Protein 8Y9K (pdb70)

Sequence (997 aa):
FMEAFLLENRKPKITTLASGKTLKPATHRLNLPAYTKLIHELRTKTHAKVTISLSTESQIHMVWVKSGLVFFTPSASHPAYVNFATPLPNDEASHVASFQLVTWKDGALSILNDLSKCAISFINQCEDTFKSGTNLNKEMYNRCITAESRDFCNQMKFVLIGRLCYGQTTSPPPIQLYQYGVTPFISADIICEGAAYRSIDVENYAMNSNHLVSYAPFFVPNDTKPGSRIDLLMVNHLKKFNLIFDTWYKTGGSVMVSSAGFMEAFLLENRKPKITTLASGKTLKPATHRLNLPAYTKLIHELRTKTHAKVTISLSTESQIHMVWVKSGLVFFTPSASHPAYVNTPLPNDEASHVASFQLVTWKDGALSILNDLSKCAISFINQCEDTFKSGTNLNKEMYNRCITAESRDFCNQMKFVLIGRLCYGQTTSPPPIQLYQYGVTPFISADIICEGAAYRSIDVENYAMNSNHLVSYAPFFVPNDTKPGSRIDLLMVNHLKKFNLIFDTWYKTGGSVMVSSMEAFLLENRPATHRLNLPAYTKLIHELRTKTHAKVTISLSTESQIHMVWVKSGLVFFTPSASHPAYVNTPLPNDEASHVASFQLVTWKDGALSILNDLSKCAISFINQCEDTFKSGTNLNKEMYNRCITAESRDFCNQMKFVLIGRLCYGQTTSPPPIQLYQYGVTPFISADIICEGAAYRSIDVENYAMNSNHLVSYAPFFVPNDTKPGSRIDLLMVNHLKKFNLIFDTWYKTGGSVMVSSRMEAFLLENKPATHRLNLPAYTKLIHELRTKTHAKVTISLSTQIHMVWVKSGLVFFTPSASHPAYVTPLPNDEASHVASFQLVTWKDALSILNDLSKCAISFINQCEDTFKSGTNLNKEMYNRCITAESRDFCNQMKFVLIGRLCYGQTTSPPPIQLYQYGVTPFISADIICEGAAYRSIDVENYAMNSNHLVSYAPFFVPNDTKPGSRIDLLMVNHLKKFNLIFDTWYKTGGSVMV

Foldseek 3Di:
DQCVQKDACDPPPDWDDDVRHTDDAARIAGHQVLLVVVLVCQVVVNDPQDHDPDDQVAWWWWFAFLFFIKIFGAAPAAPVDDDPVHDHADQFHLSTPDMDGQGCVRCRVVSLVSSLVSVVVSLVVLCVPPPPPDDDDPVVVCSQQSHHYQVVLLSLLRSQQNQCSHPLPNRHDAPLSVQSQFDNTDHRNCNSHNGPDDDVLRVVCVVCSNPFWDKFASWDADPPDGGTDTPGIATAWGQHSVRPDTDGDSRRSMDTSHD/DDQQVVFKDACPDAPDWDDDPHDIDDGQGIAGHQVLVVVVLVCAVVVNDPQDHDPDDQVAWWWWFAFLFFIKIFGAAPDAPVDDVDDHQDQQHLRTPDMDGQGCVRCRVVSLVSLLVSVVVNLVSLCVAPPPPDDDDPVVVVSQQRHHYQVVLLSLLRSQQNQCSHPQPNRNDAPLSVQSQFDNDDHRNCNSHNGPDDDVLRVCCVVCSVPFWDKFFSWDADDPDGTTDTPTIATAWGQDSVRPDTDGDSRRSMDISHD/DVQQWDQPCLARIAGHQVLLVVVLVCQVVVNDPQDHDPDDQVAWWWWFAFLFFIKIFGAAPDAPVDDVDDYADQQHLSTPDMDGQGCVRCRVVSLVSLLVSVVVVLVVLCVVPPPPDDDDPVVVCSQQQHHYQVVLLSLLRSQQNQCSHPLPNRHDAPLSVQSNFDNTDHRNCNSHNGPDDDVLNVVCVVCSNPFWDKFANWDADPPDRGTDGPGIATAWGAHSVRPDTDGDSRRSMDISHGD/DVVQWDQDVAARIAGHQVLLVVVVVCQVVQNDDLDGDDDDDQWKWAAFLFAIKIWDAAPCAPVPCPDHADQAHLSTPDMDGQGCVSHVVSLVSLVVSVVVVLVVLCVQPVVPDDDDPVVVVSQQNHHYQVVLLSLLRSQQNQCSHPLPNRHDAPLSVQSQQDNDDHRNCNNHNGPDDDVLRVVCVVCSVPFWDKFFSWDADDPDGTTDTPGIATAWGQHSVRPDTDGDSRRSMDTD

Solvent-accessible surface area: 44681 Å² total; per-residue (Å²): 97,6,61,60,6,18,68,130,18,94,93,58,64,35,51,36,30,17,99,67,155,74,69,177,82,23,76,26,69,1,6,0,51,19,28,63,129,10,13,108,32,4,134,65,99,87,27,98,133,7,88,6,88,19,72,87,100,58,21,2,5,0,0,1,0,96,47,0,0,0,0,0,5,5,39,78,54,7,48,15,86,76,93,224,119,141,98,84,25,59,84,140,48,7,38,10,74,42,50,34,52,11,50,39,191,92,5,0,67,32,2,4,64,80,2,9,131,20,0,52,44,2,20,81,43,5,66,89,25,2,28,67,54,68,88,38,99,141,69,53,4,61,107,1,20,84,7,29,3,75,65,0,1,76,15,0,26,1,0,0,0,0,32,4,9,89,3,15,93,115,43,57,1,43,10,65,0,1,9,3,0,6,12,97,66,1,44,2,28,2,8,0,12,1,1,4,16,31,55,37,2,65,49,20,20,37,9,2,10,71,64,13,21,54,48,25,34,4,37,0,39,36,138,125,138,124,30,9,82,101,88,4,57,14,0,29,56,0,56,25,19,3,30,50,37,54,30,122,20,100,20,0,16,23,22,64,1,21,115,120,40,159,0,64,29,7,14,79,132,11,79,162,47,28,33,51,21,65,27,128,87,51,94,81,98,64,23,89,34,48,1,11,0,49,21,26,62,130,9,14,109,35,4,136,65,100,86,25,91,124,6,80,6,94,22,72,71,161,48,21,1,6,0,0,1,0,92,47,0,0,0,0,0,11,4,38,79,48,8,57,12,73,79,174,152,90,93,25,45,90,133,43,7,34,8,66,44,53,38,55,11,50,38,102,99,4,0,48,33,2,2,70,80,1,12,160,18,0,52,55,3,18,81,30,4,63,83,15,2,25,66,48,70,132,20,93,142,55,20,4,62,63,0,25,82,9,22,3,74,75,0,2,79,14,0,16,1,0,0,1,0,35,6,7,94,4,14,88,116,44,61,1,42,11,63,0,1,8,7,0,2,12,109,63,1,34,3,24,2,7,0,15,1,1,4,15,32,56,86,5,63,76,56,23,82,160,37,12,83,141,10,23,48,54,24,36,4,32,0,41,28,139,124,132,128,28,10,85,100,85,4,58,14,0,30,57,0,56,21,22,7,67,67,25,56,29,138,33,38,20,0,16,24,22,74,1,22,108,36,85,72,12,19,69,131,45,140,177,22,89,22,76,2,15,0,49,19,30,66,132,9,15,110,37,3,140,66,96,84,23,98,120,6,80,7,88,19,74,63,93,53,18,0,6,0,0,1,0,90,46,0,0,0,0,0,12,4,38,78,50,9,68,13,90,77,179,138,97,118,29,61,81,142,50,6,38,9,68,42,50,35,53,10,32,36,138,86,6,0,0,13,2,0,9,84,2,5,126,20,0,50,54,2,18,80,60,4,59,86,41,5,16,67,38,80,85,38,66,61,74,49,18,78,102,6,34,78,8,87,4,146,94,0,2,73,17,0,34,3,0,0,0,0,8,4,7,37,4,13,90,53,0,30,1,41,11,65,0,1,9,3,0,6,20,112,62,3,38,3,35,6,8,0,18,1,1,9,12,32,46,58,8,56,110,57,17,84,166,33,8,71,147,9,22,51,53,24,40,5,38,0,47,34,102,113,132,138,31,12,65,102,88,5,54,15,0,32,57,0,55,30,24,11,70,54,22,53,30,149,19,51,21,0,16,22,27,75,1,15,75,103,37,89,74,7,26,91,157,96,145,126,20,75,46,20,2,11,0,53,21,28,53,128,20,35,113,30,29,71,68,94,85,50,100,70,15,85,56,88,73,92,132,52,48,7,4,0,1,0,84,42,0,2,0,21,4,29,4,44,80,48,7,52,15,98,111,136,101,70,23,66,77,86,46,8,45,10,71,58,54,31,50,10,47,43,196,98,2,52,70,6,2,93,61,1,12,66,20,0,53,40,3,22,80,68,4,69,92,42,8,25,66,49,64,123,31,98,130,76,57,14,60,20,9,33,75,7,89,3,161,106,0,4,67,12,0,50,1,0,0,0,0,37,5,7,95,4,13,90,116,47,60,1,43,11,67,0,1,9,4,1,7,20,110,64,1,39,2,48,11,7,0,18,1,1,7,15,33,48,66,2,58,117,49,20,72,158,23,14,82,146,14,20,50,57,23,36,6,34,0,36,40,132,124,131,130,40,10,70,86,92,4,55,11,0,28,53,0,55,31,20,9,68,52,42,51,31,129,17,99,17,0,16,23,24,103,51

Secondary structure (DSSP, 8-state):
-GGGGEEE--S-S-EEEETTEEPPPPSEEE--HHHHHHHHHHHHT--SS----S-TTS-EEEEEETTEEEEEEE-TTSTT------PPP-SS---EEEEEEEEIIIIIHHHHHHHHHHHHHHHHHHHHHHSS-----HHHHHHHHTSB-HHHHHHHHHHHHHHHHHHTTTSPPPHHHHGGGSSS---HHHHHH-BSS-HHHHHHHHHHGGGSEEEEE--EE-SSSSSEE---EEEEEEE-TTSS-EEE-TTTT-EEEE-/--GGGGGEEE-SS-SEEEEETTEEPPPPSEEE--HHHHHHHHHHHHT--SS----S-TTS-EEEEEETTEEEEEEE-TTSTT------S-SS---EEEEEEEEGGGTHHHHHHHHHHHHHHHHHHHHHHHSS-----HHHHHHHHTSB-HHHHHHHHHHHHHHHHHHTTTSPPPHHHHHHHHSS---HHHHHH-BSS-HHHHHHHHHHGGGSEEEEE--EE-SSSSSEE---EEEEEEE-TTSS-EEE-TTTT-EEEE-/-GGGEEE----SEEE--HHHHHHHHHHHHT--SS----S-TTS-EEEEEETTEEEEEEE-TTSTT----PPP-SS---EEEEEEEEGGGTHHHHHHHHHHHHHHHHHHHHHHHSS-----HHHHHHHHTSB-HHHHHHHHHHHHHHHHHHTTTSPPPHHHHGGGSSS---HHHHHH-BSS-HHHHHHHHHHGGGSEEEEE--EE-SSSSSEE---EEEEEEE-TTSS-EEE-TTTT-EEEE--/-GGGEEE----SEEE--HHHHHHHHHHHHT--SS---------EEEEETTEEEEEEE-TTSTT---PPP-SS---EEEEEEEES---HHHHHHHHHHHHHHHHHHHHHHSS-----HHHHHHHHTSB-HHHHHHHHHHHHHHHHHHTTTSPPPHHHHGGGSSS---HHHHHH-BSS-HHHHHHHHHHGGGSEEEEE--EE-SSSSSEE---EEEEEEE-TTSS-EEE-TTTT-EE-

Radius of gyration: 37.79 Å; Cα contacts (8 Å, |Δi|>4): 1961; chains: 4; bounding box: 108×75×96 Å

Structure (mmCIF, N/CA/C/O backbone):
data_8Y9K
#
_entry.id   8Y9K
#
_cell.length_a   82.429
_cell.length_b   83.570
_cell.length_c   184.409
_cell.angle_alpha   90.00
_cell.angle_beta   90.00
_cell.angle_gamma   90.00
#
_symmetry.space_group_name_H-M   'P 21 21 21'
#
loop_
_entity.id
_entity.type
_entity.pdbx_description
1 polymer 'Nonstructural protein 9'
2 water water
#
loop_
_atom_site.group_PDB
_atom_site.id
_atom_site.type_symbol
_atom_site.label_atom_id
_atom_site.label_alt_id
_atom_site.label_comp_id
_atom_site.label_asym_id
_atom_site.label_entity_id
_atom_site.label_seq_id
_atom_site.pdbx_PDB_ins_code
_atom_site.Cartn_x
_atom_site.Cartn_y
_atom_site.Cartn_z
_atom_site.occupancy
_atom_site.B_iso_or_equiv
_atom_site.auth_seq_id
_atom_site.auth_comp_id
_atom_site.auth_asym_id
_atom_site.auth_atom_id
_atom_site.pdbx_PDB_model_num
ATOM 1 N N . PHE A 1 3 ? 8.000 51.239 31.190 1.00 62.41 0 PHE A N 1
ATOM 2 C CA . PHE A 1 3 ? 6.927 51.599 32.149 1.00 61.94 0 PHE A CA 1
ATOM 3 C C . PHE A 1 3 ? 6.594 50.461 33.102 1.00 53.22 0 PHE A C 1
ATOM 4 O O . PHE A 1 3 ? 5.423 50.135 33.301 1.00 57.07 0 PHE A O 1
ATOM 8 N N . MET A 1 4 ? 7.625 49.862 33.700 1.00 55.77 1 MET A N 1
ATOM 9 C CA . MET A 1 4 ? 7.377 48.926 34.787 1.00 55.42 1 MET A CA 1
ATOM 10 C C . MET A 1 4 ? 6.607 49.586 35.919 1.00 41.47 1 MET A C 1
ATOM 11 O O . MET A 1 4 ? 6.005 48.886 36.741 1.00 36.38 1 MET A O 1
ATOM 25 N N . GLU A 1 5 ? 6.612 50.915 35.995 1.00 35.67 2 GLU A N 1
ATOM 26 C CA . GLU A 1 5 ? 5.887 51.542 37.088 1.00 40.37 2 GLU A CA 1
ATOM 27 C C . GLU A 1 5 ? 4.377 51.431 36.944 1.00 40.62 2 GLU A C 1
ATOM 28 O O . GLU A 1 5 ? 3.678 51.595 37.949 1.00 38.07 2 GLU A O 1
ATOM 32 N N . ALA A 1 6 ? 3.874 51.011 35.778 1.00 45.61 3 ALA A N 1
ATOM 33 C CA . ALA A 1 6 ? 2.457 50.694 35.622 1.00 38.04 3 ALA A CA 1
ATOM 34 C C . ALA A 1 6 ? 2.036 49.472 36.420 1.00 30.89 3 ALA A C 1
ATOM 35 O O . ALA A 1 6 ? 0.832 49.258 36.620 1.00 31.25 3 ALA A O 1
ATOM 42 N N . PHE A 1 7 ? 2.993 48.653 36.841 1.00 29.67 4 PHE A N 1
ATOM 43 C CA . PHE A 1 7 ? 2.726 47.402 37.529 1.00 29.23 4 PHE A CA 1
ATOM 44 C C . PHE A 1 7 ? 3.112 47.492 38.993 1.00 29.74 4 PHE A C 1
ATOM 45 O O . PHE A 1 7 ? 3.270 46.465 39.658 1.00 29.61 4 PHE A O 1
ATOM 62 N N . LEU A 1 8 ? 3.272 48.711 39.499 1.00 30.47 5 LEU A N 1
ATOM 63 C CA . LEU A 1 8 ? 3.643 48.956 40.884 1.00 31.22 5 LEU A CA 1
ATOM 64 C C . LEU A 1 8 ? 2.607 49.842 41.565 1.00 35.31 5 LEU A C 1
ATOM 65 O O . LEU A 1 8 ? 2.187 50.865 41.018 1.00 33.48 5 LEU A O 1
ATOM 81 N N . LEU A 1 9 ? 2.252 49.457 42.785 1.00 32.09 6 LEU A N 1
ATOM 82 C CA . LEU A 1 9 ? 1.415 50.236 43.682 1.00 33.00 6 LEU A CA 1
ATOM 83 C C . LEU A 1 9 ? 2.191 50.421 44.985 1.00 34.11 6 LEU A C 1
ATOM 84 O O . LEU A 1 9 ? 3.087 49.640 45.298 1.00 33.91 6 LEU A O 1
ATOM 100 N N . GLU A 1 10 ? 1.893 51.491 45.721 1.00 38.41 7 GLU A N 1
ATOM 101 C CA . GLU A 1 10 ? 2.477 51.674 47.041 1.00 36.70 7 GLU A CA 1
ATOM 102 C C . GLU A 1 10 ? 2.085 50.502 47.942 1.00 41.63 7 GLU A C 1
ATOM 103 O O . GLU A 1 10 ? 0.956 50.005 47.885 1.00 39.23 7 GLU A O 1
ATOM 115 N N . ASN A 1 11 ? 3.049 50.017 48.730 1.00 37.79 8 ASN A N 1
ATOM 116 C CA . ASN A 1 11 ? 2.820 48.844 49.574 1.00 38.09 8 ASN A CA 1
ATOM 117 C C . ASN A 1 11 ? 2.227 49.301 50.907 1.00 51.11 8 ASN A C 1
ATOM 118 O O . ASN A 1 11 ? 2.835 49.226 51.974 1.00 51.80 8 ASN A O 1
ATOM 129 N N . ARG A 1 12 ? 0.972 49.743 50.817 1.00 52.25 9 ARG A N 1
ATOM 130 C CA . ARG A 1 12 ? 0.343 50.488 51.904 1.00 62.72 9 ARG A CA 1
ATOM 131 C C . ARG A 1 12 ? 0.224 49.649 53.172 1.00 64.95 9 ARG A C 1
ATOM 132 O O . ARG A 1 12 ? 0.762 50.013 54.224 1.00 69.21 9 ARG A O 1
ATOM 136 N N . LYS A 1 13 ? -0.502 48.531 53.100 1.00 63.67 10 LYS A N 1
ATOM 137 C CA . LYS A 1 13 ? -0.774 47.683 54.260 1.00 60.51 10 LYS A CA 1
ATOM 138 C C . LYS A 1 13 ? -0.237 46.286 53.977 1.00 54.53 10 LYS A C 1
ATOM 139 O O . LYS A 1 13 ? -1.003 45.372 53.632 1.00 62.96 10 LYS A O 1
ATOM 143 N N . PRO A 1 14 ? 1.069 46.079 54.126 1.00 57.92 11 PRO A N 1
ATOM 144 C CA . PRO A 1 14 ? 1.654 44.771 53.798 1.00 55.20 11 PRO A CA 1
ATOM 145 C C . PRO A 1 14 ? 0.944 43.639 54.527 1.00 56.98 11 PRO A C 1
ATOM 146 O O . PRO A 1 14 ? 0.594 43.754 55.703 1.00 51.76 11 PRO A O 1
ATOM 157 N N . LYS A 1 15 ? 0.743 42.525 53.817 1.00 54.11 12 LYS A N 1
ATOM 158 C CA . LYS A 1 15 ? -0.015 41.408 54.370 1.00 54.24 12 LYS A CA 1
ATOM 159 C C . LYS A 1 15 ? 0.812 40.539 55.301 1.00 49.88 12 LYS A C 1
ATOM 160 O O . LYS A 1 15 ? 0.243 39.785 56.097 1.00 54.03 12 LYS A O 1
ATOM 164 N N . ILE A 1 16 ? 2.137 40.606 55.203 1.00 46.72 13 ILE A N 1
ATOM 165 C CA . ILE A 1 16 ? 3.017 39.806 56.040 1.00 53.18 13 ILE A CA 1
ATOM 166 C C . ILE A 1 16 ? 4.148 40.682 56.549 1.00 51.59 13 ILE A C 1
ATOM 167 O O . ILE A 1 16 ? 4.398 41.776 56.042 1.00 56.22 13 ILE A O 1
ATOM 183 N N . THR A 1 17 ? 4.835 40.188 57.564 1.00 51.72 14 THR A N 1
ATOM 184 C CA . THR A 1 17 ? 6.119 40.730 57.957 1.00 47.38 14 THR A CA 1
ATOM 185 C C . THR A 1 17 ? 7.025 39.545 58.245 1.00 48.73 14 THR A C 1
ATOM 186 O O . THR A 1 17 ? 6.573 38.518 58.762 1.00 49.78 14 THR A O 1
ATOM 197 N N . THR A 1 18 ? 8.287 39.665 57.857 1.00 48.11 15 THR A N 1
ATOM 198 C CA . THR A 1 18 ? 9.241 38.577 57.984 1.00 53.79 15 THR A CA 1
ATOM 199 C C . THR A 1 18 ? 10.401 39.024 58.857 1.00 52.65 15 THR A C 1
ATOM 200 O O . THR A 1 18 ? 10.834 40.180 58.792 1.00 48.81 15 THR A O 1
ATOM 211 N N . LEU A 1 19 ? 10.890 38.100 59.672 1.00 48.21 16 LEU A N 1
ATOM 212 C CA . LEU A 1 19 ? 12.031 38.323 60.540 1.00 54.66 16 LEU A CA 1
ATOM 213 C C . LEU A 1 19 ? 13.093 37.278 60.235 1.00 57.20 16 LEU A C 1
ATOM 214 O O . LEU A 1 19 ? 12.778 36.106 60.008 1.00 58.93 16 LEU A O 1
ATOM 230 N N . ALA A 1 20 ? 14.344 37.721 60.207 1.00 52.54 17 ALA A N 1
ATOM 231 C CA . ALA A 1 20 ? 15.502 36.850 60.047 1.00 48.76 17 ALA A CA 1
ATOM 232 C C . ALA A 1 20 ? 16.266 36.895 61.365 1.00 51.86 17 ALA A C 1
ATOM 233 O O . ALA A 1 20 ? 16.808 37.941 61.733 1.00 51.33 17 ALA A O 1
ATOM 240 N N . SER A 1 21 ? 16.289 35.772 62.080 1.00 49.11 18 SER A N 1
ATOM 241 C CA . SER A 1 21 ? 17.015 35.675 63.342 1.00 60.17 18 SER A CA 1
ATOM 242 C C . SER A 1 21 ? 16.606 36.794 64.294 1.00 55.58 18 SER A C 1
ATOM 243 O O . SER A 1 21 ? 17.426 37.361 65.021 1.00 52.38 18 SER A O 1
ATOM 251 N N . GLY A 1 22 ? 15.320 37.127 64.281 1.00 50.98 19 GLY A N 1
ATOM 252 C CA . GLY A 1 22 ? 14.787 38.102 65.204 1.00 55.18 19 GLY A CA 1
ATOM 253 C C . GLY A 1 22 ? 14.932 39.549 64.791 1.00 54.84 19 GLY A C 1
ATOM 254 O O . GLY A 1 22 ? 14.542 40.432 65.566 1.00 50.93 19 GLY A O 1
ATOM 258 N N . LYS A 1 23 ? 15.487 39.833 63.617 1.00 48.42 20 LYS A N 1
ATOM 259 C CA . LYS A 1 23 ? 15.493 41.188 63.087 1.00 52.29 20 LYS A CA 1
ATOM 260 C C . LYS A 1 23 ? 14.397 41.268 62.031 1.00 49.75 20 LYS A C 1
ATOM 261 O O . LYS A 1 23 ? 14.419 40.512 61.054 1.00 44.90 20 LYS A O 1
ATOM 280 N N . THR A 1 24 ? 13.430 42.157 62.237 1.00 45.39 21 THR A N 1
ATOM 281 C CA . THR A 1 24 ? 12.408 42.365 61.221 1.00 54.18 21 THR A CA 1
ATOM 282 C C . THR A 1 24 ? 13.047 42.969 59.978 1.00 54.88 21 THR A C 1
ATOM 283 O O . THR A 1 24 ? 13.789 43.951 60.065 1.00 55.39 21 THR A O 1
ATOM 294 N N . LEU A 1 25 ? 12.734 42.405 58.819 1.00 55.21 22 LEU A N 1
ATOM 295 C CA . LEU A 1 25 ? 13.191 42.976 57.561 1.00 61.37 22 LEU A CA 1
ATOM 296 C C . LEU A 1 25 ? 12.353 44.200 57.204 1.00 59.89 22 LEU A C 1
ATOM 297 O O . LEU A 1 25 ? 11.151 44.255 57.484 1.00 58.09 22 LEU A O 1
ATOM 313 N N . LYS A 1 26 ? 13.001 45.192 56.608 1.00 63.32 23 LYS A N 1
ATOM 314 C CA . LYS A 1 26 ? 12.312 46.393 56.150 1.00 67.16 23 LYS A CA 1
ATOM 315 C C . LYS A 1 26 ? 11.227 46.016 55.147 1.00 51.55 23 LYS A C 1
ATOM 316 O O . LYS A 1 26 ? 11.533 45.360 54.138 1.00 49.78 23 LYS A O 1
ATOM 335 N N . PRO A 1 27 ? 9.966 46.390 55.374 1.00 48.59 24 PRO A N 1
ATOM 336 C CA . PRO A 1 27 ? 8.940 46.111 54.359 1.00 55.74 24 PRO A CA 1
ATOM 337 C C . PRO A 1 27 ? 9.225 46.858 53.064 1.00 47.59 24 PRO A C 1
ATOM 338 O O . PRO A 1 27 ? 9.817 47.941 53.060 1.00 46.76 24 PRO A O 1
ATOM 349 N N . ALA A 1 28 ? 8.817 46.251 51.953 1.00 42.68 25 ALA A N 1
ATOM 350 C CA . ALA A 1 28 ? 8.981 46.879 50.651 1.00 44.68 25 ALA A CA 1
ATOM 351 C C . ALA A 1 28 ? 8.128 48.138 50.554 1.00 34.12 25 ALA A C 1
ATOM 352 O O . ALA A 1 28 ? 7.047 48.231 51.140 1.00 40.61 25 ALA A O 1
ATOM 359 N N . THR A 1 29 ? 8.632 49.122 49.811 1.00 35.14 26 THR A N 1
ATOM 360 C CA . THR A 1 29 ? 7.857 50.339 49.622 1.00 38.02 26 THR A CA 1
ATOM 361 C C . THR A 1 29 ? 6.705 50.138 48.645 1.00 32.16 26 THR A C 1
ATOM 362 O O . THR A 1 29 ? 5.687 50.835 48.738 1.00 31.98 26 THR A O 1
ATOM 373 N N . HIS A 1 30 ? 6.836 49.184 47.724 1.00 33.30 27 HIS A N 1
ATOM 374 C CA . HIS A 1 30 ? 5.855 48.988 46.671 1.00 30.24 27 HIS A CA 1
ATOM 375 C C . HIS A 1 30 ? 5.521 47.507 46.537 1.00 27.58 27 HIS A C 1
ATOM 376 O O . HIS A 1 30 ? 6.192 46.642 47.096 1.00 28.25 27 HIS A O 1
ATOM 390 N N . ARG A 1 31 ? 4.447 47.235 45.804 1.00 26.88 28 ARG A N 1
ATOM 391 C CA . ARG A 1 31 ? 4.005 45.887 45.489 1.00 26.15 28 ARG A CA 1
ATOM 392 C C . ARG A 1 31 ? 3.696 45.776 44.008 1.00 25.57 28 ARG A C 1
ATOM 393 O O . ARG A 1 31 ? 3.233 46.735 43.387 1.00 26.95 28 ARG A O 1
ATOM 414 N N . LEU A 1 32 ? 3.996 44.610 43.443 1.00 23.37 29 LEU A N 1
ATOM 415 C CA . LEU A 1 32 ? 3.598 44.349 42.076 1.00 26.68 29 LEU A CA 1
ATOM 416 C C . LEU A 1 32 ? 2.082 44.272 42.005 1.00 29.21 29 LEU A C 1
ATOM 417 O O . LEU A 1 32 ? 1.405 43.899 42.967 1.00 23.64 29 LEU A O 1
ATOM 433 N N . ASN A 1 33 ? 1.548 44.679 40.860 1.00 24.07 30 ASN A N 1
ATOM 434 C CA . ASN A 1 33 ? 0.108 44.705 40.662 1.00 25.93 30 ASN A CA 1
ATOM 435 C C . ASN A 1 33 ? -0.212 44.611 39.180 1.00 25.98 30 ASN A C 1
ATOM 436 O O . ASN A 1 33 ? 0.496 45.189 38.353 1.00 27.64 30 ASN A O 1
ATOM 447 N N . LEU A 1 34 ? -1.271 43.875 38.857 1.00 22.46 31 LEU A N 1
ATOM 448 C CA . LEU A 1 34 ? -1.764 43.810 37.493 1.00 22.23 31 LEU A CA 1
ATOM 449 C C . LEU A 1 34 ? -2.916 44.789 37.339 1.00 26.18 31 LEU A C 1
ATOM 450 O O . LEU A 1 34 ? -4.017 44.518 37.847 1.00 24.27 31 LEU A O 1
ATOM 466 N N . PRO A 1 35 ? -2.726 45.927 36.669 1.00 27.09 32 PRO A N 1
ATOM 467 C CA . PRO A 1 35 ? -3.777 46.959 36.684 1.00 27.49 32 PRO A CA 1
ATOM 468 C C . PRO A 1 35 ? -5.095 46.503 36.081 1.00 27.29 32 PRO A C 1
ATOM 469 O O . PRO A 1 35 ? -6.155 46.986 36.495 1.00 26.72 32 PRO A O 1
ATOM 480 N N . ALA A 1 36 ? -5.068 45.600 35.102 1.00 28.12 33 ALA A N 1
ATOM 481 C CA . ALA A 1 36 ? -6.325 45.127 34.541 1.00 25.40 33 ALA A CA 1
ATOM 482 C C . ALA A 1 36 ? -7.144 44.362 35.577 1.00 24.49 33 ALA A C 1
ATOM 483 O O . ALA A 1 36 ? -8.376 44.377 35.520 1.00 24.33 33 ALA A O 1
ATOM 490 N N . TYR A 1 37 ? -6.485 43.689 36.525 1.00 23.37 34 TYR A N 1
ATOM 491 C CA . TYR A 1 37 ? -7.207 42.990 37.585 1.00 22.66 34 TYR A CA 1
ATOM 492 C C . TYR A 1 37 ? -7.880 43.985 38.527 1.00 22.84 34 TYR A C 1
ATOM 493 O O . TYR A 1 37 ? -9.080 43.874 38.809 1.00 24.69 34 TYR A O 1
ATOM 511 N N . THR A 1 38 ? -7.114 44.969 39.017 1.00 23.63 35 THR A N 1
ATOM 512 C CA . THR A 1 38 ? -7.664 46.015 39.876 1.00 24.48 35 THR A CA 1
ATOM 513 C C . THR A 1 38 ? -8.839 46.702 39.189 1.00 25.32 35 THR A C 1
ATOM 514 O O . THR A 1 38 ? -9.876 46.969 39.814 1.00 25.27 35 THR A O 1
ATOM 525 N N . LYS A 1 39 ? -8.674 47.021 37.906 1.00 23.48 36 LYS A N 1
ATOM 526 C CA . LYS A 1 39 ? -9.733 47.663 37.145 1.00 25.09 36 LYS A CA 1
ATOM 527 C C . LYS A 1 39 ? -10.978 46.808 37.042 1.00 25.57 36 LYS A C 1
ATOM 528 O O . LYS A 1 39 ? -12.100 47.310 37.203 1.00 25.29 36 LYS A O 1
ATOM 547 N N . LEU A 1 40 ? -10.797 45.520 36.767 1.00 25.66 37 LEU A N 1
ATOM 548 C CA . LEU A 1 40 ? -11.931 44.612 36.646 1.00 29.12 37 LEU A CA 1
ATOM 549 C C . LEU A 1 40 ? -12.731 44.542 37.938 1.00 24.05 37 LEU A C 1
ATOM 550 O O . LEU A 1 40 ? -13.959 44.636 37.924 1.00 24.22 37 LEU A O 1
ATOM 566 N N . ILE A 1 41 ? -12.047 44.330 39.062 1.00 24.83 38 ILE A N 1
ATOM 567 C CA . ILE A 1 41 ? -12.726 44.210 40.348 1.00 23.78 38 ILE A CA 1
ATOM 568 C C . ILE A 1 41 ? -13.513 45.478 40.630 1.00 26.23 38 ILE A C 1
ATOM 569 O O . ILE A 1 41 ? -14.679 45.439 41.030 1.00 23.58 38 ILE A O 1
ATOM 585 N N . HIS A 1 42 ? -12.885 46.628 40.410 1.00 24.60 39 HIS A N 1
ATOM 586 C CA . HIS A 1 42 ? -13.556 47.879 40.697 1.00 23.89 39 HIS A CA 1
ATOM 587 C C . HIS A 1 42 ? -14.816 48.021 39.850 1.00 27.09 39 HIS A C 1
ATOM 588 O O . HIS A 1 42 ? -15.861 48.455 40.341 1.00 25.73 39 HIS A O 1
ATOM 602 N N . GLU A 1 43 ? -14.721 47.679 38.562 1.00 24.55 40 GLU A N 1
ATOM 603 C CA . GLU A 1 43 ? -15.859 47.814 37.662 1.00 24.63 40 GLU A CA 1
ATOM 604 C C . GLU A 1 43 ? -16.977 46.848 38.037 1.00 25.46 40 GLU A C 1
ATOM 605 O O . GLU A 1 43 ? -18.160 47.207 37.978 1.00 27.23 40 GLU A O 1
ATOM 617 N N . LEU A 1 44 ? -16.630 45.621 38.424 1.00 24.33 41 LEU A N 1
ATOM 618 C CA . LEU A 1 44 ? -17.650 44.662 38.840 1.00 26.59 41 LEU A CA 1
ATOM 619 C C . LEU A 1 44 ? -18.337 45.121 40.122 1.00 27.87 41 LEU A C 1
ATOM 620 O O . LEU A 1 44 ? -19.565 45.017 40.251 1.00 26.29 41 LEU A O 1
ATOM 636 N N . ARG A 1 45 ? -17.556 45.653 41.067 1.00 24.75 42 ARG A N 1
ATOM 637 C CA . ARG A 1 45 ? -18.104 46.128 42.333 1.00 31.08 42 ARG A CA 1
ATOM 638 C C . ARG A 1 45 ? -19.050 47.306 42.136 1.00 35.10 42 ARG A C 1
ATOM 639 O O . ARG A 1 45 ? -20.058 47.425 42.838 1.00 28.20 42 ARG A O 1
ATOM 660 N N . THR A 1 46 ? -18.692 48.235 41.262 1.00 26.13 43 THR A N 1
ATOM 661 C CA . THR A 1 46 ? -19.443 49.464 41.085 1.00 31.30 43 THR A CA 1
ATOM 662 C C . THR A 1 46 ? -20.452 49.371 39.950 1.00 27.13 43 THR A C 1
ATOM 663 O O . THR A 1 46 ? -21.074 50.383 39.613 1.00 28.61 43 THR A O 1
ATOM 674 N N . LYS A 1 47 ? -20.598 48.204 39.322 1.00 27.13 44 LYS A N 1
ATOM 675 C CA . LYS A 1 47 ? -21.575 48.042 38.247 1.00 30.27 44 LYS A CA 1
ATOM 676 C C . LYS A 1 47 ? -21.259 48.999 37.099 1.00 31.37 44 LYS A C 1
ATOM 677 O O . LYS A 1 47 ? -22.144 49.659 36.555 1.00 33.62 44 LYS A O 1
ATOM 696 N N . THR A 1 48 ? -19.979 49.108 36.755 1.00 29.85 45 THR A N 1
ATOM 697 C CA . THR A 1 48 ? -19.517 49.940 35.647 1.00 32.46 45 THR A CA 1
ATOM 698 C C . THR A 1 48 ? -18.745 49.115 34.627 1.00 29.67 45 THR A C 1
ATOM 699 O O . THR A 1 48 ? -18.036 49.672 33.784 1.00 32.46 45 THR A O 1
ATOM 710 N N . HIS A 1 49 ? -18.872 47.791 34.682 1.00 28.69 46 HIS A N 1
ATOM 711 C CA . HIS A 1 49 ? -18.279 46.988 33.624 1.00 29.91 46 HIS A CA 1
ATOM 712 C C . HIS A 1 49 ? -19.100 47.128 32.347 1.00 28.46 46 HIS A C 1
ATOM 713 O O . HIS A 1 49 ? -20.330 47.179 32.382 1.00 32.32 46 HIS A O 1
ATOM 727 N N . ALA A 1 50 ? -18.404 47.202 31.210 1.00 33.97 47 ALA A N 1
ATOM 728 C CA . ALA A 1 50 ? -19.067 47.504 29.941 1.00 39.09 47 ALA A CA 1
ATOM 729 C C . ALA A 1 50 ? -19.833 46.325 29.361 1.00 37.18 47 ALA A C 1
ATOM 730 O O . ALA A 1 50 ? -20.696 46.525 28.501 1.00 35.23 47 ALA A O 1
ATOM 737 N N . LYS A 1 51 ? -19.547 45.108 29.800 1.00 34.14 48 LYS A N 1
ATOM 738 C CA . LYS A 1 51 ? -20.133 43.923 29.190 1.00 39.15 48 LYS A CA 1
ATOM 739 C C . LYS A 1 51 ? -20.886 43.047 30.172 1.00 40.68 48 LYS A C 1
ATOM 740 O O . LYS A 1 51 ? -21.828 42.358 29.768 1.00 36.27 48 LYS A O 1
ATOM 759 N N . VAL A 1 52 ? -20.489 43.039 31.440 1.00 32.06 49 VAL A N 1
ATOM 760 C CA . VAL A 1 52 ? -21.005 42.086 32.411 1.00 33.60 49 VAL A CA 1
ATOM 761 C C . VAL A 1 52 ? -21.544 42.841 33.616 1.00 32.42 49 VAL A C 1
ATOM 762 O O . VAL A 1 52 ? -20.914 43.781 34.113 1.00 33.16 49 VAL A O 1
ATOM 775 N N . THR A 1 53 ? -22.712 42.423 34.084 1.00 32.01 50 THR A N 1
ATOM 776 C CA . THR A 1 53 ? -23.330 42.981 35.279 1.00 34.38 50 THR A CA 1
ATOM 777 C C . THR A 1 53 ? -23.617 41.837 36.233 1.00 31.33 50 THR A C 1
ATOM 778 O O . THR A 1 53 ? -24.332 40.895 35.876 1.00 30.98 50 THR A O 1
ATOM 789 N N . ILE A 1 54 ? -23.036 41.904 37.429 1.00 29.63 51 ILE A N 1
ATOM 790 C CA . ILE A 1 54 ? -23.331 40.911 38.451 1.00 27.30 51 ILE A CA 1
ATOM 791 C C . ILE A 1 54 ? -24.757 41.113 38.931 1.00 35.35 51 ILE A C 1
ATOM 792 O O . ILE A 1 54 ? -25.146 42.218 39.331 1.00 34.68 51 ILE A O 1
ATOM 808 N N . SER A 1 55 ? -25.539 40.038 38.915 1.00 35.08 52 SER A N 1
ATOM 809 C CA . SER A 1 55 ? -26.941 40.094 39.296 1.00 36.92 52 SER A CA 1
ATOM 810 C C . SER A 1 55 ? -27.195 39.500 40.674 1.00 39.65 52 SER A C 1
ATOM 811 O O . SER A 1 55 ? -28.314 39.609 41.185 1.00 39.56 52 SER A O 1
ATOM 819 N N . LEU A 1 56 ? -26.183 38.894 41.287 1.00 33.40 53 LEU A N 1
ATOM 820 C CA . LEU A 1 56 ? -26.341 38.359 42.629 1.00 37.22 53 LEU A CA 1
ATOM 821 C C . LEU A 1 56 ? -26.552 39.478 43.641 1.00 41.72 53 LEU A C 1
ATOM 822 O O . LEU A 1 56 ? -26.114 40.616 43.454 1.00 39.41 53 LEU A O 1
ATOM 838 N N . SER A 1 57 ? -27.212 39.134 44.740 1.00 35.84 54 SER A N 1
ATOM 839 C CA . SER A 1 57 ? -27.460 40.115 45.782 1.00 47.50 54 SER A CA 1
ATOM 840 C C . SER A 1 57 ? -26.157 40.512 46.455 1.00 45.30 54 SER A C 1
ATOM 841 O O . SER A 1 57 ? -25.330 39.660 46.796 1.00 43.94 54 SER A O 1
ATOM 849 N N . THR A 1 58 ? -25.980 41.812 46.673 1.00 46.33 55 THR A N 1
ATOM 850 C CA . THR A 1 58 ? -24.765 42.279 47.325 1.00 46.48 55 THR A CA 1
ATOM 851 C C . THR A 1 58 ? -24.915 42.330 48.839 1.00 49.21 55 THR A C 1
ATOM 852 O O . THR A 1 58 ? -24.068 42.922 49.512 1.00 43.00 55 THR A O 1
ATOM 863 N N . GLU A 1 59 ? -25.992 41.764 49.386 1.00 49.46 56 GLU A N 1
ATOM 864 C CA . GLU A 1 59 ? -26.095 41.638 50.834 1.00 46.62 56 GLU A CA 1
ATOM 865 C C . GLU A 1 59 ? -25.095 40.637 51.395 1.00 47.97 56 GLU A C 1
ATOM 866 O O . GLU A 1 59 ? -24.879 40.611 52.612 1.00 41.16 56 GLU A O 1
ATOM 870 N N . SER A 1 60 ? -24.503 39.804 50.542 1.00 43.28 57 SER A N 1
ATOM 871 C CA . SER A 1 60 ? -23.499 38.836 50.940 1.00 36.87 57 SER A CA 1
ATOM 872 C C . SER A 1 60 ? -22.269 38.983 50.057 1.00 39.18 57 SER A C 1
ATOM 873 O O . SER A 1 60 ? -22.313 39.612 49.002 1.00 35.73 57 SER A O 1
ATOM 881 N N . GLN A 1 61 ? -21.160 38.413 50.513 1.00 30.88 58 GLN A N 1
ATOM 882 C CA . GLN A 1 61 ? -19.923 38.500 49.748 1.00 32.20 58 GLN A CA 1
ATOM 883 C C . GLN A 1 61 ? -20.066 37.742 48.431 1.00 33.09 58 GLN A C 1
ATOM 884 O O . GLN A 1 61 ? -20.718 36.698 48.352 1.00 29.40 58 GLN A O 1
ATOM 898 N N . ILE A 1 62 ? -19.423 38.266 47.392 1.00 28.42 59 ILE A N 1
ATOM 899 C CA . ILE A 1 62 ? -19.498 37.706 46.048 1.00 26.93 59 ILE A CA 1
ATOM 900 C C . ILE A 1 62 ? -18.089 37.355 45.594 1.00 25.34 59 ILE A C 1
ATOM 901 O O . ILE A 1 62 ? -17.166 38.168 45.732 1.00 23.20 59 ILE A O 1
ATOM 917 N N . HIS A 1 63 ? -17.928 36.146 45.065 1.00 24.04 60 HIS A N 1
ATOM 918 C CA . HIS A 1 63 ? -16.676 35.641 44.516 1.00 21.59 60 HIS A CA 1
ATOM 919 C C . HIS A 1 63 ? -16.879 35.283 43.052 1.00 21.61 60 HIS A C 1
ATOM 920 O O . HIS A 1 63 ? -18.004 35.258 42.548 1.00 24.13 60 HIS A O 1
ATOM 934 N N . MET A 1 64 ? -15.786 35.002 42.357 1.00 26.14 61 MET A N 1
ATOM 935 C CA . MET A 1 64 ? -15.889 34.520 40.987 1.00 22.34 61 MET A CA 1
ATOM 936 C C . MET A 1 64 ? -14.846 33.443 40.723 1.00 22.43 61 MET A C 1
ATOM 937 O O . MET A 1 64 ? -13.763 33.450 41.316 1.00 22.83 61 MET A O 1
ATOM 951 N N . VAL A 1 65 ? -15.185 32.517 39.816 1.00 22.07 62 VAL A N 1
ATOM 952 C CA . VAL A 1 65 ? -14.314 31.390 39.484 1.00 19.83 62 VAL A CA 1
ATOM 953 C C . VAL A 1 65 ? -14.484 31.080 37.999 1.00 25.10 62 VAL A C 1
ATOM 954 O O . VAL A 1 65 ? -15.603 31.099 37.467 1.00 24.60 62 VAL A O 1
ATOM 967 N N . TRP A 1 66 ? -13.368 30.797 37.330 1.00 22.28 63 TRP A N 1
ATOM 968 C CA . TRP A 1 66 ? -13.417 30.351 35.939 1.00 22.80 63 TRP A CA 1
ATOM 969 C C . TRP A 1 66 ? -13.873 28.898 35.871 1.00 23.39 63 TRP A C 1
ATOM 970 O O . TRP A 1 66 ? -13.507 28.082 36.726 1.00 23.78 63 TRP A O 1
ATOM 991 N N . VAL A 1 67 ? -14.689 28.583 34.857 1.00 23.78 64 VAL A N 1
ATOM 992 C CA . VAL A 1 67 ? -15.012 27.214 34.491 1.00 24.69 64 VAL A CA 1
ATOM 993 C C . VAL A 1 67 ? -14.820 27.077 32.985 1.00 22.33 64 VAL A C 1
ATOM 994 O O . VAL A 1 67 ? -14.602 28.059 32.274 1.00 25.37 64 VAL A O 1
ATOM 1007 N N . LYS A 1 68 ? -14.879 25.832 32.499 1.00 25.17 65 LYS A N 1
ATOM 1008 C CA . LYS A 1 68 ? -14.611 25.619 31.079 1.00 25.56 65 LYS A CA 1
ATOM 1009 C C . LYS A 1 68 ? -15.572 26.401 30.185 1.00 30.35 65 LYS A C 1
ATOM 1010 O O . LYS A 1 68 ? -15.223 26.694 29.036 1.00 30.00 65 LYS A O 1
ATOM 1029 N N . SER A 1 69 ? -16.765 26.738 30.671 1.00 28.11 66 SER A N 1
ATOM 1030 C CA . SER A 1 69 ? -17.759 27.435 29.865 1.00 29.79 66 SER A CA 1
ATOM 1031 C C . SER A 1 69 ? -17.816 28.934 30.135 1.00 27.48 66 SER A C 1
ATOM 1032 O O . SER A 1 69 ? -18.585 29.632 29.462 1.00 28.28 66 SER A O 1
ATOM 1040 N N . GLY A 1 70 ? -17.009 29.452 31.048 1.00 26.41 67 GLY A N 1
ATOM 1041 C CA . GLY A 1 70 ? -16.973 30.891 31.258 1.00 28.10 67 GLY A CA 1
ATOM 1042 C C . GLY A 1 70 ? -16.575 31.266 32.684 1.00 22.61 67 GLY A C 1
ATOM 1043 O O . GLY A 1 70 ? -15.622 30.724 33.250 1.00 26.15 67 GLY A O 1
ATOM 1047 N N . LEU A 1 71 ? -17.301 32.247 33.218 1.00 25.31 68 LEU A N 1
ATOM 1048 C CA . LEU A 1 71 ? -17.022 32.846 34.515 1.00 23.27 68 LEU A CA 1
ATOM 1049 C C . LEU A 1 71 ? -18.267 32.719 35.376 1.00 26.24 68 LEU A C 1
ATOM 1050 O O . LEU A 1 71 ? -19.367 33.090 34.948 1.00 27.50 68 LEU A O 1
ATOM 1066 N N . VAL A 1 72 ? -18.089 32.189 36.584 1.00 27.91 69 VAL A N 1
ATOM 1067 C CA . VAL A 1 72 ? -19.185 31.989 37.521 1.00 25.93 69 VAL A CA 1
ATOM 1068 C C . VAL A 1 72 ? -18.995 32.938 38.697 1.00 27.42 69 VAL A C 1
ATOM 1069 O O . VAL A 1 72 ? -17.993 32.853 39.423 1.00 24.45 69 VAL A O 1
ATOM 1082 N N . PHE A 1 73 ? -19.965 33.833 38.885 1.00 24.31 70 PHE A N 1
ATOM 1083 C CA . PHE A 1 73 ? -20.071 34.603 40.112 1.00 24.40 70 PHE A CA 1
ATOM 1084 C C . PHE A 1 73 ? -20.865 33.782 41.114 1.00 26.14 70 PHE A C 1
ATOM 1085 O O . PHE A 1 73 ? -21.820 33.084 40.748 1.00 27.14 70 PHE A O 1
ATOM 1102 N N . PHE A 1 74 ? -20.449 33.829 42.375 1.00 23.78 71 PHE A N 1
ATOM 1103 C CA . PHE A 1 74 ? -21.149 33.031 43.369 1.00 26.63 71 PHE A CA 1
ATOM 1104 C C . PHE A 1 74 ? -21.053 33.665 44.741 1.00 26.95 71 PHE A C 1
ATOM 1105 O O . PHE A 1 74 ? -20.113 34.406 45.046 1.00 26.85 71 PHE A O 1
ATOM 1122 N N . THR A 1 75 ? -22.064 33.379 45.553 1.00 30.06 72 THR A N 1
ATOM 1123 C CA . THR A 1 75 ? -22.057 33.762 46.953 1.00 27.73 72 THR A CA 1
ATOM 1124 C C . THR A 1 75 ? -21.888 32.518 47.799 1.00 29.94 72 THR A C 1
ATOM 1125 O O . THR A 1 75 ? -22.823 31.702 47.877 1.00 33.34 72 THR A O 1
ATOM 1136 N N . PRO A 1 76 ? -20.731 32.321 48.426 1.00 30.90 73 PRO A N 1
ATOM 1137 C CA . PRO A 1 76 ? -20.543 31.135 49.261 1.00 27.55 73 PRO A CA 1
ATOM 1138 C C . PRO A 1 76 ? -21.273 31.300 50.581 1.00 30.24 73 PRO A C 1
ATOM 1139 O O . PRO A 1 76 ? -21.398 32.401 51.121 1.00 30.16 73 PRO A O 1
ATOM 1150 N N . SER A 1 77 ? -21.776 30.183 51.087 1.00 32.37 74 SER A N 1
ATOM 1151 C CA . SER A 1 77 ? -22.239 30.110 52.463 1.00 36.97 74 SER A CA 1
ATOM 1152 C C . SER A 1 77 ? -21.042 30.024 53.406 1.00 40.88 74 SER A C 1
ATOM 1153 O O . SER A 1 77 ? -19.899 29.826 52.984 1.00 33.05 74 SER A O 1
ATOM 1161 N N . ALA A 1 78 ? -21.319 30.151 54.705 1.00 39.90 75 ALA A N 1
ATOM 1162 C CA . ALA A 1 78 ? -20.243 30.169 55.691 1.00 40.33 75 ALA A CA 1
ATOM 1163 C C . ALA A 1 78 ? -19.416 28.893 55.686 1.00 39.20 75 ALA A C 1
ATOM 1164 O O . ALA A 1 78 ? -18.258 28.916 56.113 1.00 45.55 75 ALA A O 1
ATOM 1171 N N . SER A 1 79 ? -19.967 27.795 55.195 1.00 36.13 76 SER A N 1
ATOM 1172 C CA . SER A 1 79 ? -19.273 26.516 55.195 1.00 42.50 76 SER A CA 1
ATOM 1173 C C . SER A 1 79 ? -18.413 26.291 53.955 1.00 36.15 76 SER A C 1
ATOM 1174 O O . SER A 1 79 ? -17.698 25.280 53.908 1.00 41.66 76 SER A O 1
ATOM 1182 N N . HIS A 1 80 ? -18.464 27.194 52.987 1.00 34.19 77 HIS A N 1
ATOM 1183 C CA . HIS A 1 80 ? -17.715 27.043 51.752 1.00 33.37 77 HIS A CA 1
ATOM 1184 C C . HIS A 1 80 ? -16.250 27.406 51.982 1.00 35.49 77 HIS A C 1
ATOM 1185 O O . HIS A 1 80 ? -15.955 28.352 52.719 1.00 33.58 77 HIS A O 1
ATOM 1199 N N . PRO A 1 81 ? -15.315 26.693 51.344 1.00 32.33 78 PRO A N 1
ATOM 1200 C CA . PRO A 1 81 ? -13.893 27.013 51.563 1.00 33.06 78 PRO A CA 1
ATOM 1201 C C . PRO A 1 81 ? -13.508 28.420 51.132 1.00 32.86 78 PRO A C 1
ATOM 1202 O O . PRO A 1 81 ? -12.513 28.958 51.633 1.00 35.31 78 PRO A O 1
ATOM 1213 N N . ALA A 1 82 ? -14.262 29.038 50.225 1.00 32.12 79 ALA A N 1
ATOM 1214 C CA . ALA A 1 82 ? -13.929 30.382 49.778 1.00 31.27 79 ALA A CA 1
ATOM 1215 C C . ALA A 1 82 ? -14.442 31.458 50.720 1.00 30.16 79 ALA A C 1
ATOM 1216 O O . ALA A 1 82 ? -14.007 32.607 50.611 1.00 32.36 79 ALA A O 1
ATOM 1223 N N . TYR A 1 83 ? -15.321 31.114 51.657 1.00 34.56 80 TYR A N 1
ATOM 1224 C CA . TYR A 1 83 ? -15.942 32.124 52.509 1.00 31.20 80 TYR A CA 1
ATOM 1225 C C . TYR A 1 83 ? -14.900 32.838 53.356 1.00 36.64 80 TYR A C 1
ATOM 1226 O O . TYR A 1 83 ? -14.039 32.202 53.968 1.00 38.36 80 TYR A O 1
ATOM 1244 N N . VAL A 1 84 ? -14.998 34.162 53.406 1.00 34.57 81 VAL A N 1
ATOM 1245 C CA . VAL A 1 84 ? -14.098 34.992 54.196 1.00 34.55 81 VAL A CA 1
ATOM 1246 C C . VAL A 1 84 ? -14.902 35.593 55.341 1.00 36.27 81 VAL A C 1
ATOM 1247 O O . VAL A 1 84 ? -15.923 36.255 55.115 1.00 37.88 81 VAL A O 1
ATOM 1260 N N . ASN A 1 85 ? -14.454 35.360 56.571 1.00 43.93 82 ASN A N 1
ATOM 1261 C CA . ASN A 1 85 ? -15.150 35.900 57.729 1.00 54.16 82 ASN A CA 1
ATOM 1262 C C . ASN A 1 85 ? -14.746 37.352 57.986 1.00 56.39 82 ASN A C 1
ATOM 1263 O O . ASN A 1 85 ? -13.759 37.862 57.450 1.00 52.93 82 ASN A O 1
ATOM 1274 N N . PHE A 1 86 ? -15.530 38.017 58.839 1.00 61.92 83 PHE A N 1
ATOM 1275 C CA . PHE A 1 86 ? -15.226 39.400 59.197 1.00 66.70 83 PHE A CA 1
ATOM 1276 C C . PHE A 1 86 ? -13.806 39.532 59.734 1.00 64.37 83 PHE A C 1
ATOM 1277 O O . PHE A 1 86 ? -13.112 40.515 59.446 1.00 69.93 83 PHE A O 1
ATOM 1294 N N . ALA A 1 87 ? -13.363 38.559 60.524 1.00 67.37 84 ALA A N 1
ATOM 1295 C CA . ALA A 1 87 ? -12.032 38.589 61.123 1.00 70.41 84 ALA A CA 1
ATOM 1296 C C . ALA A 1 87 ? -10.982 38.018 60.178 1.00 74.94 84 ALA A C 1
ATOM 1297 O O . ALA A 1 87 ? -10.979 38.316 58.985 1.00 80.45 84 ALA A O 1
ATOM 1304 N N . THR A 1 114 ? -15.206 20.164 58.400 1.00 71.60 111 THR A N 1
ATOM 1305 C CA . THR A 1 114 ? -16.286 20.499 57.477 1.00 62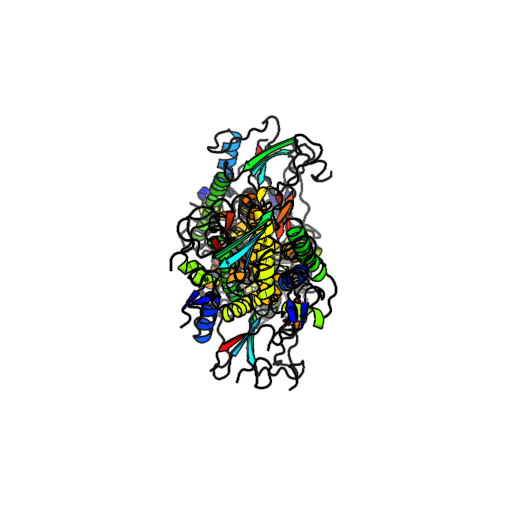.08 111 THR A CA 1
ATOM 1306 C C . THR A 1 114 ? -16.015 19.906 56.100 1.00 55.64 111 THR A C 1
ATOM 1307 O O . THR A 1 114 ? -14.945 20.132 55.527 1.00 55.72 111 THR A O 1
ATOM 1318 N N . PRO A 1 115 ? -16.994 19.192 55.546 1.00 53.57 112 PRO A N 1
ATOM 1319 C CA . PRO A 1 115 ? -16.787 18.565 54.234 1.00 46.77 112 PRO A CA 1
ATOM 1320 C C . PRO A 1 115 ? -16.715 19.599 53.117 1.00 48.26 112 PRO A C 1
ATOM 1321 O O . PRO A 1 115 ? -17.345 20.661 53.167 1.00 43.87 112 PRO A O 1
ATOM 1332 N N . LEU A 1 116 ? -15.874 19.304 52.129 1.00 40.27 113 LEU A N 1
ATOM 1333 C CA . LEU A 1 116 ? -15.774 20.157 50.961 1.00 41.04 113 LEU A CA 1
ATOM 1334 C C . LEU A 1 116 ? -17.057 20.097 50.135 1.00 40.85 113 LEU A C 1
ATOM 1335 O O . LEU A 1 116 ? -17.832 19.143 50.240 1.00 37.53 113 LEU A O 1
ATOM 1351 N N . PRO A 1 117 ? -17.304 21.113 49.306 1.00 35.97 114 PRO A N 1
ATOM 1352 C CA . PRO A 1 117 ? -18.489 21.091 48.436 1.00 38.97 114 PRO A CA 1
ATOM 1353 C C . PRO A 1 117 ? -18.559 19.792 47.645 1.00 38.84 114 PRO A C 1
ATOM 1354 O O . PRO A 1 117 ? -17.548 19.317 47.123 1.00 38.52 114 PRO A O 1
ATOM 1365 N N . ASN A 1 118 ? -19.757 19.215 47.546 1.00 36.67 115 ASN A N 1
ATOM 1366 C CA . ASN A 1 118 ? -19.918 17.940 46.842 1.00 40.46 115 ASN A CA 1
ATOM 1367 C C . ASN A 1 118 ? -21.257 17.956 46.109 1.00 38.53 115 ASN A C 1
ATOM 1368 O O . ASN A 1 118 ? -21.976 18.962 46.095 1.00 35.99 115 ASN A O 1
ATOM 1379 N N . ASP A 1 119 ? -21.609 16.818 45.510 1.00 39.87 116 ASP A N 1
ATOM 1380 C CA . ASP A 1 119 ? -22.800 16.768 44.674 1.00 42.32 116 ASP A CA 1
ATOM 1381 C C . ASP A 1 119 ? -24.086 16.821 45.479 1.00 40.06 116 ASP A C 1
ATOM 1382 O O . ASP A 1 119 ? -25.152 16.976 44.880 1.00 42.69 116 ASP A O 1
ATOM 1391 N N . GLU A 1 120 ? -24.013 16.757 46.807 1.00 42.39 117 GLU A N 1
ATOM 1392 C CA . GLU A 1 120 ? -25.193 16.883 47.658 1.00 43.57 117 GLU A CA 1
ATOM 1393 C C . GLU A 1 120 ? -25.346 18.271 48.250 1.00 44.02 117 GLU A C 1
ATOM 1394 O O . GLU A 1 120 ? -26.460 18.803 48.281 1.00 48.22 117 GLU A O 1
ATOM 1406 N N . ALA A 1 121 ? -24.252 18.859 48.727 1.00 46.92 118 ALA A N 1
ATOM 1407 C CA . ALA A 1 121 ? -24.257 20.198 49.307 1.00 43.26 118 ALA A CA 1
ATOM 1408 C C . ALA A 1 121 ? -23.092 20.983 48.724 1.00 41.21 118 ALA A C 1
ATOM 1409 O O . ALA A 1 121 ? -21.928 20.689 49.018 1.00 37.50 118 ALA A O 1
ATOM 1416 N N . SER A 1 122 ? -23.410 22.005 47.936 1.00 33.17 119 SER A N 1
ATOM 1417 C CA . SER A 1 122 ? -22.393 22.828 47.301 1.00 34.42 119 SER A CA 1
ATOM 1418 C C . SER A 1 122 ? -21.858 23.911 48.219 1.00 38.24 119 SER A C 1
ATOM 1419 O O . SER A 1 122 ? -20.781 24.452 47.951 1.00 32.31 119 SER A O 1
ATOM 1427 N N . HIS A 1 123 ? -22.576 24.232 49.293 1.00 33.76 120 HIS A N 1
ATOM 1428 C CA . HIS A 1 123 ? -22.240 25.366 50.147 1.00 36.18 120 HIS A CA 1
ATOM 1429 C C . HIS A 1 123 ? -22.229 26.674 49.367 1.00 34.83 120 HIS A C 1
ATOM 1430 O O . HIS A 1 123 ? -21.594 27.646 49.782 1.00 35.12 120 HIS A O 1
ATOM 1444 N N . VAL A 1 124 ? -22.911 26.708 48.228 1.00 35.17 121 VAL A N 1
ATOM 1445 C CA . VAL A 1 124 ? -23.084 27.916 47.427 1.00 33.76 121 VAL A CA 1
ATOM 1446 C C . VAL A 1 124 ? -24.526 28.375 47.562 1.00 38.11 121 VAL A C 1
ATOM 1447 O O . VAL A 1 124 ? -25.456 27.615 47.263 1.00 34.90 121 VAL A O 1
ATOM 1460 N N . ALA A 1 125 ? -24.715 29.621 48.003 1.00 33.75 122 ALA A N 1
ATOM 1461 C CA . ALA A 1 125 ? -26.064 30.151 48.177 1.00 41.23 122 ALA A CA 1
ATOM 1462 C C . ALA A 1 125 ? -26.687 30.533 46.839 1.00 40.05 122 ALA A C 1
ATOM 1463 O O . ALA A 1 125 ? -27.877 30.303 46.614 1.00 38.01 122 ALA A O 1
ATOM 1470 N N . SER A 1 126 ? -25.906 31.120 45.940 1.00 36.57 123 SER A N 1
ATOM 1471 C CA . SER A 1 126 ? -26.425 31.500 44.633 1.00 32.98 123 SER A CA 1
ATOM 1472 C C . SER A 1 126 ? -25.250 31.673 43.686 1.00 31.22 123 SER A C 1
ATOM 1473 O O . SER A 1 126 ? -24.111 31.874 44.114 1.00 33.08 123 SER A O 1
ATOM 1481 N N . PHE A 1 127 ? -25.536 31.591 42.392 1.00 31.32 124 PHE A N 1
ATOM 1482 C CA . PHE A 1 127 ? -24.475 31.717 41.409 1.00 29.92 124 PHE A CA 1
ATOM 1483 C C . PHE A 1 127 ? -25.055 32.310 40.134 1.00 34.15 124 PHE A C 1
ATOM 1484 O O . PHE A 1 127 ? -26.269 32.280 39.899 1.00 33.33 124 PHE A O 1
ATOM 1501 N N . GLN A 1 128 ? -24.154 32.812 39.293 1.00 31.06 125 GLN A N 1
ATOM 1502 C CA . GLN A 1 128 ? -24.498 33.427 38.018 1.00 29.47 125 GLN A CA 1
ATOM 1503 C C . GLN A 1 128 ? -23.403 33.034 37.038 1.00 30.36 125 GLN A C 1
ATOM 1504 O O . GLN A 1 128 ? -22.239 33.411 37.237 1.00 29.87 125 GLN A O 1
ATOM 1518 N N . LEU A 1 129 ? -23.750 32.273 36.007 1.00 31.40 126 LEU A N 1
ATOM 1519 C CA . LEU A 1 129 ? -22.792 31.909 34.970 1.00 31.78 126 LEU A CA 1
ATOM 1520 C C . LEU A 1 129 ? -22.829 32.949 33.854 1.00 28.47 126 LEU A C 1
ATOM 1521 O O . LEU A 1 129 ? -23.903 33.314 33.366 1.00 32.59 126 LEU A O 1
ATOM 1537 N N . VAL A 1 130 ? -21.651 33.431 33.470 1.00 30.19 127 VAL A N 1
ATOM 1538 C CA . VAL A 1 130 ? -21.487 34.294 32.308 1.00 31.31 127 VAL A CA 1
ATOM 1539 C C . VAL A 1 130 ? -20.658 33.512 31.292 1.00 27.94 127 VAL A C 1
ATOM 1540 O O . VAL A 1 130 ? -19.483 33.222 31.537 1.00 27.46 127 VAL A O 1
ATOM 1553 N N . THR A 1 131 ? -21.254 33.176 30.145 1.00 27.70 128 THR A N 1
ATOM 1554 C CA . THR A 1 131 ? -20.525 32.395 29.152 1.00 30.36 128 THR A CA 1
ATOM 1555 C C . THR A 1 131 ? -19.481 33.272 28.453 1.00 31.48 128 THR A C 1
ATOM 1556 O O . THR A 1 131 ? -19.507 34.503 28.531 1.00 30.25 128 THR A O 1
ATOM 1567 N N . TRP A 1 132 ? -18.554 32.613 27.745 1.00 30.97 129 TRP A N 1
ATOM 1568 C CA . TRP A 1 132 ? -17.528 33.340 26.998 1.00 32.03 129 TRP A CA 1
ATOM 1569 C C . TRP A 1 132 ? -18.159 34.382 26.086 1.00 29.67 129 TRP A C 1
ATOM 1570 O O . TRP A 1 132 ? -17.747 35.548 26.066 1.00 30.84 129 TRP A O 1
ATOM 1591 N N . LYS A 1 133 ? -19.177 33.971 25.333 1.00 31.55 130 LYS A N 1
ATOM 1592 C CA . LYS A 1 133 ? -19.804 34.852 24.359 1.00 34.41 130 LYS A CA 1
ATOM 1593 C C . LYS A 1 133 ? -20.540 36.014 25.008 1.00 38.90 130 LYS A C 1
ATOM 1594 O O . LYS A 1 133 ? -20.675 37.073 24.383 1.00 41.16 130 LYS A O 1
ATOM 1613 N N . ASP A 1 134 ? -20.999 35.856 26.246 1.00 34.87 131 ASP A N 1
ATOM 1614 C CA . ASP A 1 134 ? -21.792 36.883 26.898 1.00 34.31 131 ASP A CA 1
ATOM 1615 C C . ASP A 1 134 ? -20.937 37.809 27.752 1.00 34.95 131 ASP A C 1
ATOM 1616 O O . ASP A 1 134 ? -21.491 38.600 28.523 1.00 38.77 131 ASP A O 1
ATOM 1625 N N . GLY A 1 135 ? -19.613 37.760 27.605 1.00 31.91 132 GLY A N 1
ATOM 1626 C CA . GLY A 1 135 ? -18.747 38.709 28.280 1.00 31.18 132 GLY A CA 1
ATOM 1627 C C . GLY A 1 135 ? -17.526 38.117 28.952 1.00 32.08 132 GLY A C 1
ATOM 1628 O O . GLY A 1 135 ? -16.571 38.842 29.221 1.00 26.72 132 GLY A O 1
ATOM 1632 N N . ALA A 1 136 ? -17.538 36.819 29.251 1.00 28.86 133 ALA A N 1
ATOM 1633 C CA . ALA A 1 136 ? -16.405 36.252 29.974 1.00 26.46 133 ALA A CA 1
ATOM 1634 C C . ALA A 1 136 ? -15.131 36.255 29.131 1.00 25.05 133 ALA A C 1
ATOM 1635 O O . ALA A 1 136 ? -14.033 36.409 29.673 1.00 25.52 133 ALA A O 1
ATOM 1642 N N . LEU A 1 137 ? -15.253 36.130 27.808 1.00 28.33 134 LEU A N 1
ATOM 1643 C CA . LEU A 1 137 ? -14.052 36.132 26.982 1.00 28.42 134 LEU A CA 1
ATOM 1644 C C . LEU A 1 137 ? -13.453 37.527 26.917 1.00 29.60 134 LEU A C 1
ATOM 1645 O O . LEU A 1 137 ? -12.226 37.687 26.970 1.00 27.26 134 LEU A O 1
ATOM 1661 N N . SER A 1 138 ? -14.305 38.554 26.824 1.00 28.84 135 SER A N 1
ATOM 1662 C CA . SER A 1 138 ? -13.818 39.930 26.883 1.00 32.68 135 SER A CA 1
ATOM 1663 C C . SER A 1 138 ? -13.064 40.193 28.181 1.00 29.03 135 SER A C 1
ATOM 1664 O O . SER A 1 138 ? -11.999 40.819 28.180 1.00 29.72 135 SER A O 1
ATOM 1672 N N . ILE A 1 139 ? -13.609 39.728 29.304 1.00 29.45 136 ILE A N 1
ATOM 1673 C CA . ILE A 1 139 ? -12.921 39.898 30.580 1.00 23.87 136 ILE A CA 1
ATOM 1674 C C . ILE A 1 139 ? -11.583 39.174 30.554 1.00 28.16 136 ILE A C 1
ATOM 1675 O O . ILE A 1 139 ? -10.549 39.738 30.927 1.00 26.57 136 ILE A O 1
ATOM 1691 N N . LEU A 1 140 ? -11.575 37.920 30.096 1.00 25.33 137 LEU A N 1
ATOM 1692 C CA . LEU A 1 140 ? -10.337 37.151 30.094 1.00 23.08 137 LEU A CA 1
ATOM 1693 C C . LEU A 1 140 ? -9.300 37.794 29.183 1.00 25.03 137 LEU A C 1
ATOM 1694 O O . LEU A 1 140 ? -8.115 37.855 29.519 1.00 22.49 137 LEU A O 1
ATOM 1710 N N . ASN A 1 141 ? -9.743 38.282 28.025 1.00 25.31 138 ASN A N 1
ATOM 1711 C CA . ASN A 1 141 ? -8.839 38.917 27.075 1.00 25.74 138 ASN A CA 1
ATOM 1712 C C . ASN A 1 141 ? -8.183 40.161 27.664 1.00 27.89 138 ASN A C 1
ATOM 1713 O O . ASN A 1 141 ? -6.977 40.372 27.492 1.00 26.49 138 ASN A O 1
ATOM 1724 N N . ASP A 1 142 ? -8.952 41.000 28.367 1.00 25.28 139 ASP A N 1
ATOM 1725 C CA . ASP A 1 142 ? -8.362 42.197 28.963 1.00 25.57 139 ASP A CA 1
ATOM 1726 C C . ASP A 1 142 ? -7.314 41.826 30.011 1.00 23.27 139 ASP A C 1
ATOM 1727 O O . ASP A 1 142 ? -6.250 42.451 30.092 1.00 21.76 139 ASP A O 1
ATOM 1736 N N . LEU A 1 143 ? -7.606 40.810 30.828 1.00 23.87 140 LEU A N 1
ATOM 1737 C CA . LEU A 1 143 ? -6.655 40.359 31.831 1.00 25.13 140 LEU A CA 1
ATOM 1738 C C . LEU A 1 143 ? -5.419 39.759 31.182 1.00 21.63 140 LEU A C 1
ATOM 1739 O O . LEU A 1 143 ? -4.288 40.031 31.598 1.00 23.23 140 LEU A O 1
ATOM 1755 N N . SER A 1 144 ? -5.628 38.924 30.170 1.00 21.11 141 SER A N 1
ATOM 1756 C CA . SER A 1 144 ? -4.523 38.228 29.531 1.00 19.48 141 SER A CA 1
ATOM 1757 C C . SER A 1 144 ? -3.598 39.196 28.808 1.00 23.73 141 SER A C 1
ATOM 1758 O O . SER A 1 144 ? -2.374 39.088 28.917 1.00 24.87 141 SER A O 1
ATOM 1766 N N . LYS A 1 145 ? -4.163 40.150 28.066 1.00 26.30 142 LYS A N 1
ATOM 1767 C CA . LYS A 1 145 ? -3.337 41.147 27.390 1.00 26.46 142 LYS A CA 1
ATOM 1768 C C . LYS A 1 145 ? -2.435 41.869 28.389 1.00 30.43 142 LYS A C 1
ATOM 1769 O O . LYS A 1 145 ? -1.261 42.136 28.104 1.00 25.58 142 LYS A O 1
ATOM 1788 N N . CYS A 1 146 ? -2.980 42.219 29.559 1.00 25.72 143 CYS A N 1
ATOM 1789 C CA . CYS A 1 146 ? -2.188 42.899 30.579 1.00 23.42 143 CYS A CA 1
ATOM 1790 C C . CYS A 1 146 ? -1.075 41.998 31.113 1.00 24.65 143 CYS A C 1
ATOM 1791 O O . CYS A 1 146 ? 0.061 42.445 31.293 1.00 22.41 143 CYS A O 1
ATOM 1799 N N . ALA A 1 147 ? -1.393 40.733 31.398 1.00 23.52 144 ALA A N 1
ATOM 1800 C CA . ALA A 1 147 ? -0.385 39.810 31.906 1.00 21.51 144 ALA A CA 1
ATOM 1801 C C . ALA A 1 147 ? 0.717 39.555 30.881 1.00 25.12 144 ALA A C 1
ATOM 1802 O O . ALA A 1 147 ? 1.902 39.527 31.232 1.00 24.72 144 ALA A O 1
ATOM 1809 N N . ILE A 1 148 ? 0.351 39.380 29.610 1.00 23.47 145 ILE A N 1
ATOM 1810 C CA . ILE A 1 148 ? 1.358 39.198 28.568 1.00 22.68 145 ILE A CA 1
ATOM 1811 C C . ILE A 1 148 ? 2.186 40.464 28.403 1.00 25.36 145 ILE A C 1
ATOM 1812 O O . ILE A 1 148 ? 3.392 40.411 28.135 1.00 28.13 145 ILE A O 1
ATOM 1828 N N . SER A 1 149 ? 1.549 41.623 28.542 1.00 24.52 146 SER A N 1
ATOM 1829 C CA . SER A 1 149 ? 2.277 42.885 28.514 1.00 26.85 146 SER A CA 1
ATOM 1830 C C . SER A 1 149 ? 3.301 42.949 29.639 1.00 31.20 146 SER A C 1
ATOM 1831 O O . SER A 1 149 ? 4.434 43.393 29.434 1.00 28.08 146 SER A O 1
ATOM 1839 N N . PHE A 1 150 ? 2.926 42.494 30.831 1.00 24.88 147 PHE A N 1
ATOM 1840 C CA . PHE A 1 150 ? 3.879 42.437 31.929 1.00 24.92 147 PHE A CA 1
ATOM 1841 C C . PHE A 1 150 ? 5.067 41.547 31.576 1.00 26.67 147 PHE A C 1
ATOM 1842 O O . PHE A 1 150 ? 6.226 41.931 31.769 1.00 27.24 147 PHE A O 1
ATOM 1859 N N . ILE A 1 151 ? 4.793 40.345 31.070 1.00 24.85 148 ILE A N 1
ATOM 1860 C CA . ILE A 1 151 ? 5.860 39.408 30.738 1.00 26.05 148 ILE A CA 1
ATOM 1861 C C . ILE A 1 151 ? 6.804 40.022 29.712 1.00 28.15 148 ILE A C 1
ATOM 1862 O O . ILE A 1 151 ? 8.029 39.979 29.874 1.00 27.04 148 ILE A O 1
ATOM 1878 N N . ASN A 1 152 ? 6.249 40.682 28.693 1.00 28.62 149 ASN A N 1
ATOM 1879 C CA . ASN A 1 152 ? 7.089 41.276 27.660 1.00 29.67 149 ASN A CA 1
ATOM 1880 C C . ASN A 1 152 ? 7.891 42.455 28.206 1.00 33.47 149 ASN A C 1
ATOM 1881 O O . ASN A 1 152 ? 9.076 42.615 27.887 1.00 35.11 149 ASN A O 1
ATOM 1892 N N . GLN A 1 153 ? 7.249 43.297 29.017 1.00 29.60 150 GLN A N 1
ATOM 1893 C CA . GLN A 1 153 ? 7.936 44.407 29.660 1.00 33.48 150 GLN A CA 1
ATOM 1894 C C . GLN A 1 153 ? 9.095 43.928 30.524 1.00 36.56 150 GLN A C 1
ATOM 1895 O O . GLN A 1 153 ? 10.103 44.633 30.655 1.00 33.11 150 GLN A O 1
ATOM 1909 N N . CYS A 1 154 ? 8.915 42.824 31.253 1.00 30.31 151 CYS A N 1
ATOM 1910 C CA . CYS A 1 154 ? 10.029 42.317 32.045 1.00 31.25 151 CYS A CA 1
ATOM 1911 C C . CYS A 1 154 ? 11.235 42.004 31.165 1.00 31.77 151 CYS A C 1
ATOM 1912 O O . CYS A 1 154 ? 12.381 42.244 31.560 1.00 32.94 151 CYS A O 1
ATOM 1920 N N . GLU A 1 155 ? 10.999 41.485 29.959 1.00 32.58 152 GLU A N 1
ATOM 1921 C CA . GLU A 1 155 ? 12.104 41.263 29.031 1.00 33.54 152 GLU A CA 1
ATOM 1922 C C . GLU A 1 155 ? 12.740 42.580 28.602 1.00 31.32 152 GLU A C 1
ATOM 1923 O O . GLU A 1 155 ? 13.967 42.721 28.618 1.00 35.09 152 GLU A O 1
ATOM 1935 N N . ASP A 1 156 ? 11.915 43.559 28.213 1.00 36.26 153 ASP A N 1
ATOM 1936 C CA . ASP A 1 156 ? 12.443 44.840 27.755 1.00 38.12 153 ASP A CA 1
ATOM 1937 C C . ASP A 1 156 ? 13.254 45.518 28.861 1.00 42.99 153 ASP A C 1
ATOM 1938 O O . ASP A 1 156 ? 14.316 46.100 28.606 1.00 40.35 153 ASP A O 1
ATOM 1947 N N . THR A 1 157 ? 12.766 45.447 30.105 1.00 31.89 154 THR A N 1
ATOM 1948 C CA . THR A 1 157 ? 13.353 46.220 31.197 1.00 31.51 154 THR A CA 1
ATOM 1949 C C . THR A 1 157 ? 14.587 45.548 31.785 1.00 33.27 154 THR A C 1
ATOM 1950 O O . THR A 1 157 ? 15.562 46.230 32.119 1.00 35.76 154 THR A O 1
ATOM 1961 N N . PHE A 1 158 ? 14.568 44.225 31.938 1.00 33.29 155 PHE A N 1
ATOM 1962 C CA . PHE A 1 158 ? 15.618 43.546 32.677 1.00 33.79 155 PHE A CA 1
ATOM 1963 C C . PHE A 1 158 ? 16.562 42.728 31.815 1.00 34.14 155 PHE A C 1
ATOM 1964 O O . PHE A 1 158 ? 17.635 42.353 32.301 1.00 35.44 155 PHE A O 1
ATOM 1981 N N . LYS A 1 159 ? 16.207 42.443 30.563 1.00 34.01 156 LYS A N 1
ATOM 1982 C CA . LYS A 1 159 ? 17.011 41.528 29.761 1.00 34.38 156 LYS A CA 1
ATOM 1983 C C . LYS A 1 159 ? 17.482 42.131 28.447 1.00 43.35 156 LYS A C 1
ATOM 1984 O O . LYS A 1 159 ? 17.992 41.395 27.595 1.00 51.42 156 LYS A O 1
ATOM 2003 N N . SER A 1 160 ? 17.383 43.444 28.274 1.00 37.41 157 SER A N 1
ATOM 2004 C CA . SER A 1 160 ? 17.691 44.056 26.989 1.00 51.16 157 SER A CA 1
ATOM 2005 C C . SER A 1 160 ? 18.860 45.023 27.052 1.00 58.22 157 SER A C 1
ATOM 2006 O O . SER A 1 160 ? 19.120 45.722 26.066 1.00 63.65 157 SER A O 1
ATOM 2014 N N . GLY A 1 161 ? 19.582 45.071 28.166 1.00 56.21 158 GLY A N 1
ATOM 2015 C CA . GLY A 1 161 ? 20.680 46.004 28.270 1.00 60.39 158 GLY A CA 1
ATOM 2016 C C . GLY A 1 161 ? 20.260 47.448 28.331 1.00 64.33 158 GLY A C 1
ATOM 2017 O O . GLY A 1 161 ? 21.097 48.333 28.138 1.00 65.59 158 GLY A O 1
ATOM 2021 N N . THR A 1 162 ? 18.990 47.717 28.613 1.00 59.51 159 THR A N 1
ATOM 2022 C CA . THR A 1 162 ? 18.516 49.089 28.630 1.00 68.16 159 THR A CA 1
ATOM 2023 C C . THR A 1 162 ? 19.013 49.777 29.894 1.00 68.06 159 THR A C 1
ATOM 2024 O O . THR A 1 162 ? 18.999 49.193 30.983 1.00 70.04 159 THR A O 1
ATOM 2035 N N . ASN A 1 163 ? 19.451 51.024 29.750 1.00 68.90 160 ASN A N 1
ATOM 2036 C CA . ASN A 1 163 ? 19.826 51.793 30.921 1.00 64.96 160 ASN A CA 1
ATOM 2037 C C . ASN A 1 163 ? 18.609 51.899 31.823 1.00 64.37 160 ASN A C 1
ATOM 2038 O O . ASN A 1 163 ? 17.490 52.138 31.361 1.00 68.99 160 ASN A O 1
ATOM 2042 N N . LEU A 1 164 ? 18.825 51.736 33.115 1.00 57.65 161 LEU A N 1
ATOM 2043 C CA . LEU A 1 164 ? 17.739 51.844 34.069 1.00 56.49 161 LEU A CA 1
ATOM 2044 C C . LEU A 1 164 ? 18.155 52.743 35.220 1.00 53.52 161 LEU A C 1
ATOM 2045 O O . LEU A 1 164 ? 19.342 52.930 35.499 1.00 53.27 161 LEU A O 1
ATOM 2061 N N . ASN A 1 165 ? 17.153 53.414 35.774 1.00 57.88 162 ASN A N 1
ATOM 2062 C CA . ASN A 1 165 ? 17.304 54.168 37.010 1.00 47.39 162 ASN A CA 1
ATOM 2063 C C . ASN A 1 165 ? 17.540 53.194 38.167 1.00 42.00 162 ASN A C 1
ATOM 2064 O O . ASN A 1 165 ? 16.818 52.200 38.311 1.00 40.40 162 ASN A O 1
ATOM 2075 N N . LYS A 1 166 ? 18.598 53.441 38.951 1.00 40.69 163 LYS A N 1
ATOM 2076 C CA . LYS A 1 166 ? 18.946 52.509 40.026 1.00 48.86 163 LYS A CA 1
ATOM 2077 C C . LYS A 1 166 ? 17.836 52.398 41.058 1.00 40.90 163 LYS A C 1
ATOM 2078 O O . LYS A 1 166 ? 17.527 51.304 41.547 1.00 35.09 163 LYS A O 1
ATOM 2097 N N . GLU A 1 167 ? 17.248 53.526 41.435 1.00 39.20 164 GLU A N 1
ATOM 2098 C CA . GLU A 1 167 ? 16.180 53.499 42.432 1.00 43.58 164 GLU A CA 1
ATOM 2099 C C . GLU A 1 167 ? 14.976 52.723 41.918 1.00 38.73 164 GLU A C 1
ATOM 2100 O O . GLU A 1 167 ? 14.392 51.916 42.648 1.00 41.05 164 GLU A O 1
ATOM 2104 N N . MET A 1 168 ? 14.564 52.990 40.671 1.00 35.72 165 MET A N 1
ATOM 2105 C CA . MET A 1 168 ? 13.438 52.265 40.085 1.00 35.30 165 MET A CA 1
ATOM 2106 C C . MET A 1 168 ? 13.730 50.770 40.000 1.00 34.99 165 MET A C 1
ATOM 2107 O O . MET A 1 168 ? 12.847 49.943 40.253 1.00 34.01 165 MET A O 1
ATOM 2121 N N . TYR A 1 169 ? 14.959 50.401 39.623 1.00 34.87 166 TYR A N 1
ATOM 2122 C CA . TYR A 1 169 ? 15.329 48.988 39.575 1.00 30.24 166 TYR A CA 1
ATOM 2123 C C . TYR A 1 169 ? 15.117 48.319 40.927 1.00 32.98 166 TYR A C 1
ATOM 2124 O O . TYR A 1 169 ? 14.481 47.262 41.022 1.00 30.37 166 TYR A O 1
ATOM 2142 N N . ASN A 1 170 ? 15.638 48.926 41.988 1.00 33.54 167 ASN A N 1
ATOM 2143 C CA . ASN A 1 170 ? 15.538 48.320 43.309 1.00 32.52 167 ASN A CA 1
ATOM 2144 C C . ASN A 1 170 ? 14.107 48.354 43.831 1.00 30.40 167 ASN A C 1
ATOM 2145 O O . ASN A 1 170 ? 13.683 47.432 44.535 1.00 30.81 167 ASN A O 1
ATOM 2156 N N . ARG A 1 171 ? 13.340 49.389 43.491 1.00 30.53 168 ARG A N 1
ATOM 2157 C CA . ARG A 1 171 ? 11.923 49.389 43.838 1.00 33.46 168 ARG A CA 1
ATOM 2158 C C . ARG A 1 171 ? 11.227 48.177 43.231 1.00 32.27 168 ARG A C 1
ATOM 2159 O O . ARG A 1 171 ? 10.391 47.538 43.878 1.00 30.65 168 ARG A O 1
ATOM 2180 N N . CYS A 1 172 ? 11.586 47.815 42.000 1.00 32.84 169 CYS A N 1
ATOM 2181 C CA . CYS A 1 172 ? 10.934 46.670 41.366 1.00 33.18 169 CYS A CA 1
ATOM 2182 C C . CYS A 1 172 ? 11.347 45.360 42.017 1.00 34.52 169 CYS A C 1
ATOM 2183 O O . CYS A 1 172 ? 10.495 44.536 42.373 1.00 33.59 169 CYS A O 1
ATOM 2191 N N . ILE A 1 173 ? 12.654 45.136 42.163 1.00 30.85 170 ILE A N 1
ATOM 2192 C CA . ILE A 1 173 ? 13.088 43.815 42.600 1.00 28.33 170 ILE A CA 1
ATOM 2193 C C . ILE A 1 173 ? 12.983 43.600 44.095 1.00 32.54 170 ILE A C 1
ATOM 2194 O O . ILE A 1 173 ? 13.130 42.458 44.544 1.00 34.91 170 ILE A O 1
ATOM 2210 N N . THR A 1 174 ? 12.656 44.627 44.873 1.00 30.25 171 THR A N 1
ATOM 2211 C CA . THR A 1 174 ? 12.343 44.413 46.279 1.00 30.96 171 THR A CA 1
ATOM 2212 C C . THR A 1 174 ? 10.842 44.450 46.546 1.00 31.32 171 THR A C 1
ATOM 2213 O O . THR A 1 174 ? 10.424 44.287 47.697 1.00 32.80 171 THR A O 1
ATOM 2224 N N . ALA A 1 175 ? 10.021 44.656 45.516 1.00 31.11 172 ALA A N 1
ATOM 2225 C CA . ALA A 1 175 ? 8.591 44.832 45.723 1.00 28.70 172 ALA A CA 1
ATOM 2226 C C . ALA A 1 175 ? 7.949 43.573 46.295 1.00 30.33 172 ALA A C 1
ATOM 2227 O O . ALA A 1 175 ? 8.382 42.451 46.025 1.00 28.92 172 ALA A O 1
ATOM 2234 N N . GLU A 1 176 ? 6.901 43.768 47.102 1.00 30.82 173 GLU A N 1
ATOM 2235 C CA . GLU A 1 176 ? 6.059 42.650 47.518 1.00 29.97 173 GLU A CA 1
ATOM 2236 C C . GLU A 1 176 ? 5.308 42.103 46.322 1.00 29.14 173 GLU A C 1
ATOM 2237 O O . GLU A 1 176 ? 4.961 42.839 45.396 1.00 29.33 173 GLU A O 1
ATOM 2249 N N . SER A 1 177 ? 5.080 40.792 46.332 1.00 26.62 174 SER A N 1
ATOM 2250 C CA . SER A 1 177 ? 4.504 40.144 45.165 1.00 26.88 174 SER A CA 1
ATOM 2251 C C . SER A 1 177 ? 3.384 39.151 45.425 1.00 26.77 174 SER A C 1
ATOM 2252 O O . SER A 1 177 ? 2.883 38.554 44.464 1.00 26.70 174 SER A O 1
ATOM 2260 N N . ARG A 1 178 ? 2.966 38.956 46.672 1.00 27.90 175 ARG A N 1
ATOM 2261 C CA . ARG A 1 178 ? 2.005 37.896 46.965 1.00 28.55 175 ARG A CA 1
ATOM 2262 C C . ARG A 1 178 ? 0.664 38.155 46.286 1.00 25.56 175 ARG A C 1
ATOM 2263 O O . ARG A 1 178 ? 0.096 37.256 45.656 1.00 26.21 175 ARG A O 1
ATOM 2284 N N . ASP A 1 179 ? 0.148 39.384 46.383 1.00 24.87 176 ASP A N 1
ATOM 2285 C CA . ASP A 1 179 ? -1.122 39.688 45.726 1.00 27.77 176 ASP A CA 1
ATOM 2286 C C . ASP A 1 179 ? -1.004 39.544 44.217 1.00 25.68 176 ASP A C 1
ATOM 2287 O O . ASP A 1 179 ? -1.907 39.010 43.557 1.00 25.57 176 ASP A O 1
ATOM 2296 N N . PHE A 1 180 ? 0.114 40.012 43.656 1.00 22.98 177 PHE A N 1
ATOM 2297 C CA . PHE A 1 180 ? 0.329 39.907 42.216 1.00 26.01 177 PHE A CA 1
ATOM 2298 C C . PHE A 1 180 ? 0.334 38.458 41.757 1.00 26.99 177 PHE A C 1
ATOM 2299 O O . PHE A 1 180 ? -0.236 38.130 40.706 1.00 22.67 177 PHE A O 1
ATOM 2316 N N . CYS A 1 181 ? 1.016 37.584 42.502 1.00 23.71 178 CYS A N 1
ATOM 2317 C CA . CYS A 1 181 ? 1.011 36.170 42.151 1.00 23.52 178 CYS A CA 1
ATOM 2318 C C . CYS A 1 181 ? -0.408 35.608 42.142 1.00 24.07 178 CYS A C 1
ATOM 2319 O O . CYS A 1 181 ? -0.749 34.788 41.286 1.00 21.69 178 CYS A O 1
ATOM 2327 N N . ASN A 1 182 ? -1.248 36.028 43.090 1.00 22.83 179 ASN A N 1
ATOM 2328 C CA . ASN A 1 182 ? -2.629 35.558 43.092 1.00 24.93 179 ASN A CA 1
ATOM 2329 C C . ASN A 1 182 ? -3.410 36.109 41.900 1.00 21.64 179 ASN A C 1
ATOM 2330 O O . ASN A 1 182 ? -4.241 35.393 41.322 1.00 22.17 179 ASN A O 1
ATOM 2341 N N . GLN A 1 183 ? -3.154 37.366 41.513 1.00 24.15 180 GLN A N 1
ATOM 2342 C CA . GLN A 1 183 ? -3.806 37.904 40.329 1.00 22.04 180 GLN A CA 1
ATOM 2343 C C . GLN A 1 183 ? -3.389 37.115 39.087 1.00 22.17 180 GLN A C 1
ATOM 2344 O O . GLN A 1 183 ? -4.222 36.764 38.241 1.00 23.97 180 GLN A O 1
ATOM 2358 N N . MET A 1 184 ? -2.095 36.815 38.968 1.00 22.09 181 MET A N 1
ATOM 2359 C CA . MET A 1 184 ? -1.604 36.090 37.801 1.00 21.58 181 MET A CA 1
ATOM 2360 C C . MET A 1 184 ? -2.136 34.668 37.784 1.00 21.61 181 MET A C 1
ATOM 2361 O O . MET A 1 184 ? -2.444 34.129 36.716 1.00 21.60 181 MET A O 1
ATOM 2375 N N . LYS A 1 185 ? -2.272 34.054 38.958 1.00 21.56 182 LYS A N 1
ATOM 2376 C CA . LYS A 1 185 ? -2.901 32.739 39.041 1.00 23.03 182 LYS A CA 1
ATOM 2377 C C . LYS A 1 185 ? -4.315 32.747 38.484 1.00 21.53 182 LYS A C 1
ATOM 2378 O O . LYS A 1 185 ? -4.716 31.822 37.764 1.00 21.34 182 LYS A O 1
ATOM 2397 N N . PHE A 1 186 ? -5.088 33.786 38.805 1.00 22.22 183 PHE A N 1
ATOM 2398 C CA . PHE A 1 186 ? -6.452 33.886 38.286 1.00 20.37 183 PHE A CA 1
ATOM 2399 C C . PHE A 1 186 ? -6.470 34.018 36.771 1.00 21.25 183 PHE A C 1
ATOM 2400 O O . PHE A 1 186 ? -7.276 33.363 36.091 1.00 21.73 183 PHE A O 1
ATOM 2417 N N . VAL A 1 187 ? -5.598 34.866 36.220 1.00 20.40 184 VAL A N 1
ATOM 2418 C CA . VAL A 1 187 ? -5.532 34.995 34.768 1.00 20.88 184 VAL A CA 1
ATOM 2419 C C . VAL A 1 187 ? -5.140 33.671 34.136 1.00 21.98 184 VAL A C 1
ATOM 2420 O O . VAL A 1 187 ? -5.720 33.250 33.129 1.00 21.05 184 VAL A O 1
ATOM 2433 N N . LEU A 1 188 ? -4.153 32.994 34.722 1.00 20.31 185 LEU A N 1
ATOM 2434 C CA . LEU A 1 188 ? -3.706 31.707 34.198 1.00 20.75 185 LEU A CA 1
ATOM 2435 C C . LEU A 1 188 ? -4.841 30.698 34.141 1.00 21.44 185 LEU A C 1
ATOM 2436 O O . LEU A 1 188 ? -5.018 30.003 33.130 1.00 20.53 185 LEU A O 1
ATOM 2452 N N . ILE A 1 189 ? -5.585 30.562 35.239 1.00 22.08 186 ILE A N 1
ATOM 2453 C CA . ILE A 1 189 ? -6.628 29.553 35.286 1.00 20.32 186 ILE A CA 1
ATOM 2454 C C . ILE A 1 189 ? -7.734 29.896 34.298 1.00 23.78 186 ILE A C 1
ATOM 2455 O O . ILE A 1 189 ? -8.321 28.994 33.686 1.00 22.68 186 ILE A O 1
ATOM 2471 N N . GLY A 1 190 ? -8.005 31.188 34.086 1.00 20.95 187 GLY A N 1
ATOM 2472 C CA . GLY A 1 190 ? -8.938 31.561 33.042 1.00 24.73 187 GLY A CA 1
ATOM 2473 C C . GLY A 1 190 ? -8.435 31.181 31.661 1.00 25.25 187 GLY A C 1
ATOM 2474 O O . GLY A 1 190 ? -9.195 30.654 30.829 1.00 25.82 187 GLY A O 1
ATOM 2478 N N . ARG A 1 191 ? -7.138 31.396 31.410 1.00 21.74 188 ARG A N 1
ATOM 2479 C CA . ARG A 1 191 ? -6.566 30.983 30.134 1.00 23.95 188 ARG A CA 1
ATOM 2480 C C . ARG A 1 191 ? -6.701 29.476 29.930 1.00 25.36 188 ARG A C 1
ATOM 2481 O O . ARG A 1 191 ? -6.975 29.009 28.815 1.00 23.94 188 ARG A O 1
ATOM 2502 N N . LEU A 1 192 ? -6.488 28.695 30.990 1.00 23.14 189 LEU A N 1
ATOM 2503 C CA . LEU A 1 192 ? -6.587 27.244 30.870 1.00 21.67 189 LEU A CA 1
ATOM 2504 C C . LEU A 1 192 ? -8.029 26.800 30.661 1.00 28.67 189 LEU A C 1
ATOM 2505 O O . LEU A 1 192 ? -8.307 25.963 29.795 1.00 25.89 189 LEU A O 1
ATOM 2521 N N . CYS A 1 193 ? -8.969 27.366 31.425 1.00 23.31 190 CYS A N 1
ATOM 2522 C CA . CYS A 1 193 ? -10.363 26.986 31.251 1.00 27.12 190 CYS A CA 1
ATOM 2523 C C . CYS A 1 193 ? -10.833 27.286 29.840 1.00 27.39 190 CYS A C 1
ATOM 2524 O O . CYS A 1 193 ? -11.541 26.477 29.219 1.00 26.48 190 CYS A O 1
ATOM 2532 N N . TYR A 1 194 ? -10.440 28.444 29.318 1.00 24.49 191 TYR A N 1
ATOM 2533 C CA . TYR A 1 194 ? -10.887 28.845 27.997 1.00 27.44 191 TYR A CA 1
ATOM 2534 C C . TYR A 1 194 ? -10.197 28.050 26.898 1.00 31.48 191 TYR A C 1
ATOM 2535 O O . TYR A 1 194 ? -10.852 27.589 25.954 1.00 30.25 191 TYR A O 1
ATOM 2553 N N . GLY A 1 195 ? -8.877 27.918 26.972 1.00 27.06 192 GLY A N 1
ATOM 2554 C CA . GLY A 1 195 ? -8.147 27.451 25.810 1.00 32.72 192 GLY A CA 1
ATOM 2555 C C . GLY A 1 195 ? -6.867 26.716 26.110 1.00 32.93 192 GLY A C 1
ATOM 2556 O O . GLY A 1 195 ? -5.883 26.869 25.373 1.00 30.47 192 GLY A O 1
ATOM 2560 N N . GLN A 1 196 ? -6.880 25.870 27.140 1.00 32.43 193 GLN A N 1
ATOM 2561 C CA . GLN A 1 196 ? -5.701 25.070 27.430 1.00 29.86 193 GLN A CA 1
ATOM 2562 C C . GLN A 1 196 ? -5.177 24.400 26.168 1.00 33.32 193 GLN A C 1
ATOM 2563 O O . GLN A 1 196 ? -3.972 24.424 25.890 1.00 29.39 193 GLN A O 1
ATOM 2577 N N . THR A 1 197 ? -6.074 23.824 25.373 1.00 30.57 194 THR A N 1
ATOM 2578 C CA . THR A 1 197 ? -5.614 23.026 24.248 1.00 29.66 194 THR A CA 1
ATOM 2579 C C . THR A 1 197 ? -5.416 23.847 22.989 1.00 39.90 194 THR A C 1
ATOM 2580 O O . THR A 1 197 ? -4.594 23.479 22.142 1.00 39.86 194 THR A O 1
ATOM 2591 N N . THR A 1 198 ? -6.143 24.950 22.849 1.00 33.17 195 THR A N 1
ATOM 2592 C CA . THR A 1 198 ? -6.128 25.733 21.619 1.00 38.25 195 THR A CA 1
ATOM 2593 C C . THR A 1 198 ? -5.293 27.003 21.707 1.00 41.89 195 THR A C 1
ATOM 2594 O O . THR A 1 198 ? -4.736 27.436 20.692 1.00 35.65 195 THR A O 1
ATOM 2605 N N . SER A 1 199 ? -5.206 27.624 22.882 1.00 31.69 196 SER A N 1
ATOM 2606 C CA . SER A 1 199 ? -4.398 28.830 23.072 1.00 37.37 196 SER A CA 1
ATOM 2607 C C . SER A 1 199 ? -3.706 28.758 24.427 1.00 28.64 196 SER A C 1
ATOM 2608 O O . SER A 1 199 ? -3.941 29.584 25.312 1.00 33.10 196 SER A O 1
ATOM 2616 N N . PRO A 1 200 ? -2.807 27.795 24.609 1.00 30.27 197 PRO A N 1
ATOM 2617 C CA . PRO A 1 200 ? -2.236 27.569 25.944 1.00 29.10 197 PRO A CA 1
ATOM 2618 C C . PRO A 1 200 ? -1.477 28.791 26.423 1.00 32.14 197 PRO A C 1
ATOM 2619 O O . PRO A 1 200 ? -0.822 29.482 25.624 1.00 26.86 197 PRO A O 1
ATOM 2630 N N . PRO A 1 201 ? -1.561 29.110 27.715 1.00 26.74 198 PRO A N 1
ATOM 2631 C CA . PRO A 1 201 ? -0.770 30.216 28.239 1.00 30.07 198 PRO A CA 1
ATOM 2632 C C . PRO A 1 201 ? 0.732 29.882 28.167 1.00 28.20 198 PRO A C 1
ATOM 2633 O O . PRO A 1 201 ? 1.102 28.707 28.183 1.00 28.03 198 PRO A O 1
ATOM 2644 N N . PRO A 1 202 ? 1.578 30.901 28.104 1.00 26.11 199 PRO A N 1
ATOM 2645 C CA . PRO A 1 202 ? 3.029 30.639 28.100 1.00 25.24 199 PRO A CA 1
ATOM 2646 C C . PRO A 1 202 ? 3.529 30.228 29.475 1.00 21.52 199 PRO A C 1
ATOM 2647 O O . PRO A 1 202 ? 2.913 30.504 30.509 1.00 25.67 199 PRO A O 1
ATOM 2658 N N . ILE A 1 203 ? 4.679 29.554 29.475 1.00 25.07 200 ILE A N 1
ATOM 2659 C CA . ILE A 1 203 ? 5.250 29.075 30.735 1.00 21.55 200 ILE A CA 1
ATOM 2660 C C . ILE A 1 203 ? 5.508 30.241 31.680 1.00 25.28 200 ILE A C 1
ATOM 2661 O O . ILE A 1 203 ? 5.465 30.075 32.907 1.00 25.32 200 ILE A O 1
ATOM 2677 N N . GLN A 1 204 ? 5.798 31.430 31.139 1.00 25.51 201 GLN A N 1
ATOM 2678 C CA . GLN A 1 204 ? 6.027 32.594 31.999 1.00 27.65 201 GLN A CA 1
ATOM 2679 C C . GLN A 1 204 ? 4.797 32.951 32.823 1.00 25.57 201 GLN A C 1
ATOM 2680 O O . GLN A 1 204 ? 4.927 33.663 33.824 1.00 24.90 201 GLN A O 1
ATOM 2694 N N . LEU A 1 205 ? 3.604 32.518 32.398 1.00 23.59 202 LEU A N 1
ATOM 2695 C CA . LEU A 1 205 ? 2.387 32.657 33.188 1.00 23.07 202 LEU A CA 1
ATOM 2696 C C . LEU A 1 205 ? 2.037 31.383 33.940 1.00 23.99 202 LEU A C 1
ATOM 2697 O O . LEU A 1 205 ? 1.534 31.450 35.064 1.00 23.56 202 LEU A O 1
ATOM 2713 N N . TYR A 1 206 ? 2.281 30.216 33.332 1.00 22.70 203 TYR A N 1
ATOM 2714 C CA . TYR A 1 206 ? 1.975 28.953 34.001 1.00 20.71 203 TYR A CA 1
ATOM 2715 C C . TYR A 1 206 ? 2.708 28.823 35.335 1.00 22.91 203 TYR A C 1
ATOM 2716 O O . TYR A 1 206 ? 2.176 28.224 36.278 1.00 21.03 203 TYR A O 1
ATOM 2734 N N . GLN A 1 207 ? 3.907 29.403 35.452 1.00 21.74 204 GLN A N 1
ATOM 2735 C CA . GLN A 1 207 ? 4.697 29.215 36.672 1.00 23.50 204 GLN A CA 1
ATOM 2736 C C . GLN A 1 207 ? 3.981 29.727 37.915 1.00 22.34 204 GLN A C 1
ATOM 2737 O O . GLN A 1 207 ? 4.201 29.205 39.011 1.00 22.52 204 GLN A O 1
ATOM 2751 N N . TYR A 1 208 ? 3.107 30.719 37.776 1.00 22.57 205 TYR A N 1
ATOM 2752 C CA . TYR A 1 208 ? 2.397 31.218 38.947 1.00 22.95 205 TYR A CA 1
ATOM 2753 C C . TYR A 1 208 ? 1.408 30.212 39.505 1.00 23.43 205 TYR A C 1
ATOM 2754 O O . TYR A 1 208 ? 1.085 30.281 40.693 1.00 24.76 205 TYR A O 1
ATOM 2772 N N . GLY A 1 209 ? 0.952 29.267 38.687 1.00 21.05 206 GLY A N 1
ATOM 2773 C CA . GLY A 1 209 ? -0.005 28.278 39.136 1.00 25.87 206 GLY A CA 1
ATOM 2774 C C . GLY A 1 209 ? 0.571 27.077 39.868 1.00 25.57 206 GLY A C 1
ATOM 2775 O O . GLY A 1 209 ? -0.184 26.320 40.486 1.00 24.36 206 GLY A O 1
ATOM 2779 N N . VAL A 1 210 ? 1.882 26.874 39.811 1.00 23.28 207 VAL A N 1
ATOM 2780 C CA . VAL A 1 210 ? 2.517 25.708 40.404 1.00 22.23 207 VAL A CA 1
ATOM 2781 C C . VAL A 1 210 ? 3.527 26.093 41.475 1.00 28.84 207 VAL A C 1
ATOM 2782 O O . VAL A 1 210 ? 4.342 25.264 41.887 1.00 30.28 207 VAL A O 1
ATOM 2795 N N . THR A 1 211 ? 3.522 27.358 41.890 1.00 26.58 208 THR A N 1
ATOM 2796 C CA . THR A 1 211 ? 4.334 27.878 42.976 1.00 29.69 208 THR A CA 1
ATOM 2797 C C . THR A 1 211 ? 3.413 28.672 43.895 1.00 32.30 208 THR A C 1
ATOM 2798 O O . THR A 1 211 ? 2.571 29.442 43.397 1.00 38.39 208 THR A O 1
ATOM 2809 N N . PRO A 1 212 ? 3.478 28.488 45.215 1.00 34.07 209 PRO A N 1
ATOM 2810 C CA . PRO A 1 212 ? 2.613 29.310 46.082 1.00 38.25 209 PRO A CA 1
ATOM 2811 C C . PRO A 1 212 ? 2.796 30.808 45.827 1.00 33.80 209 PRO A C 1
ATOM 2812 O O . PRO A 1 212 ? 1.818 31.564 45.773 1.00 35.53 209 PRO A O 1
ATOM 2823 N N . PHE A 1 213 ? 4.040 31.266 45.730 1.00 31.18 210 PHE A N 1
ATOM 2824 C CA . PHE A 1 213 ? 4.331 32.650 45.388 1.00 32.44 210 PHE A CA 1
ATOM 2825 C C . PHE A 1 213 ? 5.775 32.715 44.905 1.00 28.95 210 PHE A C 1
ATOM 2826 O O . PHE A 1 213 ? 6.590 31.847 45.222 1.00 29.52 210 PHE A O 1
ATOM 2843 N N . ILE A 1 214 ? 6.062 33.726 44.089 1.00 26.18 211 ILE A N 1
ATOM 2844 C CA . ILE A 1 214 ? 7.387 33.983 43.547 1.00 24.70 211 ILE A CA 1
ATOM 2845 C C . ILE A 1 214 ? 7.780 35.399 43.956 1.00 24.79 211 ILE A C 1
ATOM 2846 O O . ILE A 1 214 ? 6.990 36.333 43.786 1.00 26.02 211 ILE A O 1
ATOM 2862 N N . SER A 1 215 ? 8.978 35.560 44.503 1.00 24.04 212 SER A N 1
ATOM 2863 C CA . SER A 1 215 ? 9.406 36.883 44.927 1.00 27.69 212 SER A CA 1
ATOM 2864 C C . SER A 1 215 ? 9.653 37.765 43.709 1.00 25.01 212 SER A C 1
ATOM 2865 O O . SER A 1 215 ? 9.888 37.286 42.601 1.00 26.26 212 SER A O 1
ATOM 2873 N N . ALA A 1 216 ? 9.577 39.079 43.926 1.00 24.76 213 ALA A N 1
ATOM 2874 C CA . ALA A 1 216 ? 9.661 40.015 42.807 1.00 25.65 213 ALA A CA 1
ATOM 2875 C C . ALA A 1 216 ? 10.988 39.919 42.062 1.00 27.18 213 ALA A C 1
ATOM 2876 O O . ALA A 1 216 ? 11.015 40.090 40.839 1.00 28.07 213 ALA A O 1
ATOM 2883 N N . ASP A 1 217 ? 12.101 39.694 42.768 1.00 26.98 214 ASP A N 1
ATOM 2884 C CA . ASP A 1 217 ? 13.383 39.652 42.071 1.00 28.09 214 ASP A CA 1
ATOM 2885 C C . ASP A 1 217 ? 13.442 38.448 41.138 1.00 28.39 214 ASP A C 1
ATOM 2886 O O . ASP A 1 217 ? 13.999 38.546 40.040 1.00 28.72 214 ASP A O 1
ATOM 2895 N N . ILE A 1 218 ? 12.825 37.329 41.534 1.00 24.64 215 ILE A N 1
ATOM 2896 C CA . ILE A 1 218 ? 12.761 36.157 40.662 1.00 24.02 215 ILE A CA 1
ATOM 2897 C C . ILE A 1 218 ? 11.790 36.384 39.516 1.00 26.42 215 ILE A C 1
ATOM 2898 O O . ILE A 1 218 ? 12.053 35.986 38.371 1.00 25.95 215 ILE A O 1
ATOM 2914 N N . ILE A 1 219 ? 10.643 37.008 39.798 1.00 26.79 216 ILE A N 1
ATOM 2915 C CA . ILE A 1 219 ? 9.711 37.326 38.712 1.00 25.05 216 ILE A CA 1
ATOM 2916 C C . ILE A 1 219 ? 10.411 38.160 37.649 1.00 27.96 216 ILE A C 1
ATOM 2917 O O . ILE A 1 219 ? 10.336 37.870 36.450 1.00 28.18 216 ILE A O 1
ATOM 2933 N N . CYS A 1 220 ? 11.116 39.204 38.081 1.00 26.21 217 CYS A N 1
ATOM 2934 C CA . CYS A 1 220 ? 11.659 40.185 37.146 1.00 32.14 217 CYS A CA 1
ATOM 2935 C C . CYS A 1 220 ? 12.835 39.621 36.350 1.00 28.13 217 CYS A C 1
ATOM 2936 O O . CYS A 1 220 ? 12.954 39.877 35.147 1.00 28.05 217 CYS A O 1
ATOM 2944 N N . GLU A 1 221 ? 13.718 38.856 36.995 1.00 25.54 218 GLU A N 1
ATOM 2945 C CA . GLU A 1 221 ? 14.974 38.450 36.364 1.00 29.39 218 GLU A CA 1
ATOM 2946 C C . GLU A 1 221 ? 15.232 36.948 36.345 1.00 28.12 218 GLU A C 1
ATOM 2947 O O . GLU A 1 221 ? 16.141 36.513 35.631 1.00 28.60 218 GLU A O 1
ATOM 2959 N N . GLY A 1 222 ? 14.444 36.147 37.051 1.00 28.13 219 GLY A N 1
ATOM 2960 C CA . GLY A 1 222 ? 14.623 34.715 37.102 1.00 23.94 219 GLY A CA 1
ATOM 2961 C C . GLY A 1 222 ? 13.340 34.010 36.699 1.00 24.11 219 GLY A C 1
ATOM 2962 O O . GLY A 1 222 ? 12.553 34.516 35.897 1.00 24.08 219 GLY A O 1
ATOM 2966 N N . ALA A 1 223 ? 13.131 32.832 37.274 1.00 24.26 220 ALA A N 1
ATOM 2967 C CA . ALA A 1 223 ? 11.936 32.054 36.965 1.00 25.76 220 ALA A CA 1
ATOM 2968 C C . ALA A 1 223 ? 11.793 30.939 37.989 1.00 23.47 220 ALA A C 1
ATOM 2969 O O . ALA A 1 223 ? 12.757 30.564 38.659 1.00 22.67 220 ALA A O 1
ATOM 2976 N N . ALA A 1 224 ? 10.570 30.422 38.112 1.00 24.76 221 ALA A N 1
ATOM 2977 C CA . ALA A 1 224 ? 10.324 29.234 38.916 1.00 23.95 221 ALA A CA 1
ATOM 2978 C C . ALA A 1 224 ? 10.545 27.951 38.116 1.00 28.47 221 ALA A C 1
ATOM 2979 O O . ALA A 1 224 ? 10.184 26.872 38.590 1.00 28.68 221 ALA A O 1
ATOM 2986 N N . TYR A 1 225 ? 11.183 28.044 36.949 1.00 24.16 222 TYR A N 1
ATOM 2987 C CA . TYR A 1 225 ? 11.496 26.904 36.087 1.00 27.12 222 TYR A CA 1
ATOM 2988 C C . TYR A 1 225 ? 12.896 27.136 35.534 1.00 26.70 222 TYR A C 1
ATOM 2989 O O . TYR A 1 225 ? 13.471 28.219 35.702 1.00 25.38 222 TYR A O 1
ATOM 3007 N N . ARG A 1 226 ? 13.448 26.123 34.875 1.00 22.95 223 ARG A N 1
ATOM 3008 C CA . ARG A 1 226 ? 14.735 26.250 34.191 1.00 26.01 223 ARG A CA 1
ATOM 3009 C C . ARG A 1 226 ? 14.565 25.846 32.733 1.00 30.76 223 ARG A C 1
ATOM 3010 O O . ARG A 1 226 ? 13.470 25.498 32.288 1.00 30.52 223 ARG A O 1
ATOM 3031 N N . SER A 1 227 ? 15.667 25.879 31.987 1.00 29.94 224 SER A N 1
ATOM 3032 C CA . SER A 1 227 ? 15.565 25.834 30.529 1.00 34.21 224 SER A CA 1
ATOM 3033 C C . SER A 1 227 ? 14.903 24.559 30.019 1.00 30.03 224 SER A C 1
ATOM 3034 O O . SER A 1 227 ? 14.070 24.619 29.104 1.00 34.09 224 SER A O 1
ATOM 3042 N N . ILE A 1 228 ? 15.221 23.404 30.613 1.00 30.01 225 ILE A N 1
ATOM 3043 C CA . ILE A 1 228 ? 14.616 22.167 30.129 1.00 30.65 225 ILE A CA 1
ATOM 3044 C C . ILE A 1 228 ? 13.104 22.223 30.263 1.00 28.86 225 ILE A C 1
ATOM 3045 O O . ILE A 1 228 ? 12.380 21.608 29.470 1.00 30.36 225 ILE A O 1
ATOM 3061 N N . ASP A 1 229 ? 12.600 22.934 31.276 1.00 25.18 226 ASP A N 1
ATOM 3062 C CA . ASP A 1 229 ? 11.161 23.001 31.491 1.00 25.20 226 ASP A CA 1
ATOM 3063 C C . ASP A 1 229 ? 10.442 23.673 30.330 1.00 29.47 226 ASP A C 1
ATOM 3064 O O . ASP A 1 229 ? 9.270 23.379 30.073 1.00 26.27 226 ASP A O 1
ATOM 3073 N N . VAL A 1 230 ? 11.116 24.583 29.630 1.00 27.60 227 VAL A N 1
ATOM 3074 C CA . VAL A 1 230 ? 10.493 25.261 28.496 1.00 26.74 227 VAL A CA 1
ATOM 3075 C C . VAL A 1 230 ? 10.116 24.258 27.407 1.00 25.83 227 VAL A C 1
ATOM 3076 O O . VAL A 1 230 ? 9.004 24.293 26.864 1.00 27.79 227 VAL A O 1
ATOM 3089 N N . GLU A 1 231 ? 11.049 23.369 27.047 1.00 27.27 228 GLU A N 1
ATOM 3090 C CA . GLU A 1 231 ? 10.733 22.344 26.053 1.00 29.58 228 GLU A CA 1
ATOM 3091 C C . GLU A 1 231 ? 9.736 21.327 26.587 1.00 31.40 228 GLU A C 1
ATOM 3092 O O . GLU A 1 231 ? 8.881 20.852 25.833 1.00 26.56 228 GLU A O 1
ATOM 3104 N N . ASN A 1 232 ? 9.852 20.938 27.862 1.00 24.15 229 ASN A N 1
ATOM 3105 C CA . ASN A 1 232 ? 8.858 20.025 28.419 1.00 26.26 229 ASN A CA 1
ATOM 3106 C C . ASN A 1 232 ? 7.466 20.623 28.294 1.00 31.90 229 ASN A C 1
ATOM 3107 O O . ASN A 1 232 ? 6.521 19.953 27.868 1.00 26.76 229 ASN A O 1
ATOM 3118 N N . TYR A 1 233 ? 7.335 21.905 28.630 1.00 24.25 230 TYR A N 1
ATOM 3119 C CA . TYR A 1 233 ? 6.026 22.547 28.658 1.00 26.10 230 TYR A CA 1
ATOM 3120 C C . TYR A 1 233 ? 5.416 22.585 27.265 1.00 26.45 230 TYR A C 1
ATOM 3121 O O . TYR A 1 233 ? 4.204 22.419 27.101 1.00 25.50 230 TYR A O 1
ATOM 3139 N N . ALA A 1 234 ? 6.251 22.812 26.249 1.00 29.34 231 ALA A N 1
ATOM 3140 C CA . ALA A 1 234 ? 5.766 22.827 24.875 1.00 28.60 231 ALA A CA 1
ATOM 3141 C C . ALA A 1 234 ? 5.083 21.514 24.517 1.00 33.00 231 ALA A C 1
ATOM 3142 O O . ALA A 1 234 ? 4.164 21.484 23.693 1.00 34.50 231 ALA A O 1
ATOM 3149 N N . MET A 1 235 ? 5.591 20.407 25.041 1.00 28.08 232 MET A N 1
ATOM 3150 C CA . MET A 1 235 ? 4.994 19.105 24.786 1.00 30.25 232 MET A CA 1
ATOM 3151 C C . MET A 1 235 ? 3.855 18.748 25.741 1.00 27.20 232 MET A C 1
ATOM 3152 O O . MET A 1 235 ? 2.888 18.099 25.323 1.00 27.66 232 MET A O 1
ATOM 3166 N N . ASN A 1 236 ? 3.938 19.182 27.002 1.00 24.31 233 ASN A N 1
ATOM 3167 C CA . ASN A 1 236 ? 3.042 18.721 28.052 1.00 27.66 233 ASN A CA 1
ATOM 3168 C C . ASN A 1 236 ? 1.792 19.565 28.253 1.00 28.30 233 ASN A C 1
ATOM 3169 O O . ASN A 1 236 ? 0.894 19.142 28.988 1.00 29.28 233 ASN A O 1
ATOM 3180 N N . SER A 1 237 ? 1.726 20.755 27.673 1.00 28.07 234 SER A N 1
ATOM 3181 C CA . SER A 1 237 ? 0.732 21.727 28.105 1.00 31.70 234 SER A CA 1
ATOM 3182 C C . SER A 1 237 ? -0.685 21.192 27.956 1.00 33.71 234 SER A C 1
ATOM 3183 O O . SER A 1 237 ? -1.576 21.623 28.699 1.00 32.23 234 SER A O 1
ATOM 3191 N N . ASN A 1 238 ? -0.933 20.255 27.047 1.00 31.24 235 ASN A N 1
ATOM 3192 C CA . ASN A 1 238 ? -2.293 19.682 26.862 1.00 32.05 235 ASN A CA 1
ATOM 3193 C C . ASN A 1 238 ? -2.580 18.627 27.931 1.00 33.84 235 ASN A C 1
ATOM 3194 O O . ASN A 1 238 ? -3.651 18.004 27.828 1.00 31.02 235 ASN A O 1
ATOM 3205 N N . HIS A 1 239 ? -1.713 18.440 28.933 1.00 27.16 236 HIS A N 1
ATOM 3206 C CA . HIS A 1 239 ? -1.859 17.337 29.872 1.00 28.21 236 HIS A CA 1
ATOM 3207 C C . HIS A 1 239 ? -1.606 17.748 31.309 1.00 29.56 236 HIS A C 1
ATOM 3208 O O . HIS A 1 239 ? -1.533 16.881 32.185 1.00 30.64 236 HIS A O 1
ATOM 3222 N N . LEU A 1 240 ? -1.466 19.030 31.574 1.00 27.81 237 LEU A N 1
ATOM 3223 C CA . LEU A 1 240 ? -1.045 19.484 32.888 1.00 26.09 237 LEU A CA 1
ATOM 3224 C C . LEU A 1 240 ? -2.208 19.800 33.810 1.00 25.81 237 LEU A C 1
ATOM 3225 O O . LEU A 1 240 ? -1.977 20.041 34.997 1.00 26.67 237 LEU A O 1
ATOM 3241 N N . VAL A 1 241 ? -3.439 19.789 33.310 1.00 23.96 238 VAL A N 1
ATOM 3242 C CA . VAL A 1 241 ? -4.570 20.312 34.065 1.00 23.58 238 VAL A CA 1
ATOM 3243 C C . VAL A 1 241 ? -5.552 19.192 34.352 1.00 26.32 238 VAL A C 1
ATOM 3244 O O . VAL A 1 241 ? -5.944 18.454 33.440 1.00 25.73 238 VAL A O 1
ATOM 3257 N N . SER A 1 242 ? -5.958 19.082 35.615 1.00 26.49 239 SER A N 1
ATOM 3258 C CA . SER A 1 242 ? -7.062 18.232 36.032 1.00 28.09 239 SER A CA 1
ATOM 3259 C C . SER A 1 242 ? -8.245 19.110 36.401 1.00 30.73 239 SER A C 1
ATOM 3260 O O . SER A 1 242 ? -8.085 20.097 37.127 1.00 29.54 239 SER A O 1
ATOM 3268 N N . TYR A 1 243 ? -9.418 18.764 35.890 1.00 27.04 240 TYR A N 1
ATOM 3269 C CA . TYR A 1 243 ? -10.629 19.519 36.160 1.00 28.04 240 TYR A CA 1
ATOM 3270 C C . TYR A 1 243 ? -11.577 18.738 37.065 1.00 31.01 240 TYR A C 1
ATOM 3271 O O . TYR A 1 243 ? -11.560 17.508 37.115 1.00 29.25 240 TYR A O 1
ATOM 3289 N N . ALA A 1 244 ? -12.426 19.472 37.773 1.00 27.13 241 ALA A N 1
ATOM 3290 C CA . ALA A 1 244 ? -13.451 18.874 38.613 1.00 26.04 241 ALA A CA 1
ATOM 3291 C C . ALA A 1 244 ? -14.610 19.853 38.710 1.00 28.08 241 ALA A C 1
ATOM 3292 O O . ALA A 1 244 ? -14.452 21.043 38.415 1.00 27.92 241 ALA A O 1
ATOM 3299 N N . PRO A 1 245 ? -15.781 19.393 39.137 1.00 27.08 242 PRO A N 1
ATOM 3300 C CA . PRO A 1 245 ? -16.929 20.305 39.206 1.00 29.62 242 PRO A CA 1
ATOM 3301 C C . PRO A 1 245 ? -16.724 21.425 40.216 1.00 30.66 242 PRO A C 1
ATOM 3302 O O . PRO A 1 245 ? -16.164 21.229 41.300 1.00 29.32 242 PRO A O 1
ATOM 3313 N N . PHE A 1 246 ? -17.166 22.616 39.831 1.00 29.52 243 PHE A N 1
ATOM 3314 C CA . PHE A 1 246 ? -17.449 23.680 40.788 1.00 30.56 243 PHE A CA 1
ATOM 3315 C C . PHE A 1 246 ? -18.916 23.496 41.154 1.00 36.08 243 PHE A C 1
ATOM 3316 O O . PHE A 1 246 ? -19.810 23.941 40.428 1.00 33.76 243 PHE A O 1
ATOM 3333 N N . PHE A 1 247 ? -19.176 22.852 42.291 1.00 30.49 244 PHE A N 1
ATOM 3334 C CA . PHE A 1 247 ? -20.550 22.508 42.632 1.00 30.84 244 PHE A CA 1
ATOM 3335 C C . PHE A 1 247 ? -21.340 23.777 42.948 1.00 32.63 244 PHE A C 1
ATOM 3336 O O . PHE A 1 247 ? -20.870 24.660 43.677 1.00 32.73 244 PHE A O 1
ATOM 3353 N N . VAL A 1 248 ? -22.526 23.877 42.355 1.00 34.19 245 VAL A N 1
ATOM 3354 C CA . VAL A 1 248 ? -23.489 24.935 42.662 1.00 37.24 245 VAL A CA 1
ATOM 3355 C C . VAL A 1 248 ? -24.850 24.271 42.785 1.00 35.07 245 VAL A C 1
ATOM 3356 O O . VAL A 1 248 ? -25.056 23.149 42.301 1.00 36.18 245 VAL A O 1
ATOM 3369 N N . PRO A 1 249 ? -25.804 24.936 43.428 1.00 35.15 246 PRO A N 1
ATOM 3370 C CA . PRO A 1 249 ? -27.101 24.284 43.649 1.00 40.36 246 PRO A CA 1
ATOM 3371 C C . PRO A 1 249 ? -27.898 24.099 42.368 1.00 38.29 246 PRO A C 1
ATOM 3372 O O . PRO A 1 249 ? -27.853 24.930 41.459 1.00 42.26 246 PRO A O 1
ATOM 3383 N N . ASN A 1 250 ? -28.618 22.976 42.304 1.00 39.53 247 ASN A N 1
ATOM 3384 C CA . ASN A 1 250 ? -29.672 22.814 41.308 1.00 48.76 247 ASN A CA 1
ATOM 3385 C C . ASN A 1 250 ? -30.805 23.750 41.710 1.00 49.97 247 ASN A C 1
ATOM 3386 O O . ASN A 1 250 ? -31.138 23.852 42.893 1.00 59.54 247 ASN A O 1
ATOM 3397 N N . ASP A 1 251 ? -31.371 24.477 40.744 1.00 59.10 248 ASP A N 1
ATOM 3398 C CA . ASP A 1 251 ? -32.347 25.500 41.125 1.00 71.68 248 ASP A CA 1
ATOM 3399 C C . ASP A 1 251 ? -33.748 24.938 41.357 1.00 72.22 248 ASP A C 1
ATOM 3400 O O . ASP A 1 251 ? -34.505 25.497 42.159 1.00 76.28 248 ASP A O 1
ATOM 3409 N N . THR A 1 252 ? -34.135 23.884 40.641 1.00 65.78 249 THR A N 1
ATOM 3410 C CA . THR A 1 252 ? -35.459 23.283 40.785 1.00 75.21 249 THR A CA 1
ATOM 3411 C C . THR A 1 252 ? -35.450 21.931 41.480 1.00 71.09 249 THR A C 1
ATOM 3412 O O . THR A 1 252 ? -36.501 21.330 41.679 1.00 77.51 249 THR A O 1
ATOM 3423 N N . LYS A 1 253 ? -34.279 21.423 41.823 1.00 69.23 250 LYS A N 1
ATOM 3424 C CA . LYS A 1 253 ? -34.087 20.046 42.258 1.00 69.42 250 LYS A CA 1
ATOM 3425 C C . LYS A 1 253 ? -33.191 20.053 43.479 1.00 69.39 250 LYS A C 1
ATOM 3426 O O . LYS A 1 253 ? -32.454 21.020 43.711 1.00 61.31 250 LYS A O 1
ATOM 3445 N N . PRO A 1 254 ? -33.241 18.996 44.292 1.00 67.26 251 PRO A N 1
ATOM 3446 C CA . PRO A 1 254 ? -32.247 18.880 45.370 1.00 61.81 251 PRO A CA 1
ATOM 3447 C C . PRO A 1 254 ? -30.850 18.631 44.797 1.00 52.82 251 PRO A C 1
ATOM 3448 O O . PRO A 1 254 ? -30.675 18.270 43.626 1.00 53.76 251 PRO A O 1
ATOM 3459 N N . GLY A 1 255 ? -29.835 18.870 45.630 1.00 53.58 252 GLY A N 1
ATOM 3460 C CA . GLY A 1 255 ? -28.474 18.552 45.258 1.00 50.31 252 GLY A CA 1
ATOM 3461 C C . GLY A 1 255 ? -27.801 19.615 44.410 1.00 42.43 252 GLY A C 1
ATOM 3462 O O . GLY A 1 255 ? -28.299 20.728 44.220 1.00 39.53 252 GLY A O 1
ATOM 3466 N N . SER A 1 256 ? -26.632 19.243 43.887 1.00 42.76 253 SER A N 1
ATOM 3467 C CA . SER A 1 256 ? -25.779 20.164 43.155 1.00 38.64 253 SER A CA 1
ATOM 3468 C C . SER A 1 256 ? -25.760 19.863 41.662 1.00 38.71 253 SER A C 1
ATOM 3469 O O . SER A 1 256 ? -25.834 18.708 41.238 1.00 38.61 253 SER A O 1
ATOM 3477 N N . ARG A 1 257 ? -25.648 20.935 40.876 1.00 39.69 254 ARG A N 1
ATOM 3478 C CA . ARG A 1 257 ? -25.261 20.851 39.473 1.00 44.49 254 ARG A CA 1
ATOM 3479 C C . ARG A 1 257 ? -23.790 20.448 39.411 1.00 39.87 254 ARG A C 1
ATOM 3480 O O . ARG A 1 257 ? -22.981 20.907 40.221 1.00 41.18 254 ARG A O 1
ATOM 3501 N N . ILE A 1 258 ? -23.445 19.538 38.496 1.00 40.10 255 ILE A N 1
ATOM 3502 C CA . ILE A 1 258 ? -22.103 18.968 38.494 1.00 37.25 255 ILE A CA 1
ATOM 3503 C C . ILE A 1 258 ? -21.374 19.194 37.172 1.00 39.63 255 ILE A C 1
ATOM 3504 O O . ILE A 1 258 ? -20.306 18.610 36.954 1.00 36.14 255 ILE A O 1
ATOM 3520 N N . ASP A 1 259 ? -21.937 19.999 36.269 1.00 35.93 256 ASP A N 1
ATOM 3521 C CA . ASP A 1 259 ? -21.420 20.105 34.908 1.00 38.65 256 ASP A CA 1
ATOM 3522 C C . ASP A 1 259 ? -20.558 21.348 34.686 1.00 39.29 256 ASP A C 1
ATOM 3523 O O . ASP A 1 259 ? -20.007 21.518 33.593 1.00 36.69 256 ASP A O 1
ATOM 3532 N N . LEU A 1 260 ? -20.437 22.231 35.679 1.00 36.31 257 LEU A N 1
ATOM 3533 C CA . LEU A 1 260 ? -19.535 23.377 35.576 1.00 35.78 257 LEU A CA 1
ATOM 3534 C C . LEU A 1 260 ? -18.164 22.933 36.069 1.00 34.25 257 LEU A C 1
ATOM 3535 O O . LEU A 1 260 ? -17.988 22.637 37.255 1.00 34.06 257 LEU A O 1
ATOM 3551 N N . LEU A 1 261 ? -17.185 22.906 35.172 1.00 29.57 258 LEU A N 1
ATOM 3552 C CA . LEU A 1 261 ? -15.890 22.307 35.474 1.00 26.43 258 LEU A CA 1
ATOM 3553 C C . LEU A 1 261 ? -14.818 23.363 35.697 1.00 26.71 258 LEU A C 1
ATOM 3554 O O . LEU A 1 261 ? -14.572 24.207 34.828 1.00 28.55 258 LEU A O 1
ATOM 3570 N N . MET A 1 262 ? -14.161 23.285 36.847 1.00 29.35 259 MET A N 1
ATOM 3571 C CA . MET A 1 262 ? -13.119 24.218 37.236 1.00 26.74 259 MET A CA 1
ATOM 3572 C C . MET A 1 262 ? -11.781 23.488 37.278 1.00 26.36 259 MET A C 1
ATOM 3573 O O . MET A 1 262 ? -11.727 22.252 37.340 1.00 26.87 259 MET A O 1
ATOM 3587 N N . VAL A 1 263 ? -10.699 24.270 37.261 1.00 24.64 260 VAL A N 1
ATOM 3588 C CA . VAL A 1 263 ? -9.367 23.712 37.460 1.00 26.15 260 VAL A CA 1
ATOM 3589 C C . VAL A 1 263 ? -9.259 23.191 38.882 1.00 31.94 260 VAL A C 1
ATOM 3590 O O . VAL A 1 263 ? -9.539 23.908 39.848 1.00 27.46 260 VAL A O 1
ATOM 3603 N N . ASN A 1 264 ? -8.851 21.944 39.022 1.00 25.74 261 ASN A N 1
ATOM 3604 C CA . ASN A 1 264 ? -8.648 21.353 40.341 1.00 28.29 261 ASN A CA 1
ATOM 3605 C C . ASN A 1 264 ? -7.190 21.120 40.693 1.00 28.13 261 ASN A C 1
ATOM 3606 O O . ASN A 1 264 ? -6.803 21.336 41.843 1.00 28.16 261 ASN A O 1
ATOM 3617 N N . HIS A 1 265 ? -6.377 20.682 39.731 1.00 27.45 262 HIS A N 1
ATOM 3618 C CA . HIS A 1 265 ? -4.955 20.479 39.956 1.00 28.51 262 HIS A CA 1
ATOM 3619 C C . HIS A 1 265 ? -4.142 20.946 38.757 1.00 26.75 262 HIS A C 1
ATOM 3620 O O . HIS A 1 265 ? -4.565 20.784 37.612 1.00 26.39 262 HIS A O 1
ATOM 3634 N N . LEU A 1 266 ? -2.977 21.521 39.029 1.00 24.12 263 LEU A N 1
ATOM 3635 C CA . LEU A 1 266 ? -2.007 21.867 37.995 1.00 24.37 263 LEU A CA 1
ATOM 3636 C C . LEU A 1 266 ? -0.706 21.112 38.251 1.00 28.64 263 LEU A C 1
ATOM 3637 O O . LEU A 1 266 ? -0.162 21.175 39.361 1.00 25.41 263 LEU A O 1
ATOM 3653 N N . LYS A 1 267 ? -0.200 20.420 37.225 1.00 24.92 264 LYS A N 1
ATOM 3654 C CA . LYS A 1 267 ? 0.997 19.596 37.381 1.00 25.47 264 LYS A CA 1
ATOM 3655 C C . LYS A 1 267 ? 2.230 20.493 37.490 1.00 27.61 264 LYS A C 1
ATOM 3656 O O . LYS A 1 267 ? 2.421 21.401 36.678 1.00 25.78 264 LYS A O 1
ATOM 3675 N N . LYS A 1 268 ? 3.067 20.239 38.496 1.00 27.32 265 LYS A N 1
ATOM 3676 C CA . LYS A 1 268 ? 4.275 21.013 38.700 1.00 26.65 265 LYS A CA 1
ATOM 3677 C C . LYS A 1 268 ? 5.331 20.640 37.666 1.00 25.95 265 LYS A C 1
ATOM 3678 O O . LYS A 1 268 ? 5.200 19.670 36.910 1.00 24.66 265 LYS A O 1
ATOM 3697 N N . PHE A 1 269 ? 6.393 21.443 37.630 1.00 24.66 266 PHE A N 1
ATOM 3698 C CA . PHE A 1 269 ? 7.403 21.247 36.600 1.00 28.31 266 PHE A CA 1
ATOM 3699 C C . PHE A 1 269 ? 8.158 19.940 36.763 1.00 26.06 266 PHE A C 1
ATOM 3700 O O . PHE A 1 269 ? 8.708 19.436 35.776 1.00 24.20 266 PHE A O 1
ATOM 3717 N N . ASN A 1 270 ? 8.210 19.377 37.971 1.00 22.92 267 ASN A N 1
ATOM 3718 C CA . ASN A 1 270 ? 8.854 18.082 38.128 1.00 24.20 267 ASN A CA 1
ATOM 3719 C C . ASN A 1 270 ? 8.038 16.960 37.514 1.00 32.17 267 ASN A C 1
ATOM 3720 O O . ASN A 1 270 ? 8.542 15.838 37.405 1.00 27.12 267 ASN A O 1
ATOM 3731 N N . LEU A 1 271 ? 6.784 17.226 37.163 1.00 28.58 268 LEU A N 1
ATOM 3732 C CA . LEU A 1 271 ? 5.887 16.296 36.486 1.00 33.40 268 LEU A CA 1
ATOM 3733 C C . LEU A 1 271 ? 5.423 15.152 37.380 1.00 34.78 268 LEU A C 1
ATOM 3734 O O . LEU A 1 271 ? 4.816 14.188 36.882 1.00 34.10 268 LEU A O 1
ATOM 3750 N N . ILE A 1 272 ? 5.684 15.222 38.682 1.00 28.53 269 ILE A N 1
ATOM 3751 C CA . ILE A 1 272 ? 5.228 14.218 39.635 1.00 28.22 269 ILE A CA 1
ATOM 3752 C C . ILE A 1 272 ? 4.072 14.741 40.481 1.00 29.71 269 ILE A C 1
ATOM 3753 O O . ILE A 1 272 ? 3.026 14.101 40.577 1.00 30.57 269 ILE A O 1
ATOM 3769 N N . PHE A 1 273 ? 4.233 15.913 41.073 1.00 26.12 270 PHE A N 1
ATOM 3770 C CA . PHE A 1 273 ? 3.281 16.463 42.022 1.00 28.08 270 PHE A CA 1
ATOM 3771 C C . PHE A 1 273 ? 2.491 17.595 41.397 1.00 26.03 270 PHE A C 1
ATOM 3772 O O . PHE A 1 273 ? 2.818 18.097 40.324 1.00 27.01 270 PHE A O 1
ATOM 3789 N N . ASP A 1 274 ? 1.401 17.945 42.072 1.00 27.29 271 ASP A N 1
ATOM 3790 C CA . ASP A 1 274 ? 0.448 18.922 41.570 1.00 29.67 271 ASP A CA 1
ATOM 3791 C C . ASP A 1 274 ? 0.213 19.995 42.621 1.00 32.83 271 ASP A C 1
ATOM 3792 O O . ASP A 1 274 ? 0.402 19.774 43.818 1.00 34.63 271 ASP A O 1
ATOM 3801 N N . THR A 1 275 ? -0.224 21.158 42.153 1.00 27.30 272 THR A N 1
ATOM 3802 C CA . THR A 1 275 ? -0.783 22.207 42.999 1.00 23.46 272 THR A CA 1
ATOM 3803 C C . THR A 1 275 ? -2.302 22.095 42.958 1.00 25.89 272 THR A C 1
ATOM 3804 O O . THR A 1 275 ? -2.899 22.015 41.877 1.00 28.98 272 THR A O 1
ATOM 3815 N N . TRP A 1 276 ? -2.918 22.066 44.133 1.00 25.54 273 TRP A N 1
ATOM 3816 C CA . TRP A 1 276 ? -4.350 21.866 44.279 1.00 29.63 273 TRP A CA 1
ATOM 3817 C C . TRP A 1 276 ? -5.075 23.195 44.428 1.00 26.53 273 TRP A C 1
ATOM 3818 O O . TRP A 1 276 ? -4.645 24.066 45.190 1.00 28.88 273 TRP A O 1
ATOM 3839 N N . TYR A 1 277 ? -6.196 23.328 43.720 1.00 25.97 274 TYR A N 1
ATOM 3840 C CA . TYR A 1 277 ? -7.052 24.515 43.772 1.00 26.41 274 TYR A CA 1
ATOM 3841 C C . TYR A 1 277 ? -8.390 24.072 44.347 1.00 26.94 274 TYR A C 1
ATOM 3842 O O . TYR A 1 277 ? -9.271 23.588 43.633 1.00 26.93 274 TYR A O 1
ATOM 3860 N N . LYS A 1 278 ? -8.513 24.265 45.659 1.00 26.08 275 LYS A N 1
ATOM 3861 C CA . LYS A 1 278 ? -9.684 23.807 46.394 1.00 31.72 275 LYS A CA 1
ATOM 3862 C C . LYS A 1 278 ? -10.970 24.416 45.878 1.00 33.82 275 LYS A C 1
ATOM 3863 O O . LYS A 1 278 ? -12.020 23.765 45.920 1.00 28.99 275 LYS A O 1
ATOM 3882 N N . THR A 1 279 ? -10.911 25.648 45.387 1.00 25.73 276 THR A N 1
ATOM 3883 C CA . THR A 1 279 ? -12.072 26.328 44.841 1.00 25.70 276 THR A CA 1
ATOM 3884 C C . THR A 1 279 ? -11.784 26.829 43.432 1.00 29.09 276 THR A C 1
ATOM 3885 O O . THR A 1 279 ? -12.275 27.889 43.036 1.00 24.42 276 THR A O 1
ATOM 3896 N N . GLY A 1 280 ? -10.957 26.095 42.679 1.00 23.92 277 GLY A N 1
ATOM 3897 C CA . GLY A 1 280 ? -10.744 26.421 41.282 1.00 23.29 277 GLY A CA 1
ATOM 3898 C C . GLY A 1 280 ? -10.051 27.731 41.016 1.00 24.33 277 GLY A C 1
ATOM 3899 O O . GLY A 1 280 ? -10.183 28.271 39.912 1.00 23.91 277 GLY A O 1
ATOM 3903 N N . GLY A 1 281 ? -9.302 28.260 41.981 1.00 24.06 278 GLY A N 1
ATOM 3904 C CA . GLY A 1 281 ? -8.675 29.556 41.793 1.00 25.83 278 GLY A CA 1
ATOM 3905 C C . GLY A 1 281 ? -9.631 30.714 41.920 1.00 24.40 278 GLY A C 1
ATOM 3906 O O . GLY A 1 281 ? -9.385 31.784 41.346 1.00 23.95 278 GLY A O 1
ATOM 3910 N N . SER A 1 282 ? -10.716 30.530 42.668 1.00 25.00 279 SER A N 1
ATOM 3911 C CA . SER A 1 282 ? -11.700 31.589 42.845 1.00 23.44 279 SER A CA 1
ATOM 3912 C C . SER A 1 282 ? -11.080 32.777 43.565 1.00 23.93 279 SER A C 1
ATOM 3913 O O . SER A 1 282 ? -10.125 32.638 44.334 1.00 27.33 279 SER A O 1
ATOM 3921 N N . VAL A 1 283 ? -11.618 33.960 43.293 1.00 23.68 280 VAL A N 1
ATOM 3922 C CA . VAL A 1 283 ? -11.169 35.191 43.929 1.00 24.04 280 VAL A CA 1
ATOM 3923 C C . VAL A 1 283 ? -12.395 35.945 44.429 1.00 27.16 280 VAL A C 1
ATOM 3924 O O . VAL A 1 283 ? -13.510 35.771 43.921 1.00 24.60 280 VAL A O 1
ATOM 3937 N N . MET A 1 284 ? -12.193 36.765 45.457 1.00 25.37 281 MET A N 1
ATOM 3938 C CA . MET A 1 284 ? -13.276 37.558 46.008 1.00 26.11 281 MET A CA 1
ATOM 3939 C C . MET A 1 284 ? -13.479 38.822 45.189 1.00 27.97 281 MET A C 1
ATOM 3940 O O . MET A 1 284 ? -12.523 39.520 44.866 1.00 29.46 281 MET A O 1
ATOM 3954 N N . VAL A 1 285 ? -14.732 39.145 44.904 1.00 27.23 282 VAL A N 1
ATOM 3955 C CA . VAL A 1 285 ? -15.071 40.365 44.176 1.00 26.33 282 VAL A CA 1
ATOM 3956 C C . VAL A 1 285 ? -15.456 41.469 45.145 1.00 27.08 282 VAL A C 1
ATOM 3957 O O . VAL A 1 285 ? -14.917 42.577 45.095 1.00 29.87 282 VAL A O 1
ATOM 3970 N N . SER A 1 286 ? -16.345 41.152 46.079 1.00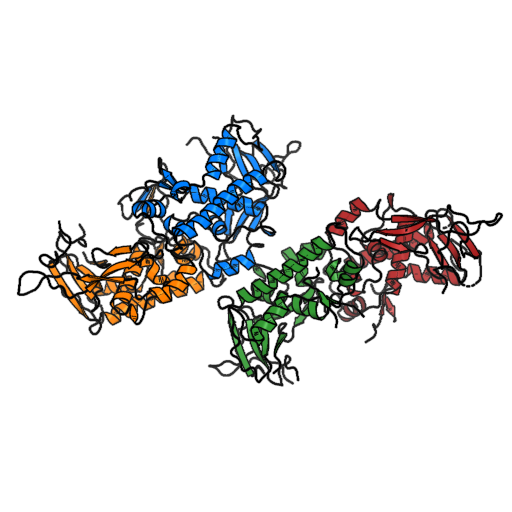 28.91 283 SER A N 1
ATOM 3971 C CA . SER A 1 286 ? -16.924 42.143 46.968 1.00 33.40 283 SER A CA 1
ATOM 3972 C C . SER A 1 286 ? -17.182 41.514 48.324 1.00 46.39 283 SER A C 1
ATOM 3973 O O . SER A 1 286 ? -17.619 40.361 48.412 1.00 37.00 283 SER A O 1
ATOM 3981 N N . SER A 1 287 ? -16.978 42.313 49.364 1.00 54.28 284 SER A N 1
ATOM 3982 C CA . SER A 1 287 ? -17.125 41.864 50.742 1.00 58.41 284 SER A CA 1
ATOM 3983 C C . SER A 1 287 ? -18.336 42.465 51.439 1.00 60.42 284 SER A C 1
ATOM 3984 O O . SER A 1 287 ? -19.398 42.612 50.845 1.00 59.69 284 SER A O 1
ATOM 3992 N N . ALA B 1 1 ? 24.519 10.534 54.624 1.00 46.69 -2 ALA B N 1
ATOM 3993 C CA . ALA B 1 1 ? 23.284 10.826 53.840 1.00 35.67 -2 ALA B CA 1
ATOM 3994 C C . ALA B 1 1 ? 23.635 11.032 52.370 1.00 44.65 -2 ALA B C 1
ATOM 3995 O O . ALA B 1 1 ? 24.680 11.598 52.046 1.00 40.25 -2 ALA B O 1
ATOM 4004 N N . GLY B 1 2 ? 22.762 10.565 51.475 1.00 36.91 -1 GLY B N 1
ATOM 4005 C CA . GLY B 1 2 ? 22.948 10.720 50.050 1.00 37.87 -1 GLY B CA 1
ATOM 4006 C C . GLY B 1 2 ? 21.771 11.420 49.389 1.00 35.93 -1 GLY B C 1
ATOM 4007 O O . GLY B 1 2 ? 20.774 11.765 50.029 1.00 32.75 -1 GLY B O 1
ATOM 4011 N N . PHE B 1 3 ? 21.915 11.616 48.082 1.00 35.97 0 PHE B N 1
ATOM 4012 C CA . PHE B 1 3 ? 20.909 12.290 47.251 1.00 38.01 0 PHE B CA 1
ATOM 4013 C C . PHE B 1 3 ? 20.630 13.666 47.858 1.00 30.35 0 PHE B C 1
ATOM 4014 O O . PHE B 1 3 ? 21.538 14.339 48.366 1.00 30.67 0 PHE B O 1
ATOM 4031 N N . MET B 1 4 ? 19.375 14.125 47.812 1.00 30.27 1 MET B N 1
ATOM 4032 C CA . MET B 1 4 ? 19.139 15.447 48.368 1.00 30.01 1 MET B CA 1
ATOM 4033 C C . MET B 1 4 ? 19.241 15.474 49.877 1.00 30.33 1 MET B C 1
ATOM 4034 O O . MET B 1 4 ? 19.401 16.554 50.455 1.00 30.27 1 MET B O 1
ATOM 4048 N N . GLU B 1 5 ? 19.135 14.324 50.530 1.00 30.78 2 GLU B N 1
ATOM 4049 C CA . GLU B 1 5 ? 19.211 14.342 51.982 1.00 31.22 2 GLU B CA 1
ATOM 4050 C C . GLU B 1 5 ? 20.596 14.670 52.505 1.00 31.43 2 GLU B C 1
ATOM 4051 O O . GLU B 1 5 ? 20.720 15.061 53.670 1.00 32.78 2 GLU B O 1
ATOM 4063 N N . ALA B 1 6 ? 21.622 14.653 51.657 1.00 30.92 3 ALA B N 1
ATOM 4064 C CA . ALA B 1 6 ? 22.894 15.181 52.108 1.00 31.53 3 ALA B CA 1
ATOM 4065 C C . ALA B 1 6 ? 22.846 16.688 52.316 1.00 30.87 3 ALA B C 1
ATOM 4066 O O . ALA B 1 6 ? 23.693 17.225 53.039 1.00 32.94 3 ALA B O 1
ATOM 4073 N N . PHE B 1 7 ? 21.867 17.381 51.725 1.00 30.57 4 PHE B N 1
ATOM 4074 C CA . PHE B 1 7 ? 21.832 18.842 51.765 1.00 30.54 4 PHE B CA 1
ATOM 4075 C C . PHE B 1 7 ? 20.709 19.377 52.650 1.00 30.84 4 PHE B C 1
ATOM 4076 O O . PHE B 1 7 ? 20.364 20.557 52.562 1.00 30.84 4 PHE B O 1
ATOM 4093 N N . LEU B 1 8 ? 20.154 18.540 53.526 1.00 31.87 5 LEU B N 1
ATOM 4094 C CA . LEU B 1 8 ? 19.069 18.934 54.415 1.00 31.64 5 LEU B CA 1
ATOM 4095 C C . LEU B 1 8 ? 19.462 18.690 55.862 1.00 33.19 5 LEU B C 1
ATOM 4096 O O . LEU B 1 8 ? 20.017 17.640 56.184 1.00 36.66 5 LEU B O 1
ATOM 4112 N N . LEU B 1 9 ? 19.177 19.654 56.729 1.00 32.96 6 LEU B N 1
ATOM 4113 C CA . LEU B 1 9 ? 19.332 19.457 58.163 1.00 35.21 6 LEU B CA 1
ATOM 4114 C C . LEU B 1 9 ? 18.004 19.777 58.839 1.00 36.01 6 LEU B C 1
ATOM 4115 O O . LEU B 1 9 ? 17.236 20.613 58.353 1.00 34.18 6 LEU B O 1
ATOM 4131 N N . GLU B 1 10 ? 17.735 19.141 59.978 1.00 37.46 7 GLU B N 1
ATOM 4132 C CA . GLU B 1 10 ? 16.553 19.526 60.732 1.00 37.29 7 GLU B CA 1
ATOM 4133 C C . GLU B 1 10 ? 16.631 20.981 61.172 1.00 36.81 7 GLU B C 1
ATOM 4134 O O . GLU B 1 10 ? 17.667 21.447 61.658 1.00 42.95 7 GLU B O 1
ATOM 4146 N N . ASN B 1 11 ? 15.512 21.688 61.044 1.00 39.61 8 ASN B N 1
ATOM 4147 C CA . ASN B 1 11 ? 15.455 23.111 61.373 1.00 38.15 8 ASN B CA 1
ATOM 4148 C C . ASN B 1 11 ? 15.115 23.237 62.864 1.00 46.87 8 ASN B C 1
ATOM 4149 O O . ASN B 1 11 ? 14.045 23.699 63.270 1.00 47.18 8 ASN B O 1
ATOM 4160 N N . ARG B 1 12 ? 16.021 22.748 63.718 1.00 47.77 9 ARG B N 1
ATOM 4161 C CA . ARG B 1 12 ? 15.773 22.712 65.185 1.00 64.85 9 ARG B CA 1
ATOM 4162 C C . ARG B 1 12 ? 15.306 24.080 65.697 1.00 73.53 9 ARG B C 1
ATOM 4163 O O . ARG B 1 12 ? 14.212 24.134 66.298 1.00 75.14 9 ARG B O 1
ATOM 4167 N N . LYS B 1 13 ? 16.107 25.125 65.489 1.00 65.91 10 LYS B N 1
ATOM 4168 C CA . LYS B 1 13 ? 15.769 26.492 65.956 1.00 62.06 10 LYS B CA 1
ATOM 4169 C C . LYS B 1 13 ? 15.479 27.364 64.728 1.00 58.61 10 LYS B C 1
ATOM 4170 O O . LYS B 1 13 ? 16.444 27.842 64.100 1.00 63.38 10 LYS B O 1
ATOM 4189 N N . PRO B 1 14 ? 14.202 27.578 64.348 1.00 57.92 11 PRO B N 1
ATOM 4190 C CA . PRO B 1 14 ? 13.889 28.355 63.160 1.00 65.66 11 PRO B CA 1
ATOM 4191 C C . PRO B 1 14 ? 14.599 29.695 63.114 1.00 69.66 11 PRO B C 1
ATOM 4192 O O . PRO B 1 14 ? 14.468 30.479 64.074 1.00 59.68 11 PRO B O 1
ATOM 4203 N N . LYS B 1 15 ? 15.306 29.969 62.015 1.00 61.53 12 LYS B N 1
ATOM 4204 C CA . LYS B 1 15 ? 16.010 31.262 61.826 1.00 69.12 12 LYS B CA 1
ATOM 4205 C C . LYS B 1 15 ? 15.095 32.194 61.023 1.00 70.86 12 LYS B C 1
ATOM 4206 O O . LYS B 1 15 ? 15.600 33.210 60.515 1.00 60.90 12 LYS B O 1
ATOM 4210 N N . ILE B 1 16 ? 13.820 31.831 60.868 1.00 64.50 13 ILE B N 1
ATOM 4211 C CA . ILE B 1 16 ? 12.830 32.689 60.155 1.00 72.10 13 ILE B CA 1
ATOM 4212 C C . ILE B 1 16 ? 11.439 32.488 60.762 1.00 73.31 13 ILE B C 1
ATOM 4213 O O . ILE B 1 16 ? 11.017 31.316 60.840 1.00 75.36 13 ILE B O 1
ATOM 4229 N N . THR B 1 17 ? 10.771 33.550 61.208 1.00 61.30 14 THR B N 1
ATOM 4230 C CA . THR B 1 17 ? 9.368 33.474 61.582 1.00 69.25 14 THR B CA 1
ATOM 4231 C C . THR B 1 17 ? 8.648 34.545 60.783 1.00 63.74 14 THR B C 1
ATOM 4232 O O . THR B 1 17 ? 9.161 35.652 60.607 1.00 65.83 14 THR B O 1
ATOM 4243 N N . THR B 1 18 ? 7.507 34.167 60.226 1.00 51.17 15 THR B N 1
ATOM 4244 C CA . THR B 1 18 ? 6.672 35.041 59.420 1.00 47.79 15 THR B CA 1
ATOM 4245 C C . THR B 1 18 ? 5.405 35.309 60.215 1.00 48.06 15 THR B C 1
ATOM 4246 O O . THR B 1 18 ? 4.843 34.384 60.815 1.00 46.36 15 THR B O 1
ATOM 4257 N N . LEU B 1 19 ? 4.966 36.564 60.231 1.00 44.77 16 LEU B N 1
ATOM 4258 C CA . LEU B 1 19 ? 3.763 36.963 60.946 1.00 43.40 16 LEU B CA 1
ATOM 4259 C C . LEU B 1 19 ? 2.696 37.459 59.980 1.00 48.87 16 LEU B C 1
ATOM 4260 O O . LEU B 1 19 ? 2.998 38.088 58.962 1.00 48.89 16 LEU B O 1
ATOM 4276 N N . ALA B 1 20 ? 1.438 37.170 60.317 1.00 44.57 17 ALA B N 1
ATOM 4277 C CA . ALA B 1 20 ? 0.314 37.549 59.461 1.00 49.79 17 ALA B CA 1
ATOM 4278 C C . ALA B 1 20 ? -0.942 37.699 60.313 1.00 47.57 17 ALA B C 1
ATOM 4279 O O . ALA B 1 20 ? -1.455 36.707 60.835 1.00 43.98 17 ALA B O 1
ATOM 4286 N N . SER B 1 21 ? -1.418 38.937 60.450 1.00 43.67 18 SER B N 1
ATOM 4287 C CA . SER B 1 21 ? -2.680 39.265 61.110 1.00 45.06 18 SER B CA 1
ATOM 4288 C C . SER B 1 21 ? -2.852 38.519 62.431 1.00 51.51 18 SER B C 1
ATOM 4289 O O . SER B 1 21 ? -3.881 37.893 62.713 1.00 47.99 18 SER B O 1
ATOM 4297 N N . GLY B 1 22 ? -1.821 38.617 63.262 1.00 40.71 19 GLY B N 1
ATOM 4298 C CA . GLY B 1 22 ? -1.839 38.031 64.576 1.00 41.78 19 GLY B CA 1
ATOM 4299 C C . GLY B 1 22 ? -1.329 36.612 64.649 1.00 42.39 19 GLY B C 1
ATOM 4300 O O . GLY B 1 22 ? -1.099 36.113 65.758 1.00 48.79 19 GLY B O 1
ATOM 4304 N N . LYS B 1 23 ? -1.143 35.952 63.516 1.00 42.77 20 LYS B N 1
ATOM 4305 C CA . LYS B 1 23 ? -0.696 34.571 63.486 1.00 42.69 20 LYS B CA 1
ATOM 4306 C C . LYS B 1 23 ? 0.798 34.490 63.226 1.00 42.09 20 LYS B C 1
ATOM 4307 O O . LYS B 1 23 ? 1.332 35.178 62.350 1.00 44.99 20 LYS B O 1
ATOM 4311 N N . THR B 1 24 ? 1.467 33.651 64.006 1.00 40.84 21 THR B N 1
ATOM 4312 C CA . THR B 1 24 ? 2.840 33.252 63.725 1.00 39.34 21 THR B CA 1
ATOM 4313 C C . THR B 1 24 ? 2.799 31.977 62.886 1.00 39.24 21 THR B C 1
ATOM 4314 O O . THR B 1 24 ? 2.239 30.965 63.317 1.00 42.74 21 THR B O 1
ATOM 4325 N N . LEU B 1 25 ? 3.369 32.029 61.687 1.00 40.45 22 LEU B N 1
ATOM 4326 C CA . LEU B 1 25 ? 3.312 30.878 60.795 1.00 48.68 22 LEU B CA 1
ATOM 4327 C C . LEU B 1 25 ? 4.297 29.802 61.238 1.00 41.53 22 LEU B C 1
ATOM 4328 O O . LEU B 1 25 ? 5.338 30.087 61.834 1.00 42.84 22 LEU B O 1
ATOM 4344 N N . LYS B 1 26 ? 3.947 28.553 60.956 1.00 46.96 23 LYS B N 1
ATOM 4345 C CA . LYS B 1 26 ? 4.778 27.438 61.393 1.00 46.07 23 LYS B CA 1
ATOM 4346 C C . LYS B 1 26 ? 6.112 27.444 60.650 1.00 40.99 23 LYS B C 1
ATOM 4347 O O . LYS B 1 26 ? 6.135 27.482 59.413 1.00 44.63 23 LYS B O 1
ATOM 4351 N N . PRO B 1 27 ? 7.232 27.428 61.370 1.00 42.32 24 PRO B N 1
ATOM 4352 C CA . PRO B 1 27 ? 8.559 27.356 60.737 1.00 46.30 24 PRO B CA 1
ATOM 4353 C C . PRO B 1 27 ? 8.774 26.104 59.895 1.00 43.19 24 PRO B C 1
ATOM 4354 O O . PRO B 1 27 ? 8.094 25.086 60.058 1.00 40.39 24 PRO B O 1
ATOM 4365 N N . ALA B 1 28 ? 9.646 26.237 58.894 1.00 40.65 25 ALA B N 1
ATOM 4366 C CA . ALA B 1 28 ? 9.971 25.085 58.065 1.00 33.28 25 ALA B CA 1
ATOM 4367 C C . ALA B 1 28 ? 10.640 24.039 58.952 1.00 35.84 25 ALA B C 1
ATOM 4368 O O . ALA B 1 28 ? 11.366 24.361 59.898 1.00 34.06 25 ALA B O 1
ATOM 4375 N N . THR B 1 29 ? 10.396 22.766 58.627 1.00 31.66 26 THR B N 1
ATOM 4376 C CA . THR B 1 29 ? 11.001 21.687 59.398 1.00 35.15 26 THR B CA 1
ATOM 4377 C C . THR B 1 29 ? 12.480 21.509 59.106 1.00 33.60 26 THR B C 1
ATOM 4378 O O . THR B 1 29 ? 13.211 20.984 59.954 1.00 32.55 26 THR B O 1
ATOM 4389 N N . HIS B 1 30 ? 12.935 21.895 57.926 1.00 30.20 27 HIS B N 1
ATOM 4390 C CA . HIS B 1 30 ? 14.306 21.648 57.544 1.00 29.58 27 HIS B CA 1
ATOM 4391 C C . HIS B 1 30 ? 14.932 22.880 56.915 1.00 26.81 27 HIS B C 1
ATOM 4392 O O . HIS B 1 30 ? 14.265 23.880 56.624 1.00 27.96 27 HIS B O 1
ATOM 4406 N N . ARG B 1 31 ? 16.257 22.822 56.778 1.00 28.21 28 ARG B N 1
ATOM 4407 C CA . ARG B 1 31 ? 16.987 23.881 56.107 1.00 28.40 28 ARG B CA 1
ATOM 4408 C C . ARG B 1 31 ? 17.972 23.290 55.110 1.00 27.26 28 ARG B C 1
ATOM 4409 O O . ARG B 1 31 ? 18.551 22.228 55.363 1.00 32.21 28 ARG B O 1
ATOM 4430 N N . LEU B 1 32 ? 18.160 23.972 53.990 1.00 25.68 29 LEU B N 1
ATOM 4431 C CA . LEU B 1 32 ? 19.209 23.563 53.082 1.00 25.91 29 LEU B CA 1
ATOM 4432 C C . LEU B 1 32 ? 20.558 23.805 53.749 1.00 32.58 29 LEU B C 1
ATOM 4433 O O . LEU B 1 32 ? 20.723 24.723 54.559 1.00 27.92 29 LEU B O 1
ATOM 4449 N N . ASN B 1 33 ? 21.526 22.959 53.412 1.00 26.69 30 ASN B N 1
ATOM 4450 C CA . ASN B 1 33 ? 22.854 23.055 54.002 1.00 25.81 30 ASN B CA 1
ATOM 4451 C C . ASN B 1 33 ? 23.886 22.428 53.083 1.00 29.94 30 ASN B C 1
ATOM 4452 O O . ASN B 1 33 ? 23.636 21.384 52.479 1.00 29.25 30 ASN B O 1
ATOM 4463 N N . LEU B 1 34 ? 25.062 23.057 53.013 1.00 25.61 31 LEU B N 1
ATOM 4464 C CA . LEU B 1 34 ? 26.183 22.496 52.274 1.00 24.92 31 LEU B CA 1
ATOM 4465 C C . LEU B 1 34 ? 27.078 21.781 53.271 1.00 25.29 31 LEU B C 1
ATOM 4466 O O . LEU B 1 34 ? 27.788 22.450 54.043 1.00 27.28 31 LEU B O 1
ATOM 4482 N N . PRO B 1 35 ? 27.078 20.446 53.309 1.00 31.40 32 PRO B N 1
ATOM 4483 C CA . PRO B 1 35 ? 27.786 19.745 54.399 1.00 30.04 32 PRO B CA 1
ATOM 4484 C C . PRO B 1 35 ? 29.281 20.002 54.441 1.00 31.78 32 PRO B C 1
ATOM 4485 O O . PRO B 1 35 ? 29.868 20.000 55.531 1.00 29.48 32 PRO B O 1
ATOM 4496 N N . ALA B 1 36 ? 29.917 20.235 53.293 1.00 26.43 33 ALA B N 1
ATOM 4497 C CA . ALA B 1 36 ? 31.346 20.514 53.303 1.00 33.82 33 ALA B CA 1
ATOM 4498 C C . ALA B 1 36 ? 31.657 21.813 54.027 1.00 34.07 33 ALA B C 1
ATOM 4499 O O . ALA B 1 36 ? 32.723 21.943 54.644 1.00 27.93 33 ALA B O 1
ATOM 4506 N N . TYR B 1 37 ? 30.741 22.777 53.977 1.00 28.51 34 TYR B N 1
ATOM 4507 C CA . TYR B 1 37 ? 30.937 24.020 54.709 1.00 30.77 34 TYR B CA 1
ATOM 4508 C C . TYR B 1 37 ? 30.850 23.779 56.215 1.00 31.40 34 TYR B C 1
ATOM 4509 O O . TYR B 1 37 ? 31.725 24.212 56.977 1.00 29.88 34 TYR B O 1
ATOM 4527 N N . THR B 1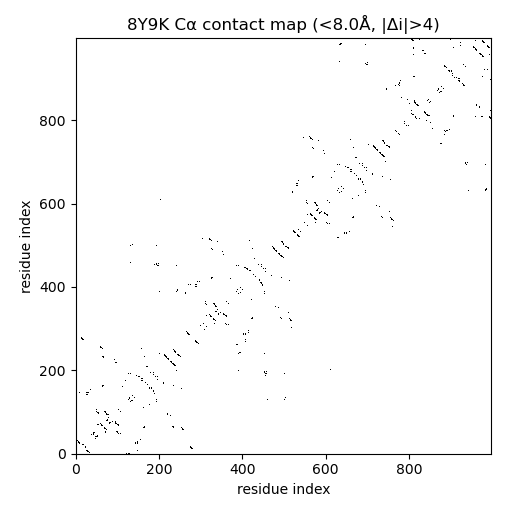 38 ? 29.791 23.097 56.666 1.00 28.29 35 THR B N 1
ATOM 4528 C CA . THR B 1 38 ? 29.661 22.773 58.083 1.00 31.43 35 THR B CA 1
ATOM 4529 C C . THR B 1 38 ? 30.892 22.024 58.589 1.00 28.03 35 THR B C 1
ATOM 4530 O O . THR B 1 38 ? 31.390 22.292 59.690 1.00 30.72 35 THR B O 1
ATOM 4541 N N . LYS B 1 39 ? 31.358 21.044 57.817 1.00 27.57 36 LYS B N 1
ATOM 4542 C CA . LYS B 1 39 ? 32.531 20.271 58.207 1.00 34.12 36 LYS B CA 1
ATOM 4543 C C . LYS B 1 39 ? 33.757 21.173 58.316 1.00 34.49 36 LYS B C 1
ATOM 4544 O O . LYS B 1 39 ? 34.547 21.053 59.259 1.00 35.22 36 LYS B O 1
ATOM 4563 N N . LEU B 1 40 ? 33.935 22.081 57.357 1.00 30.41 37 LEU B N 1
ATOM 4564 C CA . LEU B 1 40 ? 35.071 22.995 57.394 1.00 34.47 37 LEU B CA 1
ATOM 4565 C C . LEU B 1 40 ? 35.042 23.847 58.656 1.00 34.10 37 LEU B C 1
ATOM 4566 O O . LEU B 1 40 ? 36.057 23.978 59.347 1.00 32.26 37 LEU B O 1
ATOM 4582 N N . ILE B 1 41 ? 33.890 24.458 58.957 1.00 30.94 38 ILE B N 1
ATOM 4583 C CA . ILE B 1 41 ? 33.791 25.315 60.136 1.00 30.28 38 ILE B CA 1
ATOM 4584 C C . ILE B 1 41 ? 34.135 24.511 61.381 1.00 37.70 38 ILE B C 1
ATOM 4585 O O . ILE B 1 41 ? 34.910 24.954 62.239 1.00 34.19 38 ILE B O 1
ATOM 4601 N N . HIS B 1 42 ? 33.580 23.304 61.483 1.00 35.24 39 HIS B N 1
ATOM 4602 C CA . HIS B 1 42 ? 33.835 22.479 62.652 1.00 36.42 39 HIS B CA 1
ATOM 4603 C C . HIS B 1 42 ? 35.316 22.174 62.791 1.00 35.93 39 HIS B C 1
ATOM 4604 O O . HIS B 1 42 ? 35.865 22.209 63.898 1.00 36.26 39 HIS B O 1
ATOM 4618 N N . GLU B 1 43 ? 35.968 21.833 61.681 1.00 34.41 40 GLU B N 1
ATOM 4619 C CA . GLU B 1 43 ? 37.383 21.486 61.728 1.00 36.58 40 GLU B CA 1
ATOM 4620 C C . GLU B 1 43 ? 38.240 22.695 62.088 1.00 34.05 40 GLU B C 1
ATOM 4621 O O . GLU B 1 43 ? 39.187 22.579 62.878 1.00 37.39 40 GLU B O 1
ATOM 4633 N N . LEU B 1 44 ? 37.908 23.870 61.552 1.00 32.86 41 LEU B N 1
ATOM 4634 C CA . LEU B 1 44 ? 38.666 25.069 61.894 1.00 35.14 41 LEU B CA 1
ATOM 4635 C C . LEU B 1 44 ? 38.487 25.448 63.356 1.00 36.90 41 LEU B C 1
ATOM 4636 O O . LEU B 1 44 ? 39.458 25.802 64.037 1.00 38.91 41 LEU B O 1
ATOM 4652 N N . ARG B 1 45 ? 37.258 25.346 63.863 1.00 38.24 42 ARG B N 1
ATOM 4653 C CA . ARG B 1 45 ? 36.994 25.699 65.254 1.00 42.12 42 ARG B CA 1
ATOM 4654 C C . ARG B 1 45 ? 37.727 24.772 66.209 1.00 42.94 42 ARG B C 1
ATOM 4655 O O . ARG B 1 45 ? 38.225 25.213 67.251 1.00 45.68 42 ARG B O 1
ATOM 4676 N N . THR B 1 46 ? 37.754 23.476 65.906 1.00 42.53 43 THR B N 1
ATOM 4677 C CA . THR B 1 46 ? 38.311 22.497 66.831 1.00 43.92 43 THR B CA 1
ATOM 4678 C C . THR B 1 46 ? 39.777 22.176 66.566 1.00 46.02 43 THR B C 1
ATOM 4679 O O . THR B 1 46 ? 40.342 21.329 67.262 1.00 43.51 43 THR B O 1
ATOM 4690 N N . LYS B 1 47 ? 40.411 22.848 65.608 1.00 40.67 44 LYS B N 1
ATOM 4691 C CA . LYS B 1 47 ? 41.820 22.625 65.298 1.00 45.82 44 LYS B CA 1
ATOM 4692 C C . LYS B 1 47 ? 42.051 21.186 64.846 1.00 45.23 44 LYS B C 1
ATOM 4693 O O . LYS B 1 47 ? 43.028 20.537 65.235 1.00 43.83 44 LYS B O 1
ATOM 4712 N N . THR B 1 48 ? 41.146 20.681 64.008 1.00 41.86 45 THR B N 1
ATOM 4713 C CA . THR B 1 48 ? 41.260 19.338 63.454 1.00 43.30 45 THR B CA 1
ATOM 4714 C C . THR B 1 48 ? 41.254 19.327 61.929 1.00 43.73 45 THR B C 1
ATOM 4715 O O . THR B 1 48 ? 41.048 18.270 61.322 1.00 42.85 45 THR B O 1
ATOM 4726 N N . HIS B 1 49 ? 41.469 20.473 61.292 1.00 38.47 46 HIS B N 1
ATOM 4727 C CA . HIS B 1 49 ? 41.618 20.481 59.844 1.00 39.32 46 HIS B CA 1
ATOM 4728 C C . HIS B 1 49 ? 42.968 19.897 59.438 1.00 39.69 46 HIS B C 1
ATOM 4729 O O . HIS B 1 49 ? 43.984 20.136 60.091 1.00 42.86 46 HIS B O 1
ATOM 4743 N N . ALA B 1 50 ? 42.980 19.133 58.343 1.00 39.59 47 ALA B N 1
ATOM 4744 C CA . ALA B 1 50 ? 44.182 18.392 57.973 1.00 43.80 47 ALA B CA 1
ATOM 4745 C C . ALA B 1 50 ? 45.281 19.258 57.364 1.00 48.81 47 ALA B C 1
ATOM 4746 O O . ALA B 1 50 ? 46.448 18.849 57.384 1.00 41.48 47 ALA B O 1
ATOM 4753 N N . LYS B 1 51 ? 44.953 20.437 56.838 1.00 42.93 48 LYS B N 1
ATOM 4754 C CA . LYS B 1 51 ? 45.946 21.279 56.122 1.00 44.54 48 LYS B CA 1
ATOM 4755 C C . LYS B 1 51 ? 46.099 22.679 56.722 1.00 46.23 48 LYS B C 1
ATOM 4756 O O . LYS B 1 51 ? 47.178 23.265 56.510 1.00 43.62 48 LYS B O 1
ATOM 4775 N N . VAL B 1 52 ? 45.103 23.207 57.436 1.00 40.27 49 VAL B N 1
ATOM 4776 C CA . VAL B 1 52 ? 45.138 24.589 57.879 1.00 42.35 49 VAL B CA 1
ATOM 4777 C C . VAL B 1 52 ? 44.835 24.626 59.366 1.00 45.85 49 VAL B C 1
ATOM 4778 O O . VAL B 1 52 ? 43.885 23.990 59.837 1.00 43.47 49 VAL B O 1
ATOM 4791 N N . THR B 1 53 ? 45.617 25.409 60.098 1.00 40.69 50 THR B N 1
ATOM 4792 C CA . THR B 1 53 ? 45.411 25.622 61.521 1.00 38.31 50 THR B CA 1
ATOM 4793 C C . THR B 1 53 ? 45.306 27.121 61.736 1.00 39.05 50 THR B C 1
ATOM 4794 O O . THR B 1 53 ? 46.216 27.866 61.360 1.00 39.38 50 THR B O 1
ATOM 4805 N N . ILE B 1 54 ? 44.176 27.573 62.269 1.00 36.18 51 ILE B N 1
ATOM 4806 C CA . ILE B 1 54 ? 44.053 28.980 62.606 1.00 37.60 51 ILE B CA 1
ATOM 4807 C C . ILE B 1 54 ? 44.941 29.279 63.807 1.00 43.67 51 ILE B C 1
ATOM 4808 O O . ILE B 1 54 ? 44.860 28.605 64.843 1.00 39.07 51 ILE B O 1
ATOM 4824 N N . SER B 1 55 ? 45.800 30.288 63.675 1.00 38.71 52 SER B N 1
ATOM 4825 C CA . SER B 1 55 ? 46.734 30.654 64.736 1.00 45.50 52 SER B CA 1
ATOM 4826 C C . SER B 1 55 ? 46.333 31.928 65.463 1.00 43.96 52 SER B C 1
ATOM 4827 O O . SER B 1 55 ? 47.003 32.309 66.433 1.00 45.64 52 SER B O 1
ATOM 4835 N N . LEU B 1 56 ? 45.308 32.624 64.980 1.00 41.70 53 LEU B N 1
ATOM 4836 C CA . LEU B 1 56 ? 44.809 33.808 65.662 1.00 41.73 53 LEU B CA 1
ATOM 4837 C C . LEU B 1 56 ? 44.183 33.399 66.990 1.00 46.89 53 LEU B C 1
ATOM 4838 O O . LEU B 1 56 ? 43.717 32.270 67.157 1.00 47.25 53 LEU B O 1
ATOM 4854 N N . SER B 1 57 ? 44.159 34.331 67.938 1.00 48.68 54 SER B N 1
ATOM 4855 C CA . SER B 1 57 ? 43.565 34.047 69.238 1.00 53.33 54 SER B CA 1
ATOM 4856 C C . SER B 1 57 ? 42.055 33.867 69.100 1.00 52.74 54 SER B C 1
ATOM 4857 O O . SER B 1 57 ? 41.381 34.650 68.426 1.00 48.87 54 SER B O 1
ATOM 4865 N N . THR B 1 58 ? 41.521 32.841 69.762 1.00 53.83 55 THR B N 1
ATOM 4866 C CA . THR B 1 58 ? 40.094 32.550 69.726 1.00 58.39 55 THR B CA 1
ATOM 4867 C C . THR B 1 58 ? 39.315 33.267 70.826 1.00 63.46 55 THR B C 1
ATOM 4868 O O . THR B 1 58 ? 38.115 33.014 70.983 1.00 59.80 55 THR B O 1
ATOM 4879 N N . GLU B 1 59 ? 39.960 34.160 71.582 1.00 54.24 56 GLU B N 1
ATOM 4880 C CA . GLU B 1 59 ? 39.254 35.022 72.527 1.00 63.74 56 GLU B CA 1
ATOM 4881 C C . GLU B 1 59 ? 38.528 36.185 71.857 1.00 62.24 56 GLU B C 1
ATOM 4882 O O . GLU B 1 59 ? 37.780 36.902 72.532 1.00 64.22 56 GLU B O 1
ATOM 4894 N N . SER B 1 60 ? 38.737 36.398 70.563 1.00 56.78 57 SER B N 1
ATOM 4895 C CA . SER B 1 60 ? 37.990 37.379 69.793 1.00 55.01 57 SER B CA 1
ATOM 4896 C C . SER B 1 60 ? 37.429 36.685 68.564 1.00 48.02 57 SER B C 1
ATOM 4897 O O . SER B 1 60 ? 37.871 35.598 68.186 1.00 43.03 57 SER B O 1
ATOM 4905 N N . GLN B 1 61 ? 36.434 37.306 67.951 1.00 41.15 58 GLN B N 1
ATOM 4906 C CA . GLN B 1 61 ? 35.792 36.664 66.820 1.00 39.45 58 GLN B CA 1
ATOM 4907 C C . GLN B 1 61 ? 36.758 36.584 65.648 1.00 43.70 58 GLN B C 1
ATOM 4908 O O . GLN B 1 61 ? 37.604 37.459 65.447 1.00 38.82 58 GLN B O 1
ATOM 4922 N N . ILE B 1 62 ? 36.642 35.497 64.890 1.00 37.28 59 ILE B N 1
ATOM 4923 C CA . ILE B 1 62 ? 37.508 35.217 63.753 1.00 36.60 59 ILE B CA 1
ATOM 4924 C C . ILE B 1 62 ? 36.617 35.080 62.529 1.00 36.21 59 ILE B C 1
ATOM 4925 O O . ILE B 1 62 ? 35.602 34.375 62.568 1.00 35.87 59 ILE B O 1
ATOM 4941 N N . HIS B 1 63 ? 36.993 35.755 61.454 1.00 33.81 60 HIS B N 1
ATOM 4942 C CA . HIS B 1 63 ? 36.294 35.682 60.181 1.00 31.93 60 HIS B CA 1
ATOM 4943 C C . HIS B 1 63 ? 37.266 35.173 59.127 1.00 30.12 60 HIS B C 1
ATOM 4944 O O . HIS B 1 63 ? 38.468 35.051 59.370 1.00 30.81 60 HIS B O 1
ATOM 4958 N N . MET B 1 64 ? 36.739 34.844 57.952 1.00 28.67 61 MET B N 1
ATOM 4959 C CA . MET B 1 64 ? 37.620 34.485 56.864 1.00 28.48 61 MET B CA 1
ATOM 4960 C C . MET B 1 64 ? 37.048 35.074 55.572 1.00 31.03 61 MET B C 1
ATOM 4961 O O . MET B 1 64 ? 35.824 35.209 55.407 1.00 30.63 61 MET B O 1
ATOM 4975 N N . VAL B 1 65 ? 37.948 35.410 54.647 1.00 30.78 62 VAL B N 1
ATOM 4976 C CA . VAL B 1 65 ? 37.620 36.041 53.372 1.00 28.20 62 VAL B CA 1
ATOM 4977 C C . VAL B 1 65 ? 38.590 35.515 52.329 1.00 31.53 62 VAL B C 1
ATOM 4978 O O . VAL B 1 65 ? 39.789 35.392 52.597 1.00 30.34 62 VAL B O 1
ATOM 4991 N N . TRP B 1 66 ? 38.072 35.219 51.138 1.00 26.39 63 TRP B N 1
ATOM 4992 C CA . TRP B 1 66 ? 38.902 34.831 50.007 1.00 27.96 63 TRP B CA 1
ATOM 4993 C C . TRP B 1 66 ? 39.600 36.055 49.420 1.00 28.83 63 TRP B C 1
ATOM 4994 O O . TRP B 1 66 ? 39.017 37.142 49.331 1.00 30.29 63 TRP B O 1
ATOM 5015 N N . VAL B 1 67 ? 40.854 35.873 49.005 1.00 31.11 64 VAL B N 1
ATOM 5016 C CA . VAL B 1 67 ? 41.553 36.864 48.201 1.00 29.72 64 VAL B CA 1
ATOM 5017 C C . VAL B 1 67 ? 42.178 36.147 47.018 1.00 27.72 64 VAL B C 1
ATOM 5018 O O . VAL B 1 67 ? 42.218 34.919 46.955 1.00 30.26 64 VAL B O 1
ATOM 5031 N N . LYS B 1 68 ? 42.682 36.934 46.077 1.00 33.82 65 LYS B N 1
ATOM 5032 C CA . LYS B 1 68 ? 43.226 36.327 44.868 1.00 30.50 65 LYS B CA 1
ATOM 5033 C C . LYS B 1 68 ? 44.353 35.365 45.167 1.00 33.16 65 LYS B C 1
ATOM 5034 O O . LYS B 1 68 ? 44.597 34.459 44.361 1.00 36.81 65 LYS B O 1
ATOM 5053 N N . SER B 1 69 ? 45.033 35.546 46.291 1.00 31.16 66 SER B N 1
ATOM 5054 C CA . SER B 1 69 ? 46.161 34.705 46.636 1.00 32.85 66 SER B CA 1
ATOM 5055 C C . SER B 1 69 ? 45.836 33.617 47.644 1.00 33.08 66 SER B C 1
ATOM 5056 O O . SER B 1 69 ? 46.715 32.802 47.949 1.00 33.49 66 SER B O 1
ATOM 5064 N N . GLY B 1 70 ? 44.612 33.540 48.125 1.00 32.12 67 GLY B N 1
ATOM 5065 C CA . GLY B 1 70 ? 44.260 32.459 49.020 1.00 32.28 67 GLY B CA 1
ATOM 5066 C C . GLY B 1 70 ? 43.133 32.843 49.973 1.00 28.92 67 GLY B C 1
ATOM 5067 O O . GLY B 1 70 ? 42.126 33.416 49.553 1.00 29.46 67 GLY B O 1
ATOM 5071 N N . LEU B 1 71 ? 43.295 32.451 51.236 1.00 30.13 68 LEU B N 1
ATOM 5072 C CA . LEU B 1 71 ? 42.264 32.612 52.256 1.00 28.11 68 LEU B CA 1
ATOM 5073 C C . LEU B 1 71 ? 42.836 33.397 53.428 1.00 31.09 68 LEU B C 1
ATOM 5074 O O . LEU B 1 71 ? 43.900 33.051 53.953 1.00 35.49 68 LEU B O 1
ATOM 5090 N N . VAL B 1 72 ? 42.131 34.440 53.849 1.00 27.94 69 VAL B N 1
ATOM 5091 C CA . VAL B 1 72 ? 42.580 35.279 54.954 1.00 31.74 69 VAL B CA 1
ATOM 5092 C C . VAL B 1 72 ? 41.655 35.075 56.142 1.00 30.97 69 VAL B C 1
ATOM 5093 O O . VAL B 1 72 ? 40.450 35.342 56.050 1.00 32.93 69 VAL B O 1
ATOM 5106 N N . PHE B 1 73 ? 42.215 34.586 57.253 1.00 29.88 70 PHE B N 1
ATOM 5107 C CA . PHE B 1 73 ? 41.524 34.620 58.533 1.00 30.99 70 PHE B CA 1
ATOM 5108 C C . PHE B 1 73 ? 41.823 35.973 59.158 1.00 33.04 70 PHE B C 1
ATOM 5109 O O . PHE B 1 73 ? 42.949 36.476 59.058 1.00 34.24 70 PHE B O 1
ATOM 5126 N N . PHE B 1 74 ? 40.820 36.574 59.790 1.00 34.54 71 PHE B N 1
ATOM 5127 C CA . PHE B 1 74 ? 41.060 37.889 60.361 1.00 32.85 71 PHE B CA 1
ATOM 5128 C C . PHE B 1 74 ? 40.159 38.129 61.564 1.00 34.97 71 PHE B C 1
ATOM 5129 O O . PHE B 1 74 ? 39.054 37.587 61.670 1.00 35.30 71 PHE B O 1
ATOM 5146 N N . THR B 1 75 ? 40.652 38.972 62.461 1.00 38.74 72 THR B N 1
ATOM 5147 C CA . THR B 1 75 ? 39.881 39.452 63.594 1.00 37.67 72 THR B CA 1
ATOM 5148 C C . THR B 1 75 ? 39.548 40.915 63.359 1.00 37.92 72 THR B C 1
ATOM 5149 O O . THR B 1 75 ? 40.457 41.761 63.379 1.00 41.01 72 THR B O 1
ATOM 5160 N N . PRO B 1 76 ? 38.292 41.256 63.078 1.00 43.54 73 PRO B N 1
ATOM 5161 C CA . PRO B 1 76 ? 37.946 42.663 62.865 1.00 47.14 73 PRO B CA 1
ATOM 5162 C C . PRO B 1 76 ? 37.897 43.400 64.193 1.00 42.22 73 PRO B C 1
ATOM 5163 O O . PRO B 1 76 ? 37.548 42.839 65.235 1.00 46.90 73 PRO B O 1
ATOM 5174 N N . SER B 1 77 ? 38.296 44.668 64.151 1.00 41.97 74 SER B N 1
ATOM 5175 C CA . SER B 1 77 ? 38.028 45.566 65.260 1.00 48.21 74 SER B CA 1
ATOM 5176 C C . SER B 1 77 ? 36.561 45.987 65.221 1.00 50.50 74 SER B C 1
ATOM 5177 O O . SER B 1 77 ? 35.840 45.740 64.250 1.00 47.99 74 SER B O 1
ATOM 5185 N N . ALA B 1 78 ? 36.117 46.649 66.287 1.00 50.65 75 ALA B N 1
ATOM 5186 C CA . ALA B 1 78 ? 34.706 47.019 66.372 1.00 55.03 75 ALA B CA 1
ATOM 5187 C C . ALA B 1 78 ? 34.268 47.940 65.236 1.00 51.70 75 ALA B C 1
ATOM 5188 O O . ALA B 1 78 ? 33.074 47.991 64.924 1.00 57.02 75 ALA B O 1
ATOM 5195 N N . SER B 1 79 ? 35.198 48.665 64.610 1.00 49.72 76 SER B N 1
ATOM 5196 C CA . SER B 1 79 ? 34.850 49.606 63.551 1.00 48.91 76 SER B CA 1
ATOM 5197 C C . SER B 1 79 ? 34.818 48.976 62.165 1.00 55.55 76 SER B C 1
ATOM 5198 O O . SER B 1 79 ? 34.441 49.657 61.206 1.00 52.27 76 SER B O 1
ATOM 5206 N N . HIS B 1 80 ? 35.207 47.703 62.033 1.00 47.80 77 HIS B N 1
ATOM 5207 C CA . HIS B 1 80 ? 35.235 47.026 60.741 1.00 47.59 77 HIS B CA 1
ATOM 5208 C C . HIS B 1 80 ? 33.825 46.603 60.323 1.00 48.24 77 HIS B C 1
ATOM 5209 O O . HIS B 1 80 ? 33.027 46.185 61.169 1.00 43.12 77 HIS B O 1
ATOM 5223 N N . PRO B 1 81 ? 33.494 46.679 59.026 1.00 46.65 78 PRO B N 1
ATOM 5224 C CA . PRO B 1 81 ? 32.134 46.292 58.600 1.00 45.53 78 PRO B CA 1
ATOM 5225 C C . PRO B 1 81 ? 31.785 44.840 58.883 1.00 46.60 78 PRO B C 1
ATOM 5226 O O . PRO B 1 81 ? 30.593 44.519 58.993 1.00 44.85 78 PRO B O 1
ATOM 5237 N N . ALA B 1 82 ? 32.772 43.954 59.030 1.00 42.27 79 ALA B N 1
ATOM 5238 C CA . ALA B 1 82 ? 32.480 42.549 59.298 1.00 43.31 79 ALA B CA 1
ATOM 5239 C C . ALA B 1 82 ? 32.205 42.280 60.772 1.00 45.25 79 ALA B C 1
ATOM 5240 O O . ALA B 1 82 ? 31.740 41.186 61.113 1.00 43.67 79 ALA B O 1
ATOM 5247 N N . TYR B 1 83 ? 32.496 43.243 61.645 1.00 49.00 80 TYR B N 1
ATOM 5248 C CA . TYR B 1 83 ? 32.375 43.038 63.084 1.00 47.71 80 TYR B CA 1
ATOM 5249 C C . TYR B 1 83 ? 30.937 42.745 63.486 1.00 48.38 80 TYR B C 1
ATOM 5250 O O . TYR B 1 83 ? 30.004 43.442 63.072 1.00 45.24 80 TYR B O 1
ATOM 5268 N N . VAL B 1 84 ? 30.767 41.730 64.332 1.00 50.55 81 VAL B N 1
ATOM 5269 C CA . VAL B 1 84 ? 29.460 41.323 64.843 1.00 46.83 81 VAL B CA 1
ATOM 5270 C C . VAL B 1 84 ? 29.353 41.625 66.332 1.00 57.41 81 VAL B C 1
ATOM 5271 O O . VAL B 1 84 ? 30.212 41.217 67.125 1.00 52.34 81 VAL B O 1
ATOM 5284 N N . ASN B 1 85 ? 28.327 42.387 66.696 1.00 59.25 82 ASN B N 1
ATOM 5285 C CA . ASN B 1 85 ? 28.072 42.754 68.083 1.00 61.53 82 ASN B CA 1
ATOM 5286 C C . ASN B 1 85 ? 27.313 41.627 68.788 1.00 59.07 82 ASN B C 1
ATOM 5287 O O . ASN B 1 85 ? 27.650 41.240 69.905 1.00 62.70 82 ASN B O 1
ATOM 5298 N N . THR B 1 114 ? 31.840 56.239 60.511 1.00 76.06 111 THR B N 1
ATOM 5299 C CA . THR B 1 114 ? 33.148 55.547 60.485 1.00 79.02 111 THR B CA 1
ATOM 5300 C C . THR B 1 114 ? 33.498 55.225 59.045 1.00 64.78 111 THR B C 1
ATOM 5301 O O . THR B 1 114 ? 32.635 54.661 58.345 1.00 61.56 111 THR B O 1
ATOM 5311 N N . PRO B 1 115 ? 34.715 55.554 58.556 1.00 71.34 112 PRO B N 1
ATOM 5312 C CA . PRO B 1 115 ? 35.063 55.329 57.161 1.00 64.89 112 PRO B CA 1
ATOM 5313 C C . PRO B 1 115 ? 35.317 53.859 56.879 1.00 59.68 112 PRO B C 1
ATOM 5314 O O . PRO B 1 115 ? 35.828 53.170 57.771 1.00 62.87 112 PRO B O 1
ATOM 5325 N N . LEU B 1 116 ? 34.992 53.392 55.673 1.00 52.44 113 LEU B N 1
ATOM 5326 C CA . LEU B 1 116 ? 35.234 51.979 55.283 1.00 57.52 113 LEU B CA 1
ATOM 5327 C C . LEU B 1 116 ? 36.744 51.711 55.336 1.00 56.13 113 LEU B C 1
ATOM 5328 O O . LEU B 1 116 ? 37.519 52.668 55.140 1.00 55.53 113 LEU B O 1
ATOM 5344 N N . PRO B 1 117 ? 37.197 50.462 55.578 1.00 53.57 114 PRO B N 1
ATOM 5345 C CA . PRO B 1 117 ? 38.620 50.168 55.571 1.00 52.69 114 PRO B CA 1
ATOM 5346 C C . PRO B 1 117 ? 39.302 50.820 54.381 1.00 55.47 114 PRO B C 1
ATOM 5347 O O . PRO B 1 117 ? 38.742 50.748 53.272 1.00 55.46 114 PRO B O 1
ATOM 5358 N N . ASN B 1 118 ? 40.468 51.438 54.584 1.00 46.17 115 ASN B N 1
ATOM 5359 C CA . ASN B 1 118 ? 41.202 52.119 53.523 1.00 55.36 115 ASN B CA 1
ATOM 5360 C C . ASN B 1 118 ? 42.696 51.897 53.765 1.00 52.47 115 ASN B C 1
ATOM 5361 O O . ASN B 1 118 ? 43.094 51.178 54.687 1.00 53.51 115 ASN B O 1
ATOM 5372 N N . ASP B 1 119 ? 43.537 52.540 52.948 1.00 54.38 116 ASP B N 1
ATOM 5373 C CA . ASP B 1 119 ? 44.973 52.291 53.017 1.00 53.68 116 ASP B CA 1
ATOM 5374 C C . ASP B 1 119 ? 45.657 52.897 54.244 1.00 58.92 116 ASP B C 1
ATOM 5375 O O . ASP B 1 119 ? 46.846 52.632 54.454 1.00 52.48 116 ASP B O 1
ATOM 5384 N N . GLU B 1 120 ? 44.950 53.685 55.057 1.00 56.52 117 GLU B N 1
ATOM 5385 C CA . GLU B 1 120 ? 45.536 54.276 56.293 1.00 62.62 117 GLU B CA 1
ATOM 5386 C C . GLU B 1 120 ? 45.024 53.518 57.528 1.00 58.37 117 GLU B C 1
ATOM 5387 O O . GLU B 1 120 ? 45.837 53.318 58.450 1.00 59.82 117 GLU B O 1
ATOM 5399 N N . ALA B 1 121 ? 43.748 53.123 57.563 1.00 62.20 118 ALA B N 1
ATOM 5400 C CA . ALA B 1 121 ? 43.181 52.368 58.677 1.00 57.27 118 ALA B CA 1
ATOM 5401 C C . ALA B 1 121 ? 42.341 51.227 58.118 1.00 56.61 118 ALA B C 1
ATOM 5402 O O . ALA B 1 121 ? 41.297 51.463 57.499 1.00 50.90 118 ALA B O 1
ATOM 5409 N N . SER B 1 122 ? 42.803 49.989 58.335 1.00 50.76 119 SER B N 1
ATOM 5410 C CA . SER B 1 122 ? 42.097 48.812 57.839 1.00 47.97 119 SER B CA 1
ATOM 5411 C C . SER B 1 122 ? 40.970 48.359 58.752 1.00 44.91 119 SER B C 1
ATOM 5412 O O . SER B 1 122 ? 40.071 47.646 58.296 1.00 46.92 119 SER B O 1
ATOM 5420 N N . HIS B 1 123 ? 40.976 48.788 60.011 1.00 48.47 120 HIS B N 1
ATOM 5421 C CA . HIS B 1 123 ? 40.044 48.305 61.029 1.00 46.43 120 HIS B CA 1
ATOM 5422 C C . HIS B 1 123 ? 40.138 46.794 61.242 1.00 47.03 120 HIS B C 1
ATOM 5423 O O . HIS B 1 123 ? 39.215 46.185 61.786 1.00 46.38 120 HIS B O 1
ATOM 5437 N N . VAL B 1 124 ? 41.260 46.185 60.865 1.00 48.30 121 VAL B N 1
ATOM 5438 C CA . VAL B 1 124 ? 41.521 44.770 61.109 1.00 40.75 121 VAL B CA 1
ATOM 5439 C C . VAL B 1 124 ? 42.573 44.700 62.210 1.00 46.46 121 VAL B C 1
ATOM 5440 O O . VAL B 1 124 ? 43.683 45.227 62.057 1.00 43.17 121 VAL B O 1
ATOM 5453 N N . ALA B 1 125 ? 42.243 44.003 63.300 1.00 42.29 122 ALA B N 1
ATOM 5454 C CA . ALA B 1 125 ? 43.169 43.905 64.424 1.00 43.63 122 ALA B CA 1
ATOM 5455 C C . ALA B 1 125 ? 44.300 42.932 64.137 1.00 45.69 122 ALA B C 1
ATOM 5456 O O . ALA B 1 125 ? 45.448 43.192 64.510 1.00 46.79 122 ALA B O 1
ATOM 5463 N N . SER B 1 126 ? 44.003 41.810 63.492 1.00 43.27 123 SER B N 1
ATOM 5464 C CA . SER B 1 126 ? 45.048 40.854 63.165 1.00 44.50 123 SER B CA 1
ATOM 5465 C C . SER B 1 126 ? 44.552 39.962 62.044 1.00 42.73 123 SER B C 1
ATOM 5466 O O . SER B 1 126 ? 43.345 39.802 61.838 1.00 37.78 123 SER B O 1
ATOM 5474 N N . PHE B 1 127 ? 45.501 39.360 61.334 1.00 39.63 124 PHE B N 1
ATOM 5475 C CA . PHE B 1 127 ? 45.134 38.502 60.221 1.00 40.03 124 PHE B CA 1
ATOM 5476 C C . PHE B 1 127 ? 46.177 37.416 60.003 1.00 37.32 124 PHE B C 1
ATOM 5477 O O . PHE B 1 127 ? 47.322 37.504 60.459 1.00 40.43 124 PHE B O 1
ATOM 5494 N N . GLN B 1 128 ? 45.751 36.398 59.264 1.00 32.74 125 GLN B N 1
ATOM 5495 C CA . GLN B 1 128 ? 46.552 35.237 58.894 1.00 38.91 125 GLN B CA 1
ATOM 5496 C C . GLN B 1 128 ? 46.173 34.829 57.485 1.00 35.56 125 GLN B C 1
ATOM 5497 O O . GLN B 1 128 ? 45.049 34.388 57.243 1.00 38.85 125 GLN B O 1
ATOM 5511 N N . LEU B 1 129 ? 47.127 34.955 56.571 1.00 37.72 126 LEU B N 1
ATOM 5512 C CA . LEU B 1 129 ? 46.934 34.549 55.188 1.00 37.80 126 LEU B CA 1
ATOM 5513 C C . LEU B 1 129 ? 47.366 33.103 55.000 1.00 38.07 126 LEU B C 1
ATOM 5514 O O . LEU B 1 129 ? 48.436 32.704 55.474 1.00 37.60 126 LEU B O 1
ATOM 5530 N N . VAL B 1 130 ? 46.501 32.313 54.372 1.00 36.27 127 VAL B N 1
ATOM 5531 C CA . VAL B 1 130 ? 46.824 30.959 53.946 1.00 35.36 127 VAL B CA 1
ATOM 5532 C C . VAL B 1 130 ? 46.775 30.969 52.421 1.00 35.55 127 VAL B C 1
ATOM 5533 O O . VAL B 1 130 ? 45.711 31.192 51.831 1.00 31.77 127 VAL B O 1
ATOM 5546 N N . THR B 1 131 ? 47.926 30.761 51.775 1.00 40.68 128 THR B N 1
ATOM 5547 C CA . THR B 1 131 ? 47.962 30.785 50.314 1.00 32.87 128 THR B CA 1
ATOM 5548 C C . THR B 1 131 ? 47.328 29.509 49.750 1.00 29.32 128 THR B C 1
ATOM 5549 O O . THR B 1 131 ? 47.148 28.511 50.454 1.00 28.56 128 THR B O 1
ATOM 5560 N N . TRP B 1 132 ? 47.028 29.532 48.443 1.00 33.32 129 TRP B N 1
ATOM 5561 C CA . TRP B 1 132 ? 46.453 28.358 47.783 1.00 32.68 129 TRP B CA 1
ATOM 5562 C C . TRP B 1 132 ? 47.274 27.098 48.025 1.00 32.44 129 TRP B C 1
ATOM 5563 O O . TRP B 1 132 ? 46.732 26.042 48.384 1.00 29.05 129 TRP B O 1
ATOM 5584 N N . LYS B 1 133 ? 48.590 27.194 47.827 1.00 31.27 130 LYS B N 1
ATOM 5585 C CA . LYS B 1 133 ? 49.461 26.034 47.937 1.00 34.75 130 LYS B CA 1
ATOM 5586 C C . LYS B 1 133 ? 49.544 25.506 49.363 1.00 39.87 130 LYS B C 1
ATOM 5587 O O . LYS B 1 133 ? 49.865 24.328 49.566 1.00 37.16 130 LYS B O 1
ATOM 5591 N N . ASP B 1 134 ? 49.307 26.357 50.356 1.00 35.69 131 ASP B N 1
ATOM 5592 C CA . ASP B 1 134 ? 49.445 25.983 51.756 1.00 35.73 131 ASP B CA 1
ATOM 5593 C C . ASP B 1 134 ? 48.125 25.524 52.380 1.00 36.18 131 ASP B C 1
ATOM 5594 O O . ASP B 1 134 ? 48.029 25.446 53.610 1.00 38.57 131 ASP B O 1
ATOM 5603 N N . GLY B 1 135 ? 47.102 25.261 51.568 1.00 33.35 132 GLY B N 1
ATOM 5604 C CA . GLY B 1 135 ? 45.889 24.671 52.083 1.00 35.14 132 GLY B CA 1
ATOM 5605 C C . GLY B 1 135 ? 44.618 25.328 51.593 1.00 32.93 132 GLY B C 1
ATOM 5606 O O . GLY B 1 135 ? 43.545 24.709 51.649 1.00 31.89 132 GLY B O 1
ATOM 5610 N N . ALA B 1 136 ? 44.707 26.579 51.128 1.00 31.04 133 ALA B N 1
ATOM 5611 C CA . ALA B 1 136 ? 43.483 27.263 50.731 1.00 29.82 133 ALA B CA 1
ATOM 5612 C C . ALA B 1 136 ? 42.857 26.620 49.499 1.00 29.15 133 ALA B C 1
ATOM 5613 O O . ALA B 1 136 ? 41.630 26.631 49.358 1.00 29.18 133 ALA B O 1
ATOM 5620 N N . LEU B 1 137 ? 43.668 26.054 48.600 1.00 31.93 134 LEU B N 1
ATOM 5621 C CA . LEU B 1 137 ? 43.094 25.417 47.417 1.00 32.15 134 LEU B CA 1
ATOM 5622 C C . LEU B 1 137 ? 42.424 24.105 47.803 1.00 32.90 134 LEU B C 1
ATOM 5623 O O . LEU B 1 137 ? 41.363 23.752 47.272 1.00 31.39 134 LEU B O 1
ATOM 5639 N N . SER B 1 138 ? 43.041 23.366 48.727 1.00 33.82 135 SER B N 1
ATOM 564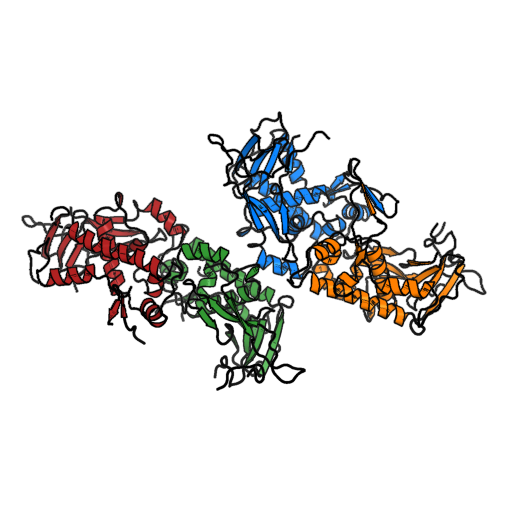0 C CA . SER B 1 138 ? 42.408 22.164 49.244 1.00 34.22 135 SER B CA 1
ATOM 5641 C C . SER B 1 138 ? 41.051 22.483 49.856 1.00 35.53 135 SER B C 1
ATOM 5642 O O . SER B 1 138 ? 40.067 21.784 49.588 1.00 32.80 135 SER B O 1
ATOM 5650 N N . ILE B 1 139 ? 40.967 23.552 50.650 1.00 31.23 136 ILE B N 1
ATOM 5651 C CA . ILE B 1 139 ? 39.681 23.936 51.228 1.00 27.49 136 ILE B CA 1
ATOM 5652 C C . ILE B 1 139 ? 38.692 24.292 50.126 1.00 28.07 136 ILE B C 1
ATOM 5653 O O . ILE B 1 139 ? 37.552 23.804 50.106 1.00 30.32 136 ILE B O 1
ATOM 5669 N N . LEU B 1 140 ? 39.130 25.113 49.168 1.00 29.36 137 LEU B N 1
ATOM 5670 C CA . LEU B 1 140 ? 38.230 25.553 48.112 1.00 26.64 137 LEU B CA 1
ATOM 5671 C C . LEU B 1 140 ? 37.744 24.376 47.285 1.00 28.85 137 LEU B C 1
ATOM 5672 O O . LEU B 1 140 ? 36.566 24.319 46.901 1.00 29.35 137 LEU B O 1
ATOM 5688 N N . ASN B 1 141 ? 38.637 23.433 46.995 1.00 26.88 138 ASN B N 1
ATOM 5689 C CA . ASN B 1 141 ? 38.248 22.271 46.211 1.00 28.70 138 ASN B CA 1
ATOM 5690 C C . ASN B 1 141 ? 37.180 21.457 46.936 1.00 34.13 138 ASN B C 1
ATOM 5691 O O . ASN B 1 141 ? 36.208 21.021 46.320 1.00 32.03 138 ASN B O 1
ATOM 5702 N N . ASP B 1 142 ? 37.339 21.251 48.251 1.00 33.28 139 ASP B N 1
ATOM 5703 C CA . ASP B 1 142 ? 36.347 20.484 48.990 1.00 33.97 139 ASP B CA 1
ATOM 5704 C C . ASP B 1 142 ? 34.992 21.177 48.973 1.00 31.67 139 ASP B C 1
ATOM 5705 O O . ASP B 1 142 ? 33.954 20.524 48.817 1.00 27.24 139 ASP B O 1
ATOM 5714 N N . LEU B 1 143 ? 34.986 22.498 49.139 1.00 27.05 140 LEU B N 1
ATOM 5715 C CA . LEU B 1 143 ? 33.745 23.258 49.105 1.00 27.17 140 LEU B CA 1
ATOM 5716 C C . LEU B 1 143 ? 33.118 23.226 47.722 1.00 31.37 140 LEU B C 1
ATOM 5717 O O . LEU B 1 143 ? 31.901 23.049 47.585 1.00 27.18 140 LEU B O 1
ATOM 5733 N N . SER B 1 144 ? 33.939 23.413 46.689 1.00 26.99 141 SER B N 1
ATOM 5734 C CA . SER B 1 144 ? 33.432 23.480 45.329 1.00 26.33 141 SER B CA 1
ATOM 5735 C C . SER B 1 144 ? 32.849 22.146 44.891 1.00 29.08 141 SER B C 1
ATOM 5736 O O . SER B 1 144 ? 31.806 22.105 44.231 1.00 29.04 141 SER B O 1
ATOM 5744 N N . LYS B 1 145 ? 33.537 21.050 45.196 1.00 30.05 142 LYS B N 1
ATOM 5745 C CA . LYS B 1 145 ? 33.021 19.725 44.853 1.00 27.85 142 LYS B CA 1
ATOM 5746 C C . LYS B 1 145 ? 31.625 19.517 45.431 1.00 28.99 142 LYS B C 1
ATOM 5747 O O . LYS B 1 145 ? 30.746 18.962 44.767 1.00 27.09 142 LYS B O 1
ATOM 5766 N N . CYS B 1 146 ? 31.416 19.934 46.681 1.00 28.99 143 CYS B N 1
ATOM 5767 C CA . CYS B 1 146 ? 30.114 19.809 47.328 1.00 28.63 143 CYS B CA 1
ATOM 5768 C C . CYS B 1 146 ? 29.070 20.700 46.656 1.00 27.52 143 CYS B C 1
ATOM 5769 O O . CYS B 1 146 ? 27.941 20.267 46.402 1.00 24.53 143 CYS B O 1
ATOM 5777 N N . ALA B 1 147 ? 29.436 21.949 46.353 1.00 26.19 144 ALA B N 1
ATOM 5778 C CA . ALA B 1 147 ? 28.498 22.859 45.710 1.00 25.48 144 ALA B CA 1
ATOM 5779 C C . ALA B 1 147 ? 28.096 22.385 44.320 1.00 27.02 144 ALA B C 1
ATOM 5780 O O . ALA B 1 147 ? 26.923 22.499 43.941 1.00 26.71 144 ALA B O 1
ATOM 5787 N N . ILE B 1 148 ? 29.054 21.896 43.535 1.00 25.15 145 ILE B N 1
ATOM 5788 C CA . ILE B 1 148 ? 28.736 21.357 42.220 1.00 24.46 145 ILE B CA 1
ATOM 5789 C C . ILE B 1 148 ? 27.888 20.094 42.353 1.00 25.27 145 ILE B C 1
ATOM 5790 O O . ILE B 1 148 ? 26.993 19.831 41.535 1.00 25.20 145 ILE B O 1
ATOM 5806 N N . SER B 1 149 ? 28.168 19.294 43.384 1.00 26.22 146 SER B N 1
ATOM 5807 C CA . SER B 1 149 ? 27.378 18.101 43.648 1.00 26.81 146 SER B CA 1
ATOM 5808 C C . SER B 1 149 ? 25.933 18.479 43.925 1.00 30.69 146 SER B C 1
ATOM 5809 O O . SER B 1 149 ? 24.993 17.824 43.468 1.00 25.56 146 SER B O 1
ATOM 5817 N N . PHE B 1 150 ? 25.735 19.543 44.695 1.00 25.50 147 PHE B N 1
ATOM 5818 C CA . PHE B 1 150 ? 24.379 20.024 44.949 1.00 26.44 147 PHE B CA 1
ATOM 5819 C C . PHE B 1 150 ? 23.678 20.392 43.651 1.00 27.18 147 PHE B C 1
ATOM 5820 O O . PHE B 1 150 ? 22.520 20.016 43.430 1.00 24.81 147 PHE B O 1
ATOM 5837 N N . ILE B 1 151 ? 24.355 21.169 42.795 1.00 23.51 148 ILE B N 1
ATOM 5838 C CA . ILE B 1 151 ? 23.738 21.608 41.542 1.00 25.14 148 ILE B CA 1
ATOM 5839 C C . ILE B 1 151 ? 23.338 20.411 40.693 1.00 25.55 148 ILE B C 1
ATOM 5840 O O . ILE B 1 151 ? 22.232 20.363 40.133 1.00 25.43 148 ILE B O 1
ATOM 5856 N N . ASN B 1 152 ? 24.221 19.420 40.595 1.00 25.33 149 ASN B N 1
ATOM 5857 C CA . ASN B 1 152 ? 23.928 18.227 39.809 1.00 26.32 149 ASN B CA 1
ATOM 5858 C C . ASN B 1 152 ? 22.831 17.382 40.439 1.00 27.34 149 ASN B C 1
ATOM 5859 O O . ASN B 1 152 ? 21.974 16.839 39.736 1.00 23.90 149 ASN B O 1
ATOM 5870 N N . GLN B 1 153 ? 22.825 17.316 41.770 1.00 25.25 150 GLN B N 1
ATOM 5871 C CA . GLN B 1 153 ? 21.811 16.522 42.503 1.00 24.02 150 GLN B CA 1
ATOM 5872 C C . GLN B 1 153 ? 20.438 17.174 42.308 1.00 28.47 150 GLN B C 1
ATOM 5873 O O . GLN B 1 153 ? 19.471 16.428 42.338 1.00 26.41 150 GLN B O 1
ATOM 5887 N N . CYS B 1 154 ? 20.348 18.504 42.198 1.00 24.79 151 CYS B N 1
ATOM 5888 C CA . CYS B 1 154 ? 19.068 19.158 41.909 1.00 27.52 151 CYS B CA 1
ATOM 5889 C C . CYS B 1 154 ? 18.532 18.787 40.524 1.00 30.43 151 CYS B C 1
ATOM 5890 O O . CYS B 1 154 ? 17.323 18.608 40.345 1.00 24.09 151 CYS B O 1
ATOM 5898 N N . GLU B 1 155 ? 19.420 18.654 39.537 1.00 24.87 152 GLU B N 1
ATOM 5899 C CA . GLU B 1 155 ? 18.999 18.195 38.218 1.00 23.22 152 GLU B CA 1
ATOM 5900 C C . GLU B 1 155 ? 18.499 16.760 38.288 1.00 29.73 152 GLU B C 1
ATOM 5901 O O . GLU B 1 155 ? 17.443 16.436 37.731 1.00 29.18 152 GLU B O 1
ATOM 5913 N N . ASP B 1 156 ? 19.264 15.872 38.950 1.00 29.93 153 ASP B N 1
ATOM 5914 C CA . ASP B 1 156 ? 18.842 14.478 39.026 1.00 27.82 153 ASP B CA 1
ATOM 5915 C C . ASP B 1 156 ? 17.499 14.358 39.744 1.00 25.52 153 ASP B C 1
ATOM 5916 O O . ASP B 1 156 ? 16.645 13.553 39.360 1.00 28.86 153 ASP B O 1
ATOM 5925 N N . THR B 1 157 ? 17.314 15.126 40.822 1.00 23.76 154 THR B N 1
ATOM 5926 C CA . THR B 1 157 ? 16.138 14.934 41.667 1.00 24.19 154 THR B CA 1
ATOM 5927 C C . THR B 1 157 ? 14.902 15.628 41.118 1.00 27.10 154 THR B C 1
ATOM 5928 O O . THR B 1 157 ? 13.808 15.059 41.166 1.00 27.95 154 THR B O 1
ATOM 5939 N N . PHE B 1 158 ? 15.042 16.839 40.593 1.00 25.06 155 PHE B N 1
ATOM 5940 C CA . PHE B 1 158 ? 13.876 17.636 40.249 1.00 22.77 155 PHE B CA 1
ATOM 5941 C C . PHE B 1 158 ? 13.642 17.787 38.757 1.00 27.83 155 PHE B C 1
ATOM 5942 O O . PHE B 1 158 ? 12.527 18.138 38.360 1.00 27.29 155 PHE B O 1
ATOM 5959 N N . LYS B 1 159 ? 14.628 17.469 37.921 1.00 29.12 156 LYS B N 1
ATOM 5960 C CA . LYS B 1 159 ? 14.544 17.769 36.495 1.00 29.42 156 LYS B CA 1
ATOM 5961 C C . LYS B 1 159 ? 14.704 16.552 35.600 1.00 38.04 156 LYS B C 1
ATOM 5962 O O . LYS B 1 159 ? 15.024 16.708 34.420 1.00 41.46 156 LYS B O 1
ATOM 5981 N N . SER B 1 160 ? 14.586 15.342 36.133 1.00 32.54 157 SER B N 1
ATOM 5982 C CA . SER B 1 160 ? 14.848 14.159 35.319 1.00 37.35 157 SER B CA 1
ATOM 5983 C C . SER B 1 160 ? 13.612 13.280 35.160 1.00 35.36 157 SER B C 1
ATOM 5984 O O . SER B 1 160 ? 13.710 12.183 34.601 1.00 37.73 157 SER B O 1
ATOM 5992 N N . GLY B 1 161 ? 12.445 13.753 35.602 1.00 34.61 158 GLY B N 1
ATOM 5993 C CA . GLY B 1 161 ? 11.181 13.026 35.543 1.00 43.67 158 GLY B CA 1
ATOM 5994 C C . GLY B 1 161 ? 11.106 11.814 36.440 1.00 44.21 158 GLY B C 1
ATOM 5995 O O . GLY B 1 161 ? 10.209 10.981 36.279 1.00 41.51 158 GLY B O 1
ATOM 5999 N N . THR B 1 162 ? 12.040 11.711 37.375 1.00 40.58 159 THR B N 1
ATOM 6000 C CA . THR B 1 162 ? 12.165 10.609 38.313 1.00 43.08 159 THR B CA 1
ATOM 6001 C C . THR B 1 162 ? 11.131 10.719 39.430 1.00 38.85 159 THR B C 1
ATOM 6002 O O . THR B 1 162 ? 10.808 11.810 39.897 1.00 37.79 159 THR B O 1
ATOM 6013 N N . ASN B 1 163 ? 10.602 9.573 39.832 1.00 37.13 160 ASN B N 1
ATOM 6014 C CA . ASN B 1 163 ? 9.691 9.506 40.967 1.00 36.48 160 ASN B CA 1
ATOM 6015 C C . ASN B 1 163 ? 10.387 10.103 42.181 1.00 43.44 160 ASN B C 1
ATOM 6016 O O . ASN B 1 163 ? 11.614 10.053 42.308 1.00 44.40 160 ASN B O 1
ATOM 6027 N N . LEU B 1 164 ? 9.614 10.814 42.991 1.00 33.58 161 LEU B N 1
ATOM 6028 C CA . LEU B 1 164 ? 10.162 11.457 44.166 1.00 32.95 161 LEU B CA 1
ATOM 6029 C C . LEU B 1 164 ? 9.350 11.100 45.394 1.00 33.37 161 LEU B C 1
ATOM 6030 O O . LEU B 1 164 ? 8.131 10.943 45.339 1.00 33.73 161 LEU B O 1
ATOM 6046 N N . ASN B 1 165 ? 10.056 10.999 46.518 1.00 32.34 162 ASN B N 1
ATOM 6047 C CA . ASN B 1 165 ? 9.405 10.836 47.805 1.00 35.54 162 ASN B CA 1
ATOM 6048 C C . ASN B 1 165 ? 8.683 12.124 48.149 1.00 29.87 162 ASN B C 1
ATOM 6049 O O . ASN B 1 165 ? 9.297 13.199 48.172 1.00 29.99 162 ASN B O 1
ATOM 6060 N N . LYS B 1 166 ? 7.394 12.008 48.465 1.00 29.42 163 LYS B N 1
ATOM 6061 C CA . LYS B 1 166 ? 6.611 13.209 48.727 1.00 32.63 163 LYS B CA 1
ATOM 6062 C C . LYS B 1 166 ? 7.118 13.985 49.926 1.00 30.74 163 LYS B C 1
ATOM 6063 O O . LYS B 1 166 ? 7.250 15.215 49.876 1.00 28.66 163 LYS B O 1
ATOM 6082 N N . GLU B 1 167 ? 7.433 13.288 51.015 1.00 28.52 164 GLU B N 1
ATOM 6083 C CA . GLU B 1 167 ? 7.894 13.998 52.204 1.00 37.80 164 GLU B CA 1
ATOM 6084 C C . GLU B 1 167 ? 9.204 14.716 51.945 1.00 28.18 164 GLU B C 1
ATOM 6085 O O . GLU B 1 167 ? 9.365 15.888 52.300 1.00 28.33 164 GLU B O 1
ATOM 6089 N N . MET B 1 168 ? 10.157 14.029 51.330 1.00 26.61 165 MET B N 1
ATOM 6090 C CA . MET B 1 168 ? 11.424 14.678 51.030 1.00 31.83 165 MET B CA 1
ATOM 6091 C C . MET B 1 168 ? 11.253 15.860 50.084 1.00 29.21 165 MET B C 1
ATOM 6092 O O . MET B 1 168 ? 11.866 16.912 50.281 1.00 26.00 165 MET B O 1
ATOM 6106 N N . TYR B 1 169 ? 10.412 15.714 49.058 1.00 26.60 166 TYR B N 1
ATOM 6107 C CA . TYR B 1 169 ? 10.169 16.822 48.135 1.00 27.73 166 TYR B CA 1
ATOM 6108 C C . TYR B 1 169 ? 9.671 18.038 48.906 1.00 26.94 166 TYR B C 1
ATOM 6109 O O . TYR B 1 169 ? 10.178 19.151 48.738 1.00 26.76 166 TYR B O 1
ATOM 6127 N N . ASN B 1 170 ? 8.668 17.846 49.765 1.00 27.23 167 ASN B N 1
ATOM 6128 C CA . ASN B 1 170 ? 8.116 19.001 50.459 1.00 29.31 167 ASN B CA 1
ATOM 6129 C C . ASN B 1 170 ? 9.106 19.554 51.486 1.00 32.46 167 ASN B C 1
ATOM 6130 O O . ASN B 1 170 ? 9.137 20.771 51.712 1.00 32.13 167 ASN B O 1
ATOM 6141 N N . ARG B 1 171 ? 9.916 18.700 52.130 1.00 27.58 168 ARG B N 1
ATOM 6142 C CA . ARG B 1 171 ? 10.961 19.255 52.985 1.00 31.11 168 ARG B CA 1
ATOM 6143 C C . ARG B 1 171 ? 11.903 20.160 52.196 1.00 30.26 168 ARG B C 1
ATOM 6144 O O . ARG B 1 171 ? 12.370 21.188 52.706 1.00 31.87 168 ARG B O 1
ATOM 6165 N N . CYS B 1 172 ? 12.221 19.771 50.958 1.00 27.35 169 CYS B N 1
ATOM 6166 C CA . CYS B 1 172 ? 13.156 20.555 50.162 1.00 29.29 169 CYS B CA 1
ATOM 6167 C C . CYS B 1 172 ? 12.550 21.889 49.762 1.00 27.62 169 CYS B C 1
ATOM 6168 O O . CYS B 1 172 ? 13.171 22.944 49.957 1.00 29.39 169 CYS B O 1
ATOM 6176 N N . ILE B 1 173 ? 11.345 21.880 49.191 1.00 26.91 170 ILE B N 1
ATOM 6177 C CA . ILE B 1 173 ? 10.852 23.140 48.648 1.00 27.28 170 ILE B CA 1
ATOM 6178 C C . ILE B 1 173 ? 10.250 24.066 49.690 1.00 27.16 170 ILE B C 1
ATOM 6179 O O . ILE B 1 173 ? 9.957 25.219 49.356 1.00 29.62 170 ILE B O 1
ATOM 6195 N N . THR B 1 174 ? 10.079 23.624 50.937 1.00 28.94 171 THR B N 1
ATOM 6196 C CA . THR B 1 174 ? 9.702 24.534 52.017 1.00 27.10 171 THR B CA 1
ATOM 6197 C C . THR B 1 174 ? 10.864 24.883 52.946 1.00 27.63 171 THR B C 1
ATOM 6198 O O . THR B 1 174 ? 10.659 25.615 53.915 1.00 28.93 171 THR B O 1
ATOM 6209 N N . ALA B 1 175 ? 12.058 24.356 52.688 1.00 26.39 172 ALA B N 1
ATOM 6210 C CA . ALA B 1 175 ? 13.202 24.512 53.586 1.00 28.15 172 ALA B CA 1
ATOM 6211 C C . ALA B 1 175 ? 13.663 25.960 53.723 1.00 25.70 172 ALA B C 1
ATOM 6212 O O . ALA B 1 175 ? 13.470 26.794 52.833 1.00 27.52 172 ALA B O 1
ATOM 6219 N N . GLU B 1 176 ? 14.209 26.280 54.894 1.00 28.42 173 GLU B N 1
ATOM 6220 C CA . GLU B 1 176 ? 14.896 27.557 55.034 1.00 28.86 173 GLU B CA 1
ATOM 6221 C C . GLU B 1 176 ? 16.149 27.533 54.166 1.00 29.17 173 GLU B C 1
ATOM 6222 O O . GLU B 1 176 ? 16.761 26.478 53.969 1.00 29.63 173 GLU B O 1
ATOM 6234 N N . SER B 1 177 ? 16.511 28.687 53.603 1.00 27.02 174 SER B N 1
ATOM 6235 C CA . SER B 1 177 ? 17.623 28.694 52.662 1.00 28.11 174 SER B CA 1
ATOM 6236 C C . SER B 1 177 ? 18.608 29.840 52.845 1.00 26.51 174 SER B C 1
ATOM 6237 O O . SER B 1 177 ? 19.562 29.930 52.059 1.00 25.10 174 SER B O 1
ATOM 6245 N N . ARG B 1 178 ? 18.406 30.723 53.829 1.00 25.11 175 ARG B N 1
ATOM 6246 C CA . ARG B 1 178 ? 19.240 31.915 53.934 1.00 26.96 175 ARG B CA 1
ATOM 6247 C C . ARG B 1 178 ? 20.685 31.535 54.237 1.00 30.23 175 ARG B C 1
ATOM 6248 O O . ARG B 1 178 ? 21.616 32.041 53.603 1.00 26.49 175 ARG B O 1
ATOM 6269 N N . ASP B 1 179 ? 20.893 30.631 55.199 1.00 27.77 176 ASP B N 1
ATOM 6270 C CA . ASP B 1 179 ? 22.252 30.203 55.524 1.00 31.04 176 ASP B CA 1
ATOM 6271 C C . ASP B 1 179 ? 22.899 29.506 54.331 1.00 28.38 176 ASP B C 1
ATOM 6272 O O . ASP B 1 179 ? 24.070 29.731 54.023 1.00 27.24 176 ASP B O 1
ATOM 6281 N N . PHE B 1 180 ? 22.136 28.667 53.636 1.00 23.91 177 PHE B N 1
ATOM 6282 C CA . PHE B 1 180 ? 22.666 27.972 52.472 1.00 23.42 177 PHE B CA 1
ATOM 6283 C C . PHE B 1 180 ? 23.115 28.940 51.389 1.00 24.30 177 PHE B C 1
ATOM 6284 O O . PHE B 1 180 ? 24.171 28.748 50.777 1.00 23.46 177 PHE B O 1
ATOM 6301 N N . CYS B 1 181 ? 22.312 29.965 51.115 1.00 25.93 178 CYS B N 1
ATOM 6302 C CA . CYS B 1 181 ? 22.711 30.956 50.126 1.00 23.52 178 CYS B CA 1
ATOM 6303 C C . CYS B 1 181 ? 24.030 31.614 50.507 1.00 27.61 178 CYS B C 1
ATOM 6304 O O . CYS B 1 181 ? 24.884 31.850 49.644 1.00 24.10 178 CYS B O 1
ATOM 6312 N N . ASN B 1 182 ? 24.230 31.891 51.799 1.00 26.23 179 ASN B N 1
ATOM 6313 C CA . ASN B 1 182 ? 25.495 32.479 52.229 1.00 24.85 179 ASN B CA 1
ATOM 6314 C C . ASN B 1 182 ? 26.648 31.496 52.074 1.00 26.06 179 ASN B C 1
ATOM 6315 O O . ASN B 1 182 ? 27.762 31.893 51.709 1.00 27.35 179 ASN B O 1
ATOM 6326 N N . GLN B 1 183 ? 26.410 30.213 52.345 1.00 25.77 180 GLN B N 1
ATOM 6327 C CA . GLN B 1 183 ? 27.465 29.246 52.118 1.00 25.36 180 GLN B CA 1
ATOM 6328 C C . GLN B 1 183 ? 27.840 29.185 50.646 1.00 26.28 180 GLN B C 1
ATOM 6329 O O . GLN B 1 183 ? 29.031 29.173 50.296 1.00 25.82 180 GLN B O 1
ATOM 6343 N N . MET B 1 184 ? 26.836 29.159 49.764 1.00 25.55 181 MET B N 1
ATOM 6344 C CA . MET B 1 184 ? 27.127 29.064 48.341 1.00 25.21 181 MET B CA 1
ATOM 6345 C C . MET B 1 184 ? 27.798 30.338 47.822 1.00 24.56 181 MET B C 1
ATOM 6346 O O . MET B 1 184 ? 28.689 30.278 46.970 1.00 25.90 181 MET B O 1
ATOM 6360 N N . LYS B 1 185 ? 27.389 31.503 48.334 1.00 25.28 182 LYS B N 1
ATOM 6361 C CA . LYS B 1 185 ? 28.068 32.753 47.990 1.00 27.25 182 LYS B CA 1
ATOM 6362 C C . LYS B 1 185 ? 29.548 32.695 48.366 1.00 25.26 182 LYS B C 1
ATOM 6363 O O . LYS B 1 185 ? 30.410 33.157 47.614 1.00 23.93 182 LYS B O 1
ATOM 6367 N N . PHE B 1 186 ? 29.861 32.136 49.536 1.00 25.90 183 PHE B N 1
ATOM 6368 C CA . PHE B 1 186 ? 31.260 32.008 49.951 1.00 27.33 183 PHE B CA 1
ATOM 6369 C C . PHE B 1 186 ? 32.041 31.102 49.002 1.00 26.97 183 PHE B C 1
ATOM 6370 O O . PHE B 1 186 ? 33.160 31.436 48.602 1.00 27.14 183 PHE B O 1
ATOM 6387 N N . VAL B 1 187 ? 31.465 29.961 48.618 1.00 24.34 184 VAL B N 1
ATOM 6388 C CA . VAL B 1 187 ? 32.135 29.082 47.667 1.00 26.53 184 VAL B CA 1
ATOM 6389 C C . VAL B 1 187 ? 32.340 29.786 46.333 1.00 26.96 184 VAL B C 1
ATOM 6390 O O . VAL B 1 187 ? 33.418 29.693 45.721 1.00 26.44 184 VAL B O 1
ATOM 6403 N N . LEU B 1 188 ? 31.313 30.499 45.863 1.00 27.10 185 LEU B N 1
ATOM 6404 C CA . LEU B 1 188 ? 31.420 31.201 44.588 1.00 29.78 185 LEU B CA 1
ATOM 6405 C C . LEU B 1 188 ? 32.581 32.184 44.582 1.00 26.17 185 LEU B C 1
ATOM 6406 O O . LEU B 1 188 ? 33.343 32.262 43.613 1.00 24.42 185 LEU B O 1
ATOM 6422 N N . ILE B 1 189 ? 32.672 33.006 45.622 1.00 27.37 186 ILE B N 1
ATOM 6423 C CA . ILE B 1 189 ? 33.689 34.047 45.650 1.00 31.63 186 ILE B CA 1
ATOM 6424 C C . ILE B 1 189 ? 35.070 33.419 45.733 1.00 26.13 186 ILE B C 1
ATOM 6425 O O . ILE B 1 189 ? 36.022 33.927 45.134 1.00 27.34 186 ILE B O 1
ATOM 6441 N N . GLY B 1 190 ? 35.202 32.278 46.409 1.00 26.72 187 GLY B N 1
ATOM 6442 C CA . GLY B 1 190 ? 36.474 31.578 46.376 1.00 30.64 187 GLY B CA 1
ATOM 6443 C C . GLY B 1 190 ? 36.826 31.096 44.981 1.00 31.11 187 GLY B C 1
ATOM 6444 O O . GLY B 1 190 ? 37.975 31.207 44.545 1.00 30.16 187 GLY B O 1
ATOM 6448 N N . ARG B 1 191 ? 35.840 30.567 44.254 1.00 28.18 188 ARG B N 1
ATOM 6449 C CA . ARG B 1 191 ? 36.078 30.156 42.875 1.00 31.07 188 ARG B CA 1
ATOM 6450 C C . ARG B 1 191 ? 36.508 31.332 42.004 1.00 27.22 188 ARG B C 1
ATOM 6451 O O . ARG B 1 191 ? 37.362 31.182 41.121 1.00 30.56 188 ARG B O 1
ATOM 6472 N N . LEU B 1 192 ? 35.884 32.498 42.202 1.00 27.30 189 LEU B N 1
ATOM 6473 C CA . LEU B 1 192 ? 36.238 33.666 41.401 1.00 31.85 189 LEU B CA 1
ATOM 6474 C C . LEU B 1 192 ? 37.631 34.171 41.761 1.00 34.40 189 LEU B C 1
ATOM 6475 O O . LEU B 1 192 ? 38.434 34.482 40.873 1.00 31.49 189 LEU B O 1
ATOM 6491 N N . CYS B 1 193 ? 37.947 34.248 43.056 1.00 32.19 190 CYS B N 1
ATOM 6492 C CA . CYS B 1 193 ? 39.274 34.704 43.462 1.00 34.16 190 CYS B CA 1
ATOM 6493 C C . CYS B 1 193 ? 40.363 33.796 42.909 1.00 33.50 190 CYS B C 1
ATOM 6494 O O . CYS B 1 193 ? 41.392 34.268 42.417 1.00 34.66 190 CYS B O 1
ATOM 6502 N N . TYR B 1 194 ? 40.131 32.488 42.955 1.00 34.27 191 TYR B N 1
ATOM 6503 C CA . TYR B 1 194 ? 41.138 31.539 42.515 1.00 33.42 191 TYR B CA 1
ATOM 6504 C C . TYR B 1 194 ? 41.263 31.529 41.001 1.00 39.64 191 TYR B C 1
ATOM 6505 O O . TYR B 1 194 ? 42.377 31.564 40.467 1.00 37.93 191 TYR B O 1
ATOM 6523 N N . GLY B 1 195 ? 40.138 31.466 40.296 1.00 37.30 192 GLY B N 1
ATOM 6524 C CA . GLY B 1 195 ? 40.151 31.142 38.881 1.00 42.79 192 GLY B CA 1
ATOM 6525 C C . GLY B 1 195 ? 39.009 31.710 38.064 1.00 37.32 192 GLY B C 1
ATOM 6526 O O . GLY B 1 195 ? 38.486 31.008 37.195 1.00 44.13 192 GLY B O 1
ATOM 6530 N N . GLN B 1 196 ? 38.606 32.960 38.298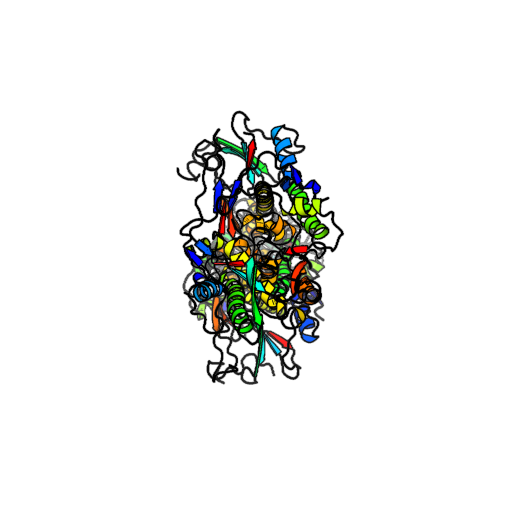 1.00 37.52 193 GLN B N 1
ATOM 6531 C CA . GLN B 1 196 ? 37.554 33.548 37.471 1.00 42.66 193 GLN B CA 1
ATOM 6532 C C . GLN B 1 196 ? 37.763 33.359 35.971 1.00 42.47 193 GLN B C 1
ATOM 6533 O O . GLN B 1 196 ? 36.833 32.969 35.257 1.00 38.57 193 GLN B O 1
ATOM 6547 N N . THR B 1 197 ? 38.967 33.608 35.477 1.00 39.84 194 THR B N 1
ATOM 6548 C CA . THR B 1 197 ? 39.219 33.604 34.038 1.00 50.27 194 THR B CA 1
ATOM 6549 C C . THR B 1 197 ? 39.624 32.230 33.517 1.00 50.00 194 THR B C 1
ATOM 6550 O O . THR B 1 197 ? 39.454 31.955 32.324 1.00 55.50 194 THR B O 1
ATOM 6561 N N . THR B 1 198 ? 40.196 31.378 34.364 1.00 48.30 195 THR B N 1
ATOM 6562 C CA . THR B 1 198 ? 40.736 30.092 33.933 1.00 50.25 195 THR B CA 1
ATOM 6563 C C . THR B 1 198 ? 39.833 28.910 34.266 1.00 46.29 195 THR B C 1
ATOM 6564 O O . THR B 1 198 ? 39.854 27.913 33.541 1.00 47.46 195 THR B O 1
ATOM 6575 N N . SER B 1 199 ? 39.069 28.967 35.357 1.00 35.74 196 SER B N 1
ATOM 6576 C CA . SER B 1 199 ? 38.145 27.893 35.735 1.00 39.25 196 SER B CA 1
ATOM 6577 C C . SER B 1 199 ? 36.873 28.531 36.274 1.00 39.32 196 SER B C 1
ATOM 6578 O O . SER B 1 199 ? 36.561 28.424 37.465 1.00 36.74 196 SER B O 1
ATOM 6586 N N . PRO B 1 200 ? 36.140 29.252 35.431 1.00 38.01 197 PRO B N 1
ATOM 6587 C CA . PRO B 1 200 ? 35.000 30.035 35.926 1.00 38.87 197 PRO B CA 1
ATOM 6588 C C . PRO B 1 200 ? 33.934 29.145 36.541 1.00 37.80 197 PRO B C 1
ATOM 6589 O O . PRO B 1 200 ? 33.673 28.035 36.050 1.00 33.21 197 PRO B O 1
ATOM 6600 N N . PRO B 1 201 ? 33.319 29.582 37.636 1.00 35.36 198 PRO B N 1
ATOM 6601 C CA . PRO B 1 201 ? 32.189 28.838 38.215 1.00 30.14 198 PRO B CA 1
ATOM 6602 C C . PRO B 1 201 ? 31.002 28.857 37.270 1.00 29.86 198 PRO B C 1
ATOM 6603 O O . PRO B 1 201 ? 30.878 29.772 36.443 1.00 31.41 198 PRO B O 1
ATOM 6614 N N . PRO B 1 202 ? 30.118 27.864 37.343 1.00 30.12 199 PRO B N 1
ATOM 6615 C CA . PRO B 1 202 ? 28.913 27.867 36.502 1.00 28.10 199 PRO B CA 1
ATOM 6616 C C . PRO B 1 202 ? 27.881 28.874 36.980 1.00 22.71 199 PRO B C 1
ATOM 6617 O O . PRO B 1 202 ? 27.898 29.323 38.127 1.00 26.11 199 PRO B O 1
ATOM 6628 N N . ILE B 1 203 ? 26.992 29.259 36.056 1.00 28.31 200 ILE B N 1
ATOM 6629 C CA . ILE B 1 203 ? 25.966 30.250 36.384 1.00 25.16 200 ILE B CA 1
ATOM 6630 C C . ILE B 1 203 ? 25.085 29.776 37.535 1.00 27.86 200 ILE B C 1
ATOM 6631 O O . ILE B 1 203 ? 24.560 30.591 38.305 1.00 25.25 200 ILE B O 1
ATOM 6647 N N . GLN B 1 204 ? 24.895 28.462 37.666 1.00 25.28 201 GLN B N 1
ATOM 6648 C CA . GLN B 1 204 ? 24.089 27.923 38.754 1.00 28.75 201 GLN B CA 1
ATOM 6649 C C . GLN B 1 204 ? 24.673 28.238 40.123 1.00 28.54 201 GLN B C 1
ATOM 6650 O O . GLN B 1 204 ? 23.951 28.147 41.122 1.00 26.24 201 GLN B O 1
ATOM 6664 N N . LEU B 1 205 ? 25.968 28.536 40.194 1.00 26.34 202 LEU B N 1
ATOM 6665 C CA . LEU B 1 205 ? 26.609 28.999 41.415 1.00 27.22 202 LEU B CA 1
ATOM 6666 C C . LEU B 1 205 ? 26.750 30.514 41.433 1.00 27.51 202 LEU B C 1
ATOM 6667 O O . LEU B 1 205 ? 26.566 31.141 42.484 1.00 25.63 202 LEU B O 1
ATOM 6683 N N . TYR B 1 206 ? 27.020 31.123 40.276 1.00 25.53 203 TYR B N 1
ATOM 6684 C CA . TYR B 1 206 ? 27.160 32.576 40.219 1.00 28.74 203 TYR B CA 1
ATOM 6685 C C . TYR B 1 206 ? 25.909 33.281 40.719 1.00 27.49 203 TYR B C 1
ATOM 6686 O O . TYR B 1 206 ? 26.002 34.373 41.292 1.00 26.78 203 TYR B O 1
ATOM 6704 N N . GLN B 1 207 ? 24.736 32.670 40.523 1.00 25.88 204 GLN B N 1
ATOM 6705 C CA . GLN B 1 207 ? 23.491 33.344 40.877 1.00 28.77 204 GLN B CA 1
ATOM 6706 C C . GLN B 1 207 ? 23.427 33.696 42.353 1.00 28.10 204 GLN B C 1
ATOM 6707 O O . GLN B 1 207 ? 22.760 34.671 42.727 1.00 26.19 204 GLN B O 1
ATOM 6721 N N . TYR B 1 208 ? 24.106 32.933 43.206 1.00 25.25 205 TYR B N 1
ATOM 6722 C CA . TYR B 1 208 ? 24.087 33.257 44.626 1.00 26.14 205 TYR B CA 1
ATOM 6723 C C . TYR B 1 208 ? 24.841 34.535 44.910 1.00 30.24 205 TYR B C 1
ATOM 6724 O O . TYR B 1 208 ? 24.631 35.151 45.959 1.00 28.74 205 TYR B O 1
ATOM 6742 N N . GLY B 1 209 ? 25.753 34.912 44.025 1.00 24.38 206 GLY B N 1
ATOM 6743 C CA . GLY B 1 209 ? 26.493 36.122 44.267 1.00 29.58 206 GLY B CA 1
ATOM 6744 C C . GLY B 1 209 ? 25.766 37.364 43.839 1.00 32.99 206 GLY B C 1
ATOM 6745 O O . GLY B 1 209 ? 26.133 38.464 44.253 1.00 30.25 206 GLY B O 1
ATOM 6749 N N . VAL B 1 210 ? 24.705 37.235 43.047 1.00 31.55 207 VAL B N 1
ATOM 6750 C CA . VAL B 1 210 ? 24.055 38.451 42.601 1.00 33.90 207 VAL B CA 1
ATOM 6751 C C . VAL B 1 210 ? 22.603 38.512 43.060 1.00 40.48 207 VAL B C 1
ATOM 6752 O O . VAL B 1 210 ? 21.896 39.458 42.715 1.00 44.28 207 VAL B O 1
ATOM 6765 N N . THR B 1 211 ? 22.177 37.578 43.917 1.00 35.01 208 THR B N 1
ATOM 6766 C CA . THR B 1 211 ? 20.870 37.662 44.542 1.00 30.82 208 THR B CA 1
ATOM 6767 C C . THR B 1 211 ? 21.217 37.399 46.004 1.00 43.21 208 THR B C 1
ATOM 6768 O O . THR B 1 211 ? 21.632 36.267 46.338 1.00 50.59 208 THR B O 1
ATOM 6779 N N . PRO B 1 212 ? 20.841 38.296 46.918 1.00 48.56 209 PRO B N 1
ATOM 6780 C CA . PRO B 1 212 ? 21.099 38.101 48.364 1.00 55.00 209 PRO B CA 1
ATOM 6781 C C . PRO B 1 212 ? 20.520 36.821 48.915 1.00 51.12 209 PRO B C 1
ATOM 6782 O O . PRO B 1 212 ? 21.188 36.083 49.646 1.00 52.80 209 PRO B O 1
ATOM 6793 N N . PHE B 1 213 ? 19.279 36.541 48.519 1.00 35.89 210 PHE B N 1
ATOM 6794 C CA . PHE B 1 213 ? 18.544 35.371 49.044 1.00 30.33 210 PHE B CA 1
ATOM 6795 C C . PHE B 1 213 ? 17.664 34.771 47.972 1.00 30.57 210 PHE B C 1
ATOM 6796 O O . PHE B 1 213 ? 16.986 35.537 47.271 1.00 28.59 210 PHE B O 1
ATOM 6813 N N . ILE B 1 214 ? 17.699 33.456 47.814 1.00 26.66 211 ILE B N 1
ATOM 6814 C CA . ILE B 1 214 ? 16.848 32.683 46.935 1.00 23.59 211 ILE B CA 1
ATOM 6815 C C . ILE B 1 214 ? 16.103 31.665 47.770 1.00 26.96 211 ILE B C 1
ATOM 6816 O O . ILE B 1 214 ? 16.722 30.950 48.567 1.00 25.00 211 ILE B O 1
ATOM 6832 N N . SER B 1 215 ? 14.800 31.588 47.589 1.00 25.00 212 SER B N 1
ATOM 6833 C CA . SER B 1 215 ? 14.030 30.634 48.358 1.00 27.01 212 SER B CA 1
ATOM 6834 C C . SER B 1 215 ? 14.348 29.217 47.892 1.00 25.44 212 SER B C 1
ATOM 6835 O O . SER B 1 215 ? 14.799 28.993 46.766 1.00 24.37 212 SER B O 1
ATOM 6843 N N . ALA B 1 216 ? 14.104 28.250 48.777 1.00 25.43 213 ALA B N 1
ATOM 6844 C CA . ALA B 1 216 ? 14.472 26.871 48.475 1.00 27.14 213 ALA B CA 1
ATOM 6845 C C . ALA B 1 216 ? 13.736 26.349 47.241 1.00 25.26 213 ALA B C 1
ATOM 6846 O O . ALA B 1 216 ? 14.310 25.583 46.459 1.00 26.68 213 ALA B O 1
ATOM 6853 N N . ASP B 1 217 ? 12.472 26.740 47.045 1.00 25.14 214 ASP B N 1
ATOM 6854 C CA . ASP B 1 217 ? 11.738 26.180 45.910 1.00 25.50 214 ASP B CA 1
ATOM 6855 C C . ASP B 1 217 ? 12.336 26.690 44.592 1.00 26.78 214 ASP B C 1
ATOM 6856 O O . ASP B 1 217 ? 12.409 25.951 43.599 1.00 27.86 214 ASP B O 1
ATOM 6865 N N . ILE B 1 218 ? 12.815 27.935 44.575 1.00 24.59 215 ILE B N 1
ATOM 6866 C CA . ILE B 1 218 ? 13.483 28.450 43.384 1.00 23.29 215 ILE B CA 1
ATOM 6867 C C . ILE B 1 218 ? 14.855 27.806 43.218 1.00 22.96 215 ILE B C 1
ATOM 6868 O O . ILE B 1 218 ? 15.259 27.465 42.099 1.00 24.08 215 ILE B O 1
ATOM 6884 N N . ILE B 1 219 ? 15.597 27.621 44.315 1.00 23.15 216 ILE B N 1
ATOM 6885 C CA . ILE B 1 219 ? 16.880 26.928 44.207 1.00 25.16 216 ILE B CA 1
ATOM 6886 C C . ILE B 1 219 ? 16.681 25.561 43.573 1.00 23.10 216 ILE B C 1
ATOM 6887 O O . ILE B 1 219 ? 17.379 25.176 42.625 1.00 24.63 216 ILE B O 1
ATOM 6903 N N . CYS B 1 220 ? 15.702 24.814 44.073 1.00 23.83 217 CYS B N 1
ATOM 6904 C CA . CYS B 1 220 ? 15.558 23.424 43.665 1.00 25.30 217 CYS B CA 1
ATOM 6905 C C . CYS B 1 220 ? 15.035 23.303 42.238 1.00 24.60 217 CYS B C 1
ATOM 6906 O O . CYS B 1 220 ? 15.484 22.428 41.487 1.00 27.17 217 CYS B O 1
ATOM 6914 N N . GLU B 1 221 ? 14.079 24.144 41.850 1.00 24.53 218 GLU B N 1
ATOM 6915 C CA . GLU B 1 221 ? 13.387 23.953 40.584 1.00 25.91 218 GLU B CA 1
ATOM 6916 C C . GLU B 1 221 ? 13.406 25.150 39.639 1.00 25.47 218 GLU B C 1
ATOM 6917 O O . GLU B 1 221 ? 13.021 24.989 38.473 1.00 27.42 218 GLU B O 1
ATOM 6929 N N . GLY B 1 222 ? 13.853 26.319 40.081 1.00 25.05 219 GLY B N 1
ATOM 6930 C CA . GLY B 1 222 ? 13.895 27.506 39.258 1.00 23.99 219 GLY B CA 1
ATOM 6931 C C . GLY B 1 222 ? 15.303 28.090 39.235 1.00 23.91 219 GLY B C 1
ATOM 6932 O O . GLY B 1 222 ? 16.296 27.375 39.333 1.00 23.81 219 GLY B O 1
ATOM 6936 N N . ALA B 1 223 ? 15.376 29.411 39.094 1.00 23.71 220 ALA B N 1
ATOM 6937 C CA . ALA B 1 223 ? 16.666 30.090 39.052 1.00 25.15 220 ALA B CA 1
ATOM 6938 C C . ALA B 1 223 ? 16.473 31.591 39.207 1.00 23.72 220 ALA B C 1
ATOM 6939 O O . ALA B 1 223 ? 15.386 32.125 38.966 1.00 24.34 220 ALA B O 1
ATOM 6946 N N . ALA B 1 224 ? 17.550 32.269 39.615 1.00 23.10 221 ALA B N 1
ATOM 6947 C CA . ALA B 1 224 ? 17.566 33.725 39.631 1.00 25.65 221 ALA B CA 1
ATOM 6948 C C . ALA B 1 224 ? 18.000 34.312 38.288 1.00 27.90 221 ALA B C 1
ATOM 6949 O O . ALA B 1 224 ? 18.315 35.502 38.226 1.00 28.38 221 ALA B O 1
ATOM 6956 N N . TYR B 1 225 ? 18.027 33.499 37.227 1.00 25.84 222 TYR B N 1
ATOM 6957 C CA . TYR B 1 225 ? 18.375 33.909 35.868 1.00 24.46 222 TYR B CA 1
ATOM 6958 C C . TYR B 1 225 ? 17.407 33.188 34.933 1.00 27.14 222 TYR B C 1
ATOM 6959 O O . TYR B 1 225 ? 16.679 32.282 35.348 1.00 26.43 222 TYR B O 1
ATOM 6977 N N . ARG B 1 226 ? 17.412 33.581 33.660 1.00 25.86 223 ARG B N 1
ATOM 6978 C CA . ARG B 1 226 ? 16.641 32.901 32.621 1.00 28.55 223 ARG B CA 1
ATOM 6979 C C . ARG B 1 226 ? 17.582 32.492 31.485 1.00 33.87 223 ARG B C 1
ATOM 6980 O O . ARG B 1 226 ? 18.796 32.715 31.530 1.00 30.77 223 ARG B O 1
ATOM 7001 N N . SER B 1 227 ? 16.998 31.885 30.455 1.00 31.85 224 SER B N 1
ATOM 7002 C CA . SER B 1 227 ? 17.794 31.173 29.464 1.00 30.82 224 SER B CA 1
ATOM 7003 C C . SER B 1 227 ? 18.778 32.104 28.772 1.00 34.25 224 SER B C 1
ATOM 7004 O O . SER B 1 227 ? 19.920 31.710 28.487 1.00 35.89 224 SER B O 1
ATOM 7012 N N . ILE B 1 228 ? 18.353 33.334 28.465 1.00 30.26 225 ILE B N 1
ATOM 7013 C CA . ILE B 1 228 ? 19.274 34.229 27.783 1.00 31.16 225 ILE B CA 1
ATOM 7014 C C . ILE B 1 228 ? 20.521 34.476 28.618 1.00 38.04 225 ILE B C 1
ATOM 7015 O O . ILE B 1 228 ? 21.615 34.675 28.071 1.00 36.12 225 ILE B O 1
ATOM 7031 N N . ASP B 1 229 ? 20.380 34.507 29.948 1.00 31.81 226 ASP B N 1
ATOM 7032 C CA . ASP B 1 229 ? 21.542 34.762 30.792 1.00 30.82 226 ASP B CA 1
ATOM 7033 C C . ASP B 1 229 ? 22.548 33.627 30.698 1.00 35.91 226 ASP B C 1
ATOM 7034 O O . ASP B 1 229 ? 23.762 33.845 30.785 1.00 31.71 226 ASP B O 1
ATOM 7043 N N . VAL B 1 230 ? 22.041 32.415 30.476 1.00 35.21 227 VAL B N 1
ATOM 7044 C CA . VAL B 1 230 ? 22.889 31.235 30.366 1.00 38.16 227 VAL B CA 1
ATOM 7045 C C . VAL B 1 230 ? 23.822 31.339 29.168 1.00 39.75 227 VAL B C 1
ATOM 7046 O O . VAL B 1 230 ? 25.036 31.148 29.289 1.00 43.89 227 VAL B O 1
ATOM 7059 N N . GLU B 1 231 ? 23.279 31.698 28.002 1.00 45.62 228 GLU B N 1
ATOM 7060 C CA . GLU B 1 231 ? 24.133 31.844 26.826 1.00 46.91 228 GLU B CA 1
ATOM 7061 C C . GLU B 1 231 ? 25.072 33.032 26.962 1.00 49.03 228 GLU B C 1
ATOM 7062 O O . GLU B 1 231 ? 26.232 32.956 26.559 1.00 65.66 228 GLU B O 1
ATOM 7066 N N . ASN B 1 232 ? 24.582 34.135 27.513 1.00 45.15 229 ASN B N 1
ATOM 7067 C CA . ASN B 1 232 ? 25.398 35.316 27.787 1.00 46.39 229 ASN B CA 1
ATOM 7068 C C . ASN B 1 232 ? 26.583 35.043 28.709 1.00 46.81 229 ASN B C 1
ATOM 7069 O O . ASN B 1 232 ? 27.683 35.565 28.495 1.00 41.81 229 ASN B O 1
ATOM 7080 N N . TYR B 1 233 ? 26.373 34.243 29.749 1.00 45.69 230 TYR B N 1
ATOM 7081 C CA . TYR B 1 233 ? 27.378 34.087 30.795 1.00 41.65 230 TYR B CA 1
ATOM 7082 C C . TYR B 1 233 ? 28.699 33.536 30.284 1.00 41.36 230 TYR B C 1
ATOM 7083 O O . TYR B 1 233 ? 29.759 33.981 30.731 1.00 41.00 230 TYR B O 1
ATOM 7101 N N . ALA B 1 234 ? 28.684 32.596 29.350 1.00 46.27 231 ALA B N 1
ATOM 7102 C CA . ALA B 1 234 ? 29.961 32.109 28.832 1.00 54.19 231 ALA B CA 1
ATOM 7103 C C . ALA B 1 234 ? 30.784 33.259 28.254 1.00 54.49 231 ALA B C 1
ATOM 7104 O O . ALA B 1 234 ? 32.004 33.327 28.451 1.00 53.75 231 ALA B O 1
ATOM 7111 N N . MET B 1 235 ? 30.112 34.232 27.640 1.00 52.72 232 MET B N 1
ATOM 7112 C CA . MET B 1 235 ? 30.793 35.378 27.056 1.00 53.58 232 MET B CA 1
ATOM 7113 C C . MET B 1 235 ? 31.098 36.453 28.086 1.00 50.14 232 MET B C 1
ATOM 7114 O O . MET B 1 235 ? 32.086 37.179 27.924 1.00 53.11 232 MET B O 1
ATOM 7128 N N . ASN B 1 236 ? 30.265 36.618 29.109 1.00 48.39 233 ASN B N 1
ATOM 7129 C CA . ASN B 1 236 ? 30.442 37.762 29.991 1.00 54.44 233 ASN B CA 1
ATOM 7130 C C . ASN B 1 236 ? 31.354 37.459 31.171 1.00 48.12 233 ASN B C 1
ATOM 7131 O O . ASN B 1 236 ? 31.788 38.386 31.858 1.00 49.25 233 ASN B O 1
ATOM 7142 N N . SER B 1 237 ? 31.649 36.187 31.427 1.00 43.64 234 SER B N 1
ATOM 7143 C CA . SER B 1 237 ? 32.208 35.820 32.723 1.00 45.91 234 SER B CA 1
ATOM 7144 C C . SER B 1 237 ? 33.544 36.491 33.031 1.00 44.52 234 SER B C 1
ATOM 7145 O O . SER B 1 237 ? 33.821 36.782 34.199 1.00 43.28 234 SER B O 1
ATOM 7153 N N . ASN B 1 238 ? 34.341 36.835 32.022 1.00 42.47 235 ASN B N 1
ATOM 7154 C CA . ASN B 1 238 ? 35.598 37.519 32.321 1.00 44.72 235 ASN B CA 1
ATOM 7155 C C . ASN B 1 238 ? 35.423 38.983 32.701 1.00 45.10 235 ASN B C 1
ATOM 7156 O O . ASN B 1 238 ? 36.419 39.641 33.019 1.00 47.06 235 ASN B O 1
ATOM 7167 N N . HIS B 1 239 ? 34.196 39.482 32.784 1.00 48.98 236 HIS B N 1
ATOM 7168 C CA . HIS B 1 239 ? 33.975 40.912 32.919 1.00 47.11 236 HIS B CA 1
ATOM 7169 C C . HIS B 1 239 ? 33.004 41.196 34.049 1.00 44.92 236 HIS B C 1
ATOM 7170 O O . HIS B 1 239 ? 32.571 42.344 34.215 1.00 48.39 236 HIS B O 1
ATOM 7184 N N . LEU B 1 240 ? 32.655 40.180 34.826 1.00 39.91 237 LEU B N 1
ATOM 7185 C CA . LEU B 1 240 ? 31.610 40.333 35.812 1.00 38.64 237 LEU B CA 1
ATOM 7186 C C . LEU B 1 240 ? 32.135 40.711 37.188 1.00 34.27 237 LEU B C 1
ATOM 7187 O O . LEU B 1 240 ? 31.336 41.071 38.056 1.00 36.81 237 LEU B O 1
ATOM 7203 N N . VAL B 1 241 ? 33.446 40.672 37.412 1.00 35.97 238 VAL B N 1
ATOM 7204 C CA . VAL B 1 241 ? 33.986 40.801 38.759 1.00 31.68 238 VAL B CA 1
ATOM 7205 C C . VAL B 1 241 ? 34.877 42.036 38.844 1.00 34.01 238 VAL B C 1
ATOM 7206 O O . VAL B 1 241 ? 35.776 42.223 38.013 1.00 36.18 238 VAL B O 1
ATOM 7219 N N . SER B 1 242 ? 34.641 42.858 39.862 1.00 34.17 239 SER B N 1
ATOM 7220 C CA . SER B 1 242 ? 35.527 43.947 40.248 1.00 41.24 239 SER B CA 1
ATOM 7221 C C . SER B 1 242 ? 36.210 43.577 41.556 1.00 37.61 239 SER B C 1
ATOM 7222 O O . SER B 1 242 ? 35.555 43.084 42.481 1.00 39.42 239 SER B O 1
ATOM 7230 N N . TYR B 1 243 ? 37.522 43.758 41.614 1.00 38.35 240 TYR B N 1
ATOM 7231 C CA . TYR B 1 243 ? 38.298 43.449 42.803 1.00 37.01 240 TYR B CA 1
ATOM 7232 C C . TYR B 1 243 ? 38.781 44.740 43.455 1.00 42.75 240 TYR B C 1
ATOM 7233 O O . TYR B 1 243 ? 38.905 45.776 42.796 1.00 38.95 240 TYR B O 1
ATOM 7251 N N . ALA B 1 244 ? 39.040 44.669 44.758 1.00 39.31 241 ALA B N 1
ATOM 7252 C CA . ALA B 1 244 ? 39.595 45.786 45.509 1.00 41.89 241 ALA B CA 1
ATOM 7253 C C . ALA B 1 244 ? 40.378 45.222 46.684 1.00 40.01 241 ALA B C 1
ATOM 7254 O O . ALA B 1 244 ? 40.191 44.059 47.060 1.00 40.39 241 ALA B O 1
ATOM 7261 N N . PRO B 1 245 ? 41.247 46.019 47.300 1.00 38.58 242 PRO B N 1
ATOM 7262 C CA . PRO B 1 245 ? 42.039 45.480 48.414 1.00 39.46 242 PRO B CA 1
ATOM 7263 C C . PRO B 1 245 ? 41.180 45.087 49.609 1.00 42.98 242 PRO B C 1
ATOM 7264 O O . PRO B 1 245 ? 40.213 45.770 49.955 1.00 39.66 242 PRO B O 1
ATOM 7275 N N . PHE B 1 246 ? 41.537 43.957 50.230 1.00 41.33 243 PHE B N 1
ATOM 7276 C CA . PHE B 1 246 ? 41.124 43.653 51.602 1.00 42.52 243 PHE B CA 1
ATOM 7277 C C . PHE B 1 246 ? 42.225 44.222 52.494 1.00 42.39 243 PHE B C 1
ATOM 7278 O O . PHE B 1 246 ? 43.283 43.613 52.674 1.00 40.37 243 PHE B O 1
ATOM 7295 N N . PHE B 1 247 ? 41.987 45.416 53.030 1.00 40.31 244 PHE B N 1
ATOM 7296 C CA . PHE B 1 247 ? 43.021 46.119 53.782 1.00 43.78 244 PHE B CA 1
ATOM 7297 C C . PHE B 1 247 ? 43.314 45.422 55.106 1.00 41.68 244 PHE B C 1
ATOM 7298 O O . PHE B 1 247 ? 42.399 45.012 55.828 1.00 40.86 244 PHE B O 1
ATOM 7315 N N . VAL B 1 248 ? 44.599 45.245 55.393 1.00 44.68 245 VAL B N 1
ATOM 7316 C CA . VAL B 1 248 ? 45.044 44.743 56.690 1.00 48.21 245 VAL B CA 1
ATOM 7317 C C . VAL B 1 248 ? 46.227 45.583 57.147 1.00 46.62 245 VAL B C 1
ATOM 7318 O O . VAL B 1 248 ? 46.868 46.274 56.343 1.00 48.10 245 VAL B O 1
ATOM 7331 N N . PRO B 1 249 ? 46.526 45.561 58.444 1.00 47.48 246 PRO B N 1
ATOM 7332 C CA . PRO B 1 249 ? 47.607 46.419 58.952 1.00 50.71 246 PRO B CA 1
ATOM 7333 C C . PRO B 1 249 ? 48.984 45.951 58.501 1.00 51.36 246 PRO B C 1
ATOM 7334 O O . PRO B 1 249 ? 49.255 44.751 58.423 1.00 48.41 246 PRO B O 1
ATOM 7345 N N . ASN B 1 250 ? 49.859 46.922 58.232 1.00 53.12 247 ASN B N 1
ATOM 7346 C CA . ASN B 1 250 ? 51.291 46.666 58.102 1.00 59.14 247 ASN B CA 1
ATOM 7347 C C . ASN B 1 250 ? 51.862 46.341 59.477 1.00 57.59 247 ASN B C 1
ATOM 7348 O O . ASN B 1 250 ? 51.448 46.921 60.484 1.00 66.06 247 ASN B O 1
ATOM 7359 N N . ASP B 1 251 ? 52.724 45.327 59.554 1.00 63.56 248 ASP B N 1
ATOM 7360 C CA . ASP B 1 251 ? 53.148 44.910 60.887 1.00 70.56 248 ASP B CA 1
ATOM 7361 C C . ASP B 1 251 ? 54.279 45.770 61.462 1.00 68.95 248 ASP B C 1
ATOM 7362 O O . ASP B 1 251 ? 54.360 45.934 62.687 1.00 76.96 248 ASP B O 1
ATOM 7371 N N . THR B 1 252 ? 55.183 46.301 60.627 1.00 66.62 249 THR B N 1
ATOM 7372 C CA . THR B 1 252 ? 56.288 47.112 61.145 1.00 73.09 249 THR B CA 1
ATOM 7373 C C . THR B 1 252 ? 56.191 48.609 60.858 1.00 70.94 249 THR B C 1
ATOM 7374 O O . THR B 1 252 ? 57.046 49.366 61.320 1.00 70.63 249 THR B O 1
ATOM 7385 N N . LYS B 1 253 ? 55.198 49.048 60.102 1.00 76.92 250 LYS B N 1
ATOM 7386 C CA . LYS B 1 253 ? 55.093 50.401 59.576 1.00 72.30 250 LYS B CA 1
ATOM 7387 C C . LYS B 1 253 ? 53.647 50.817 59.783 1.00 74.91 250 LYS B C 1
ATOM 7388 O O . LYS B 1 253 ? 52.770 49.959 59.926 1.00 68.27 250 LYS B O 1
ATOM 7407 N N . PRO B 1 254 ? 53.362 52.112 59.806 1.00 75.52 251 PRO B N 1
ATOM 7408 C CA . PRO B 1 254 ? 51.958 52.547 59.808 1.00 64.49 251 PRO B CA 1
ATOM 7409 C C . PRO B 1 254 ? 51.233 52.234 58.501 1.00 67.03 251 PRO B C 1
ATOM 7410 O O . PRO B 1 254 ? 51.827 51.886 57.474 1.00 64.10 251 PRO B O 1
ATOM 7421 N N . GLY B 1 255 ? 49.911 52.292 58.591 1.00 57.85 252 GLY B N 1
ATOM 7422 C CA . GLY B 1 255 ? 49.041 52.129 57.451 1.00 59.08 252 GLY B CA 1
ATOM 7423 C C . GLY B 1 255 ? 48.748 50.677 57.129 1.00 58.02 252 GLY B C 1
ATOM 7424 O O . GLY B 1 255 ? 49.032 49.752 57.897 1.00 60.98 252 GLY B O 1
ATOM 7428 N N . SER B 1 256 ? 48.129 50.490 55.970 1.00 60.50 253 SER B N 1
ATOM 7429 C CA . SER B 1 256 ? 47.630 49.190 55.554 1.00 56.14 253 SER B CA 1
ATOM 7430 C C . SER B 1 256 ? 48.422 48.564 54.416 1.00 56.10 253 SER B C 1
ATOM 7431 O O . SER B 1 256 ? 48.939 49.253 53.534 1.00 51.61 253 SER B O 1
ATOM 7439 N N . ARG B 1 257 ? 48.501 47.235 54.457 1.00 50.66 254 ARG B N 1
ATOM 7440 C CA . ARG B 1 257 ? 48.877 46.476 53.274 1.00 54.72 254 ARG B CA 1
ATOM 7441 C C . ARG B 1 257 ? 47.746 46.554 52.248 1.00 46.69 254 ARG B C 1
ATOM 7442 O O . ARG B 1 257 ? 46.574 46.454 52.611 1.00 54.54 254 ARG B O 1
ATOM 7463 N N . ILE B 1 258 ? 48.083 46.731 50.969 1.00 47.67 255 ILE B N 1
ATOM 7464 C CA . ILE B 1 258 ? 47.074 46.994 49.956 1.00 47.04 255 ILE B CA 1
ATOM 7465 C C . ILE B 1 258 ? 47.088 45.948 48.848 1.00 45.36 255 ILE B C 1
ATOM 7466 O O . ILE B 1 258 ? 46.369 46.088 47.858 1.00 46.73 255 ILE B O 1
ATOM 7482 N N . ASP B 1 259 ? 47.854 44.874 49.015 1.00 50.64 256 ASP B N 1
ATOM 7483 C CA . ASP B 1 259 ? 48.083 43.939 47.927 1.00 49.86 256 ASP B CA 1
ATOM 7484 C C . ASP B 1 259 ? 47.217 42.692 47.993 1.00 44.87 256 ASP B C 1
ATOM 7485 O O . ASP B 1 259 ? 47.264 41.881 47.061 1.00 52.44 256 ASP B O 1
ATOM 7494 N N . LEU B 1 260 ? 46.432 42.515 49.047 1.00 39.17 257 LEU B N 1
ATOM 7495 C CA . LEU B 1 260 ? 45.494 41.402 49.128 1.00 40.60 257 LEU B CA 1
ATOM 7496 C C . LEU B 1 260 ? 44.168 41.826 48.506 1.00 42.03 257 LEU B C 1
ATOM 7497 O O . LEU B 1 260 ? 43.473 42.696 49.041 1.00 44.80 257 LEU B O 1
ATOM 7513 N N . LEU B 1 261 ? 43.798 41.196 47.400 1.00 37.53 258 LEU B N 1
ATOM 7514 C CA . LEU B 1 261 ? 42.656 41.629 46.601 1.00 38.04 258 LEU B CA 1
ATOM 7515 C C . LEU B 1 261 ? 41.456 40.704 46.771 1.00 35.37 258 LEU B C 1
ATOM 7516 O O . LEU B 1 261 ? 41.567 39.490 46.571 1.00 35.14 258 LEU B O 1
ATOM 7532 N N . MET B 1 262 ? 40.318 41.287 47.135 1.00 35.11 259 MET B N 1
ATOM 7533 C CA . MET B 1 262 ? 39.078 40.584 47.365 1.00 34.68 259 MET B CA 1
ATOM 7534 C C . MET B 1 262 ? 38.046 41.005 46.307 1.00 31.96 259 MET B C 1
ATOM 7535 O O . MET B 1 262 ? 38.235 41.995 45.586 1.00 33.71 259 MET B O 1
ATOM 7549 N N . VAL B 1 263 ? 36.994 40.193 46.174 1.00 32.72 260 VAL B N 1
ATOM 7550 C CA . VAL B 1 263 ? 35.868 40.556 45.328 1.00 33.10 260 VAL B CA 1
ATOM 7551 C C . VAL B 1 263 ? 35.178 41.759 45.951 1.00 32.64 260 VAL B C 1
ATOM 7552 O O . VAL B 1 263 ? 34.830 41.742 47.136 1.00 35.43 260 VAL B O 1
ATOM 7565 N N . ASN B 1 264 ? 34.977 42.817 45.167 1.00 31.64 261 ASN B N 1
ATOM 7566 C CA . ASN B 1 264 ? 34.273 44.003 45.653 1.00 33.57 261 ASN B CA 1
ATOM 7567 C C . ASN B 1 264 ? 32.888 44.173 45.055 1.00 34.59 261 ASN B C 1
ATOM 7568 O O . ASN B 1 264 ? 31.964 44.578 45.767 1.00 34.60 261 ASN B O 1
ATOM 7579 N N . HIS B 1 265 ? 32.723 43.887 43.766 1.00 36.23 262 HIS B N 1
ATOM 7580 C CA . HIS B 1 265 ? 31.415 43.962 43.133 1.00 33.30 262 HIS B CA 1
ATOM 7581 C C . HIS B 1 265 ? 31.246 42.788 42.176 1.00 33.76 262 HIS B C 1
ATOM 7582 O O . HIS B 1 265 ? 32.211 42.367 41.530 1.00 36.14 262 HIS B O 1
ATOM 7596 N N . LEU B 1 266 ? 30.027 42.256 42.091 1.00 31.56 263 LEU B N 1
ATOM 7597 C CA . LEU B 1 266 ? 29.662 41.245 41.098 1.00 28.35 263 LEU B CA 1
ATOM 7598 C C . LEU B 1 266 ? 28.544 41.794 40.218 1.00 35.66 263 LEU B C 1
ATOM 7599 O O . LEU B 1 266 ? 27.540 42.296 40.735 1.00 32.24 263 LEU B O 1
ATOM 7615 N N . LYS B 1 267 ? 28.724 41.714 38.893 1.00 34.34 264 LYS B N 1
ATOM 7616 C CA . LYS B 1 267 ? 27.761 42.290 37.958 1.00 32.39 264 LYS B CA 1
ATOM 7617 C C . LYS B 1 267 ? 26.505 41.430 37.930 1.00 35.85 264 LYS B C 1
ATOM 7618 O O . LYS B 1 267 ? 26.594 40.200 37.875 1.00 33.33 264 LYS B O 1
ATOM 7637 N N . LYS B 1 268 ? 25.337 42.057 38.053 1.00 34.79 265 LYS B N 1
ATOM 7638 C CA . LYS B 1 268 ? 24.090 41.301 38.016 1.00 34.91 265 LYS B CA 1
ATOM 7639 C C . LYS B 1 268 ? 23.768 40.867 36.587 1.00 33.53 265 LYS B C 1
ATOM 7640 O O . LYS B 1 268 ? 24.390 41.303 35.615 1.00 33.87 265 LYS B O 1
ATOM 7659 N N . PHE B 1 269 ? 22.767 39.998 36.460 1.00 34.13 266 PHE B N 1
ATOM 7660 C CA . PHE B 1 269 ? 22.461 39.434 35.156 1.00 35.27 266 PHE B CA 1
ATOM 7661 C C . PHE B 1 269 ? 21.946 40.473 34.176 1.00 32.13 266 PHE B C 1
ATOM 7662 O O . PHE B 1 269 ? 22.046 40.262 32.961 1.00 37.64 266 PHE B O 1
ATOM 7679 N N . ASN B 1 270 ? 21.386 41.575 34.662 1.00 31.24 267 ASN B N 1
ATOM 7680 C CA . ASN B 1 270 ? 20.976 42.620 33.733 1.00 34.15 267 ASN B CA 1
ATOM 7681 C C . ASN B 1 270 ? 22.181 43.348 33.141 1.00 34.39 267 ASN B C 1
ATOM 7682 O O . ASN B 1 270 ? 22.005 44.155 32.221 1.00 38.16 267 ASN B O 1
ATOM 7693 N N . LEU B 1 271 ? 23.383 43.147 33.713 1.00 37.02 268 LEU B N 1
ATOM 7694 C CA . LEU B 1 271 ? 24.667 43.675 33.251 1.00 39.46 268 LEU B CA 1
ATOM 7695 C C . LEU B 1 271 ? 24.806 45.180 33.439 1.00 40.36 268 LEU B C 1
ATOM 7696 O O . LEU B 1 271 ? 25.736 45.783 32.902 1.00 42.27 268 LEU B O 1
ATOM 7712 N N . ILE B 1 272 ? 23.892 45.809 34.168 1.00 39.18 269 ILE B N 1
ATOM 7713 C CA . ILE B 1 272 ? 23.954 47.236 34.465 1.00 41.40 269 ILE B CA 1
ATOM 7714 C C . ILE B 1 272 ? 24.386 47.466 35.903 1.00 35.86 269 ILE B C 1
ATOM 7715 O O . ILE B 1 272 ? 25.273 48.272 36.174 1.00 39.16 269 ILE B O 1
ATOM 7731 N N . PHE B 1 273 ? 23.755 46.782 36.839 1.00 37.50 270 PHE B N 1
ATOM 7732 C CA . PHE B 1 273 ? 23.972 47.013 38.255 1.00 36.93 270 PHE B CA 1
ATOM 7733 C C . PHE B 1 273 ? 24.799 45.892 38.861 1.00 35.19 270 PHE B C 1
ATOM 7734 O O . PHE B 1 273 ? 25.018 44.847 38.235 1.00 31.54 270 PHE B O 1
ATOM 7751 N N . ASP B 1 274 ? 25.323 46.157 40.056 1.00 33.51 271 ASP B N 1
ATOM 7752 C CA . ASP B 1 274 ? 26.220 45.235 40.727 1.00 36.17 271 ASP B CA 1
ATOM 7753 C C . ASP B 1 274 ? 25.714 44.964 42.138 1.00 35.77 271 ASP B C 1
ATOM 7754 O O . ASP B 1 274 ? 25.044 45.795 42.767 1.00 39.51 271 ASP B O 1
ATOM 7763 N N . THR B 1 275 ? 26.132 43.819 42.658 1.00 32.99 272 THR B N 1
ATOM 7764 C CA . THR B 1 275 ? 26.010 43.495 44.070 1.00 33.05 272 THR B CA 1
ATOM 7765 C C . THR B 1 275 ? 27.345 43.835 44.726 1.00 33.33 272 THR B C 1
ATOM 7766 O O . THR B 1 275 ? 28.402 43.380 44.272 1.00 35.76 272 THR B O 1
ATOM 7777 N N . TRP B 1 276 ? 27.283 44.605 45.810 1.00 33.60 273 TRP B N 1
ATOM 7778 C CA . TRP B 1 276 ? 28.470 45.113 46.485 1.00 32.06 273 TRP B CA 1
ATOM 7779 C C . TRP B 1 276 ? 28.851 44.227 47.654 1.00 37.85 273 TRP B C 1
ATOM 7780 O O . TRP B 1 276 ? 28.008 43.861 48.478 1.00 35.88 273 TRP B O 1
ATOM 7801 N N . TYR B 1 277 ? 30.148 43.943 47.754 1.00 35.54 274 TYR B N 1
ATOM 7802 C CA . TYR B 1 277 ? 30.670 43.144 48.850 1.00 36.00 274 TYR B CA 1
ATOM 7803 C C . TYR B 1 277 ? 31.619 44.002 49.671 1.00 38.26 274 TYR B C 1
ATOM 7804 O O . TYR B 1 277 ? 32.812 44.097 49.379 1.00 40.77 274 TYR B O 1
ATOM 7822 N N . LYS B 1 278 ? 31.062 44.595 50.727 1.00 37.46 275 LYS B N 1
ATOM 7823 C CA . LYS B 1 278 ? 31.810 45.515 51.571 1.00 45.65 275 LYS B CA 1
ATOM 7824 C C . LYS B 1 278 ? 33.011 44.839 52.207 1.00 43.70 275 LYS B C 1
ATOM 7825 O O . LYS B 1 278 ? 34.027 45.493 52.471 1.00 39.84 275 LYS B O 1
ATOM 7829 N N . THR B 1 279 ? 32.906 43.541 52.489 1.00 35.21 276 THR B N 1
ATOM 7830 C CA . THR B 1 279 ? 34.009 42.802 53.085 1.00 36.29 276 THR B CA 1
ATOM 7831 C C . THR B 1 279 ? 34.362 41.571 52.260 1.00 32.11 276 THR B C 1
ATOM 7832 O O . THR B 1 279 ? 34.766 40.546 52.812 1.00 33.31 276 THR B O 1
ATOM 7843 N N . GLY B 1 280 ? 34.193 41.644 50.944 1.00 32.87 277 GLY B N 1
ATOM 7844 C CA . GLY B 1 280 ? 34.654 40.565 50.095 1.00 32.86 277 GLY B CA 1
ATOM 7845 C C . GLY B 1 280 ? 33.949 39.243 50.263 1.00 33.65 277 GLY B C 1
ATOM 7846 O O . GLY B 1 280 ? 34.533 38.206 49.939 1.00 31.68 277 GLY B O 1
ATOM 7850 N N . GLY B 1 281 ? 32.727 39.233 50.791 1.00 30.65 278 GLY B N 1
ATOM 7851 C CA . GLY B 1 281 ? 32.046 37.971 51.020 1.00 31.48 278 GLY B CA 1
ATOM 7852 C C . GLY B 1 281 ? 32.556 37.213 52.221 1.00 31.71 278 GLY B C 1
ATOM 7853 O O . GLY B 1 281 ? 32.430 35.984 52.276 1.00 30.66 278 GLY B O 1
ATOM 7857 N N . SER B 1 282 ? 33.118 37.924 53.195 1.00 32.78 279 SER B N 1
ATOM 7858 C CA . SER B 1 282 ? 33.647 37.290 54.394 1.00 29.84 279 SER B CA 1
ATOM 7859 C C . SER B 1 282 ? 32.528 36.616 55.183 1.00 36.07 279 SER B C 1
ATOM 7860 O O . SER B 1 282 ? 31.354 36.989 55.094 1.00 34.52 279 SER B O 1
ATOM 7868 N N . VAL B 1 283 ? 32.900 35.566 55.909 1.00 31.98 280 VAL B N 1
ATOM 7869 C CA . VAL B 1 283 ? 31.991 34.812 56.759 1.00 30.71 280 VAL B CA 1
ATOM 7870 C C . VAL B 1 283 ? 32.654 34.646 58.121 1.00 36.17 280 VAL B C 1
ATOM 7871 O O . VAL B 1 283 ? 33.883 34.683 58.247 1.00 33.66 280 VAL B O 1
ATOM 7884 N N . MET B 1 284 ? 31.830 34.494 59.154 1.00 35.96 281 MET B N 1
ATOM 7885 C CA . MET B 1 284 ? 32.337 34.303 60.507 1.00 36.21 281 MET B CA 1
ATOM 7886 C C . MET B 1 284 ? 32.698 32.842 60.735 1.00 37.09 281 MET B C 1
ATOM 7887 O O . MET B 1 284 ? 31.938 31.940 60.371 1.00 34.71 281 MET B O 1
ATOM 7901 N N . VAL B 1 285 ? 33.845 32.609 61.362 1.00 34.12 282 VAL B N 1
ATOM 7902 C CA . VAL B 1 285 ? 34.280 31.261 61.695 1.00 33.82 282 VAL B CA 1
ATOM 7903 C C . VAL B 1 285 ? 33.910 30.916 63.132 1.00 39.53 282 VAL B C 1
ATOM 7904 O O . VAL B 1 285 ? 33.349 29.854 63.404 1.00 36.55 282 VAL B O 1
ATOM 7917 N N . SER B 1 286 ? 34.172 31.832 64.058 1.00 38.82 283 SER B N 1
ATOM 7918 C CA . SER B 1 286 ? 33.919 31.604 65.472 1.00 44.73 283 SER B CA 1
ATOM 7919 C C . SER B 1 286 ? 33.893 32.949 66.179 1.00 53.58 283 SER B C 1
ATOM 7920 O O . SER B 1 286 ? 34.554 33.900 65.754 1.00 50.61 283 SER B O 1
ATOM 7928 N N . SER B 1 287 ? 33.134 33.011 67.268 1.00 66.51 284 SER B N 1
ATOM 7929 C CA . SER B 1 287 ? 32.961 34.252 68.014 1.00 63.31 284 SER B CA 1
ATOM 7930 C C . SER B 1 287 ? 33.766 34.288 69.306 1.00 63.23 284 SER B C 1
ATOM 7931 O O . SER B 1 287 ? 33.721 33.364 70.111 1.00 66.36 284 SER B O 1
ATOM 7939 N N . MET C 1 4 ? -4.658 21.988 3.845 1.00 48.87 1 MET C N 1
ATOM 7940 C CA . MET C 1 4 ? -4.355 20.546 3.640 1.00 51.19 1 MET C CA 1
ATOM 7941 C C . MET C 1 4 ? -3.285 20.396 2.550 1.00 49.18 1 MET C C 1
ATOM 7942 O O . MET C 1 4 ? -2.639 19.331 2.506 1.00 38.55 1 MET C O 1
ATOM 7956 N N . GLU C 1 5 ? -3.096 21.419 1.711 1.00 48.88 2 GLU C N 1
ATOM 7957 C CA . GLU C 1 5 ? -2.103 21.383 0.606 1.00 42.89 2 GLU C CA 1
ATOM 7958 C C . GLU C 1 5 ? -0.685 21.283 1.182 1.00 44.79 2 GLU C C 1
ATOM 7959 O O . GLU C 1 5 ? 0.203 20.803 0.453 1.00 49.48 2 GLU C O 1
ATOM 7963 N N . ALA C 1 6 ? -0.473 21.726 2.423 1.00 45.03 3 ALA C N 1
ATOM 7964 C CA . ALA C 1 6 ? 0.845 21.648 3.097 1.00 45.20 3 ALA C CA 1
ATOM 7965 C C . ALA C 1 6 ? 1.209 20.186 3.356 1.00 41.81 3 ALA C C 1
ATOM 7966 O O . ALA C 1 6 ? 2.412 19.903 3.513 1.00 38.12 3 ALA C O 1
ATOM 7973 N N . PHE C 1 7 ? 0.216 19.294 3.396 1.00 37.84 4 PHE C N 1
ATOM 7974 C CA . PHE C 1 7 ? 0.445 17.855 3.692 1.00 34.72 4 PHE C CA 1
ATOM 7975 C C . PHE C 1 7 ? 0.248 17.020 2.432 1.00 36.17 4 PHE C C 1
ATOM 7976 O O . PHE C 1 7 ? -0.107 15.845 2.574 1.00 37.19 4 PHE C O 1
ATOM 7993 N N . LEU C 1 8 ? 0.410 17.601 1.242 1.00 37.56 5 LEU C N 1
ATOM 7994 C CA . LEU C 1 8 ? 0.300 16.896 -0.025 1.00 37.08 5 LEU C CA 1
ATOM 7995 C C . LEU C 1 8 ? 1.512 17.183 -0.898 1.00 43.95 5 LEU C C 1
ATOM 7996 O O . LEU C 1 8 ? 1.933 18.337 -1.021 1.00 42.22 5 LEU C O 1
ATOM 8012 N N . LEU C 1 9 ? 2.046 16.152 -1.549 1.00 40.28 6 LEU C N 1
ATOM 8013 C CA . LEU C 1 9 ? 3.090 16.378 -2.534 1.00 40.82 6 LEU C CA 1
ATOM 8014 C C . LEU C 1 9 ? 2.615 15.781 -3.848 1.00 51.21 6 LEU C C 1
ATOM 8015 O O . LEU C 1 9 ? 1.942 14.743 -3.863 1.00 44.32 6 LEU C O 1
ATOM 8031 N N . GLU C 1 10 ? 3.064 16.372 -4.959 1.00 49.34 7 GLU C N 1
ATOM 8032 C CA . GLU C 1 10 ? 2.750 15.788 -6.254 1.00 59.69 7 GLU C CA 1
ATOM 8033 C C . GLU C 1 10 ? 3.343 14.397 -6.345 1.00 63.01 7 GLU C C 1
ATOM 8034 O O . GLU C 1 10 ? 4.535 14.196 -6.097 1.00 68.95 7 GLU C O 1
ATOM 8046 N N . ASN C 1 11 ? 2.548 13.466 -6.850 1.00 60.31 8 ASN C N 1
ATOM 8047 C CA . ASN C 1 11 ? 2.972 12.074 -6.900 1.00 69.78 8 ASN C CA 1
ATOM 8048 C C . ASN C 1 11 ? 3.719 11.811 -8.213 1.00 74.69 8 ASN C C 1
ATOM 8049 O O . ASN C 1 11 ? 3.386 10.921 -9.003 1.00 89.07 8 ASN C O 1
ATOM 8060 N N . ARG C 1 12 ? 4.752 12.618 -8.448 1.00 77.94 9 ARG C N 1
ATOM 8061 C CA . ARG C 1 12 ? 5.526 12.523 -9.684 1.00 79.86 9 ARG C CA 1
ATOM 8062 C C . ARG C 1 12 ? 6.204 11.159 -9.787 1.00 83.26 9 ARG C C 1
ATOM 8063 O O . ARG C 1 12 ? 6.071 10.464 -10.795 1.00 85.30 9 ARG C O 1
ATOM 8067 N N . PRO C 1 27 ? -3.953 5.973 -10.955 1.00 77.69 24 PRO C N 1
ATOM 8068 C CA . PRO C 1 27 ? -3.018 6.276 -9.859 1.00 80.38 24 PRO C CA 1
ATOM 8069 C C . PRO C 1 27 ? -3.336 7.603 -9.180 1.00 74.69 24 PRO C C 1
ATOM 8070 O O . PRO C 1 27 ? -3.826 8.517 -9.846 1.00 66.81 24 PRO C O 1
ATOM 8081 N N . ALA C 1 28 ? -3.065 7.720 -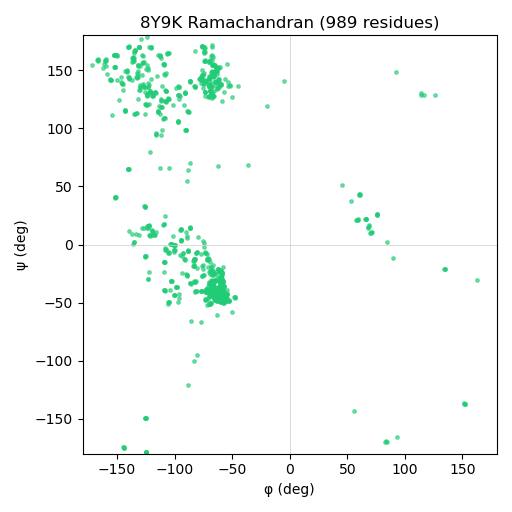7.881 1.00 69.32 25 ALA C N 1
ATOM 8082 C CA . ALA C 1 28 ? -3.316 8.990 -7.218 1.00 60.29 25 ALA C CA 1
ATOM 8083 C C . ALA C 1 28 ? -2.390 10.077 -7.751 1.00 53.66 25 ALA C C 1
ATOM 8084 O O . ALA C 1 28 ? -1.218 9.840 -8.061 1.00 57.54 25 ALA C O 1
ATOM 8091 N N . THR C 1 29 ? -2.920 11.297 -7.817 1.00 51.23 26 THR C N 1
ATOM 8092 C CA . THR C 1 29 ? -2.105 12.423 -8.251 1.00 58.16 26 THR C CA 1
ATOM 8093 C C . THR C 1 29 ? -1.149 12.906 -7.167 1.00 52.48 26 THR C C 1
ATOM 8094 O O . THR C 1 29 ? -0.082 13.443 -7.486 1.00 47.70 26 THR C O 1
ATOM 8105 N N . HIS C 1 30 ? -1.489 12.697 -5.894 1.00 46.83 27 HIS C N 1
ATOM 8106 C CA . HIS C 1 30 ? -0.715 13.234 -4.785 1.00 42.43 27 HIS C CA 1
ATOM 8107 C C . HIS C 1 30 ? -0.503 12.165 -3.726 1.00 44.76 27 HIS C C 1
ATOM 8108 O O . HIS C 1 30 ? -1.140 11.111 -3.730 1.00 40.24 27 HIS C O 1
ATOM 8122 N N . ARG C 1 31 ? 0.403 12.448 -2.801 1.00 40.22 28 ARG C N 1
ATOM 8123 C CA . ARG C 1 31 ? 0.648 11.547 -1.677 1.00 37.14 28 ARG C CA 1
ATOM 8124 C C . ARG C 1 31 ? 0.650 12.410 -0.426 1.00 37.53 28 ARG C C 1
ATOM 8125 O O . ARG C 1 31 ? 1.109 13.552 -0.462 1.00 36.70 28 ARG C O 1
ATOM 8146 N N . LEU C 1 32 ? 0.128 11.878 0.676 1.00 36.31 29 LEU C N 1
ATOM 8147 C CA . LEU C 1 32 ? 0.230 12.583 1.948 1.00 34.30 29 LEU C CA 1
ATOM 8148 C C . LEU C 1 32 ? 1.679 12.650 2.425 1.00 31.89 29 LEU C C 1
ATOM 8149 O O . LEU C 1 32 ? 2.492 11.766 2.151 1.00 32.14 29 LEU C O 1
ATOM 8165 N N . ASN C 1 33 ? 1.991 13.722 3.151 1.00 34.34 30 ASN C N 1
ATOM 8166 C CA . ASN C 1 33 ? 3.340 13.945 3.650 1.00 31.16 30 ASN C CA 1
ATOM 8167 C C . ASN C 1 33 ? 3.306 14.828 4.885 1.00 30.29 30 ASN C C 1
ATOM 8168 O O . ASN C 1 33 ? 2.565 15.814 4.937 1.00 34.46 30 ASN C O 1
ATOM 8179 N N . LEU C 1 34 ? 4.166 14.501 5.848 1.00 29.33 31 LEU C N 1
ATOM 8180 C CA . LEU C 1 34 ? 4.330 15.330 7.028 1.00 28.91 31 LEU C CA 1
ATOM 8181 C C . LEU C 1 34 ? 5.538 16.224 6.817 1.00 29.79 31 LEU C C 1
ATOM 8182 O O . LEU C 1 34 ? 6.677 15.731 6.872 1.00 29.81 31 LEU C O 1
ATOM 8198 N N . PRO C 1 35 ? 5.353 17.519 6.551 1.00 31.78 32 PRO C N 1
ATOM 8199 C CA . PRO C 1 35 ? 6.503 18.344 6.155 1.00 33.37 32 PRO C CA 1
ATOM 8200 C C . PRO C 1 35 ? 7.590 18.436 7.205 1.00 31.79 32 PRO C C 1
ATOM 8201 O O . PRO C 1 35 ? 8.768 18.531 6.841 1.00 32.04 32 PRO C O 1
ATOM 8212 N N . ALA C 1 36 ? 7.243 18.372 8.493 1.00 35.30 33 ALA C N 1
ATOM 8213 C CA . ALA C 1 36 ? 8.277 18.426 9.520 1.00 34.60 33 ALA C CA 1
ATOM 8214 C C . ALA C 1 36 ? 9.208 17.223 9.453 1.00 34.18 33 ALA C C 1
ATOM 8215 O O . ALA C 1 36 ? 10.389 17.335 9.809 1.00 30.45 33 ALA C O 1
ATOM 8222 N N . TYR C 1 37 ? 8.706 16.066 9.016 1.00 27.54 34 TYR C N 1
ATOM 8223 C CA . TYR C 1 37 ? 9.565 14.895 8.867 1.00 32.16 34 TYR C CA 1
ATOM 8224 C C . TYR C 1 37 ? 10.549 15.113 7.724 1.00 32.41 34 TYR C C 1
ATOM 8225 O O . TYR C 1 37 ? 11.759 14.901 7.869 1.00 31.28 34 TYR C O 1
ATOM 8243 N N . THR C 1 38 ? 10.033 15.528 6.565 1.00 31.33 35 THR C N 1
ATOM 8244 C CA . THR C 1 38 ? 10.892 15.825 5.426 1.00 31.56 35 THR C CA 1
ATOM 8245 C C . THR C 1 38 ? 11.957 16.847 5.793 1.00 33.17 35 THR C C 1
ATOM 8246 O O . THR C 1 38 ? 13.135 16.681 5.456 1.00 34.07 35 THR C O 1
ATOM 8257 N N . LYS C 1 39 ? 11.557 17.909 6.492 1.00 35.26 36 LYS C N 1
ATOM 8258 C CA . LYS C 1 39 ? 12.496 18.952 6.885 1.00 34.94 36 LYS C CA 1
ATOM 8259 C C . LYS C 1 39 ? 13.574 18.404 7.810 1.00 31.41 36 LYS C C 1
ATOM 8260 O O . LYS C 1 39 ? 14.758 18.726 7.663 1.00 33.76 36 LYS C O 1
ATOM 8279 N N . LEU C 1 40 ? 13.180 17.578 8.776 1.00 29.75 37 LEU C N 1
ATOM 8280 C CA . LEU C 1 40 ? 14.147 16.996 9.703 1.00 30.95 37 LEU C CA 1
ATOM 8281 C C . LEU C 1 40 ? 15.184 16.179 8.947 1.00 33.67 37 LEU C C 1
ATOM 8282 O O . LEU C 1 40 ? 16.387 16.326 9.177 1.00 34.08 37 LEU C O 1
ATOM 8298 N N . ILE C 1 41 ? 14.733 15.303 8.043 1.00 35.86 38 ILE C N 1
ATOM 8299 C CA . ILE C 1 41 ? 15.660 14.452 7.303 1.00 30.95 38 ILE C CA 1
ATOM 8300 C C . ILE C 1 41 ? 16.648 15.320 6.539 1.00 32.74 38 ILE C C 1
ATOM 8301 O O . ILE C 1 41 ? 17.860 15.096 6.581 1.00 33.38 38 ILE C O 1
ATOM 8317 N N . HIS C 1 42 ? 16.144 16.347 5.858 1.00 33.71 39 HIS C N 1
ATOM 8318 C CA . HIS C 1 42 ? 17.018 17.214 5.081 1.00 38.32 39 HIS C CA 1
ATOM 8319 C C . HIS C 1 42 ? 18.042 17.902 5.965 1.00 36.50 39 HIS C C 1
ATOM 8320 O O . HIS C 1 42 ? 19.229 17.962 5.627 1.00 39.94 39 HIS C O 1
ATOM 8334 N N . GLU C 1 43 ? 17.604 18.413 7.114 1.00 35.53 40 GLU C N 1
ATOM 8335 C CA . GLU C 1 43 ? 18.520 19.121 7.998 1.00 34.42 40 GLU C CA 1
ATOM 8336 C C . GLU C 1 43 ? 19.566 18.172 8.571 1.00 33.91 40 GLU C C 1
ATOM 8337 O O . GLU C 1 43 ? 20.742 18.533 8.675 1.00 35.81 40 GLU C O 1
ATOM 8349 N N . LEU C 1 44 ? 19.176 16.944 8.917 1.00 32.55 41 LEU C N 1
ATOM 8350 C CA . LEU C 1 44 ? 20.154 15.987 9.436 1.00 34.35 41 LEU C CA 1
ATOM 8351 C C . LEU C 1 44 ? 21.185 15.599 8.380 1.00 35.48 41 LEU C C 1
ATOM 8352 O O . LEU C 1 44 ? 22.376 15.478 8.681 1.00 38.70 41 LEU C O 1
ATOM 8368 N N . ARG C 1 45 ? 20.736 15.389 7.140 1.00 37.19 42 ARG C N 1
ATOM 8369 C CA . ARG C 1 45 ? 21.639 15.009 6.057 1.00 37.96 42 ARG C CA 1
ATOM 8370 C C . ARG C 1 45 ? 22.642 16.110 5.748 1.00 45.70 42 ARG C C 1
ATOM 8371 O O . ARG C 1 45 ? 23.799 15.830 5.398 1.00 43.52 42 ARG C O 1
ATOM 8392 N N .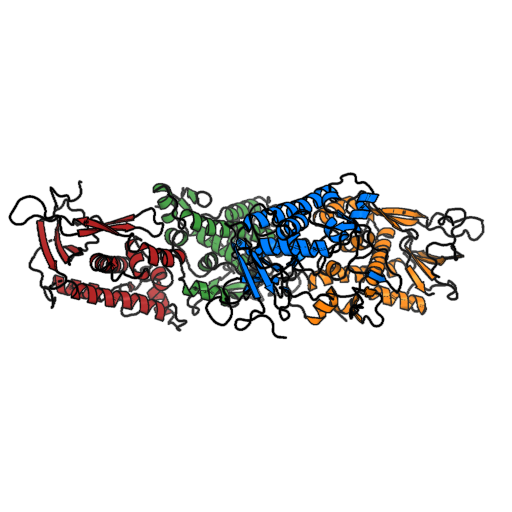 THR C 1 46 ? 22.190 17.359 5.747 1.00 38.85 43 THR C N 1
ATOM 8393 C CA . THR C 1 46 ? 23.038 18.471 5.344 1.00 41.95 43 THR C CA 1
ATOM 8394 C C . THR C 1 46 ? 23.714 19.141 6.527 1.00 42.99 43 THR C C 1
ATOM 8395 O O . THR C 1 46 ? 24.429 20.125 6.336 1.00 41.98 43 THR C O 1
ATOM 8406 N N . LYS C 1 47 ? 23.528 18.623 7.738 1.00 42.80 44 LYS C N 1
ATOM 8407 C CA . LYS C 1 47 ? 24.173 19.192 8.916 1.00 38.09 44 LYS C CA 1
ATOM 8408 C C . LYS C 1 47 ? 23.739 20.638 9.118 1.00 39.17 44 LYS C C 1
ATOM 8409 O O . LYS C 1 47 ? 24.544 21.508 9.460 1.00 42.73 44 LYS C O 1
ATOM 8428 N N . THR C 1 48 ? 22.442 20.894 8.951 1.00 37.82 45 THR C N 1
ATOM 8429 C CA . THR C 1 48 ? 21.894 22.229 9.160 1.00 38.36 45 THR C CA 1
ATOM 8430 C C . THR C 1 48 ? 20.800 22.235 10.217 1.00 42.11 45 THR C C 1
ATOM 8431 O O . THR C 1 48 ? 20.049 23.210 10.324 1.00 42.47 45 THR C O 1
ATOM 8442 N N . HIS C 1 49 ? 20.701 21.183 11.020 1.00 41.48 46 HIS C N 1
ATOM 8443 C CA . HIS C 1 49 ? 19.766 21.230 12.132 1.00 41.98 46 HIS C CA 1
ATOM 8444 C C . HIS C 1 49 ? 20.288 22.159 13.207 1.00 38.81 46 HIS C C 1
ATOM 8445 O O . HIS C 1 49 ? 21.479 22.172 13.518 1.00 38.70 46 HIS C O 1
ATOM 8459 N N . ALA C 1 50 ? 19.377 22.919 13.805 1.00 44.13 47 ALA C N 1
ATOM 8460 C CA . ALA C 1 50 ? 19.801 23.965 14.722 1.00 44.18 47 ALA C CA 1
ATOM 8461 C C . ALA C 1 50 ? 20.257 23.427 16.067 1.00 42.34 47 ALA C C 1
ATOM 8462 O O . ALA C 1 50 ? 20.967 24.134 16.789 1.00 44.05 47 ALA C O 1
ATOM 8469 N N . LYS C 1 51 ? 19.899 22.193 16.412 1.00 40.87 48 LYS C N 1
ATOM 8470 C CA . LYS C 1 51 ? 20.172 21.688 17.748 1.00 42.28 48 LYS C CA 1
ATOM 8471 C C . LYS C 1 51 ? 20.998 20.413 17.769 1.00 42.55 48 LYS C C 1
ATOM 8472 O O . LYS C 1 51 ? 21.716 20.179 18.746 1.00 47.92 48 LYS C O 1
ATOM 8491 N N . VAL C 1 52 ? 20.891 19.568 16.744 1.00 33.36 49 VAL C N 1
ATOM 8492 C CA . VAL C 1 52 ? 21.476 18.233 16.758 1.00 31.65 49 VAL C CA 1
ATOM 8493 C C . VAL C 1 52 ? 22.348 18.049 15.521 1.00 35.52 49 VAL C C 1
ATOM 8494 O O . VAL C 1 52 ? 21.966 18.441 14.412 1.00 35.10 49 VAL C O 1
ATOM 8507 N N . THR C 1 53 ? 23.533 17.477 15.717 1.00 36.60 50 THR C N 1
ATOM 8508 C CA . THR C 1 53 ? 24.450 17.162 14.627 1.00 41.57 50 THR C CA 1
ATOM 8509 C C . THR C 1 53 ? 24.826 15.690 14.704 1.00 40.07 50 THR C C 1
ATOM 8510 O O . THR C 1 53 ? 25.337 15.234 15.732 1.00 37.52 50 THR C O 1
ATOM 8521 N N . ILE C 1 54 ? 24.543 14.944 13.637 1.00 38.26 51 ILE C N 1
ATOM 8522 C CA . ILE C 1 54 ? 24.957 13.549 13.578 1.00 38.92 51 ILE C CA 1
ATOM 8523 C C . ILE C 1 54 ? 26.472 13.479 13.453 1.00 42.74 51 ILE C C 1
ATOM 8524 O O . ILE C 1 54 ? 27.071 14.111 12.570 1.00 42.83 51 ILE C O 1
ATOM 8540 N N . SER C 1 55 ? 27.103 12.704 14.336 1.00 39.22 52 SER C N 1
ATOM 8541 C CA . SER C 1 55 ? 28.555 12.599 14.339 1.00 48.51 52 SER C CA 1
ATOM 8542 C C . SER C 1 55 ? 29.042 11.285 13.747 1.00 43.91 52 SER C C 1
ATOM 8543 O O . SER C 1 55 ? 30.247 11.129 13.527 1.00 48.98 52 SER C O 1
ATOM 8551 N N . LEU C 1 56 ? 28.139 10.355 13.457 1.00 40.90 53 LEU C N 1
ATOM 8552 C CA . LEU C 1 56 ? 28.529 9.106 12.827 1.00 43.43 53 LEU C CA 1
ATOM 8553 C C . LEU C 1 56 ? 29.010 9.360 11.403 1.00 47.88 53 LEU C C 1
ATOM 8554 O O . LEU C 1 56 ? 28.633 10.344 10.760 1.00 47.87 53 LEU C O 1
ATOM 8570 N N . SER C 1 57 ? 29.859 8.464 10.913 1.00 50.20 54 SER C N 1
ATOM 8571 C CA . SER C 1 57 ? 30.366 8.597 9.555 1.00 44.36 54 SER C CA 1
ATOM 8572 C C . SER C 1 57 ? 29.236 8.364 8.561 1.00 45.14 54 SER C C 1
ATOM 8573 O O . SER C 1 57 ? 28.483 7.392 8.672 1.00 48.46 54 SER C O 1
ATOM 8581 N N . THR C 1 58 ? 29.160 9.216 7.544 1.00 53.15 55 THR C N 1
ATOM 8582 C CA . THR C 1 58 ? 28.123 9.086 6.534 1.00 45.92 55 THR C CA 1
ATOM 8583 C C . THR C 1 58 ? 28.566 8.186 5.388 1.00 55.69 55 THR C C 1
ATOM 8584 O O . THR C 1 58 ? 27.833 8.040 4.403 1.00 57.77 55 THR C O 1
ATOM 8595 N N . GLU C 1 59 ? 29.741 7.562 5.515 1.00 52.12 56 GLU C N 1
ATOM 8596 C CA . GLU C 1 59 ? 30.153 6.535 4.564 1.00 59.12 56 GLU C CA 1
ATOM 8597 C C . GLU C 1 59 ? 29.304 5.273 4.695 1.00 57.85 56 GLU C C 1
ATOM 8598 O O . GLU C 1 59 ? 29.180 4.511 3.730 1.00 57.30 56 GLU C O 1
ATOM 8602 N N . SER C 1 60 ? 28.721 5.036 5.866 1.00 49.13 57 SER C N 1
ATOM 8603 C CA . SER C 1 60 ? 27.821 3.918 6.106 1.00 52.31 57 SER C CA 1
ATOM 8604 C C . SER C 1 60 ? 26.416 4.458 6.333 1.00 49.15 57 SER C C 1
ATOM 8605 O O . SER C 1 60 ? 26.226 5.637 6.646 1.00 46.28 57 SER C O 1
ATOM 8613 N N . GLN C 1 61 ? 25.423 3.590 6.169 1.00 45.11 58 GLN C N 1
ATOM 8614 C CA . GLN C 1 61 ? 24.051 4.052 6.303 1.00 49.61 58 GLN C CA 1
ATOM 8615 C C . GLN C 1 61 ? 23.777 4.411 7.761 1.00 42.10 58 GLN C C 1
ATOM 8616 O O . GLN C 1 61 ? 24.278 3.758 8.678 1.00 41.37 58 GLN C O 1
ATOM 8630 N N . ILE C 1 62 ? 22.961 5.442 7.975 1.00 35.69 59 ILE C N 1
ATOM 8631 C CA . ILE C 1 62 ? 22.642 5.941 9.308 1.00 34.38 59 ILE C CA 1
ATOM 8632 C C . ILE C 1 62 ? 21.137 5.856 9.482 1.00 36.47 59 ILE C C 1
ATOM 8633 O O . ILE C 1 62 ? 20.381 6.343 8.634 1.00 34.98 59 ILE C O 1
ATOM 8649 N N . HIS C 1 63 ? 20.718 5.291 10.608 1.00 32.08 60 HIS C N 1
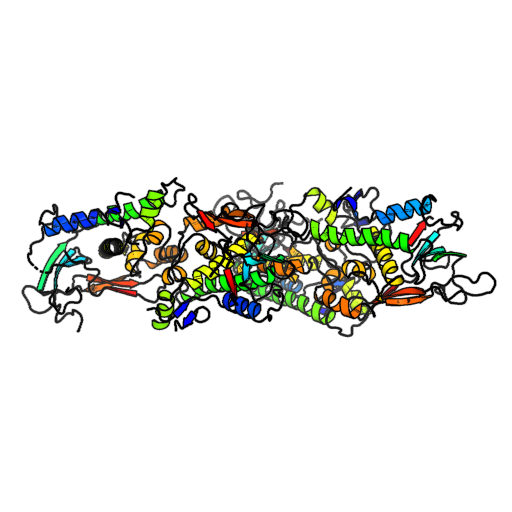ATOM 8650 C CA . HIS C 1 63 ? 19.331 5.155 10.997 1.00 30.36 60 HIS C CA 1
ATOM 8651 C C . HIS C 1 63 ? 19.119 5.880 12.321 1.00 31.56 60 HIS C C 1
ATOM 8652 O O . HIS C 1 63 ? 20.093 6.278 12.978 1.00 31.76 60 HIS C O 1
ATOM 8666 N N . MET C 1 64 ? 17.848 6.059 12.741 1.00 27.99 61 MET C N 1
ATOM 8667 C CA . MET C 1 64 ? 17.638 6.643 14.046 1.00 26.87 61 MET C CA 1
ATOM 8668 C C . MET C 1 64 ? 16.418 5.944 14.676 1.00 28.21 61 MET C C 1
ATOM 8669 O O . MET C 1 64 ? 15.478 5.535 13.966 1.00 29.11 61 MET C O 1
ATOM 8683 N N . VAL C 1 65 ? 16.418 5.845 16.001 1.00 25.58 62 VAL C N 1
ATOM 8684 C CA . VAL C 1 65 ? 15.373 5.167 16.743 1.00 24.88 62 VAL C CA 1
ATOM 8685 C C . VAL C 1 65 ? 15.169 5.917 18.049 1.00 25.79 62 VAL C C 1
ATOM 8686 O O . VAL C 1 65 ? 16.125 6.346 18.703 1.00 25.39 62 VAL C O 1
ATOM 8699 N N . TRP C 1 66 ? 13.907 6.074 18.424 1.00 25.11 63 TRP C N 1
ATOM 8700 C CA . TRP C 1 66 ? 13.584 6.660 19.714 1.00 22.91 63 TRP C CA 1
ATOM 8701 C C . TRP C 1 66 ? 13.824 5.642 20.817 1.00 23.68 63 TRP C C 1
ATOM 8702 O O . TRP C 1 66 ? 13.533 4.455 20.656 1.00 26.67 63 TRP C O 1
ATOM 8723 N N . VAL C 1 67 ? 14.340 6.112 21.948 1.00 24.54 64 VAL C N 1
ATOM 8724 C CA . VAL C 1 67 ? 14.385 5.322 23.170 1.00 23.96 64 VAL C CA 1
ATOM 8725 C C . VAL C 1 67 ? 13.843 6.187 24.299 1.00 23.95 64 VAL C C 1
ATOM 8726 O O . VAL C 1 67 ? 13.627 7.385 24.137 1.00 24.13 64 VAL C O 1
ATOM 8739 N N . LYS C 1 68 ? 13.615 5.570 25.458 1.00 27.00 65 LYS C N 1
ATOM 8740 C CA . LYS C 1 68 ? 13.015 6.346 26.532 1.00 23.79 65 LYS C CA 1
ATOM 8741 C C . LYS C 1 68 ? 13.836 7.561 26.921 1.00 25.42 65 LYS C C 1
ATOM 8742 O O . LYS C 1 68 ? 13.267 8.503 27.491 1.00 26.30 65 LYS C O 1
ATOM 8761 N N . SER C 1 69 ? 15.144 7.557 26.664 1.00 25.78 66 SER C N 1
ATOM 8762 C CA . SER C 1 69 ? 15.994 8.669 27.070 1.00 25.57 66 SER C CA 1
ATOM 8763 C C . SER C 1 69 ? 16.304 9.653 25.943 1.00 28.63 66 SER C C 1
ATOM 8764 O O . SER C 1 69 ? 16.973 10.661 26.200 1.00 26.13 66 SER C O 1
ATOM 8772 N N . GLY C 1 70 ? 15.811 9.432 24.732 1.00 25.64 67 GLY C N 1
ATOM 8773 C CA . GLY C 1 70 ? 16.024 10.405 23.669 1.00 23.06 67 GLY C CA 1
ATOM 8774 C C . GLY C 1 70 ? 16.032 9.739 22.299 1.00 23.89 67 GLY C C 1
ATOM 8775 O O . GLY C 1 70 ? 15.229 8.846 22.026 1.00 25.75 67 GLY C O 1
ATOM 8779 N N . LEU C 1 71 ? 16.980 10.170 21.471 1.00 24.62 68 LEU C N 1
ATOM 8780 C CA . LEU C 1 71 ? 17.068 9.743 20.082 1.00 25.61 68 LEU C CA 1
ATOM 8781 C C . LEU C 1 71 ? 18.438 9.141 19.831 1.00 25.63 68 LEU C C 1
ATOM 8782 O O . LEU C 1 71 ? 19.469 9.754 20.155 1.00 30.29 68 LEU C O 1
ATOM 8798 N N . VAL C 1 72 ? 18.449 7.940 19.258 1.00 29.01 69 VAL C N 1
ATOM 8799 C CA . VAL C 1 72 ? 19.683 7.227 18.963 1.00 27.13 69 VAL C CA 1
ATOM 8800 C C . VAL C 1 72 ? 19.874 7.147 17.455 1.00 26.93 69 VAL C C 1
ATOM 8801 O O . VAL C 1 72 ? 19.055 6.547 16.748 1.00 30.96 69 VAL C O 1
ATOM 8814 N N . PHE C 1 73 ? 20.963 7.744 16.973 1.00 27.20 70 PHE C N 1
ATOM 8815 C CA . PHE C 1 73 ? 21.446 7.511 15.622 1.00 28.22 70 PHE C CA 1
ATOM 8816 C C . PHE C 1 73 ? 22.341 6.282 15.659 1.00 29.10 70 PHE C C 1
ATOM 8817 O O . PHE C 1 73 ? 23.087 6.074 16.619 1.00 32.38 70 PHE C O 1
ATOM 8834 N N . PHE C 1 74 ? 22.242 5.439 14.637 1.00 31.15 71 PHE C N 1
ATOM 8835 C CA . PHE C 1 74 ? 23.056 4.232 14.646 1.00 31.95 71 PHE C CA 1
ATOM 8836 C C . PHE C 1 74 ? 23.349 3.766 13.232 1.00 34.93 71 PHE C C 1
ATOM 8837 O O . PHE C 1 74 ? 22.587 4.016 12.296 1.00 32.79 71 PHE C O 1
ATOM 8854 N N . THR C 1 75 ? 24.475 3.086 13.104 1.00 36.40 72 THR C N 1
ATOM 8855 C CA . THR C 1 75 ? 24.861 2.412 11.874 1.00 35.17 72 THR C CA 1
ATOM 8856 C C . THR C 1 75 ? 24.751 0.915 12.105 1.00 35.33 72 THR C C 1
ATOM 8857 O O . THR C 1 75 ? 25.511 0.361 12.916 1.00 38.92 72 THR C O 1
ATOM 8868 N N . PRO C 1 76 ? 23.778 0.242 11.502 1.00 35.71 73 PRO C N 1
ATOM 8869 C CA . PRO C 1 76 ? 23.657 -1.203 11.697 1.00 38.08 73 PRO C CA 1
ATOM 8870 C C . PRO C 1 76 ? 24.728 -1.917 10.892 1.00 40.45 73 PRO C C 1
ATOM 8871 O O . PRO C 1 76 ? 25.078 -1.511 9.781 1.00 41.16 73 PRO C O 1
ATOM 8882 N N . SER C 1 77 ? 25.218 -3.021 11.444 1.00 44.27 74 SER C N 1
ATOM 8883 C CA . SER C 1 77 ? 26.025 -3.934 10.649 1.00 49.16 74 SER C CA 1
ATOM 8884 C C . SER C 1 77 ? 25.123 -4.745 9.723 1.00 48.30 74 SER C C 1
ATOM 8885 O O . SER C 1 77 ? 23.892 -4.740 9.839 1.00 47.04 74 SER C O 1
ATOM 8893 N N . ALA C 1 78 ? 25.751 -5.476 8.804 1.00 51.12 75 ALA C N 1
ATOM 8894 C CA . ALA C 1 78 ? 24.986 -6.227 7.812 1.00 52.81 75 ALA C CA 1
ATOM 8895 C C . ALA C 1 78 ? 24.061 -7.252 8.447 1.00 54.46 75 ALA C C 1
ATOM 8896 O O . ALA C 1 78 ? 23.077 -7.658 7.824 1.00 59.85 75 ALA C O 1
ATOM 8903 N N . SER C 1 79 ? 24.343 -7.670 9.667 1.00 55.74 76 SER C N 1
ATOM 8904 C CA . SER C 1 79 ? 23.542 -8.680 10.341 1.00 58.28 76 SER C CA 1
ATOM 8905 C C . SER C 1 79 ? 22.366 -8.115 11.137 1.00 50.45 76 SER C C 1
ATOM 8906 O O . SER C 1 79 ? 21.534 -8.912 11.591 1.00 51.10 76 SER C O 1
ATOM 8914 N N . HIS C 1 80 ? 22.252 -6.823 11.240 1.00 47.92 77 HIS C N 1
ATOM 8915 C CA . HIS C 1 80 ? 21.195 -6.189 12.015 1.00 45.99 77 HIS C CA 1
ATOM 8916 C C . HIS C 1 80 ? 19.869 -6.182 11.254 1.00 45.60 77 HIS C C 1
ATOM 8917 O O . HIS C 1 80 ? 19.849 -5.931 10.045 1.00 47.71 77 HIS C O 1
ATOM 8931 N N . PRO C 1 81 ? 18.742 -6.374 11.951 1.00 45.65 78 PRO C N 1
ATOM 8932 C CA . PRO C 1 81 ? 17.447 -6.383 11.245 1.00 45.37 78 PRO C CA 1
ATOM 8933 C C . PRO C 1 81 ? 17.121 -5.073 10.538 1.00 46.85 78 PRO C C 1
ATOM 8934 O O . PRO C 1 81 ? 16.307 -5.087 9.607 1.00 44.56 78 PRO C O 1
ATOM 8945 N N . ALA C 1 82 ? 17.714 -3.949 10.946 1.00 41.78 79 ALA C N 1
ATOM 8946 C CA . ALA C 1 82 ? 17.440 -2.665 10.308 1.00 45.80 79 ALA C CA 1
ATOM 8947 C C . ALA C 1 82 ? 18.252 -2.453 9.034 1.00 41.49 79 ALA C C 1
ATOM 8948 O O . ALA C 1 82 ? 17.993 -1.491 8.307 1.00 42.03 79 ALA C O 1
ATOM 8955 N N . TYR C 1 83 ? 19.258 -3.287 8.780 1.00 43.18 80 TYR C N 1
ATOM 8956 C CA . TYR C 1 83 ? 20.147 -3.077 7.638 1.00 44.48 80 TYR C CA 1
ATOM 8957 C C . TYR C 1 83 ? 19.425 -3.162 6.291 1.00 50.65 80 TYR C C 1
ATOM 8958 O O . TYR C 1 83 ? 18.630 -4.079 6.046 1.00 54.67 80 TYR C O 1
ATOM 8976 N N . VAL C 1 84 ? 19.719 -2.183 5.430 1.00 50.63 81 VAL C N 1
ATOM 8977 C CA . VAL C 1 84 ? 19.202 -2.065 4.071 1.00 54.69 81 VAL C CA 1
ATOM 8978 C C . VAL C 1 84 ? 20.384 -2.286 3.136 1.00 52.81 81 VAL C C 1
ATOM 8979 O O . VAL C 1 84 ? 21.414 -1.614 3.271 1.00 57.71 81 VAL C O 1
ATOM 8992 N N . ASN C 1 85 ? 20.266 -3.227 2.207 1.00 68.78 82 ASN C N 1
ATOM 8993 C CA . ASN C 1 85 ? 21.411 -3.430 1.306 1.00 69.96 82 ASN C CA 1
ATOM 8994 C C . ASN C 1 85 ? 21.413 -2.392 0.210 1.00 71.83 82 ASN C C 1
ATOM 8995 O O . ASN C 1 85 ? 22.451 -1.800 -0.118 1.00 72.37 82 ASN C O 1
ATOM 9006 N N . THR C 1 114 ? 20.049 -16.080 11.144 1.00 95.14 111 THR C N 1
ATOM 9007 C CA . THR C 1 114 ? 20.918 -15.039 11.688 1.00 102.85 111 THR C CA 1
ATOM 9008 C C . THR C 1 114 ? 20.419 -14.672 13.082 1.00 96.60 111 THR C C 1
ATOM 9009 O O . THR C 1 114 ? 19.238 -14.353 13.244 1.00 91.74 111 THR C O 1
ATOM 9020 N N . PRO C 1 115 ? 21.300 -14.678 14.089 1.00 90.50 112 PRO C N 1
ATOM 9021 C CA . PRO C 1 115 ? 20.823 -14.371 15.446 1.00 85.60 112 PRO C CA 1
ATOM 9022 C C . PRO C 1 115 ? 20.446 -12.904 15.596 1.00 81.66 112 PRO C C 1
ATOM 9023 O O . PRO C 1 115 ? 21.120 -12.010 15.080 1.00 79.07 112 PRO C O 1
ATOM 9034 N N . LEU C 1 116 ? 19.377 -12.666 16.353 1.00 73.89 113 LEU C N 1
ATOM 9035 C CA . LEU C 1 116 ? 18.936 -11.319 16.667 1.00 70.63 113 LEU C CA 1
ATOM 9036 C C . LEU C 1 116 ? 19.882 -10.590 17.618 1.00 63.13 113 LEU C C 1
ATOM 9037 O O . LEU C 1 116 ? 20.685 -11.213 18.320 1.00 65.38 113 LEU C O 1
ATOM 9053 N N . PRO C 1 117 ? 19.836 -9.257 17.616 1.00 56.89 114 PRO C N 1
ATOM 9054 C CA . PRO C 1 117 ? 20.640 -8.481 18.568 1.00 56.20 114 PRO C CA 1
ATOM 9055 C C . PRO C 1 117 ? 20.391 -8.942 20.001 1.00 50.97 114 PRO C C 1
ATOM 9056 O O . PRO C 1 117 ? 19.248 -9.157 20.406 1.00 55.48 114 PRO C O 1
ATOM 9067 N N . ASN C 1 118 ? 21.457 -9.073 20.783 1.00 46.92 115 ASN C N 1
ATOM 9068 C CA . ASN C 1 118 ? 21.331 -9.531 22.162 1.00 47.71 115 ASN C CA 1
ATOM 9069 C C . ASN C 1 118 ? 22.348 -8.815 23.039 1.00 52.39 115 ASN C C 1
ATOM 9070 O O . ASN C 1 118 ? 23.079 -7.927 22.588 1.00 45.66 115 ASN C O 1
ATOM 9081 N N . ASP C 1 119 ? 22.397 -9.218 24.312 1.00 47.85 116 ASP C N 1
ATOM 9082 C CA . ASP C 1 119 ? 23.244 -8.511 25.261 1.00 54.44 116 ASP C CA 1
ATOM 9083 C C . ASP C 1 119 ? 24.725 -8.799 25.046 1.00 56.15 116 ASP C C 1
ATOM 9084 O O . ASP C 1 119 ? 25.560 -8.183 25.717 1.00 52.27 116 ASP C O 1
ATOM 9093 N N . GLU C 1 120 ? 25.071 -9.738 24.165 1.00 50.28 117 GLU C N 1
ATOM 9094 C CA . GLU C 1 120 ? 26.460 -10.028 23.830 1.00 59.49 117 GLU C CA 1
ATOM 9095 C C . GLU C 1 120 ? 26.902 -9.397 22.511 1.00 59.77 117 GLU C C 1
ATOM 9096 O O . GLU C 1 120 ? 27.990 -8.814 22.441 1.00 54.46 117 GLU C O 1
ATOM 9108 N N . ALA C 1 121 ? 26.067 -9.472 21.472 1.00 55.42 118 ALA C N 1
ATOM 9109 C CA . ALA C 1 121 ? 26.363 -8.907 20.157 1.00 52.84 118 ALA C CA 1
ATOM 9110 C C . ALA C 1 121 ? 25.144 -8.130 19.684 1.00 49.35 118 ALA C C 1
ATOM 9111 O O . ALA C 1 121 ? 24.092 -8.719 19.406 1.00 47.88 118 ALA C O 1
ATOM 9118 N N . SER C 1 122 ? 25.292 -6.810 19.590 1.00 45.50 119 SER C N 1
ATOM 9119 C CA . SER C 1 122 ? 24.198 -5.944 19.176 1.00 45.56 119 SER C CA 1
ATOM 9120 C C . SER C 1 122 ? 24.014 -5.831 17.671 1.00 44.79 119 SER C C 1
ATOM 9121 O O . SER C 1 122 ? 22.927 -5.434 17.238 1.00 42.46 119 SER C O 1
ATOM 9129 N N . HIS C 1 123 ? 25.019 -6.187 16.870 1.00 45.14 120 HIS C N 1
ATOM 9130 C CA . HIS C 1 123 ? 24.993 -5.945 15.429 1.00 46.99 120 HIS C CA 1
ATOM 9131 C C . HIS C 1 123 ? 24.851 -4.460 15.092 1.00 44.83 120 HIS C C 1
ATOM 9132 O O . HIS C 1 123 ? 24.393 -4.103 14.002 1.00 45.02 120 HIS C O 1
ATOM 9146 N N . VAL C 1 124 ? 25.214 -3.587 16.031 1.00 43.03 121 VAL C N 1
ATOM 9147 C CA . VAL C 1 124 ? 25.258 -2.145 15.807 1.00 40.26 121 VAL C CA 1
ATOM 9148 C C . VAL C 1 124 ? 26.738 -1.785 15.742 1.00 41.17 121 VAL C C 1
ATOM 9149 O O . VAL C 1 124 ? 27.479 -2.007 16.707 1.00 39.24 121 VAL C O 1
ATOM 9162 N N . ALA C 1 125 ? 27.154 -1.178 14.626 1.00 40.26 122 ALA C N 1
ATOM 9163 C CA . ALA C 1 125 ? 28.556 -0.819 14.443 1.00 46.25 122 ALA C CA 1
ATOM 9164 C C . ALA C 1 125 ? 28.931 0.412 15.254 1.00 48.83 122 ALA C C 1
ATOM 9165 O O . ALA C 1 125 ? 30.038 0.488 15.798 1.00 46.37 122 ALA C O 1
ATOM 9172 N N . SER C 1 126 ? 28.047 1.398 15.310 1.00 43.94 123 SER C N 1
ATOM 9173 C CA . SER C 1 126 ? 28.298 2.601 16.082 1.00 41.99 123 SER C CA 1
ATOM 9174 C C . SER C 1 126 ? 26.956 3.264 16.336 1.00 38.90 123 SER C C 1
ATOM 9175 O O . SER C 1 126 ? 25.984 3.044 15.606 1.00 35.79 123 SER C O 1
ATOM 9183 N N . PHE C 1 127 ? 26.919 4.095 17.372 1.00 35.89 124 PHE C N 1
ATOM 9184 C CA . PHE C 1 127 ? 25.689 4.773 17.735 1.00 37.48 124 PHE C CA 1
ATOM 9185 C C . PHE C 1 127 ? 26.044 6.096 18.392 1.00 34.42 124 PHE C C 1
ATOM 9186 O O . PHE C 1 127 ? 27.160 6.298 18.884 1.00 35.54 124 PHE C O 1
ATOM 9203 N N . GLN C 1 128 ? 25.047 6.966 18.451 1.00 34.51 125 GLN C N 1
ATOM 9204 C CA . GLN C 1 128 ? 25.177 8.289 19.041 1.00 32.57 125 GLN C CA 1
ATOM 9205 C C . GLN C 1 128 ? 23.855 8.543 19.741 1.00 29.60 125 GLN C C 1
ATOM 9206 O O . GLN C 1 128 ? 22.819 8.614 19.075 1.00 30.25 125 GLN C O 1
ATOM 9220 N N . LEU C 1 129 ? 23.872 8.660 21.065 1.00 31.58 126 LEU C N 1
ATOM 9221 C CA . LEU C 1 129 ? 22.661 8.975 21.806 1.00 30.90 126 LEU C CA 1
ATOM 9222 C C . LEU C 1 129 ? 22.543 10.485 21.959 1.00 32.74 126 LEU C C 1
ATOM 9223 O O . LEU C 1 129 ? 23.495 11.145 22.385 1.00 30.66 126 LEU C O 1
ATOM 9239 N N . VAL C 1 130 ? 21.379 11.025 21.623 1.00 27.60 127 VAL C N 1
ATOM 9240 C CA . VAL C 1 130 ? 21.058 12.424 21.884 1.00 27.87 127 VAL C CA 1
ATOM 9241 C C . VAL C 1 130 ? 19.912 12.426 22.892 1.00 28.57 127 VAL C C 1
ATOM 9242 O O . VAL C 1 130 ? 18.788 12.024 22.559 1.00 27.62 127 VAL C O 1
ATOM 9255 N N . THR C 1 131 ? 20.162 12.917 24.102 1.00 28.72 128 THR C N 1
ATOM 9256 C CA . THR C 1 131 ? 19.124 12.924 25.127 1.00 27.76 128 THR C CA 1
ATOM 9257 C C . THR C 1 131 ? 18.084 14.010 24.831 1.00 29.62 128 THR C C 1
ATOM 9258 O O . THR C 1 131 ? 18.303 14.907 24.016 1.00 28.46 128 THR C O 1
ATOM 9269 N N . TRP C 1 132 ? 16.940 13.933 25.527 1.00 27.08 129 TRP C N 1
ATOM 9270 C CA . TRP C 1 132 ? 15.889 14.938 25.363 1.00 30.46 129 TRP C CA 1
ATOM 9271 C C . TRP C 1 132 ? 16.439 16.352 25.546 1.00 28.08 129 TRP C C 1
ATOM 9272 O O . TRP C 1 132 ? 16.200 17.246 24.729 1.00 28.87 129 TRP C O 1
ATOM 9293 N N . LYS C 1 133 ? 17.192 16.555 26.612 1.00 29.25 130 LYS C N 1
ATOM 9294 C CA . LYS C 1 133 ? 17.712 17.864 26.949 1.00 33.93 130 LYS C CA 1
ATOM 9295 C C . LYS C 1 133 ? 18.749 18.373 25.930 1.00 32.04 130 LYS C C 1
ATOM 9296 O O . LYS C 1 133 ? 18.938 19.594 25.776 1.00 36.22 130 LYS C O 1
ATOM 9315 N N . ASP C 1 134 ? 19.423 17.477 25.221 1.00 31.83 131 ASP C N 1
ATOM 9316 C CA . ASP C 1 134 ? 20.468 17.872 24.289 1.00 32.93 131 ASP C CA 1
ATOM 9317 C C . ASP C 1 134 ? 19.964 18.017 22.851 1.00 34.73 131 ASP C C 1
ATOM 9318 O O . ASP C 1 134 ? 20.780 18.133 21.932 1.00 32.88 131 ASP C O 1
ATOM 9327 N N . GLY C 1 135 ? 18.650 18.030 22.631 1.00 29.71 132 GLY C N 1
ATOM 9328 C CA . GLY C 1 135 ? 18.124 18.328 21.308 1.00 30.09 132 GLY C CA 1
ATOM 9329 C C . GLY C 1 135 ? 17.027 17.403 20.831 1.00 31.66 132 GLY C C 1
ATOM 9330 O O . GLY C 1 135 ? 16.272 17.754 19.920 1.00 29.60 132 GLY C O 1
ATOM 9334 N N . ALA C 1 136 ? 16.941 16.202 21.411 1.00 30.59 133 ALA C N 1
ATOM 9335 C CA . ALA C 1 136 ? 15.943 15.248 20.936 1.00 29.96 133 ALA C CA 1
ATOM 9336 C C . ALA C 1 136 ? 14.520 15.705 21.247 1.00 25.34 133 ALA C C 1
ATOM 9337 O O . ALA C 1 136 ? 13.605 15.421 20.470 1.00 25.22 133 ALA C O 1
ATOM 9344 N N . LEU C 1 137 ? 14.311 16.428 22.348 1.00 27.50 134 LEU C N 1
ATOM 9345 C CA . LEU C 1 137 ? 12.962 16.887 22.659 1.00 25.68 134 LEU C CA 1
ATOM 9346 C C . LEU C 1 137 ? 12.562 18.005 21.702 1.00 28.15 134 LEU C C 1
ATOM 9347 O O . LEU C 1 137 ? 11.406 18.081 21.261 1.00 28.00 134 LEU C O 1
ATOM 9363 N N . SER C 1 138 ? 13.513 18.879 21.365 1.00 29.11 135 SER C N 1
ATOM 9364 C CA . SER C 1 138 ? 13.247 19.900 20.360 1.00 31.26 135 SER C CA 1
ATOM 9365 C C . SER C 1 138 ? 12.814 19.268 19.047 1.00 30.61 135 SER C C 1
ATOM 9366 O O . SER C 1 138 ? 11.833 19.708 18.435 1.00 30.42 135 SER C O 1
ATOM 9374 N N . ILE C 1 139 ? 13.508 18.211 18.618 1.00 28.82 136 ILE C N 1
ATOM 9375 C CA . ILE C 1 139 ? 13.121 17.514 17.389 1.00 27.45 136 ILE C CA 1
ATOM 9376 C C . ILE C 1 139 ? 11.720 16.927 17.533 1.00 26.36 136 ILE C C 1
ATOM 9377 O O . ILE C 1 139 ? 10.889 17.027 16.624 1.00 27.33 136 ILE C O 1
ATOM 9393 N N . LEU C 1 140 ? 11.456 16.246 18.651 1.00 25.25 137 LEU C N 1
ATOM 9394 C CA . LEU C 1 140 ? 10.155 15.609 18.833 1.00 24.48 137 LEU C CA 1
ATOM 9395 C C . LEU C 1 140 ? 9.057 16.671 18.868 1.00 26.44 137 LEU C C 1
ATOM 9396 O O . LEU C 1 140 ? 7.974 16.473 18.311 1.00 26.64 137 LEU C O 1
ATOM 9412 N N . ASN C 1 141 ? 9.322 17.809 19.518 1.00 25.63 138 ASN C N 1
ATOM 9413 C CA . ASN C 1 141 ? 8.326 18.878 19.577 1.00 25.78 138 ASN C CA 1
ATOM 9414 C C . ASN C 1 141 ? 7.987 19.387 18.178 1.00 30.39 138 ASN C C 1
ATOM 9415 O O . ASN C 1 141 ? 6.813 19.604 17.860 1.00 29.07 138 ASN C O 1
ATOM 9426 N N . ASP C 1 142 ? 9.000 19.579 17.324 1.00 28.37 139 ASP C N 1
ATOM 9427 C CA . ASP C 1 142 ? 8.724 20.040 15.968 1.00 29.64 139 ASP C CA 1
ATOM 9428 C C . ASP C 1 142 ? 7.903 19.014 15.191 1.00 26.33 139 ASP C C 1
ATOM 9429 O O . ASP C 1 142 ? 6.955 19.374 14.480 1.00 25.87 139 ASP C O 1
ATOM 9438 N N . LEU C 1 143 ? 8.238 17.726 15.335 1.00 24.51 140 LEU C N 1
ATOM 9439 C CA . LEU C 1 143 ? 7.491 16.678 14.651 1.00 23.52 140 LEU C CA 1
ATOM 9440 C C . LEU C 1 143 ? 6.068 16.589 15.178 1.00 26.37 140 LEU C C 1
ATOM 9441 O O . LEU C 1 143 ? 5.109 16.464 14.407 1.00 26.89 140 LEU C O 1
ATOM 9457 N N . SER C 1 144 ? 5.921 16.627 16.502 1.00 24.85 141 SER C N 1
ATOM 9458 C CA . SER C 1 144 ? 4.615 16.472 17.126 1.00 26.49 141 SER C CA 1
ATOM 9459 C C . SER C 1 144 ? 3.708 17.642 16.782 1.00 24.01 141 SER C C 1
ATOM 9460 O O . SER C 1 144 ? 2.523 17.451 16.491 1.00 26.28 141 SER C O 1
ATOM 9468 N N . LYS C 1 145 ? 4.240 18.863 16.838 1.00 29.49 142 LYS C N 1
ATOM 9469 C CA . LYS C 1 145 ? 3.441 20.023 16.469 1.00 31.02 142 LYS C CA 1
ATOM 9470 C C . LYS C 1 145 ? 2.859 19.866 15.071 1.00 31.15 142 LYS C C 1
ATOM 9471 O O . LYS C 1 145 ? 1.699 20.209 14.829 1.00 31.73 142 LYS C O 1
ATOM 9490 N N . CYS C 1 146 ? 3.670 19.374 14.132 1.00 27.41 143 CYS C N 1
ATOM 9491 C CA . CYS C 1 146 ? 3.206 19.171 12.765 1.00 28.81 143 CYS C CA 1
ATOM 9492 C C . CYS C 1 146 ? 2.129 18.091 12.689 1.00 29.68 143 CYS C C 1
ATOM 9493 O O . CYS C 1 146 ? 1.122 18.265 11.998 1.00 27.79 143 CYS C O 1
ATOM 9501 N N . ALA C 1 147 ? 2.324 16.960 13.372 1.00 27.97 144 ALA C N 1
ATOM 9502 C CA . ALA C 1 147 ? 1.332 15.889 13.340 1.00 25.70 144 ALA C CA 1
ATOM 9503 C C . ALA C 1 147 ? 0.022 16.308 13.981 1.00 29.73 144 ALA C C 1
ATOM 9504 O O . ALA C 1 147 ? -1.062 15.957 13.495 1.00 27.88 144 ALA C O 1
ATOM 9511 N N . ILE C 1 148 ? 0.099 17.016 15.113 1.00 28.09 145 ILE C N 1
ATOM 9512 C CA . ILE C 1 148 ? -1.129 17.494 15.757 1.00 30.77 145 ILE C CA 1
ATOM 9513 C C . ILE C 1 148 ? -1.812 18.536 14.874 1.00 33.03 145 ILE C C 1
ATOM 9514 O O . ILE C 1 148 ? -3.043 18.587 14.776 1.00 33.65 145 ILE C O 1
ATOM 9530 N N . SER C 1 149 ? -1.015 19.381 14.204 1.00 30.51 146 SER C N 1
ATOM 9531 C CA . SER C 1 149 ? -1.565 20.340 13.246 1.00 30.64 146 SER C CA 1
ATOM 9532 C C . SER C 1 149 ? -2.286 19.628 12.114 1.00 31.38 146 SER C C 1
ATOM 9533 O O . SER C 1 149 ? -3.368 20.054 11.700 1.00 32.42 146 SER C O 1
ATOM 9541 N N . PHE C 1 150 ? -1.714 18.533 11.619 1.00 29.67 147 PHE C N 1
ATOM 9542 C CA . PHE C 1 150 ? -2.396 17.748 10.604 1.00 30.37 147 PHE C CA 1
ATOM 9543 C C . PHE C 1 150 ? -3.748 17.259 11.113 1.00 29.39 147 PHE C C 1
ATOM 9544 O O . PHE C 1 150 ? -4.772 17.429 10.443 1.00 29.26 147 PHE C O 1
ATOM 9561 N N . ILE C 1 151 ? -3.773 16.682 12.315 1.00 31.31 148 ILE C N 1
ATOM 9562 C CA . ILE C 1 151 ? -5.010 16.144 12.873 1.00 30.23 148 ILE C CA 1
ATOM 9563 C C . ILE C 1 151 ? -6.064 17.241 12.986 1.00 32.03 148 ILE C C 1
ATOM 9564 O O . ILE C 1 151 ? -7.234 17.037 12.648 1.00 33.87 148 ILE C O 1
ATOM 9580 N N . ASN C 1 152 ? -5.665 18.417 13.455 1.00 33.72 149 ASN C N 1
ATOM 9581 C CA . ASN C 1 152 ? -6.588 19.539 13.608 1.00 36.43 149 ASN C CA 1
ATOM 9582 C C . ASN C 1 152 ? -7.046 20.070 12.256 1.00 40.64 149 ASN C C 1
ATOM 9583 O O . ASN C 1 152 ? -8.224 20.394 12.073 1.00 40.49 149 ASN C O 1
ATOM 9594 N N . GLN C 1 153 ? -6.128 20.163 11.296 1.00 37.90 150 GLN C N 1
ATOM 9595 C CA . GLN C 1 153 ? -6.499 20.576 9.948 1.00 38.11 150 GLN C CA 1
ATOM 9596 C C . GLN C 1 153 ? -7.550 19.645 9.360 1.00 37.75 150 GLN C C 1
ATOM 9597 O O . GLN C 1 153 ? -8.442 20.093 8.634 1.00 36.67 150 GLN C O 1
ATOM 9611 N N . CYS C 1 154 ? -7.413 18.339 9.584 1.00 35.53 151 CYS C N 1
ATOM 9612 C CA . CYS C 1 154 ? -8.418 17.406 9.084 1.00 37.11 151 CYS C CA 1
ATOM 9613 C C . CYS C 1 154 ? -9.808 17.714 9.634 1.00 35.86 151 CYS C C 1
ATOM 9614 O O . CYS C 1 154 ? -10.806 17.582 8.916 1.00 36.52 151 CYS C O 1
ATOM 9622 N N . GLU C 1 155 ? -9.896 18.139 10.896 1.00 40.43 152 GLU C N 1
ATOM 9623 C CA . GLU C 1 155 ? -11.180 18.544 11.462 1.00 41.90 152 GLU C CA 1
ATOM 9624 C C . GLU C 1 155 ? -11.710 19.777 10.742 1.00 44.10 152 GLU C C 1
ATOM 9625 O O . GLU C 1 155 ? -12.878 19.818 10.335 1.00 40.41 152 GLU C O 1
ATOM 9637 N N . ASP C 1 156 ? -10.855 20.789 10.561 1.00 45.02 153 ASP C N 1
ATOM 9638 C CA . ASP C 1 156 ? -11.275 22.017 9.893 1.00 42.65 153 ASP C CA 1
ATOM 9639 C C . ASP C 1 156 ? -11.715 21.748 8.460 1.00 44.40 153 ASP C C 1
ATOM 9640 O O . ASP C 1 156 ? -12.667 22.365 7.966 1.00 44.44 153 ASP C O 1
ATOM 9649 N N . THR C 1 157 ? -10.990 20.879 7.749 1.00 38.77 154 THR C N 1
ATOM 9650 C CA . THR C 1 157 ? -11.256 20.722 6.321 1.00 46.51 154 THR C CA 1
ATOM 9651 C C . THR C 1 157 ? -12.444 19.799 6.083 1.00 38.18 154 THR C C 1
ATOM 9652 O O . THR C 1 157 ? -13.266 20.060 5.201 1.00 38.02 154 THR C O 1
ATOM 9663 N N . PHE C 1 158 ? -12.556 18.720 6.855 1.00 38.92 155 PHE C N 1
ATOM 9664 C CA . PHE C 1 158 ? -13.529 17.679 6.572 1.00 39.41 155 PHE C CA 1
ATOM 9665 C C . PHE C 1 158 ? -14.691 17.607 7.555 1.00 42.83 155 PHE C C 1
ATOM 9666 O O . PHE C 1 158 ? -15.704 16.975 7.237 1.00 37.43 155 PHE C O 1
ATOM 9683 N N . LYS C 1 159 ? -14.595 18.250 8.718 1.00 40.16 156 LYS C N 1
ATOM 9684 C CA . LYS C 1 159 ? -15.592 18.067 9.767 1.00 37.28 156 LYS C CA 1
ATOM 9685 C C . LYS C 1 159 ? -16.254 19.358 10.230 1.00 44.68 156 LYS C C 1
ATOM 9686 O O . LYS C 1 159 ? -16.844 19.375 11.322 1.00 52.70 156 LYS C O 1
ATOM 9705 N N . SER C 1 160 ? -16.112 20.454 9.484 1.00 45.02 157 SER C N 1
ATOM 9706 C CA . SER C 1 160 ? -16.633 21.743 9.925 1.00 51.44 157 SER C CA 1
ATOM 9707 C C . SER C 1 160 ? -17.695 22.310 8.991 1.00 50.83 157 SER C C 1
ATOM 9708 O O . SER C 1 160 ? -18.134 23.453 9.182 1.00 53.39 157 SER C O 1
ATOM 9716 N N . GLY C 1 161 ? -18.144 21.533 8.009 1.00 50.33 158 GLY C N 1
ATOM 9717 C CA . GLY C 1 161 ? -19.133 21.962 7.039 1.00 52.80 158 GLY C CA 1
ATOM 9718 C C . GLY C 1 161 ? -18.686 23.026 6.070 1.00 59.46 158 GLY C C 1
ATOM 9719 O O . GLY C 1 161 ? -19.538 23.663 5.437 1.00 56.61 158 GLY C O 1
ATOM 9723 N N . THR C 1 162 ? -17.382 23.264 5.960 1.00 52.40 159 THR C N 1
ATOM 9724 C CA . THR C 1 162 ? -16.869 24.313 5.084 1.00 60.83 159 THR C CA 1
ATOM 9725 C C . THR C 1 162 ? -16.913 23.851 3.633 1.00 60.71 159 THR C C 1
ATOM 9726 O O . THR C 1 162 ? -16.542 22.717 3.325 1.00 52.72 159 THR C O 1
ATOM 9737 N N . ASN C 1 163 ? -17.305 24.745 2.735 1.00 54.25 160 ASN C N 1
ATOM 9738 C CA . ASN C 1 163 ? -17.277 24.409 1.316 1.00 61.86 160 ASN C CA 1
ATOM 9739 C C . ASN C 1 163 ? -15.868 24.056 0.849 1.00 61.33 160 ASN C C 1
ATOM 9740 O O . ASN C 1 163 ? -14.886 24.658 1.287 1.00 64.41 160 ASN C O 1
ATOM 9744 N N . LEU C 1 164 ? -15.769 23.011 0.020 1.00 59.34 161 LEU C N 1
ATOM 9745 C CA . LEU C 1 164 ? -14.503 22.578 -0.554 1.00 58.39 161 LEU C CA 1
ATOM 9746 C C . LEU C 1 164 ? -14.682 22.351 -2.052 1.00 50.18 161 LEU C C 1
ATOM 9747 O O . LEU C 1 164 ? -15.752 21.955 -2.516 1.00 55.01 161 LEU C O 1
ATOM 9751 N N . ASN C 1 165 ? -13.610 22.608 -2.792 1.00 51.37 162 ASN C N 1
ATOM 9752 C CA . ASN C 1 165 ? -13.494 22.278 -4.207 1.00 58.31 162 ASN C CA 1
ATOM 9753 C C . ASN C 1 165 ? -13.448 20.771 -4.411 1.00 44.38 162 ASN C C 1
ATOM 9754 O O . ASN C 1 165 ? -12.662 20.078 -3.765 1.00 50.47 162 ASN C O 1
ATOM 9758 N N . LYS C 1 166 ? -14.259 20.266 -5.341 1.00 47.02 163 LYS C N 1
ATOM 9759 C CA . LYS C 1 166 ? -14.345 18.824 -5.535 1.00 45.31 163 LYS C CA 1
ATOM 9760 C C . LYS C 1 166 ? -12.976 18.254 -5.883 1.00 57.80 163 LYS C C 1
ATOM 9761 O O . LYS C 1 166 ? -12.590 17.198 -5.366 1.00 47.85 163 LYS C O 1
ATOM 9765 N N . GLU C 1 167 ? -12.208 18.950 -6.722 1.00 50.36 164 GLU C N 1
ATOM 9766 C CA . GLU C 1 167 ? -10.893 18.441 -7.095 1.00 48.91 164 GLU C CA 1
ATOM 9767 C C . GLU C 1 167 ? -9.984 18.332 -5.871 1.00 44.62 164 GLU C C 1
ATOM 9768 O O . GLU C 1 167 ? -9.245 17.352 -5.719 1.00 50.98 164 GLU C O 1
ATOM 9772 N N . MET C 1 168 ? -9.956 19.370 -5.033 1.00 49.26 165 MET C N 1
ATOM 9773 C CA . MET C 1 168 ? -9.143 19.321 -3.819 1.00 41.42 165 MET C CA 1
ATOM 9774 C C . MET C 1 168 ? -9.587 18.209 -2.867 1.00 47.80 165 MET C C 1
ATOM 9775 O O . MET C 1 168 ? -8.751 17.538 -2.246 1.00 42.89 165 MET C O 1
ATOM 9779 N N . TYR C 1 169 ? -10.901 18.030 -2.703 1.00 49.11 166 TYR C N 1
ATOM 9780 C CA . TYR C 1 169 ? -11.403 16.956 -1.850 1.00 47.94 166 TYR C CA 1
ATOM 9781 C C . TYR C 1 169 ? -10.890 15.608 -2.334 1.00 43.85 166 TYR C C 1
ATOM 9782 O O . TYR C 1 169 ? -10.371 14.804 -1.552 1.00 39.04 166 TYR C O 1
ATOM 9800 N N . ASN C 1 170 ? -11.046 15.342 -3.634 1.00 44.73 167 ASN C N 1
ATOM 9801 C CA . ASN C 1 170 ? -10.655 14.045 -4.170 1.00 46.11 167 ASN C CA 1
ATOM 9802 C C . ASN C 1 170 ? -9.138 13.880 -4.181 1.00 44.33 167 ASN C C 1
ATOM 9803 O O . ASN C 1 170 ? -8.643 12.757 -4.039 1.00 45.05 167 ASN C O 1
ATOM 9814 N N . ARG C 1 171 ? -8.386 14.970 -4.378 1.00 42.02 168 ARG C N 1
ATOM 9815 C CA . ARG C 1 171 ? -6.934 14.875 -4.264 1.00 41.74 168 ARG C CA 1
ATOM 9816 C C . ARG C 1 171 ? -6.551 14.360 -2.885 1.00 40.48 168 ARG C C 1
ATOM 9817 O O . ARG C 1 171 ? -5.623 13.555 -2.747 1.00 38.41 168 ARG C O 1
ATOM 9838 N N . CYS C 1 172 ? -7.249 14.823 -1.848 1.00 36.27 169 CYS C N 1
ATOM 9839 C CA . CYS C 1 172 ? -6.930 14.384 -0.493 1.00 38.69 169 CYS C CA 1
ATOM 9840 C C . CYS C 1 172 ? -7.346 12.941 -0.252 1.00 40.09 169 CYS C C 1
ATOM 9841 O O . CYS C 1 172 ? -6.543 12.117 0.202 1.00 36.43 169 CYS C O 1
ATOM 9849 N N . ILE C 1 173 ? -8.605 12.609 -0.550 1.00 39.65 170 ILE C N 1
ATOM 9850 C CA . ILE C 1 173 ? -9.078 11.290 -0.144 1.00 39.96 170 ILE C CA 1
ATOM 9851 C C . ILE C 1 173 ? -8.666 10.174 -1.087 1.00 39.54 170 ILE C C 1
ATOM 9852 O O . ILE C 1 173 ? -8.881 9.001 -0.757 1.00 41.25 170 ILE C O 1
ATOM 9868 N N . THR C 1 174 ? -8.060 10.490 -2.230 1.00 40.01 171 THR C N 1
ATOM 9869 C CA . THR C 1 174 ? -7.462 9.465 -3.077 1.00 36.79 171 THR C CA 1
ATOM 9870 C C . THR C 1 174 ? -5.945 9.418 -2.958 1.00 38.47 171 THR C C 1
ATOM 9871 O O . THR C 1 174 ? -5.308 8.598 -3.626 1.00 40.40 171 THR C O 1
ATOM 9882 N N . ALA C 1 175 ? -5.358 10.273 -2.125 1.00 39.78 172 ALA C N 1
ATOM 9883 C CA . ALA C 1 175 ? -3.911 10.382 -2.048 1.00 40.53 172 ALA C CA 1
ATOM 9884 C C . ALA C 1 175 ? -3.282 9.087 -1.548 1.00 37.95 172 ALA C C 1
ATOM 9885 O O . ALA C 1 175 ? -3.888 8.323 -0.789 1.00 36.27 172 ALA C O 1
ATOM 9892 N N . GLU C 1 176 ? -2.060 8.831 -2.012 1.00 34.68 173 GLU C N 1
ATOM 9893 C CA . GLU C 1 176 ? -1.258 7.759 -1.432 1.00 34.26 173 GLU C CA 1
ATOM 9894 C C . GLU C 1 176 ? -0.892 8.129 0.002 1.00 34.66 173 GLU C C 1
ATOM 9895 O O . GLU C 1 176 ? -0.737 9.306 0.340 1.00 36.24 173 GLU C O 1
ATOM 9907 N N . SER C 1 177 ? -0.842 7.130 0.888 1.00 32.19 174 SER C N 1
ATOM 9908 C CA . SER C 1 177 ? -0.650 7.412 2.335 1.00 34.83 174 SER C CA 1
ATOM 9909 C C . SER C 1 177 ? 0.303 6.418 3.007 1.00 33.70 174 SER C C 1
ATOM 9910 O O . SER C 1 177 ? 0.315 6.406 4.231 1.00 31.02 174 SER C O 1
ATOM 9918 N N . ARG C 1 178 ? 1.025 5.586 2.263 1.00 31.37 175 ARG C N 1
ATOM 9919 C CA . ARG C 1 178 ? 1.875 4.551 2.904 1.00 36.23 175 ARG C CA 1
ATOM 9920 C C . ARG C 1 178 ? 3.067 5.246 3.574 1.00 30.41 175 ARG C C 1
ATOM 9921 O O . ARG C 1 178 ? 3.354 4.928 4.741 1.00 32.66 175 ARG C O 1
ATOM 9942 N N . ASP C 1 179 ? 3.725 6.161 2.862 1.00 33.58 176 ASP C N 1
ATOM 9943 C CA . ASP C 1 179 ? 4.892 6.897 3.412 1.00 36.49 176 ASP C CA 1
ATOM 9944 C C . ASP C 1 179 ? 4.413 7.791 4.554 1.00 29.17 176 ASP C C 1
ATOM 9945 O O . ASP C 1 179 ? 5.140 7.888 5.540 1.00 30.55 176 ASP C O 1
ATOM 9954 N N . PHE C 1 180 ? 3.241 8.407 4.415 1.00 29.07 177 PHE C N 1
ATOM 9955 C CA . PHE C 1 180 ? 2.695 9.319 5.454 1.00 29.31 177 PHE C CA 1
ATOM 9956 C C . PHE C 1 180 ? 2.461 8.526 6.729 1.00 29.97 177 PHE C C 1
ATOM 9957 O O . PHE C 1 180 ? 2.782 9.048 7.787 1.00 28.15 177 PHE C O 1
ATOM 9974 N N . CYS C 1 181 ? 1.886 7.330 6.634 1.00 27.54 178 CYS C N 1
ATOM 9975 C CA . CYS C 1 181 ? 1.633 6.488 7.801 1.00 26.93 178 CYS C CA 1
ATOM 9976 C C . CYS C 1 181 ? 2.933 6.140 8.515 1.00 27.69 178 CYS C C 1
ATOM 9977 O O . CYS C 1 181 ? 2.993 6.152 9.750 1.00 25.87 178 CYS C O 1
ATOM 9985 N N . ASN C 1 182 ? 4.001 5.881 7.763 1.00 29.18 179 ASN C N 1
ATOM 9986 C CA . ASN C 1 182 ? 5.281 5.587 8.408 1.00 30.13 179 ASN C CA 1
ATOM 9987 C C . ASN C 1 182 ? 5.853 6.802 9.119 1.00 29.75 179 ASN C C 1
ATOM 9988 O O . ASN C 1 182 ? 6.468 6.669 10.184 1.00 25.86 179 ASN C O 1
ATOM 9999 N N . GLN C 1 183 ? 5.686 7.987 8.533 1.00 27.21 180 GLN C N 1
ATOM 10000 C CA . GLN C 1 183 ? 6.135 9.191 9.216 1.00 26.08 180 GLN C CA 1
ATOM 10001 C C . GLN C 1 183 ? 5.383 9.390 10.525 1.00 27.85 180 GLN C C 1
ATOM 10002 O O . GLN C 1 183 ? 5.985 9.670 11.568 1.00 25.42 180 GLN C O 1
ATOM 10016 N N . MET C 1 184 ? 4.071 9.201 10.503 1.00 27.20 181 MET C N 1
ATOM 10017 C CA . MET C 1 184 ? 3.278 9.406 11.711 1.00 26.87 181 MET C CA 1
ATOM 10018 C C . MET C 1 184 ? 3.590 8.372 12.774 1.00 24.07 181 MET C C 1
ATOM 10019 O O . MET C 1 184 ? 3.634 8.689 13.969 1.00 24.12 181 MET C O 1
ATOM 10033 N N . LYS C 1 185 ? 3.860 7.142 12.343 1.00 24.40 182 LYS C N 1
ATOM 10034 C CA . LYS C 1 185 ? 4.282 6.081 13.256 1.00 27.81 182 LYS C CA 1
ATOM 10035 C C . LYS C 1 185 ? 5.538 6.456 14.016 1.00 26.38 182 LYS C C 1
ATOM 10036 O O . LYS C 1 185 ? 5.673 6.166 15.212 1.00 23.53 182 LYS C O 1
ATOM 10055 N N . PHE C 1 186 ? 6.500 7.046 13.310 1.00 25.32 183 PHE C N 1
ATOM 10056 C CA . PHE C 1 186 ? 7.741 7.481 13.941 1.00 24.39 183 PHE C CA 1
ATOM 10057 C C . PHE C 1 186 ? 7.493 8.571 14.965 1.00 26.82 183 PHE C C 1
ATOM 10058 O O . PHE C 1 186 ? 8.064 8.543 16.060 1.00 23.88 183 PHE C O 1
ATOM 10075 N N . VAL C 1 187 ? 6.666 9.558 14.618 1.00 23.53 184 VAL C N 1
ATOM 10076 C CA . VAL C 1 187 ? 6.331 10.604 15.578 1.00 23.23 184 VAL C CA 1
ATOM 10077 C C . VAL C 1 187 ? 5.640 9.993 16.788 1.00 24.94 184 VAL C C 1
ATOM 10078 O O . VAL C 1 187 ? 5.936 10.342 17.937 1.00 22.59 184 VAL C O 1
ATOM 10091 N N . LEU C 1 188 ? 4.713 9.067 16.550 1.00 22.80 185 LEU C N 1
ATOM 10092 C CA . LEU C 1 188 ? 4.003 8.415 17.648 1.00 22.57 185 LEU C CA 1
ATOM 10093 C C . LEU C 1 188 ? 4.969 7.731 18.614 1.00 22.42 185 LEU C C 1
ATOM 10094 O O . LEU C 1 188 ? 4.865 7.904 19.832 1.00 22.24 185 LEU C O 1
ATOM 10110 N N . ILE C 1 189 ? 5.917 6.947 18.092 1.00 22.62 186 ILE C N 1
ATOM 10111 C CA . ILE C 1 189 ? 6.798 6.191 18.965 1.00 22.61 186 ILE C CA 1
ATOM 10112 C C . ILE C 1 189 ? 7.692 7.131 19.748 1.00 22.42 186 ILE C C 1
ATOM 10113 O O . ILE C 1 189 ? 7.977 6.876 20.921 1.00 22.99 186 ILE C O 1
ATOM 10129 N N . GLY C 1 190 ? 8.085 8.259 19.156 1.00 22.49 187 GLY C N 1
ATOM 10130 C CA . GLY C 1 190 ? 8.808 9.251 19.932 1.00 26.25 187 GLY C CA 1
ATOM 10131 C C . GLY C 1 190 ? 7.960 9.830 21.050 1.00 22.26 187 GLY C C 1
ATOM 10132 O O . GLY C 1 190 ? 8.425 9.991 22.186 1.00 22.58 187 GLY C O 1
ATOM 10136 N N . ARG C 1 191 ? 6.690 10.108 20.760 1.00 22.22 188 ARG C N 1
ATOM 10137 C CA . ARG C 1 191 ? 5.792 10.603 21.801 1.00 22.21 188 ARG C CA 1
ATOM 10138 C C . ARG C 1 191 ? 5.663 9.596 22.937 1.00 24.32 188 ARG C C 1
ATOM 10139 O O . ARG C 1 191 ? 5.570 9.982 24.107 1.00 23.57 188 ARG C O 1
ATOM 10160 N N . LEU C 1 192 ? 5.589 8.305 22.608 1.00 22.07 189 LEU C N 1
ATOM 10161 C CA . LEU C 1 192 ? 5.460 7.292 23.649 1.00 22.15 189 LEU C CA 1
ATOM 10162 C C . LEU C 1 192 ? 6.746 7.155 24.459 1.00 26.78 189 LEU C C 1
ATOM 10163 O O . LEU C 1 192 ? 6.697 7.074 25.698 1.00 25.21 189 LEU C O 1
ATOM 10179 N N . CYS C 1 193 ? 7.904 7.125 23.780 1.00 23.38 190 CYS C N 1
ATOM 10180 C CA . CYS C 1 193 ? 9.176 7.010 24.494 1.00 25.53 190 CYS C CA 1
ATOM 10181 C C . CYS C 1 193 ? 9.379 8.178 25.442 1.00 24.84 190 CYS C C 1
ATOM 10182 O O . CYS C 1 193 ? 9.850 8.005 26.576 1.00 25.24 190 CYS C O 1
ATOM 10190 N N . TYR C 1 194 ? 9.042 9.377 24.989 1.00 22.33 191 TYR C N 1
ATOM 10191 C CA . TYR C 1 194 ? 9.250 10.558 25.813 1.00 22.57 191 TYR C CA 1
ATOM 10192 C C . TYR C 1 194 ? 8.262 10.653 26.959 1.00 29.16 191 TYR C C 1
ATOM 10193 O O . TYR C 1 194 ? 8.659 10.897 28.104 1.00 26.69 191 TYR C O 1
ATOM 10211 N N . GLY C 1 195 ? 6.983 10.468 26.684 1.00 23.83 192 GLY C N 1
ATOM 10212 C CA . GLY C 1 195 ? 5.983 10.863 27.658 1.00 31.35 192 GLY C CA 1
ATOM 10213 C C . GLY C 1 195 ? 4.720 10.046 27.578 1.00 30.11 192 GLY C C 1
ATOM 10214 O O . GLY C 1 195 ? 3.627 10.595 27.744 1.00 31.23 192 GLY C O 1
ATOM 10218 N N . GLN C 1 196 ? 4.846 8.735 27.371 1.00 26.50 193 GLN C N 1
ATOM 10219 C CA . GLN C 1 196 ? 3.662 7.890 27.373 1.00 27.67 193 GLN C CA 1
ATOM 10220 C C . GLN C 1 196 ? 2.769 8.180 28.579 1.00 31.52 193 GLN C C 1
ATOM 10221 O O . GLN C 1 196 ? 1.548 8.287 28.440 1.00 28.80 193 GLN C O 1
ATOM 10235 N N . THR C 1 197 ? 3.353 8.311 29.766 1.00 29.96 194 THR C N 1
ATOM 10236 C CA . THR C 1 197 ? 2.540 8.435 30.971 1.00 29.71 194 THR C CA 1
ATOM 10237 C C . THR C 1 197 ? 2.185 9.880 31.307 1.00 35.75 194 THR C C 1
ATOM 10238 O O . THR C 1 197 ? 1.174 10.122 31.974 1.00 42.28 194 THR C O 1
ATOM 10249 N N . THR C 1 198 ? 2.996 10.849 30.892 1.00 35.06 195 THR C N 1
ATOM 10250 C CA . THR C 1 198 ? 2.780 12.233 31.296 1.00 35.57 195 THR C CA 1
ATOM 10251 C C . THR C 1 198 ? 2.151 13.082 30.202 1.00 35.46 195 THR C C 1
ATOM 10252 O O . THR C 1 198 ? 1.342 13.967 30.499 1.00 31.18 195 THR C O 1
ATOM 10263 N N . SER C 1 199 ? 2.442 12.784 28.940 1.00 27.06 196 SER C N 1
ATOM 10264 C CA . SER C 1 199 ? 1.871 13.519 27.811 1.00 26.69 196 SER C CA 1
ATOM 10265 C C . SER C 1 199 ? 1.523 12.532 26.706 1.00 26.47 196 SER C C 1
ATOM 10266 O O . SER C 1 199 ? 2.096 12.562 25.613 1.00 28.97 196 SER C O 1
ATOM 10274 N N . PRO C 1 200 ? 0.572 11.638 26.961 1.00 26.25 197 PRO C N 1
ATOM 10275 C CA . PRO C 1 200 ? 0.306 10.565 26.001 1.00 26.12 197 PRO C CA 1
ATOM 10276 C C . PRO C 1 200 ? -0.139 11.163 24.682 1.00 27.09 197 PRO C C 1
ATOM 10277 O O . PRO C 1 200 ? -0.883 12.157 24.652 1.00 25.91 197 PRO C O 1
ATOM 10288 N N . PRO C 1 201 ? 0.288 10.580 23.567 1.00 25.04 198 PRO C N 1
ATOM 10289 C CA . PRO C 1 201 ? -0.184 11.057 22.273 1.00 26.21 198 PRO C CA 1
ATOM 10290 C C . PRO C 1 201 ? -1.676 10.817 22.154 1.00 25.08 198 PRO C C 1
ATOM 10291 O O . PRO C 1 201 ? -2.206 9.876 22.764 1.00 25.32 198 PRO C O 1
ATOM 10302 N N . PRO C 1 202 ? -2.378 11.597 21.339 1.00 26.50 199 PRO C N 1
ATOM 10303 C CA . PRO C 1 202 ? -3.811 11.359 21.157 1.00 27.66 199 PRO C CA 1
ATOM 10304 C C . PRO C 1 202 ? -4.073 10.122 20.316 1.00 25.32 199 PRO C C 1
ATOM 10305 O O . PRO C 1 202 ? -3.208 9.644 19.576 1.00 25.81 199 PRO C O 1
ATOM 10316 N N . ILE C 1 203 ? -5.285 9.578 20.488 1.00 25.70 200 ILE C N 1
ATOM 10317 C CA . ILE C 1 203 ? -5.666 8.362 19.776 1.00 25.79 200 ILE C CA 1
ATOM 10318 C C . ILE C 1 203 ? -5.588 8.563 18.269 1.00 27.12 200 ILE C C 1
ATOM 10319 O O . ILE C 1 203 ? -5.271 7.625 17.523 1.00 25.62 200 ILE C O 1
ATOM 10335 N N . GLN C 1 204 ? -5.829 9.791 17.802 1.00 26.82 201 GLN C N 1
ATOM 10336 C CA . GLN C 1 204 ? -5.756 10.096 16.377 1.00 26.43 201 GLN C CA 1
ATOM 10337 C C . GLN C 1 204 ? -4.369 9.875 15.817 1.00 28.47 201 GLN C C 1
ATOM 10338 O O . GLN C 1 204 ? -4.217 9.710 14.600 1.00 26.94 201 GLN C O 1
ATOM 10352 N N . LEU C 1 205 ? -3.353 9.884 16.676 1.00 27.14 202 LEU C N 1
ATOM 10353 C CA . LEU C 1 205 ? -1.991 9.536 16.304 1.00 25.21 202 LEU C CA 1
ATOM 10354 C C . LEU C 1 205 ? -1.638 8.103 16.668 1.00 24.73 202 LEU C C 1
ATOM 10355 O O . LEU C 1 205 ? -0.917 7.440 15.920 1.00 24.73 202 LEU C O 1
ATOM 10371 N N . TYR C 1 206 ? -2.135 7.612 17.808 1.00 24.83 203 TYR C N 1
ATOM 10372 C CA . TYR C 1 206 ? -1.839 6.241 18.210 1.00 24.94 203 TYR C CA 1
ATOM 10373 C C . TYR C 1 206 ? -2.283 5.235 17.154 1.00 25.57 203 TYR C C 1
ATOM 10374 O O . TYR C 1 206 ? -1.626 4.198 16.977 1.00 25.32 203 TYR C O 1
ATOM 10392 N N . GLN C 1 207 ? -3.360 5.533 16.419 1.00 25.47 204 GLN C N 1
ATOM 10393 C CA . GLN C 1 207 ? -3.877 4.552 15.476 1.00 25.89 204 GLN C CA 1
ATOM 10394 C C . GLN C 1 207 ? -2.855 4.175 14.416 1.00 25.90 204 GLN C C 1
ATOM 10395 O O . GLN C 1 207 ? -2.874 3.041 13.924 1.00 26.31 204 GLN C O 1
ATOM 10409 N N . TYR C 1 208 ? -1.932 5.072 14.082 1.00 25.57 205 TYR C N 1
ATOM 10410 C CA . TYR C 1 208 ? -0.941 4.714 13.080 1.00 25.71 205 TYR C CA 1
ATOM 10411 C C . TYR C 1 208 ? 0.019 3.648 13.576 1.00 26.61 205 TYR C C 1
ATOM 10412 O O . TYR C 1 208 ? 0.643 2.968 12.758 1.00 27.05 205 TYR C O 1
ATOM 10430 N N . GLY C 1 209 ? 0.180 3.505 14.887 1.00 25.44 206 GLY C N 1
ATOM 10431 C CA . GLY C 1 209 ? 1.088 2.501 15.402 1.00 25.50 206 GLY C CA 1
ATOM 10432 C C . GLY C 1 209 ? 0.508 1.108 15.507 1.00 26.00 206 GLY C C 1
ATOM 10433 O O . GLY C 1 209 ? 1.260 0.149 15.687 1.00 28.13 206 GLY C O 1
ATOM 10437 N N . VAL C 1 210 ? -0.811 0.956 15.400 1.00 27.14 207 VAL C N 1
ATOM 10438 C CA . VAL C 1 210 ? -1.455 -0.337 15.585 1.00 26.92 207 VAL C CA 1
ATOM 10439 C C . VAL C 1 210 ? -2.210 -0.787 14.344 1.00 35.60 207 VAL C C 1
ATOM 10440 O O . VAL C 1 210 ? -3.018 -1.712 14.413 1.00 31.33 207 VAL C O 1
ATOM 10453 N N . THR C 1 211 ? -1.991 -0.118 13.216 1.00 32.06 208 THR C N 1
ATOM 10454 C CA . THR C 1 211 ? -2.575 -0.522 11.956 1.00 39.88 208 THR C CA 1
ATOM 10455 C C . THR C 1 211 ? -1.457 -0.569 10.924 1.00 35.38 208 THR C C 1
ATOM 10456 O O . THR C 1 211 ? -0.661 0.383 10.836 1.00 43.60 208 THR C O 1
ATOM 10467 N N . PRO C 1 212 ? -1.337 -1.630 10.100 1.00 38.74 209 PRO C N 1
ATOM 10468 C CA . PRO C 1 212 ? -0.279 -1.677 9.107 1.00 41.90 209 PRO C CA 1
ATOM 10469 C C . PRO C 1 212 ? -0.290 -0.446 8.217 1.00 42.80 209 PRO C C 1
ATOM 10470 O O . PRO C 1 212 ? 0.792 0.094 7.924 1.00 39.09 209 PRO C O 1
ATOM 10481 N N . PHE C 1 213 ? -1.477 -0.009 7.797 1.00 36.97 210 PHE C N 1
ATOM 10482 C CA . PHE C 1 213 ? -1.621 1.152 6.882 1.00 37.32 210 PHE C CA 1
ATOM 10483 C C . PHE C 1 213 ? -3.021 1.720 7.001 1.00 32.61 210 PHE C C 1
ATOM 10484 O O . PHE C 1 213 ? -3.943 0.921 7.230 1.00 34.06 210 PHE C O 1
ATOM 10501 N N . ILE C 1 214 ? -3.185 3.037 6.844 1.00 30.79 211 ILE C N 1
ATOM 10502 C CA . ILE C 1 214 ? -4.530 3.689 6.843 1.00 30.88 211 ILE C CA 1
ATOM 10503 C C . ILE C 1 214 ? -4.681 4.433 5.509 1.00 31.70 211 ILE C C 1
ATOM 10504 O O . ILE C 1 214 ? -3.847 5.310 5.240 1.00 31.01 211 ILE C O 1
ATOM 10520 N N . SER C 1 215 ? -5.699 4.093 4.721 1.00 31.39 212 SER C N 1
ATOM 10521 C CA . SER C 1 215 ? -5.964 4.763 3.424 1.00 31.16 212 SER C CA 1
ATOM 10522 C C . SER C 1 215 ? -6.237 6.248 3.676 1.00 31.36 212 SER C C 1
ATOM 10523 O O . SER C 1 215 ? -6.731 6.549 4.759 1.00 30.07 212 SER C O 1
ATOM 10531 N N . ALA C 1 216 ? -5.943 7.125 2.717 1.00 31.16 213 ALA C N 1
ATOM 10532 C CA . ALA C 1 216 ? -6.110 8.588 2.874 1.00 30.83 213 ALA C CA 1
ATOM 10533 C C . ALA C 1 216 ? -7.564 8.957 3.183 1.00 33.07 213 ALA C C 1
ATOM 10534 O O . ALA C 1 216 ? -7.740 9.968 3.860 1.00 30.96 213 ALA C O 1
ATOM 10541 N N . ASP C 1 217 ? -8.562 8.235 2.664 1.00 31.69 214 ASP C N 1
ATOM 10542 C CA . ASP C 1 217 ? -9.957 8.589 2.893 1.00 33.57 214 ASP C CA 1
ATOM 10543 C C . ASP C 1 217 ? -10.359 8.319 4.339 1.00 31.29 214 ASP C C 1
ATOM 10544 O O . ASP C 1 217 ? -11.117 9.097 4.929 1.00 34.51 214 ASP C O 1
ATOM 10553 N N . ILE C 1 218 ? -9.819 7.253 4.940 1.00 30.81 215 ILE C N 1
ATOM 10554 C CA . ILE C 1 218 ? -10.072 6.976 6.353 1.00 30.42 215 ILE C CA 1
ATOM 10555 C C . ILE C 1 218 ? -9.316 7.959 7.232 1.00 29.30 215 ILE C C 1
ATOM 10556 O O . ILE C 1 218 ? -9.844 8.443 8.238 1.00 28.97 215 ILE C O 1
ATOM 10572 N N . ILE C 1 219 ? -8.076 8.280 6.867 1.00 29.03 216 ILE C N 1
ATOM 10573 C CA . ILE C 1 219 ? -7.333 9.272 7.632 1.00 28.33 216 ILE C CA 1
ATOM 10574 C C . ILE C 1 219 ? -8.124 10.566 7.702 1.00 29.92 216 ILE C C 1
ATOM 10575 O O . ILE C 1 219 ? -8.307 11.155 8.772 1.00 31.21 216 ILE C O 1
ATOM 10591 N N . CYS C 1 220 ? -8.614 11.017 6.552 1.00 30.83 217 CYS C N 1
ATOM 10592 C CA . CYS C 1 220 ? -9.213 12.338 6.467 1.00 33.80 217 CYS C CA 1
ATOM 10593 C C . CYS C 1 220 ? -10.579 12.386 7.140 1.00 32.94 217 CYS C C 1
ATOM 10594 O O . CYS C 1 220 ? -10.899 13.368 7.819 1.00 32.26 217 CYS C O 1
ATOM 10602 N N . GLU C 1 221 ? -11.403 11.346 6.957 1.00 29.85 218 GLU C N 1
ATOM 10603 C CA . GLU C 1 221 ? -12.787 11.408 7.391 1.00 30.23 218 GLU C CA 1
ATOM 10604 C C . GLU C 1 221 ? -13.260 10.291 8.314 1.00 30.11 218 GLU C C 1
ATOM 10605 O O . GLU C 1 221 ? -14.356 10.418 8.878 1.00 34.14 218 GLU C O 1
ATOM 10617 N N . GLY C 1 222 ? -12.483 9.228 8.506 1.00 29.80 219 GLY C N 1
ATOM 10618 C CA . GLY C 1 222 ? -12.864 8.122 9.353 1.00 29.80 219 GLY C CA 1
ATOM 10619 C C . GLY C 1 222 ? -11.792 7.858 10.399 1.00 29.03 219 GLY C C 1
ATOM 10620 O O . GLY C 1 222 ? -11.096 8.764 10.858 1.00 28.48 219 GLY C O 1
ATOM 10624 N N . ALA C 1 223 ? -11.678 6.594 10.780 1.00 29.10 220 ALA C N 1
ATOM 10625 C CA . ALA C 1 223 ? -10.675 6.225 11.773 1.00 28.48 220 ALA C CA 1
ATOM 10626 C C . ALA C 1 223 ? -10.517 4.714 11.793 1.00 28.76 220 ALA C C 1
ATOM 10627 O O . ALA C 1 223 ? -11.419 3.970 11.400 1.00 29.46 220 ALA C O 1
ATOM 10634 N N . ALA C 1 224 ? -9.365 4.268 12.290 1.00 28.30 221 ALA C N 1
ATOM 10635 C CA . ALA C 1 224 ? -9.112 2.858 12.546 1.00 28.56 221 ALA C CA 1
ATOM 10636 C C . ALA C 1 224 ? -9.593 2.439 13.932 1.00 31.67 221 ALA C C 1
ATOM 10637 O O . ALA C 1 224 ? -9.141 1.414 14.454 1.00 35.55 221 ALA C O 1
ATOM 10644 N N . TYR C 1 225 ? -10.414 3.268 14.574 1.00 30.98 222 TYR C N 1
ATOM 10645 C CA . TYR C 1 225 ? -10.999 2.996 15.887 1.00 29.94 222 TYR C CA 1
ATOM 10646 C C . TYR C 1 225 ? -12.442 3.494 15.848 1.00 31.38 222 TYR C C 1
ATOM 10647 O O . TYR C 1 225 ? -12.864 4.178 14.905 1.00 29.97 222 TYR C O 1
ATOM 10665 N N . ARG C 1 226 ? -13.205 3.157 16.886 1.00 29.80 223 ARG C N 1
ATOM 10666 C CA . ARG C 1 226 ? -14.557 3.674 17.057 1.00 31.10 223 ARG C CA 1
ATOM 10667 C C . ARG C 1 226 ? -14.678 4.334 18.432 1.00 41.59 223 ARG C C 1
ATOM 10668 O O . ARG C 1 226 ? -13.712 4.417 19.202 1.00 33.01 223 ARG C O 1
ATOM 10689 N N . SER C 1 227 ? -15.883 4.831 18.733 1.00 33.36 224 SER C N 1
ATOM 10690 C CA . SER C 1 227 ? -16.050 5.741 19.865 1.00 37.19 224 SER C CA 1
ATOM 10691 C C . SER C 1 227 ? -15.654 5.079 21.180 1.00 31.13 224 SER C C 1
ATOM 10692 O O . SER C 1 227 ? -15.062 5.728 22.052 1.00 40.36 224 SER C O 1
ATOM 10700 N N . ILE C 1 228 ? -15.996 3.800 21.368 1.00 31.72 225 ILE C N 1
ATOM 10701 C CA . ILE C 1 228 ? -15.632 3.190 22.642 1.00 35.65 225 ILE C CA 1
ATOM 10702 C C . ILE C 1 228 ? -14.125 3.209 22.827 1.00 36.63 225 ILE C C 1
ATOM 10703 O O . ILE C 1 228 ? -13.634 3.344 23.957 1.00 33.88 225 ILE C O 1
ATOM 10719 N N . ASP C 1 229 ? -13.362 3.073 21.736 1.00 36.10 226 ASP C N 1
ATOM 10720 C CA . ASP C 1 229 ? -11.912 3.067 21.882 1.00 29.71 226 ASP C CA 1
ATOM 10721 C C . ASP C 1 229 ? -11.405 4.417 22.355 1.00 29.22 226 ASP C C 1
ATOM 10722 O O . ASP C 1 229 ? -10.443 4.504 23.124 1.00 28.93 226 ASP C O 1
ATOM 10731 N N . VAL C 1 230 ? -12.103 5.469 21.945 1.00 30.04 227 VAL C N 1
ATOM 10732 C CA . VAL C 1 230 ? -11.743 6.828 22.326 1.00 28.92 227 VAL C CA 1
ATOM 10733 C C . VAL C 1 230 ? -11.855 7.008 23.825 1.00 35.26 227 VAL C C 1
ATOM 10734 O O . VAL C 1 230 ? -10.936 7.505 24.490 1.00 33.90 227 VAL C O 1
ATOM 10747 N N . GLU C 1 231 ? -12.969 6.548 24.387 1.00 36.86 228 GLU C N 1
ATOM 10748 C CA . GLU C 1 231 ? -13.166 6.676 25.823 1.00 38.33 228 GLU C CA 1
ATOM 10749 C C . GLU C 1 231 ? -12.202 5.805 26.608 1.00 36.06 228 GLU C C 1
ATOM 10750 O O . GLU C 1 231 ? -11.629 6.264 27.601 1.00 44.77 228 GLU C O 1
ATOM 10762 N N . ASN C 1 232 ? -11.985 4.571 26.147 1.00 31.59 229 ASN C N 1
ATOM 10763 C CA . ASN C 1 232 ? -11.025 3.660 26.760 1.00 33.57 229 ASN C CA 1
ATOM 10764 C C . ASN C 1 232 ? -9.600 4.197 26.737 1.00 38.20 229 ASN C C 1
ATOM 10765 O O . ASN C 1 232 ? -8.855 4.067 27.714 1.00 34.20 229 ASN C O 1
ATOM 10776 N N . TYR C 1 233 ? -9.191 4.766 25.611 1.00 31.67 230 TYR C N 1
ATOM 10777 C CA . TYR C 1 233 ? -7.804 5.163 25.441 1.00 31.11 230 TYR C CA 1
ATOM 10778 C C . TYR C 1 233 ? -7.379 6.218 26.441 1.00 36.40 230 TYR C C 1
ATOM 10779 O O . TYR C 1 233 ? -6.269 6.154 26.979 1.00 32.93 230 TYR C O 1
ATOM 10797 N N . ALA C 1 234 ? -8.260 7.156 26.756 1.00 36.00 231 ALA C N 1
ATOM 10798 C CA . ALA C 1 234 ? -7.896 8.174 27.729 1.00 49.55 231 ALA C CA 1
ATOM 10799 C C . ALA C 1 234 ? -7.479 7.550 29.054 1.00 53.82 231 ALA C C 1
ATOM 10800 O O . ALA C 1 234 ? -6.571 8.053 29.726 1.00 57.01 231 ALA C O 1
ATOM 10807 N N . MET C 1 235 ? -8.137 6.459 29.448 1.00 50.89 232 MET C N 1
ATOM 10808 C CA . MET C 1 235 ? -7.830 5.727 30.674 1.00 42.58 232 MET C CA 1
ATOM 10809 C C . MET C 1 235 ? -6.732 4.672 30.531 1.00 49.68 232 MET C C 1
ATOM 10810 O O . MET C 1 235 ? -6.051 4.380 31.523 1.00 52.26 232 MET C O 1
ATOM 10824 N N . ASN C 1 236 ? -6.606 4.009 29.386 1.00 40.52 233 ASN C N 1
ATOM 10825 C CA . ASN C 1 236 ? -5.689 2.838 29.306 1.00 37.31 233 ASN C CA 1
ATOM 10826 C C . ASN C 1 236 ? -4.363 3.175 28.629 1.00 44.77 233 ASN C C 1
ATOM 10827 O O . ASN C 1 236 ? -3.593 2.227 28.440 1.00 40.21 233 ASN C O 1
ATOM 10838 N N . SER C 1 237 ? -4.070 4.437 28.313 1.00 32.75 234 SER C N 1
ATOM 10839 C CA . SER C 1 237 ? -2.877 4.744 27.533 1.00 34.35 234 SER C CA 1
ATOM 10840 C C . SER C 1 237 ? -1.597 4.386 28.268 1.00 36.88 234 SER C C 1
ATOM 10841 O O . SER C 1 237 ? -0.579 4.087 27.635 1.00 34.62 234 SER C O 1
ATOM 10849 N N . ASN C 1 238 ? -1.635 4.356 29.591 1.00 33.72 235 ASN C N 1
ATOM 10850 C CA . ASN C 1 238 ? -0.440 4.004 30.351 1.00 38.73 235 ASN C CA 1
ATOM 10851 C C . ASN C 1 238 ? -0.065 2.517 30.334 1.00 41.66 235 ASN C C 1
ATOM 10852 O O . ASN C 1 238 ? 0.936 2.160 30.967 1.00 34.24 235 ASN C O 1
ATOM 10863 N N . HIS C 1 239 ? -0.787 1.642 29.636 1.00 30.81 236 HIS C N 1
ATOM 10864 C CA . HIS C 1 239 ? -0.567 0.202 29.742 1.00 29.14 236 HIS C CA 1
ATOM 10865 C C . HIS C 1 239 ? -0.508 -0.470 28.379 1.00 28.68 236 HIS C C 1
ATOM 10866 O O . HIS C 1 239 ? -0.481 -1.703 28.306 1.00 31.97 236 HIS C O 1
ATOM 10880 N N . LEU C 1 240 ? -0.470 0.305 27.308 1.00 29.79 237 LEU C N 1
ATOM 10881 C CA . LEU C 1 240 ? -0.585 -0.226 25.963 1.00 27.65 237 LEU C CA 1
ATOM 10882 C C . LEU C 1 240 ? 0.767 -0.534 25.329 1.00 30.61 237 LEU C C 1
ATOM 10883 O O . LEU C 1 240 ? 0.801 -1.143 24.253 1.00 31.98 237 LEU C O 1
ATOM 10899 N N . VAL C 1 241 ? 1.873 -0.160 25.972 1.00 28.09 238 VAL C N 1
ATOM 10900 C CA . VAL C 1 241 ? 3.190 -0.191 25.352 1.00 28.35 238 VAL C CA 1
ATOM 10901 C C . VAL C 1 241 ? 4.094 -1.169 26.087 1.00 28.44 238 VAL C C 1
ATOM 10902 O O . VAL C 1 241 ? 4.214 -1.118 27.317 1.00 27.58 238 VAL C O 1
ATOM 10915 N N . SER C 1 242 ? 4.756 -2.027 25.320 1.00 28.17 239 SER C N 1
ATOM 10916 C CA . SER C 1 242 ? 5.835 -2.879 25.806 1.00 30.17 239 SER C CA 1
ATOM 10917 C C . SER C 1 242 ? 7.168 -2.365 25.273 1.00 27.18 239 SER C C 1
ATOM 10918 O O . SER C 1 242 ? 7.288 -2.058 24.080 1.00 28.50 239 SER C O 1
ATOM 10926 N N . TYR C 1 243 ? 8.148 -2.238 26.162 1.00 27.35 240 TYR C N 1
ATOM 10927 C CA . TYR C 1 243 ? 9.485 -1.768 25.826 1.00 27.64 240 TYR C CA 1
ATOM 10928 C C . TYR C 1 243 ? 10.493 -2.908 25.921 1.00 29.44 240 TYR C C 1
ATOM 10929 O O . TYR C 1 243 ? 10.301 -3.884 26.650 1.00 29.67 240 TYR C O 1
ATOM 10947 N N . ALA C 1 244 ? 11.588 -2.769 25.184 1.00 28.33 241 ALA C N 1
ATOM 10948 C CA . ALA C 1 244 ? 12.682 -3.728 25.242 1.00 29.94 241 ALA C CA 1
ATOM 10949 C C . ALA C 1 244 ? 13.967 -2.996 24.890 1.00 27.75 241 ALA C C 1
ATOM 10950 O O . ALA C 1 244 ? 13.926 -1.906 24.305 1.00 27.56 241 ALA C O 1
ATOM 10957 N N . PRO C 1 245 ? 15.126 -3.569 25.214 1.00 28.25 242 PRO C N 1
ATOM 10958 C CA . PRO C 1 245 ? 16.379 -2.863 24.924 1.00 31.92 242 PRO C CA 1
ATOM 10959 C C . PRO C 1 245 ? 16.610 -2.682 23.428 1.00 33.24 242 PRO C C 1
ATOM 10960 O O . PRO C 1 245 ? 16.329 -3.571 22.622 1.00 31.14 242 PRO C O 1
ATOM 10971 N N . PHE C 1 246 ? 17.110 -1.501 23.063 1.00 29.43 243 PHE C N 1
ATOM 10972 C CA . PHE C 1 246 ? 17.784 -1.307 21.777 1.00 32.10 243 PHE C CA 1
ATOM 10973 C C . PHE C 1 246 ? 19.270 -1.581 22.028 1.00 35.05 243 PHE C C 1
ATOM 10974 O O . PHE C 1 246 ? 20.001 -0.733 22.546 1.00 33.11 243 PHE C O 1
ATOM 10991 N N . PHE C 1 247 ? 19.712 -2.797 21.701 1.00 30.86 244 PHE C N 1
ATOM 10992 C CA . PHE C 1 247 ? 21.077 -3.182 22.029 1.00 33.25 244 PHE C CA 1
ATOM 10993 C C . PHE C 1 247 ? 22.066 -2.397 21.169 1.00 41.85 244 PHE C C 1
ATOM 10994 O O . PHE C 1 247 ? 21.917 -2.309 19.944 1.00 35.04 244 PHE C O 1
ATOM 11011 N N . VAL C 1 248 ? 23.079 -1.835 21.823 1.00 33.79 245 VAL C N 1
ATOM 11012 C CA . VAL C 1 248 ? 24.213 -1.177 21.175 1.00 34.52 245 VAL C CA 1
ATOM 11013 C C . VAL C 1 248 ? 25.473 -1.626 21.893 1.00 37.79 245 VAL C C 1
ATOM 11014 O O . VAL C 1 248 ? 25.404 -2.102 23.035 1.00 36.79 245 VAL C O 1
ATOM 11027 N N . PRO C 1 249 ? 26.642 -1.480 21.269 1.00 38.08 246 PRO C N 1
ATOM 11028 C CA . PRO C 1 249 ? 27.840 -1.998 21.944 1.00 44.02 246 PRO C CA 1
ATOM 11029 C C . PRO C 1 249 ? 28.132 -1.134 23.154 1.00 39.66 246 PRO C C 1
ATOM 11030 O O . PRO C 1 249 ? 27.920 0.080 23.138 1.00 39.37 246 PRO C O 1
ATOM 11041 N N . ASN C 1 250 ? 28.540 -1.771 24.239 1.00 44.50 247 ASN C N 1
ATOM 11042 C CA . ASN C 1 250 ? 29.159 -1.059 25.340 1.00 44.47 247 ASN C CA 1
ATOM 11043 C C . ASN C 1 250 ? 30.596 -0.646 25.058 1.00 48.82 247 ASN C C 1
ATOM 11044 O O . ASN C 1 250 ? 31.423 -1.468 24.642 1.00 49.92 247 ASN C O 1
ATOM 11055 N N . ASP C 1 251 ? 30.915 0.597 25.381 1.00 48.58 248 ASP C N 1
ATOM 11056 C CA . ASP C 1 251 ? 32.223 1.132 25.044 1.00 58.31 248 ASP C CA 1
ATOM 11057 C C . ASP C 1 251 ? 33.274 0.748 26.076 1.00 55.54 248 ASP C C 1
ATOM 11058 O O . ASP C 1 251 ? 34.439 0.536 25.719 1.00 64.55 248 ASP C O 1
ATOM 11062 N N . THR C 1 252 ? 32.864 0.596 27.342 1.00 49.50 249 THR C N 1
ATOM 11063 C CA . THR C 1 252 ? 33.779 0.305 28.444 1.00 54.59 249 THR C CA 1
ATOM 11064 C C . THR C 1 252 ? 33.770 -1.095 29.039 1.00 50.45 249 THR C C 1
ATOM 11065 O O . THR C 1 252 ? 34.548 -1.354 29.969 1.00 52.25 249 THR C O 1
ATOM 11076 N N . LYS C 1 253 ? 32.883 -1.963 28.592 1.00 52.00 250 LYS C N 1
ATOM 11077 C CA . LYS C 1 253 ? 32.610 -3.267 29.178 1.00 57.58 250 LYS C CA 1
ATOM 11078 C C . LYS C 1 253 ? 32.501 -4.242 28.017 1.00 51.44 250 LYS C C 1
ATOM 11079 O O . LYS C 1 253 ? 32.150 -3.828 26.908 1.00 50.97 250 LYS C O 1
ATOM 11098 N N . PRO C 1 254 ? 32.701 -5.543 28.243 1.00 48.82 251 PRO C N 1
ATOM 11099 C CA . PRO C 1 254 ? 32.333 -6.494 27.183 1.00 48.37 251 PRO C CA 1
ATOM 11100 C C . PRO C 1 254 ? 30.820 -6.456 27.033 1.00 51.94 251 PRO C C 1
ATOM 11101 O O . PRO C 1 254 ? 30.104 -6.047 27.948 1.00 48.48 251 PRO C O 1
ATOM 11112 N N . GLY C 1 255 ? 30.319 -6.937 25.901 1.00 44.87 252 GLY C N 1
ATOM 11113 C CA . GLY C 1 255 ? 28.872 -7.024 25.759 1.00 47.88 252 GLY C CA 1
ATOM 11114 C C . GLY C 1 255 ? 28.208 -5.733 25.313 1.00 43.14 252 GLY C C 1
ATOM 11115 O O . GLY C 1 255 ? 28.846 -4.738 24.962 1.00 42.06 252 GLY C O 1
ATOM 11119 N N . SER C 1 256 ? 26.884 -5.745 25.401 1.00 40.60 253 SER C N 1
ATOM 11120 C CA . SER C 1 256 ? 26.050 -4.673 24.891 1.00 42.59 253 SER C CA 1
ATOM 11121 C C . SER C 1 256 ? 25.478 -3.857 26.035 1.00 42.42 253 SER C C 1
ATOM 11122 O O . SER C 1 256 ? 25.228 -4.375 27.128 1.00 39.83 253 SER C O 1
ATOM 11130 N N . ARG C 1 257 ? 25.290 -2.566 25.782 1.00 38.48 254 ARG C N 1
ATOM 11131 C CA . ARG C 1 257 ? 24.425 -1.821 26.680 1.00 42.94 254 ARG C CA 1
ATOM 11132 C C . ARG C 1 257 ? 22.990 -2.282 26.530 1.00 38.19 254 ARG C C 1
ATOM 11133 O O . ARG C 1 257 ? 22.535 -2.605 25.430 1.00 35.78 254 ARG C O 1
ATOM 11154 N N . ILE C 1 258 ? 22.314 -2.411 27.669 1.00 37.14 255 ILE C N 1
ATOM 11155 C CA . ILE C 1 258 ? 20.981 -2.983 27.758 1.00 39.98 255 ILE C CA 1
ATOM 11156 C C . ILE C 1 258 ? 20.007 -1.988 28.365 1.00 40.62 255 ILE C C 1
ATOM 11157 O O . ILE C 1 258 ? 18.867 -2.341 28.660 1.00 43.26 255 ILE C O 1
ATOM 11173 N N . ASP C 1 259 ? 20.446 -0.737 28.572 1.00 36.20 256 ASP C N 1
ATOM 11174 C CA . ASP C 1 259 ? 19.647 0.232 29.312 1.00 36.04 256 ASP C CA 1
ATOM 11175 C C . ASP C 1 259 ? 18.898 1.234 28.433 1.00 35.76 256 ASP C C 1
ATOM 11176 O O . ASP C 1 259 ? 18.117 2.030 28.967 1.00 34.33 256 ASP C O 1
ATOM 11185 N N . LEU C 1 260 ? 19.117 1.235 27.120 1.00 33.74 257 LEU C N 1
ATOM 11186 C CA . LEU C 1 260 ? 18.363 2.086 26.201 1.00 31.92 257 LEU C CA 1
ATOM 11187 C C . LEU C 1 260 ? 17.123 1.325 25.753 1.00 31.63 257 LEU C C 1
ATOM 11188 O O . LEU C 1 260 ? 17.224 0.326 25.036 1.00 34.63 257 LEU C O 1
ATOM 11204 N N . LEU C 1 261 ? 15.955 1.820 26.132 1.00 30.43 258 LEU C N 1
ATOM 11205 C CA . LEU C 1 261 ? 14.715 1.085 25.946 1.00 29.04 258 LEU C CA 1
ATOM 11206 C C . LEU C 1 261 ? 13.905 1.669 24.799 1.00 25.87 258 LEU C C 1
ATOM 11207 O O . LEU C 1 261 ? 13.558 2.855 24.811 1.00 26.27 258 LEU C O 1
ATOM 11223 N N . MET C 1 262 ? 13.558 0.812 23.849 1.00 26.08 259 MET C N 1
ATOM 11224 C CA . MET C 1 262 ? 12.802 1.202 22.676 1.00 25.31 259 MET C CA 1
ATOM 11225 C C . MET C 1 262 ? 11.423 0.542 22.759 1.00 26.01 259 MET C C 1
ATOM 11226 O O . MET C 1 262 ? 11.214 -0.424 23.510 1.00 27.19 259 MET C O 1
ATOM 11240 N N . VAL C 1 263 ? 10.480 1.063 21.969 1.00 24.95 260 VAL C N 1
ATOM 11241 C CA . VAL C 1 263 ? 9.169 0.442 21.846 1.00 25.03 260 VAL C CA 1
ATOM 11242 C C . VAL C 1 263 ? 9.316 -0.914 21.179 1.00 29.23 260 VAL C C 1
ATOM 11243 O O . VAL C 1 263 ? 9.949 -1.041 20.129 1.00 29.26 260 VAL C O 1
ATOM 11256 N N . ASN C 1 264 ? 8.763 -1.944 21.799 1.00 26.11 261 ASN C N 1
ATOM 11257 C CA . ASN C 1 264 ? 8.786 -3.284 21.219 1.00 26.82 261 ASN C CA 1
ATOM 11258 C C . ASN C 1 264 ? 7.434 -3.748 20.714 1.00 30.61 261 ASN C C 1
ATOM 11259 O O . ASN C 1 264 ? 7.368 -4.406 19.671 1.00 29.99 261 ASN C O 1
ATOM 11270 N N . HIS C 1 265 ? 6.362 -3.450 21.449 1.00 29.49 262 HIS C N 1
ATOM 11271 C CA . HIS C 1 265 ? 5.014 -3.796 21.017 1.00 32.47 262 HIS C CA 1
ATOM 11272 C C . HIS C 1 265 ? 4.037 -2.673 21.353 1.00 30.84 262 HIS C C 1
ATOM 11273 O O . HIS C 1 265 ? 4.176 -2.027 22.396 1.00 27.84 262 HIS C O 1
ATOM 11287 N N . LEU C 1 266 ? 3.050 -2.434 20.490 1.00 28.28 263 LEU C N 1
ATOM 11288 C CA . LEU C 1 266 ? 1.955 -1.514 20.798 1.00 28.45 263 LEU C CA 1
ATOM 11289 C C . LEU C 1 266 ? 0.656 -2.311 20.758 1.00 26.83 263 LEU C C 1
ATOM 11290 O O . LEU C 1 266 ? 0.385 -3.008 19.774 1.00 27.63 263 LEU C O 1
ATOM 11306 N N . LYS C 1 267 ? -0.139 -2.208 21.827 1.00 30.11 264 LYS C N 1
ATOM 11307 C CA . LYS C 1 267 ? -1.363 -2.996 21.953 1.00 29.35 264 LYS C CA 1
ATOM 11308 C C . LYS C 1 267 ? -2.442 -2.449 21.024 1.00 27.08 264 LYS C C 1
ATOM 11309 O O . LYS C 1 267 ? -2.696 -1.243 20.993 1.00 26.43 264 LYS C O 1
ATOM 11328 N N . LYS C 1 268 ? -3.077 -3.337 20.266 1.00 27.74 265 LYS C N 1
ATOM 11329 C CA . LYS C 1 268 ? -4.132 -2.919 19.356 1.00 30.97 265 LYS C CA 1
ATOM 11330 C C . LYS C 1 268 ? -5.396 -2.571 20.131 1.00 28.09 265 LYS C C 1
ATOM 11331 O O . LYS C 1 268 ? -5.519 -2.822 21.331 1.00 29.60 265 LYS C O 1
ATOM 11350 N N . PHE C 1 269 ? -6.347 -1.965 19.424 1.00 31.57 266 PHE C N 1
ATOM 11351 C CA . PHE C 1 269 ? -7.541 -1.489 20.098 1.00 33.10 266 PHE C CA 1
ATOM 11352 C C . PHE C 1 269 ? -8.395 -2.624 20.640 1.00 29.56 266 PHE C C 1
ATOM 11353 O O . PHE C 1 269 ? -9.140 -2.405 21.598 1.00 37.99 266 PHE C O 1
ATOM 11370 N N . ASN C 1 270 ? -8.294 -3.832 20.074 1.00 31.09 267 ASN C N 1
ATOM 11371 C CA . ASN C 1 270 ? -9.036 -4.958 20.631 1.00 35.33 267 ASN C CA 1
ATOM 11372 C C . ASN C 1 270 ? -8.469 -5.435 21.967 1.00 34.43 267 ASN C C 1
ATOM 11373 O O . ASN C 1 270 ? -9.121 -6.248 22.638 1.00 33.85 267 ASN C O 1
ATOM 11384 N N . LEU C 1 271 ? -7.262 -4.985 22.332 1.00 32.64 268 LEU C N 1
ATOM 11385 C CA . LEU C 1 271 ? -6.576 -5.246 23.601 1.00 33.73 268 LEU C CA 1
ATOM 11386 C C . LEU C 1 271 ? -6.100 -6.680 23.746 1.00 39.70 268 LEU C C 1
ATOM 11387 O O . LEU C 1 271 ? -5.570 -7.038 24.809 1.00 41.63 268 LEU C O 1
ATOM 11403 N N . ILE C 1 272 ? -6.156 -7.462 22.679 1.00 36.87 269 ILE C N 1
ATOM 11404 C CA . ILE C 1 272 ? -5.691 -8.840 22.663 1.00 40.16 269 ILE C CA 1
ATOM 11405 C C . ILE C 1 272 ? -4.367 -8.953 21.927 1.00 41.73 269 ILE C C 1
ATOM 11406 O O . ILE C 1 272 ? -3.451 -9.633 22.388 1.00 38.69 269 ILE C O 1
ATOM 11422 N N . PHE C 1 273 ? -4.283 -8.380 20.733 1.00 33.41 270 PHE C N 1
ATOM 11423 C CA . PHE C 1 273 ? -3.108 -8.542 19.903 1.00 37.21 270 PHE C CA 1
ATOM 11424 C C . PHE C 1 273 ? -2.311 -7.244 19.912 1.00 36.36 270 PHE C C 1
ATOM 11425 O O . PHE C 1 273 ? -2.798 -6.187 20.326 1.00 31.48 270 PHE C O 1
ATOM 11442 N N . ASP C 1 274 ? -1.057 -7.348 19.478 1.00 33.00 271 ASP C N 1
ATOM 11443 C CA . ASP C 1 274 ? -0.116 -6.239 19.519 1.00 32.21 271 ASP C CA 1
ATOM 11444 C C . ASP C 1 274 ? 0.496 -6.082 18.133 1.00 35.31 271 ASP C C 1
ATOM 11445 O O . ASP C 1 274 ? 0.630 -7.050 17.377 1.00 40.25 271 ASP C O 1
ATOM 11454 N N . THR C 1 275 ? 0.973 -4.881 17.845 1.00 29.87 272 THR C N 1
ATOM 11455 C CA . THR C 1 275 ? 1.828 -4.645 16.692 1.00 30.78 272 THR C CA 1
ATOM 11456 C C . THR C 1 275 ? 3.271 -4.671 17.172 1.00 30.42 272 THR C C 1
ATOM 11457 O O . THR C 1 275 ? 3.633 -3.946 18.101 1.00 29.25 272 THR C O 1
ATOM 11468 N N . TRP C 1 276 ? 4.098 -5.463 16.501 1.00 33.40 273 TRP C N 1
ATOM 11469 C CA . TRP C 1 276 ? 5.485 -5.688 16.890 1.00 35.51 273 TRP C CA 1
ATOM 11470 C C . TRP C 1 276 ? 6.406 -4.766 16.116 1.00 36.39 273 TRP C C 1
ATOM 11471 O O . TRP C 1 276 ? 6.266 -4.611 14.897 1.00 32.83 273 TRP C O 1
ATOM 11492 N N . TYR C 1 277 ? 7.360 -4.172 16.826 1.00 32.47 274 TYR C N 1
ATOM 11493 C CA . TYR C 1 277 ? 8.363 -3.284 16.233 1.00 35.65 274 TYR C CA 1
ATOM 11494 C C . TYR C 1 277 ? 9.727 -3.933 16.428 1.00 34.08 274 TYR C C 1
ATOM 11495 O O . TYR C 1 277 ? 10.374 -3.759 17.462 1.00 34.68 274 TYR C O 1
ATOM 11513 N N . LYS C 1 278 ? 10.170 -4.658 15.397 1.00 34.85 275 LYS C N 1
ATOM 11514 C CA . LYS C 1 278 ? 11.413 -5.415 15.498 1.00 36.85 275 LYS C CA 1
ATOM 11515 C C . LYS C 1 278 ? 12.614 -4.528 15.792 1.00 36.52 275 LYS C C 1
ATOM 11516 O O . LYS C 1 278 ? 13.550 -4.970 16.466 1.00 38.43 275 LYS C O 1
ATOM 11520 N N . THR C 1 279 ? 12.613 -3.280 15.315 1.00 30.95 276 THR C N 1
ATOM 11521 C CA . THR C 1 279 ? 13.725 -2.369 15.581 1.00 30.74 276 THR C CA 1
ATOM 11522 C C . THR C 1 279 ? 13.220 -1.073 16.206 1.00 30.27 276 THR C C 1
ATOM 11523 O O . THR C 1 279 ? 13.724 0.008 15.896 1.00 28.68 276 THR C O 1
ATOM 11534 N N . GLY C 1 280 ? 12.160 -1.164 17.008 1.00 30.37 277 GLY C N 1
ATOM 11535 C CA . GLY C 1 280 ? 11.696 -0.024 17.765 1.00 27.69 277 GLY C CA 1
ATOM 11536 C C . GLY C 1 280 ? 11.153 1.107 16.929 1.00 28.49 277 GLY C C 1
ATOM 11537 O O . GLY C 1 280 ? 11.134 2.251 17.387 1.00 25.26 277 GLY C O 1
ATOM 11541 N N . GLY C 1 281 ? 10.726 0.821 15.701 1.00 26.41 278 GLY C N 1
ATOM 11542 C CA . GLY C 1 281 ? 10.244 1.864 14.813 1.00 30.03 278 GLY C CA 1
ATOM 11543 C C . GLY C 1 281 ? 11.343 2.707 14.214 1.00 32.20 278 GLY C C 1
ATOM 11544 O O . GLY C 1 281 ? 11.096 3.860 13.833 1.00 28.46 278 GLY C O 1
ATOM 11548 N N . SER C 1 282 ? 12.552 2.156 14.102 1.00 31.02 279 SER C N 1
ATOM 11549 C CA . SER C 1 282 ? 13.663 2.904 13.536 1.00 28.47 279 SER C CA 1
ATOM 11550 C C . SER C 1 282 ? 13.404 3.243 12.072 1.00 29.38 279 SER C C 1
ATOM 11551 O O . SER C 1 282 ? 12.671 2.546 11.366 1.00 29.93 279 SER C O 1
ATOM 11559 N N . VAL C 1 283 ? 13.998 4.347 11.635 1.00 29.72 280 VAL C N 1
ATOM 11560 C CA . VAL C 1 283 ? 13.899 4.813 10.261 1.00 30.81 280 VAL C CA 1
ATOM 11561 C C . VAL C 1 283 ? 15.293 5.156 9.761 1.00 32.32 280 VAL C C 1
ATOM 11562 O O . VAL C 1 283 ? 16.199 5.457 10.547 1.00 32.06 280 VAL C O 1
ATOM 11575 N N . MET C 1 284 ? 15.465 5.075 8.440 1.00 34.10 281 MET C N 1
ATOM 11576 C CA . MET C 1 284 ? 16.735 5.386 7.809 1.00 35.92 281 MET C CA 1
ATOM 11577 C C . MET C 1 284 ? 16.851 6.896 7.603 1.00 35.72 281 MET C C 1
ATOM 11578 O O . MET C 1 284 ? 15.924 7.551 7.109 1.00 37.80 281 MET C O 1
ATOM 11592 N N . VAL C 1 285 ? 18.022 7.435 7.916 1.00 36.23 282 VAL C N 1
ATOM 11593 C CA . VAL C 1 285 ? 18.288 8.846 7.712 1.00 36.38 282 VAL C CA 1
ATOM 11594 C C . VAL C 1 285 ? 19.008 9.077 6.395 1.00 38.94 282 VAL C C 1
ATOM 11595 O O . VAL C 1 285 ? 18.646 9.984 5.646 1.00 41.78 282 VAL C O 1
ATOM 11608 N N . SER C 1 286 ? 19.989 8.234 6.087 1.00 40.68 283 SER C N 1
ATOM 11609 C CA . SER C 1 286 ? 20.793 8.392 4.887 1.00 46.28 283 SER C CA 1
ATOM 11610 C C . SER C 1 286 ? 21.441 7.057 4.567 1.00 53.86 283 SER C C 1
ATOM 11611 O O . SER C 1 286 ? 21.664 6.232 5.457 1.00 47.60 283 SER C O 1
ATOM 11619 N N . SER C 1 287 ? 21.733 6.853 3.282 1.00 66.33 284 SER C N 1
ATOM 11620 C CA . SER C 1 287 ? 22.272 5.587 2.811 1.00 72.99 284 SER C CA 1
ATOM 11621 C C . SER C 1 287 ? 23.729 5.648 2.383 1.00 75.91 284 SER C C 1
ATOM 11622 O O . SER C 1 287 ? 24.398 4.610 2.397 1.00 79.93 284 SER C O 1
ATOM 11630 N N . ARG C 1 288 ? 24.236 6.817 2.012 1.00 74.55 285 ARG C N 1
ATOM 11631 C CA . ARG C 1 288 ? 25.607 6.930 1.532 1.00 77.70 285 ARG C CA 1
ATOM 11632 C C . ARG C 1 288 ? 26.097 8.359 1.711 1.00 78.45 285 ARG C C 1
ATOM 11633 O O . ARG C 1 288 ? 25.500 9.138 2.453 1.00 75.22 285 ARG C O 1
ATOM 11637 N N . MET D 1 4 ? -19.059 -14.480 14.056 1.00 68.58 1 MET D N 1
ATOM 11638 C CA . MET D 1 4 ? -18.576 -13.825 12.829 1.00 76.31 1 MET D CA 1
ATOM 11639 C C . MET D 1 4 ? -18.352 -14.800 11.684 1.00 66.29 1 MET D C 1
ATOM 11640 O O . MET D 1 4 ? -18.310 -14.387 10.523 1.00 72.20 1 MET D O 1
ATOM 11654 N N . GLU D 1 5 ? -18.196 -16.088 11.981 1.00 68.08 2 GLU D N 1
ATOM 11655 C CA . GLU D 1 5 ? -18.008 -16.997 10.861 1.00 67.66 2 GLU D CA 1
ATOM 11656 C C . GLU D 1 5 ? -19.297 -17.173 10.076 1.00 73.51 2 GLU D C 1
ATOM 11657 O O . GLU D 1 5 ? -19.255 -17.696 8.957 1.00 84.30 2 GLU D O 1
ATOM 11661 N N . ALA D 1 6 ? -20.433 -16.715 10.622 1.00 73.48 3 ALA D N 1
ATOM 11662 C CA . ALA D 1 6 ? -21.671 -16.650 9.857 1.00 71.88 3 ALA D CA 1
ATOM 11663 C C . ALA D 1 6 ? -21.625 -15.606 8.754 1.00 70.29 3 ALA D C 1
ATOM 11664 O O . ALA D 1 6 ? -22.449 -15.662 7.835 1.00 65.56 3 ALA D O 1
ATOM 11671 N N . PHE D 1 7 ? -20.702 -14.644 8.841 1.00 63.75 4 PHE D N 1
ATOM 11672 C CA . PHE D 1 7 ? -20.635 -13.543 7.890 1.00 63.48 4 PHE D CA 1
ATOM 11673 C C . PHE D 1 7 ? -19.410 -13.651 6.989 1.00 61.84 4 PHE D C 1
ATOM 11674 O O . PHE D 1 7 ? -19.053 -12.686 6.312 1.00 63.36 4 PHE D O 1
ATOM 11691 N N . LEU D 1 8 ? -18.801 -14.828 6.926 1.00 63.82 5 LEU D N 1
ATOM 11692 C CA . LEU D 1 8 ? -17.624 -15.110 6.118 1.00 70.43 5 LEU D CA 1
ATOM 11693 C C . LEU D 1 8 ? -17.969 -16.254 5.185 1.00 71.00 5 LEU D C 1
ATOM 11694 O O . LEU D 1 8 ? -18.620 -17.225 5.586 1.00 78.10 5 LEU D O 1
ATOM 11710 N N . LEU D 1 9 ? -17.539 -16.123 3.940 1.00 75.12 6 LEU D N 1
ATOM 11711 C CA . LEU D 1 9 ? -17.654 -17.199 2.976 1.00 76.85 6 LEU D CA 1
ATOM 11712 C C . LEU D 1 9 ? -16.246 -17.480 2.475 1.00 87.41 6 LEU D C 1
ATOM 11713 O O . LEU D 1 9 ? -15.402 -16.581 2.427 1.00 78.56 6 LEU D O 1
ATOM 11729 N N . GLU D 1 10 ? -15.999 -18.723 2.072 1.00 92.05 7 GLU D N 1
ATOM 11730 C CA . GLU D 1 10 ? -14.719 -19.050 1.457 1.00 95.05 7 GLU D CA 1
ATOM 11731 C C . GLU D 1 10 ? -14.505 -18.254 0.179 1.00 112.31 7 GLU D C 1
ATOM 11732 O O . GLU D 1 10 ? -15.421 -18.086 -0.630 1.00 138.40 7 GLU D O 1
ATOM 11744 N N . ASN D 1 11 ? -13.285 -17.760 0.004 1.00 102.33 8 ASN D N 1
ATOM 11745 C CA . ASN D 1 11 ? -12.950 -16.912 -1.129 1.00 104.96 8 ASN D CA 1
ATOM 11746 C C . ASN D 1 11 ? -12.514 -17.762 -2.321 1.00 107.68 8 ASN D C 1
ATOM 11747 O O . ASN D 1 11 ? -12.423 -18.988 -2.222 1.00 107.17 8 ASN D O 1
ATOM 11758 N N . LYS D 1 26 ? -1.082 -12.012 -2.676 1.00 92.70 23 LYS D N 1
ATOM 11759 C CA . LYS D 1 26 ? -1.534 -12.532 -1.390 1.00 108.43 23 LYS D CA 1
ATOM 11760 C C . LYS D 1 26 ? -3.041 -12.348 -1.236 1.00 119.49 23 LYS D C 1
ATOM 11761 O O . LYS D 1 26 ? -3.492 -11.554 -0.409 1.00 118.59 23 LYS D O 1
ATOM 11765 N N . PRO D 1 27 ? -3.821 -13.083 -2.029 1.00 103.44 24 PRO D N 1
ATOM 11766 C CA . PRO D 1 27 ? -5.281 -12.899 -1.996 1.00 97.69 24 PRO D CA 1
ATOM 11767 C C . PRO D 1 27 ? -5.858 -13.265 -0.636 1.00 98.38 24 PRO D C 1
ATOM 11768 O O . PRO D 1 27 ? -5.340 -14.137 0.068 1.00 99.08 24 PRO D O 1
ATOM 11779 N N . ALA D 1 28 ? -6.943 -12.584 -0.265 1.00 100.71 25 ALA D N 1
ATOM 11780 C CA . ALA D 1 28 ? -7.598 -12.896 0.996 1.00 101.09 25 ALA D CA 1
ATOM 11781 C C . ALA D 1 28 ? -8.187 -14.300 0.945 1.00 105.88 25 ALA D C 1
ATOM 11782 O O . ALA D 1 28 ? -8.650 -14.768 -0.098 1.00 105.18 25 ALA D O 1
ATOM 11789 N N . THR D 1 29 ? -8.174 -14.977 2.091 1.00 118.14 26 THR D N 1
ATOM 11790 C CA . THR D 1 29 ? -8.764 -16.309 2.144 1.00 115.38 26 THR D CA 1
ATOM 11791 C C . THR D 1 29 ? -10.289 -16.300 2.171 1.00 105.17 26 THR D C 1
ATOM 11792 O O . THR D 1 29 ? -10.913 -17.272 1.723 1.00 106.99 26 THR D O 1
ATOM 11803 N N . HIS D 1 30 ? -10.898 -15.232 2.687 1.00 98.49 27 HIS D N 1
ATOM 11804 C CA . HIS D 1 30 ? -12.342 -15.158 2.890 1.00 91.57 27 HIS D CA 1
ATOM 11805 C C . HIS D 1 30 ? -12.871 -13.812 2.410 1.00 77.33 27 HIS D C 1
ATOM 11806 O O . HIS D 1 30 ? -12.110 -12.886 2.107 1.00 66.79 27 HIS D O 1
ATOM 11820 N N . ARG D 1 31 ? -14.197 -13.729 2.288 1.00 71.61 28 ARG D N 1
ATOM 11821 C CA . ARG D 1 31 ? -14.882 -12.494 1.936 1.00 73.70 28 ARG D CA 1
ATOM 11822 C C . ARG D 1 31 ? -16.054 -12.296 2.885 1.00 66.55 28 ARG D C 1
ATOM 11823 O O . ARG D 1 31 ? -16.706 -13.264 3.286 1.00 61.89 28 ARG D O 1
ATOM 11827 N N . LEU D 1 32 ? -16.315 -11.045 3.253 1.00 64.22 29 LEU D N 1
ATOM 11828 C CA . LEU D 1 32 ? -17.512 -10.740 4.024 1.00 58.52 29 LEU D CA 1
ATOM 11829 C C . LEU D 1 32 ? -18.770 -10.949 3.189 1.00 58.42 29 LEU D C 1
ATOM 11830 O O . LEU D 1 32 ? -18.787 -10.710 1.979 1.00 62.82 29 LEU D O 1
ATOM 11846 N N . ASN D 1 33 ? -19.849 -11.342 3.864 1.00 59.85 30 ASN D N 1
ATOM 11847 C CA . ASN D 1 33 ? -21.111 -11.609 3.188 1.00 59.77 30 ASN D CA 1
ATOM 11848 C C . ASN D 1 33 ? -22.273 -11.452 4.159 1.00 61.04 30 ASN D C 1
ATOM 11849 O O . ASN D 1 33 ? -22.181 -11.864 5.317 1.00 63.64 30 ASN D O 1
ATOM 11860 N N . LEU D 1 34 ? -23.381 -10.902 3.658 1.00 56.33 31 LEU D N 1
ATOM 11861 C CA . LEU D 1 34 ? -24.621 -10.802 4.416 1.00 58.53 31 LEU D CA 1
ATOM 11862 C C . LEU D 1 34 ? -25.529 -11.963 4.032 1.00 65.63 31 LEU D C 1
ATOM 11863 O O . LEU D 1 34 ? -26.052 -11.983 2.904 1.00 68.44 31 LEU D O 1
ATOM 11879 N N . PRO D 1 35 ? -25.704 -12.972 4.889 1.00 67.96 32 PRO D N 1
ATOM 11880 C CA . PRO D 1 35 ? -26.412 -14.181 4.433 1.00 69.80 32 PRO D CA 1
ATOM 11881 C C . PRO D 1 35 ? -27.850 -13.953 3.990 1.00 69.75 32 PRO D C 1
ATOM 11882 O O . PRO D 1 35 ? -28.323 -14.668 3.097 1.00 80.01 32 PRO D O 1
ATOM 11893 N N . ALA D 1 36 ? -28.569 -12.992 4.569 1.00 62.79 33 ALA D N 1
ATOM 11894 C CA . ALA D 1 36 ? -29.938 -12.761 4.117 1.00 68.94 33 ALA D CA 1
ATOM 11895 C C . ALA D 1 36 ? -30.000 -12.262 2.678 1.00 77.12 33 ALA D C 1
ATOM 11896 O O . ALA D 1 36 ? -30.965 -12.557 1.962 1.00 76.27 33 ALA D O 1
ATOM 11903 N N . TYR D 1 37 ? -28.983 -11.520 2.234 1.00 70.45 34 TYR D N 1
ATOM 11904 C CA . TYR D 1 37 ? -28.954 -11.044 0.853 1.00 75.41 34 TYR D CA 1
ATOM 11905 C C . TYR D 1 37 ? -28.739 -12.177 -0.144 1.00 79.18 34 TYR D C 1
ATOM 11906 O O . TYR D 1 37 ? -29.485 -12.307 -1.121 1.00 76.54 34 TYR D O 1
ATOM 11924 N N . THR D 1 38 ? -27.713 -12.998 0.076 1.00 77.41 35 THR D N 1
ATOM 11925 C CA . THR D 1 38 ? -27.470 -14.138 -0.801 1.00 77.72 35 THR D CA 1
ATOM 11926 C C . THR D 1 38 ? -28.684 -15.055 -0.895 1.00 84.96 35 THR D C 1
ATOM 11927 O O . THR D 1 38 ? -29.079 -15.475 -1.991 1.00 84.18 35 THR D O 1
ATOM 11938 N N . LYS D 1 39 ? -29.302 -15.360 0.250 1.00 83.92 36 LYS D N 1
ATOM 11939 C CA . LYS D 1 39 ? -30.454 -16.258 0.258 1.00 88.39 36 LYS D CA 1
ATOM 11940 C C . LYS D 1 39 ? -31.600 -15.678 -0.560 1.00 95.72 36 LYS D C 1
ATOM 11941 O O . LYS D 1 39 ? -32.224 -16.384 -1.359 1.00 90.94 36 LYS D O 1
ATOM 11960 N N . LEU D 1 40 ? -31.872 -14.384 -0.394 1.00 89.07 37 LEU D N 1
ATOM 11961 C CA . LEU D 1 40 ? -32.927 -13.733 -1.162 1.00 96.33 37 LEU D CA 1
ATOM 11962 C C . LEU D 1 40 ? -32.637 -13.812 -2.659 1.00 91.98 37 LEU D C 1
ATOM 11963 O O . LEU D 1 40 ? -33.507 -14.199 -3.447 1.00 85.72 37 LEU D O 1
ATOM 11979 N N . ILE D 1 41 ? -31.411 -13.460 -3.070 1.00 83.46 38 ILE D N 1
ATOM 11980 C CA . ILE D 1 41 ? -31.065 -13.470 -4.492 1.00 82.24 38 ILE D CA 1
ATOM 11981 C C . ILE D 1 41 ? -31.271 -14.864 -5.073 1.00 90.49 38 ILE D C 1
ATOM 11982 O O . ILE D 1 41 ? -31.856 -15.027 -6.152 1.00 88.50 38 ILE D O 1
ATOM 11998 N N . HIS D 1 42 ? -30.799 -15.892 -4.363 1.00 86.96 39 HIS D N 1
ATOM 11999 C CA . HIS D 1 42 ? -30.935 -17.251 -4.871 1.00 83.80 39 HIS D CA 1
ATOM 12000 C C . HIS D 1 42 ? -32.410 -17.582 -5.047 1.00 89.55 39 HIS D C 1
ATOM 12001 O O . HIS D 1 42 ? -32.811 -18.168 -6.060 1.00 84.36 39 HIS D O 1
ATOM 12015 N N . GLU D 1 43 ? -33.231 -17.196 -4.068 1.00 87.69 40 GLU D N 1
ATOM 12016 C CA . GLU D 1 43 ? -34.658 -17.482 -4.121 1.00 88.61 40 GLU D CA 1
ATOM 12017 C C . GLU D 1 43 ? -35.319 -16.713 -5.257 1.00 95.54 40 GLU D C 1
ATOM 12018 O O . GLU D 1 43 ? -36.184 -17.250 -5.958 1.00 93.21 40 GLU D O 1
ATOM 12030 N N . LEU D 1 44 ? -34.912 -15.458 -5.461 1.00 92.56 41 LEU D N 1
ATOM 12031 C CA . LEU D 1 44 ? -35.454 -14.663 -6.558 1.00 91.32 41 LEU D CA 1
ATOM 12032 C C . LEU D 1 44 ? -35.045 -15.238 -7.907 1.00 90.15 41 LEU D C 1
ATOM 12033 O O . LEU D 1 44 ? -35.866 -15.329 -8.827 1.00 97.29 41 LEU D O 1
ATOM 12037 N N . ARG D 1 45 ? -33.791 -15.682 -8.024 1.00 90.45 42 ARG D N 1
ATOM 12038 C CA . ARG D 1 45 ? -33.315 -16.236 -9.287 1.00 108.48 42 ARG D CA 1
ATOM 12039 C C . ARG D 1 45 ? -34.082 -17.497 -9.652 1.00 108.66 42 ARG D C 1
ATOM 12040 O O . ARG D 1 45 ? -34.427 -17.706 -10.821 1.00 110.17 42 ARG D O 1
ATOM 12044 N N . THR D 1 46 ? -34.349 -18.355 -8.676 1.00 101.22 43 THR D N 1
ATOM 12045 C CA . THR D 1 46 ? -34.971 -19.643 -8.940 1.00 100.78 43 THR D CA 1
ATOM 12046 C C . THR D 1 46 ? -36.486 -19.593 -8.774 1.00 102.79 43 THR D C 1
ATOM 12047 O O . THR D 1 46 ? -37.142 -20.633 -8.898 1.00 105.14 43 THR D O 1
ATOM 12058 N N . LYS D 1 47 ? -37.056 -18.414 -8.497 1.00 95.89 44 LYS D N 1
ATOM 12059 C CA . LYS D 1 47 ? -38.506 -18.267 -8.351 1.00 99.91 44 LYS D CA 1
ATOM 12060 C C . LYS D 1 47 ? -39.000 -19.144 -7.205 1.00 98.26 44 LYS D C 1
ATOM 12061 O O . LYS D 1 47 ? -40.032 -19.812 -7.303 1.00 93.05 44 LYS D O 1
ATOM 12065 N N . THR D 1 48 ? -38.253 -19.128 -6.099 1.00 98.26 45 THR D N 1
ATOM 12066 C CA . THR D 1 48 ? -38.591 -19.882 -4.899 1.00 102.41 45 THR D CA 1
ATOM 12067 C C . THR D 1 48 ? -38.737 -18.999 -3.662 1.00 102.60 45 THR D C 1
ATOM 12068 O O . THR D 1 48 ? -38.725 -19.515 -2.539 1.00 97.15 45 THR D O 1
ATOM 12079 N N . HIS D 1 49 ? -38.886 -17.687 -3.833 1.00 96.79 46 HIS D N 1
ATOM 12080 C CA . HIS D 1 49 ? -39.176 -16.836 -2.688 1.00 96.89 46 HIS D CA 1
ATOM 12081 C C . HIS D 1 49 ? -40.608 -17.051 -2.222 1.00 98.44 46 HIS D C 1
ATOM 12082 O O . HIS D 1 49 ? -41.530 -17.197 -3.028 1.00 103.76 46 HIS D O 1
ATOM 12096 N N . ALA D 1 50 ? -40.781 -17.067 -0.901 1.00 102.01 47 ALA D N 1
ATOM 12097 C CA . ALA D 1 50 ? -42.067 -17.429 -0.306 1.00 113.10 47 ALA D CA 1
ATOM 12098 C C . ALA D 1 50 ? -43.110 -16.317 -0.384 1.00 114.08 47 ALA D C 1
ATOM 12099 O O . ALA D 1 50 ? -44.129 -16.451 -1.067 1.00 121.70 47 ALA D O 1
ATOM 12106 N N . LYS D 1 51 ? -42.877 -15.213 0.329 1.00 111.28 48 LYS D N 1
ATOM 12107 C CA . LYS D 1 51 ? -43.909 -14.184 0.436 1.00 108.51 48 LYS D CA 1
ATOM 12108 C C . LYS D 1 51 ? -44.176 -13.467 -0.880 1.00 112.01 48 LYS D C 1
ATOM 12109 O O . LYS D 1 51 ? -45.294 -12.989 -1.101 1.00 109.79 48 LYS D O 1
ATOM 12113 N N . VAL D 1 52 ? -43.177 -13.343 -1.743 1.00 104.89 49 VAL D N 1
ATOM 12114 C CA . VAL D 1 52 ? -43.264 -12.516 -2.941 1.00 97.88 49 VAL D CA 1
ATOM 12115 C C . VAL D 1 52 ? -42.879 -13.373 -4.137 1.00 98.22 49 VAL D C 1
ATOM 12116 O O . VAL D 1 52 ? -41.901 -14.124 -4.072 1.00 98.08 49 VAL D O 1
ATOM 12129 N N . THR D 1 53 ? -43.626 -13.251 -5.235 1.00 103.76 50 THR D N 1
ATOM 12130 C CA . THR D 1 53 ? -43.310 -13.964 -6.470 1.00 102.37 50 THR D CA 1
ATOM 12131 C C . THR D 1 53 ? -43.175 -12.934 -7.585 1.00 103.18 50 THR D C 1
ATOM 12132 O O . THR D 1 53 ? -44.102 -12.158 -7.846 1.00 104.63 50 THR D O 1
ATOM 12136 N N . ILE D 1 54 ? -41.988 -12.900 -8.195 1.00 108.04 51 ILE D N 1
ATOM 12137 C CA . ILE D 1 54 ? -41.720 -12.034 -9.337 1.00 107.31 51 ILE D CA 1
ATOM 12138 C C . ILE D 1 54 ? -42.468 -12.516 -10.573 1.00 112.28 51 ILE D C 1
ATOM 12139 O O . ILE D 1 54 ? -42.387 -13.690 -10.953 1.00 119.49 51 ILE D O 1
ATOM 12143 N N . SER D 1 55 ? -43.206 -11.605 -11.201 1.00 105.77 52 SER D N 1
ATOM 12144 C CA . SER D 1 55 ? -44.012 -11.923 -12.377 1.00 101.76 52 SER D CA 1
ATOM 12145 C C . SER D 1 55 ? -43.321 -11.361 -13.621 1.00 104.93 52 SER D C 1
ATOM 12146 O O . SER D 1 55 ? -43.797 -10.436 -14.288 1.00 110.09 52 SER D O 1
ATOM 12154 N N . LEU D 1 56 ? -42.156 -11.927 -13.915 1.00 127.11 53 LEU D N 1
ATOM 12155 C CA . LEU D 1 56 ? -41.407 -11.531 -15.099 1.00 140.55 53 LEU D CA 1
ATOM 12156 C C . LEU D 1 56 ? -40.230 -12.474 -15.295 1.00 143.34 53 LEU D C 1
ATOM 12157 O O . LEU D 1 56 ? -39.753 -13.097 -14.343 1.00 128.34 53 LEU D O 1
ATOM 12161 N N . SER D 1 57 ? -39.783 -12.585 -16.544 1.00 119.24 54 SER D N 1
ATOM 12162 C CA . SER D 1 57 ? -38.654 -13.427 -16.911 1.00 117.49 54 SER D CA 1
ATOM 12163 C C . SER D 1 57 ? -37.679 -12.590 -17.729 1.00 113.20 54 SER D C 1
ATOM 12164 O O . SER D 1 57 ? -37.939 -11.429 -18.047 1.00 108.21 54 SER D O 1
ATOM 12168 N N . THR D 1 58 ? -36.562 -13.204 -18.081 1.00 109.65 55 THR D N 1
ATOM 12169 C CA . THR D 1 58 ? -35.499 -12.589 -18.865 1.00 104.51 55 THR D CA 1
ATOM 12170 C C . THR D 1 58 ? -35.766 -11.182 -19.393 1.00 98.17 55 THR D C 1
ATOM 12171 O O . THR D 1 58 ? -34.845 -10.369 -19.458 1.00 103.86 55 THR D O 1
ATOM 12182 N N . GLN D 1 61 ? -31.889 -9.428 -18.786 1.00 85.63 58 GLN D N 1
ATOM 12183 C CA . GLN D 1 61 ? -31.125 -8.697 -17.739 1.00 81.16 58 GLN D CA 1
ATOM 12184 C C . GLN D 1 61 ? -32.120 -8.094 -16.744 1.00 74.80 58 GLN D C 1
ATOM 12185 O O . GLN D 1 61 ? -32.933 -7.260 -17.185 1.00 84.84 58 GLN D O 1
ATOM 12198 N N . ILE D 1 62 ? -32.054 -8.473 -15.466 1.00 72.87 59 ILE D N 1
ATOM 12199 C CA . ILE D 1 62 ? -33.027 -8.069 -14.452 1.00 75.93 59 ILE D CA 1
ATOM 12200 C C . ILE D 1 62 ? -32.313 -7.434 -13.266 1.00 72.20 59 ILE D C 1
ATOM 12201 O O . ILE D 1 62 ? -31.356 -8.008 -12.732 1.00 73.79 59 ILE D O 1
ATOM 12217 N N . HIS D 1 63 ? -32.802 -6.271 -12.844 1.00 74.98 60 HIS D N 1
ATOM 12218 C CA . HIS D 1 63 ? -32.327 -5.519 -11.686 1.00 72.81 60 HIS D CA 1
ATOM 12219 C C . HIS D 1 63 ? -33.464 -5.294 -10.686 1.00 72.56 60 HIS D C 1
ATOM 12220 O O . HIS D 1 63 ? -34.634 -5.561 -10.976 1.00 73.94 60 HIS D O 1
ATOM 12234 N N . MET D 1 64 ? -33.122 -4.801 -9.486 1.00 70.85 61 MET D N 1
ATOM 12235 C CA . MET D 1 64 ? -34.141 -4.428 -8.507 1.00 70.38 61 MET D CA 1
ATOM 12236 C C . MET D 1 64 ? -33.721 -3.161 -7.763 1.00 68.94 61 MET D C 1
ATOM 12237 O O . MET D 1 64 ? -32.535 -2.945 -7.500 1.00 66.69 61 MET D O 1
ATOM 12251 N N . VAL D 1 65 ? -34.716 -2.363 -7.361 1.00 69.26 62 VAL D N 1
ATOM 12252 C CA . VAL D 1 65 ? -34.471 -1.083 -6.692 1.00 65.00 62 VAL D CA 1
ATOM 12253 C C . VAL D 1 65 ? -35.560 -0.787 -5.665 1.00 64.74 62 VAL D C 1
ATOM 12254 O O . VAL D 1 65 ? -36.742 -1.057 -5.898 1.00 66.10 62 VAL D O 1
ATOM 12267 N N . TRP D 1 66 ? -35.153 -0.252 -4.513 1.00 63.06 63 TRP D N 1
ATOM 12268 C CA . TRP D 1 66 ? -36.101 0.227 -3.508 1.00 62.53 63 TRP D CA 1
ATOM 12269 C C . TRP D 1 66 ? -36.703 1.558 -3.942 1.00 61.55 63 TRP D C 1
ATOM 12270 O O . TRP D 1 66 ? -36.011 2.415 -4.499 1.00 60.33 63 TRP D O 1
ATOM 12291 N N . VAL D 1 67 ? -37.995 1.732 -3.673 1.00 62.16 64 VAL D N 1
ATOM 12292 C CA . VAL D 1 67 ? -38.651 3.028 -3.783 1.00 61.16 64 VAL D CA 1
ATOM 12293 C C . VAL D 1 67 ? -39.435 3.258 -2.500 1.00 60.75 64 VAL D C 1
ATOM 12294 O O . VAL D 1 67 ? -39.541 2.376 -1.650 1.00 64.00 64 VAL D O 1
ATOM 12307 N N . LYS D 1 68 ? -39.943 4.478 -2.327 1.00 63.90 65 LYS D N 1
ATOM 12308 C CA . LYS D 1 68 ? -40.635 4.752 -1.071 1.00 66.68 65 LYS D CA 1
ATOM 12309 C C . LYS D 1 68 ? -41.813 3.839 -0.824 1.00 74.12 65 LYS D C 1
ATOM 12310 O O . LYS D 1 68 ? -42.187 3.659 0.336 1.00 73.85 65 LYS D O 1
ATOM 12329 N N . SER D 1 69 ? -42.401 3.278 -1.871 1.00 68.50 66 SER D N 1
ATOM 12330 C CA . SER D 1 69 ? -43.578 2.436 -1.733 1.00 74.53 66 SER D CA 1
ATOM 12331 C C . SER D 1 69 ? -43.283 0.942 -1.781 1.00 76.12 66 SER D C 1
ATOM 12332 O O . SER D 1 69 ? -44.220 0.145 -1.674 1.00 74.52 66 SER D O 1
ATOM 12340 N N . GLY D 1 70 ? -42.037 0.538 -1.951 1.00 69.18 67 GLY D N 1
ATOM 12341 C CA . GLY D 1 70 ? -41.726 -0.878 -1.916 1.00 73.41 67 GLY D CA 1
ATOM 12342 C C . GLY D 1 70 ? -40.504 -1.209 -2.768 1.00 70.22 67 GLY D C 1
ATOM 12343 O O . GLY D 1 70 ? -39.473 -0.539 -2.669 1.00 68.30 67 GLY D O 1
ATOM 12347 N N . LEU D 1 71 ? -40.620 -2.306 -3.523 1.00 69.42 68 LEU D N 1
ATOM 12348 C CA . LEU D 1 71 ? -39.531 -2.857 -4.319 1.00 74.78 68 LEU D CA 1
ATOM 12349 C C . LEU D 1 71 ? -39.957 -2.972 -5.780 1.00 71.14 68 LEU D C 1
ATOM 12350 O O . LEU D 1 71 ? -40.987 -3.579 -6.082 1.00 78.48 68 LEU D O 1
ATOM 12366 N N . VAL D 1 72 ? -39.143 -2.428 -6.682 1.00 70.30 69 VAL D N 1
ATOM 12367 C CA . VAL D 1 72 ? -39.397 -2.437 -8.123 1.00 73.64 69 VAL D CA 1
ATOM 12368 C C . VAL D 1 72 ? -38.351 -3.307 -8.819 1.00 78.13 69 VAL D C 1
ATOM 12369 O O . VAL D 1 72 ? -37.148 -3.046 -8.700 1.00 70.84 69 VAL D O 1
ATOM 12382 N N . PHE D 1 73 ? -38.796 -4.364 -9.499 1.00 75.14 70 PHE D N 1
ATOM 12383 C CA . PHE D 1 73 ? -37.964 -5.117 -10.439 1.00 75.90 70 PHE D CA 1
ATOM 12384 C C . PHE D 1 73 ? -38.017 -4.484 -11.831 1.00 75.68 70 PHE D C 1
ATOM 12385 O O . PHE D 1 73 ? -39.070 -4.002 -12.252 1.00 76.24 70 PHE D O 1
ATOM 12402 N N . PHE D 1 74 ? -36.878 -4.451 -12.537 1.00 78.75 71 PHE D N 1
ATOM 12403 C CA . PHE D 1 74 ? -36.903 -3.807 -13.849 1.00 75.36 71 PHE D CA 1
ATOM 12404 C C . PHE D 1 74 ? -35.862 -4.392 -14.807 1.00 76.06 71 PHE D C 1
ATOM 12405 O O . PHE D 1 74 ? -34.854 -4.962 -14.383 1.00 75.74 71 PHE D O 1
ATOM 12422 N N . THR D 1 75 ? -36.156 -4.300 -16.116 1.00 77.19 72 THR D N 1
ATOM 12423 C CA . THR D 1 75 ? -35.196 -4.653 -17.167 1.00 77.76 72 THR D CA 1
ATOM 12424 C C . THR D 1 75 ? -34.691 -3.432 -17.933 1.00 76.66 72 THR D C 1
ATOM 12425 O O . THR D 1 75 ? -35.433 -2.882 -18.765 1.00 76.92 72 THR D O 1
ATOM 12436 N N . PRO D 1 76 ? -33.439 -3.010 -17.751 1.00 78.46 73 PRO D N 1
ATOM 12437 C CA . PRO D 1 76 ? -32.936 -1.837 -18.480 1.00 74.66 73 PRO D CA 1
ATOM 12438 C C . PRO D 1 76 ? -32.590 -2.106 -19.939 1.00 74.81 73 PRO D C 1
ATOM 12439 O O . PRO D 1 76 ? -32.158 -3.198 -20.313 1.00 76.24 73 PRO D O 1
ATOM 12450 N N . SER D 1 77 ? -32.816 -1.085 -20.770 1.00 74.39 74 SER D N 1
ATOM 12451 C CA . SER D 1 77 ? -32.274 -1.045 -22.124 1.00 75.15 74 SER D CA 1
ATOM 12452 C C . SER D 1 77 ? -30.787 -0.682 -22.083 1.00 73.67 74 SER D C 1
ATOM 12453 O O . SER D 1 77 ? -30.255 -0.251 -21.057 1.00 71.90 74 SER D O 1
ATOM 12461 N N . ALA D 1 78 ? -30.119 -0.801 -23.235 1.00 75.98 75 ALA D N 1
ATOM 12462 C CA . ALA D 1 78 ? -28.678 -0.557 -23.279 1.00 73.50 75 ALA D CA 1
ATOM 12463 C C . ALA D 1 78 ? -28.308 0.860 -22.853 1.00 75.13 75 ALA D C 1
ATOM 12464 O O . ALA D 1 78 ? -27.157 1.099 -22.469 1.00 71.88 75 ALA D O 1
ATOM 12471 N N . SER D 1 79 ? -29.235 1.809 -22.939 1.00 72.19 76 SER D N 1
ATOM 12472 C CA . SER D 1 79 ? -28.937 3.190 -22.586 1.00 73.62 76 SER D CA 1
ATOM 12473 C C . SER D 1 79 ? -29.160 3.474 -21.107 1.00 74.77 76 SER D C 1
ATOM 12474 O O . SER D 1 79 ? -28.834 4.575 -20.650 1.00 70.24 76 SER D O 1
ATOM 12482 N N . HIS D 1 80 ? -29.685 2.503 -20.345 1.00 67.64 77 HIS D N 1
ATOM 12483 C CA . HIS D 1 80 ? -29.949 2.745 -18.932 1.00 69.82 77 HIS D CA 1
ATOM 12484 C C . HIS D 1 80 ? -28.627 2.676 -18.166 1.00 71.40 77 HIS D C 1
ATOM 12485 O O . HIS D 1 80 ? -27.767 1.849 -18.487 1.00 66.98 77 HIS D O 1
ATOM 12499 N N . PRO D 1 81 ? -28.434 3.522 -17.151 1.00 69.02 78 PRO D N 1
ATOM 12500 C CA . PRO D 1 81 ? -27.153 3.493 -16.423 1.00 70.03 78 PRO D CA 1
ATOM 12501 C C . PRO D 1 81 ? -26.862 2.175 -15.733 1.00 66.95 78 PRO D C 1
ATOM 12502 O O . PRO D 1 81 ? -25.691 1.867 -15.485 1.00 66.50 78 PRO D O 1
ATOM 12513 N N . ALA D 1 82 ? -27.879 1.383 -15.427 1.00 64.03 79 ALA D N 1
ATOM 12514 C CA . ALA D 1 82 ? -27.670 0.109 -14.756 1.00 70.82 79 ALA D CA 1
ATOM 12515 C C . ALA D 1 82 ? -27.299 -1.020 -15.703 1.00 84.85 79 ALA D C 1
ATOM 12516 O O . ALA D 1 82 ? -26.888 -2.093 -15.238 1.00 76.99 79 ALA D O 1
ATOM 12523 N N . TYR D 1 83 ? -27.459 -0.789 -17.007 1.00 85.39 80 TYR D N 1
ATOM 12524 C CA . TYR D 1 83 ? -27.227 -1.854 -18.014 1.00 84.22 80 TYR D CA 1
ATOM 12525 C C . TYR D 1 83 ? -25.817 -2.408 -17.913 1.00 87.90 80 TYR D C 1
ATOM 12526 O O . TYR D 1 83 ? -24.871 -1.593 -17.866 1.00 89.49 80 TYR D O 1
ATOM 12544 N N . VAL D 1 84 ? -25.666 -3.736 -17.873 1.00 91.18 81 VAL D N 1
ATOM 12545 C CA . VAL D 1 84 ? -24.357 -4.395 -17.879 1.00 97.95 81 VAL D CA 1
ATOM 12546 C C . VAL D 1 84 ? -24.234 -5.139 -19.204 1.00 95.02 81 VAL D C 1
ATOM 12547 O O . VAL D 1 84 ? -25.119 -5.925 -19.566 1.00 99.07 81 VAL D O 1
ATOM 12560 N N . THR D 1 114 ? -24.555 10.100 -22.813 1.00 85.25 111 THR D N 1
ATOM 12561 C CA . THR D 1 114 ? -25.904 9.555 -22.883 1.00 73.28 111 THR D CA 1
ATOM 12562 C C . THR D 1 114 ? -26.796 10.169 -21.807 1.00 81.61 111 THR D C 1
ATOM 12563 O O . THR D 1 114 ? -26.426 10.155 -20.635 1.00 73.34 111 THR D O 1
ATOM 12574 N N . PRO D 1 115 ? -27.972 10.691 -22.175 1.00 76.88 112 PRO D N 1
ATOM 12575 C CA . PRO D 1 115 ? -28.830 11.305 -21.149 1.00 73.57 112 PRO D CA 1
ATOM 12576 C C . PRO D 1 115 ? -29.416 10.249 -20.215 1.00 74.75 112 PRO D C 1
ATOM 12577 O O . PRO D 1 115 ? -29.780 9.147 -20.635 1.00 69.24 112 PRO D O 1
ATOM 12588 N N . LEU D 1 116 ? -29.526 10.612 -18.938 1.00 61.68 113 LEU D N 1
ATOM 12589 C CA . LEU D 1 116 ? -30.130 9.752 -17.930 1.00 72.51 113 LEU D CA 1
ATOM 12590 C C . LEU D 1 116 ? -31.636 9.561 -18.103 1.00 70.26 113 LEU D C 1
ATOM 12591 O O . LEU D 1 116 ? -32.311 10.382 -18.730 1.00 60.38 113 LEU D O 1
ATOM 12607 N N . PRO D 1 117 ? -32.183 8.481 -17.531 1.00 65.94 114 PRO D N 1
ATOM 12608 C CA . PRO D 1 117 ? -33.637 8.266 -17.584 1.00 71.01 114 PRO D CA 1
ATOM 12609 C C . PRO D 1 117 ? -34.382 9.500 -17.100 1.00 67.67 114 PRO D C 1
ATOM 12610 O O . PRO D 1 117 ? -34.013 10.117 -16.098 1.00 60.18 114 PRO D O 1
ATOM 12621 N N . ASN D 1 118 ? -35.439 9.857 -17.817 1.00 72.01 115 ASN D N 1
ATOM 12622 C CA . ASN D 1 118 ? -36.216 11.045 -17.510 1.00 68.53 115 ASN D CA 1
ATOM 12623 C C . ASN D 1 118 ? -37.682 10.769 -17.806 1.00 78.48 115 ASN D C 1
ATOM 12624 O O . ASN D 1 118 ? -38.072 9.647 -18.145 1.00 64.60 115 ASN D O 1
ATOM 12635 N N . ASP D 1 119 ? -38.495 11.816 -17.687 1.00 75.62 116 ASP D N 1
ATOM 12636 C CA . ASP D 1 119 ? -39.933 11.672 -17.819 1.00 79.43 116 ASP D CA 1
ATOM 12637 C C . ASP D 1 119 ? -40.344 11.420 -19.258 1.00 71.92 116 ASP D C 1
ATOM 12638 O O . ASP D 1 119 ? -41.492 11.032 -19.493 1.00 79.01 116 ASP D O 1
ATOM 12647 N N . GLU D 1 120 ? -39.412 11.522 -20.204 1.00 72.56 117 GLU D N 1
ATOM 12648 C CA . GLU D 1 120 ? -39.684 11.226 -21.605 1.00 77.73 117 GLU D CA 1
ATOM 12649 C C . GLU D 1 120 ? -39.205 9.845 -22.026 1.00 78.96 117 GLU D C 1
ATOM 12650 O O . GLU D 1 120 ? -39.900 9.163 -22.785 1.00 70.62 117 GLU D O 1
ATOM 12654 N N . ALA D 1 121 ? -38.002 9.446 -21.614 1.00 73.27 118 ALA D N 1
ATOM 12655 C CA . ALA D 1 121 ? -37.464 8.128 -21.933 1.00 69.71 118 ALA D CA 1
ATOM 12656 C C . ALA D 1 121 ? -36.874 7.535 -20.662 1.00 70.51 118 ALA D C 1
ATOM 12657 O O . ALA D 1 121 ? -35.871 8.041 -20.147 1.00 67.79 118 ALA D O 1
ATOM 12664 N N . SER D 1 122 ? -37.497 6.476 -20.145 1.00 72.97 119 SER D N 1
ATOM 12665 C CA . SER D 1 122 ? -36.983 5.857 -18.933 1.00 67.88 119 SER D CA 1
ATOM 12666 C C . SER D 1 122 ? -35.864 4.866 -19.218 1.00 75.81 119 SER D C 1
ATOM 12667 O O . SER D 1 122 ? -35.114 4.521 -18.302 1.00 67.31 119 SER D O 1
ATOM 12675 N N . HIS D 1 123 ? -35.737 4.393 -20.457 1.00 69.83 120 HIS D N 1
ATOM 12676 C CA . HIS D 1 123 ? -34.803 3.315 -20.800 1.00 74.81 120 HIS D CA 1
ATOM 12677 C C . HIS D 1 123 ? -35.086 2.054 -19.986 1.00 75.41 120 HIS D C 1
ATOM 12678 O O . HIS D 1 123 ? -34.201 1.199 -19.834 1.00 71.80 120 HIS D O 1
ATOM 12692 N N . VAL D 1 124 ? -36.304 1.927 -19.448 1.00 72.24 121 VAL D N 1
ATOM 12693 C CA . VAL D 1 124 ? -36.754 0.733 -18.738 1.00 73.43 121 VAL D CA 1
ATOM 12694 C C . VAL D 1 124 ? -37.773 0.015 -19.623 1.00 77.52 121 VAL D C 1
ATOM 12695 O O . VAL D 1 124 ? -38.780 0.609 -20.030 1.00 76.47 121 VAL D O 1
ATOM 12708 N N . ALA D 1 125 ? -37.517 -1.262 -19.928 1.00 78.12 122 ALA D N 1
ATOM 12709 C CA . ALA D 1 125 ? -38.430 -2.016 -20.788 1.00 80.10 122 ALA D CA 1
ATOM 12710 C C . ALA D 1 125 ? -39.700 -2.476 -20.067 1.00 81.96 122 ALA D C 1
ATOM 12711 O O . ALA D 1 125 ? -40.789 -2.440 -20.653 1.00 82.73 122 ALA D O 1
ATOM 12718 N N . SER D 1 126 ? -39.585 -2.917 -18.815 1.00 80.56 123 SER D N 1
ATOM 12719 C CA . SER D 1 126 ? -40.736 -3.371 -18.039 1.00 81.98 123 SER D CA 1
ATOM 12720 C C . SER D 1 126 ? -40.383 -3.332 -16.557 1.00 79.93 123 SER D C 1
ATOM 12721 O O . SER D 1 126 ? -39.206 -3.363 -16.184 1.00 81.01 123 SER D O 1
ATOM 12729 N N . PHE D 1 127 ? -41.421 -3.302 -15.712 1.00 80.18 124 PHE D N 1
ATOM 12730 C CA . PHE D 1 127 ? -41.209 -3.224 -14.268 1.00 81.86 124 PHE D CA 1
ATOM 12731 C C . PHE D 1 127 ? -42.346 -3.913 -13.515 1.00 80.13 124 PHE D C 1
ATOM 12732 O O . PHE D 1 127 ? -43.411 -4.192 -14.072 1.00 82.02 124 PHE D O 1
ATOM 12749 N N . GLN D 1 128 ? -42.091 -4.203 -12.233 1.00 79.27 125 GLN D N 1
ATOM 12750 C CA . GLN D 1 128 ? -43.052 -4.854 -11.337 1.00 80.42 125 GLN D CA 1
ATOM 12751 C C . GLN D 1 128 ? -42.901 -4.255 -9.942 1.00 83.57 125 GLN D C 1
ATOM 12752 O O . GLN D 1 128 ? -41.831 -4.374 -9.336 1.00 78.22 125 GLN D O 1
ATOM 12766 N N . LEU D 1 129 ? -43.942 -3.586 -9.445 1.00 78.21 126 LEU D N 1
ATOM 12767 C CA . LEU D 1 129 ? -43.947 -3.028 -8.093 1.00 76.50 126 LEU D CA 1
ATOM 12768 C C . LEU D 1 129 ? -44.519 -3.996 -7.057 1.00 82.72 126 LEU D C 1
ATOM 12769 O O . LEU D 1 129 ? -45.592 -4.571 -7.262 1.00 79.71 126 LEU D O 1
ATOM 12785 N N . VAL D 1 130 ? -43.791 -4.174 -5.948 1.00 76.42 127 VAL D N 1
ATOM 12786 C CA . VAL D 1 130 ? -44.254 -4.919 -4.777 1.00 77.15 127 VAL D CA 1
ATOM 12787 C C . VAL D 1 130 ? -44.378 -3.919 -3.630 1.00 85.52 127 VAL D C 1
ATOM 12788 O O . VAL D 1 130 ? -43.373 -3.360 -3.171 1.00 76.27 127 VAL D O 1
ATOM 12801 N N . THR D 1 131 ? -45.601 -3.691 -3.155 1.00 76.87 128 THR D N 1
ATOM 12802 C CA . THR D 1 131 ? -45.801 -2.711 -2.095 1.00 87.18 128 THR D CA 1
ATOM 12803 C C . THR D 1 131 ? -45.316 -3.236 -0.740 1.00 82.44 128 THR D C 1
ATOM 12804 O O . THR D 1 131 ? -45.064 -4.428 -0.558 1.00 84.93 128 THR D O 1
ATOM 12815 N N . TRP D 1 132 ? -45.164 -2.316 0.222 1.00 84.04 129 TRP D N 1
ATOM 12816 C CA . TRP D 1 132 ? -44.777 -2.730 1.570 1.00 88.17 129 TRP D CA 1
ATOM 12817 C C . TRP D 1 132 ? -45.729 -3.797 2.109 1.00 90.35 129 TRP D C 1
ATOM 12818 O O . TRP D 1 132 ? -45.301 -4.824 2.651 1.00 89.46 129 TRP D O 1
ATOM 12839 N N . LYS D 1 133 ? -47.039 -3.545 1.995 1.00 93.70 130 LYS D N 1
ATOM 12840 C CA . LYS D 1 133 ? -48.036 -4.460 2.546 1.00 89.10 130 LYS D CA 1
ATOM 12841 C C . LYS D 1 133 ? -48.053 -5.790 1.817 1.00 90.96 130 LYS D C 1
ATOM 12842 O O . LYS D 1 133 ? -48.364 -6.825 2.418 1.00 94.34 130 LYS D O 1
ATOM 12861 N N . ASP D 1 134 ? -47.638 -5.796 0.560 1.00 92.06 131 ASP D N 1
ATOM 12862 C CA . ASP D 1 134 ? -47.711 -6.979 -0.273 1.00 91.53 131 ASP D CA 1
ATOM 12863 C C . ASP D 1 134 ? -46.432 -7.769 -0.245 1.00 91.86 131 ASP D C 1
ATOM 12864 O O . ASP D 1 134 ? -46.244 -8.667 -1.073 1.00 85.22 131 ASP D O 1
ATOM 12873 N N . ALA D 1 136 ? -43.060 -6.247 0.563 1.00 85.64 133 ALA D N 1
ATOM 12874 C CA . ALA D 1 136 ? -41.783 -5.537 0.564 1.00 86.63 133 ALA D CA 1
ATOM 12875 C C . ALA D 1 136 ? -41.229 -5.321 1.965 1.00 84.04 133 ALA D C 1
ATOM 12876 O O . ALA D 1 136 ? -40.007 -5.350 2.150 1.00 78.65 133 ALA D O 1
ATOM 12883 N N . LEU D 1 137 ? -42.082 -5.190 2.972 1.00 78.90 134 LEU D N 1
ATOM 12884 C CA . LEU D 1 137 ? -41.555 -5.003 4.317 1.00 83.22 134 LEU D CA 1
ATOM 12885 C C . LEU D 1 137 ? -40.931 -6.291 4.826 1.00 80.71 134 LEU D C 1
ATOM 12886 O O . LEU D 1 137 ? -39.882 -6.265 5.477 1.00 77.16 134 LEU D O 1
ATOM 12902 N N . SER D 1 138 ? -41.546 -7.427 4.514 1.00 79.89 135 SER D N 1
ATOM 12903 C CA . SER D 1 138 ? -40.950 -8.715 4.858 1.00 85.16 135 SER D CA 1
ATOM 12904 C C . SER D 1 138 ? -39.569 -8.879 4.256 1.00 77.72 135 SER D C 1
ATOM 12905 O O . SER D 1 138 ? -38.646 -9.385 4.905 1.00 76.34 135 SER D O 1
ATOM 12913 N N . ILE D 1 139 ? -39.407 -8.503 3.001 1.00 76.40 136 ILE D N 1
ATOM 12914 C CA . ILE D 1 139 ? -38.080 -8.618 2.413 1.00 86.43 136 ILE D CA 1
ATOM 12915 C C . ILE D 1 139 ? -37.096 -7.736 3.175 1.00 80.78 136 ILE D C 1
ATOM 12916 O O . ILE D 1 139 ? -36.006 -8.177 3.548 1.00 71.02 136 ILE D O 1
ATOM 12932 N N . LEU D 1 140 ? -37.476 -6.471 3.412 1.00 80.36 137 LEU D N 1
ATOM 12933 C CA . LEU D 1 140 ? -36.597 -5.512 4.076 1.00 71.29 137 LEU D CA 1
ATOM 12934 C C . LEU D 1 140 ? -36.280 -5.940 5.502 1.00 72.26 137 LEU D C 1
ATOM 12935 O O . LEU D 1 140 ? -35.146 -5.764 5.976 1.00 65.82 137 LEU D O 1
ATOM 12951 N N . ASN D 1 141 ? -37.282 -6.461 6.219 1.00 72.79 138 ASN D N 1
ATOM 12952 C CA . ASN D 1 141 ? -37.069 -6.903 7.603 1.00 72.63 138 ASN D CA 1
ATOM 12953 C C . ASN D 1 141 ? -36.057 -8.039 7.680 1.00 70.84 138 ASN D C 1
ATOM 12954 O O . ASN D 1 141 ? -35.173 -8.029 8.542 1.00 69.22 138 ASN D O 1
ATOM 12965 N N . ASP D 1 142 ? -36.145 -9.023 6.780 1.00 71.32 139 ASP D N 1
ATOM 12966 C CA . ASP D 1 142 ? -35.168 -10.102 6.830 1.00 72.27 139 ASP D CA 1
ATOM 12967 C C . ASP D 1 142 ? -33.771 -9.558 6.574 1.00 70.07 139 ASP D C 1
ATOM 12968 O O . ASP D 1 142 ? -32.815 -9.916 7.273 1.00 64.48 139 ASP D O 1
ATOM 12972 N N . LEU D 1 143 ? -33.647 -8.650 5.607 1.00 68.94 140 LEU D N 1
ATOM 12973 C CA . LEU D 1 143 ? -32.355 -8.040 5.316 1.00 63.89 140 LEU D CA 1
ATOM 12974 C C . LEU D 1 143 ? -31.875 -7.159 6.465 1.00 61.91 140 LEU D C 1
ATOM 12975 O O . LEU D 1 143 ? -30.704 -7.216 6.857 1.00 63.83 140 LEU D O 1
ATOM 12991 N N . SER D 1 144 ? -32.768 -6.327 7.011 1.00 64.92 141 SER D N 1
ATOM 12992 C CA . SER D 1 144 ? -32.362 -5.393 8.058 1.00 60.25 141 SER D CA 1
ATOM 12993 C C . SER D 1 144 ? -31.953 -6.118 9.332 1.00 60.42 141 SER D C 1
ATOM 12994 O O . SER D 1 144 ? -30.959 -5.754 9.968 1.00 62.61 141 SER D O 1
ATOM 13002 N N . LYS D 1 145 ? -32.728 -7.125 9.743 1.00 59.62 142 LYS D N 1
ATOM 13003 C CA . LYS D 1 145 ? -32.363 -7.887 10.930 1.00 58.93 142 LYS D CA 1
ATOM 13004 C C . LYS D 1 145 ? -30.953 -8.451 10.818 1.00 58.08 142 LYS D C 1
ATOM 13005 O O . LYS D 1 145 ? -30.176 -8.399 11.779 1.00 55.68 142 LYS D O 1
ATOM 13009 N N . CYS D 1 146 ? -30.599 -8.982 9.647 1.00 60.10 143 CYS D N 1
ATOM 13010 C CA . CYS D 1 146 ? -29.258 -9.526 9.459 1.00 59.21 143 CYS D CA 1
ATOM 13011 C C . CYS D 1 146 ? -28.189 -8.434 9.537 1.00 57.15 143 CYS D C 1
ATOM 13012 O O . CYS D 1 146 ? -27.152 -8.616 10.187 1.00 61.76 143 CYS D O 1
ATOM 13020 N N . ALA D 1 147 ? -28.417 -7.295 8.872 1.00 50.42 144 ALA D N 1
ATOM 13021 C CA . ALA D 1 147 ? -27.438 -6.209 8.902 1.00 55.81 144 ALA D CA 1
ATOM 13022 C C . ALA D 1 147 ? -27.274 -5.618 10.298 1.00 50.63 144 ALA D C 1
ATOM 13023 O O . ALA D 1 147 ? -26.150 -5.349 10.737 1.00 50.69 144 ALA D O 1
ATOM 13030 N N . ILE D 1 148 ? -28.377 -5.414 11.017 1.00 52.76 145 ILE D N 1
ATOM 13031 C CA . ILE D 1 148 ? -28.269 -4.921 12.386 1.00 54.23 145 ILE D CA 1
ATOM 13032 C C . ILE D 1 148 ? -27.594 -5.962 13.264 1.00 54.58 145 ILE D C 1
ATOM 13033 O O . ILE D 1 148 ? -26.815 -5.630 14.165 1.00 52.20 145 ILE D O 1
ATOM 13049 N N . SER D 1 149 ? -27.883 -7.236 13.015 1.00 55.94 146 SER D N 1
ATOM 13050 C CA . SER D 1 149 ? -27.193 -8.300 13.730 1.00 63.54 146 SER D CA 1
ATOM 13051 C C . SER D 1 149 ? -25.698 -8.255 13.462 1.00 53.89 146 SER D C 1
ATOM 13052 O O . SER D 1 149 ? -24.892 -8.407 14.382 1.00 54.77 146 SER D O 1
ATOM 13060 N N . PHE D 1 150 ? -25.307 -8.012 12.213 1.00 53.85 147 PHE D N 1
ATOM 13061 C CA . PHE D 1 150 ? -23.889 -7.881 11.903 1.00 53.95 147 PHE D CA 1
ATOM 13062 C C . PHE D 1 150 ? -23.237 -6.755 12.695 1.00 50.52 147 PHE D C 1
ATOM 13063 O O . PHE D 1 150 ? -22.159 -6.935 13.271 1.00 46.33 147 PHE D O 1
ATOM 13080 N N . ILE D 1 151 ? -23.861 -5.572 12.704 1.00 49.66 148 ILE D N 1
ATOM 13081 C CA . ILE D 1 151 ? -23.278 -4.430 13.404 1.00 42.29 148 ILE D CA 1
ATOM 13082 C C . ILE D 1 151 ? -23.087 -4.767 14.873 1.00 48.47 148 ILE D C 1
ATOM 13083 O O . ILE D 1 151 ? -22.045 -4.468 15.474 1.00 41.64 148 ILE D O 1
ATOM 13099 N N . ASN D 1 152 ? -24.089 -5.401 15.472 1.00 47.58 149 ASN D N 1
ATOM 13100 C CA . ASN D 1 152 ? -24.007 -5.759 16.881 1.00 48.27 149 ASN D CA 1
ATOM 13101 C C . ASN D 1 152 ? -22.974 -6.853 17.119 1.00 52.37 149 ASN D C 1
ATOM 13102 O O . ASN D 1 152 ? -22.264 -6.836 18.132 1.00 48.32 149 ASN D O 1
ATOM 13113 N N . GLN D 1 153 ? -22.935 -7.855 16.233 1.00 54.58 150 GLN D N 1
ATOM 13114 C CA . GLN D 1 153 ? -21.929 -8.910 16.334 1.00 51.38 150 GLN D CA 1
ATOM 13115 C C . GLN D 1 153 ? -20.515 -8.338 16.264 1.00 48.84 150 GLN D C 1
ATOM 13116 O O . GLN D 1 153 ? -19.619 -8.795 16.983 1.00 46.41 150 GLN D O 1
ATOM 13130 N N . CYS D 1 154 ? -20.266 -7.383 15.364 1.00 46.34 151 CYS D N 1
ATOM 13131 C CA . CYS D 1 154 ? -18.933 -6.782 15.320 1.00 49.03 151 CYS D CA 1
ATOM 13132 C C . CYS D 1 154 ? -18.557 -6.110 16.628 1.00 45.93 151 CYS D C 1
ATOM 13133 O O . CYS D 1 154 ? -17.407 -6.195 17.074 1.00 46.01 151 CYS D O 1
ATOM 13141 N N . GLU D 1 155 ? -19.527 -5.468 17.274 1.00 50.06 152 GLU D N 1
ATOM 13142 C CA . GLU D 1 155 ? -19.262 -4.866 18.570 1.00 47.12 152 GLU D CA 1
ATOM 13143 C C . GLU D 1 155 ? -18.918 -5.945 19.581 1.00 47.63 152 GLU D C 1
ATOM 13144 O O . GLU D 1 155 ? -17.908 -5.849 20.286 1.00 47.73 152 GLU D O 1
ATOM 13156 N N . ASP D 1 156 ? -19.711 -7.014 19.621 1.00 46.81 153 ASP D N 1
ATOM 13157 C CA . ASP D 1 156 ? -19.448 -8.080 20.580 1.00 55.16 153 ASP D CA 1
ATOM 13158 C C . ASP D 1 156 ? -18.074 -8.700 20.347 1.00 53.00 153 ASP D C 1
ATOM 13159 O O . ASP D 1 156 ? -17.334 -8.971 21.301 1.00 53.49 153 ASP D O 1
ATOM 13168 N N . THR D 1 157 ? -17.693 -8.891 19.081 1.00 45.71 154 THR D N 1
ATOM 13169 C CA . THR D 1 157 ? -16.495 -9.663 18.768 1.00 46.06 154 THR D CA 1
ATOM 13170 C C . THR D 1 157 ? -15.223 -8.841 18.922 1.00 41.95 154 THR D C 1
ATOM 13171 O O . THR D 1 157 ? -14.213 -9.357 19.411 1.00 40.10 154 THR D O 1
ATOM 13182 N N . PHE D 1 158 ? -15.238 -7.578 18.503 1.00 37.94 155 PHE D N 1
ATOM 13183 C CA . PHE D 1 158 ? -14.019 -6.788 18.431 1.00 40.40 155 PHE D CA 1
ATOM 13184 C C . PHE D 1 158 ? -13.913 -5.679 19.466 1.00 37.78 155 PHE D C 1
ATOM 13185 O O . PHE D 1 158 ? -12.804 -5.193 19.709 1.00 36.63 155 PHE D O 1
ATOM 13202 N N . LYS D 1 159 ? -15.013 -5.320 20.122 1.00 41.46 156 LYS D N 1
ATOM 13203 C CA . LYS D 1 159 ? -15.071 -4.152 20.995 1.00 40.86 156 LYS D CA 1
ATOM 13204 C C . LYS D 1 159 ? -15.513 -4.479 22.413 1.00 41.46 156 LYS D C 1
ATOM 13205 O O . LYS D 1 159 ? -15.906 -3.579 23.162 1.00 50.28 156 LYS D O 1
ATOM 13224 N N . SER D 1 160 ? -15.481 -5.748 22.789 1.00 40.94 157 SER D N 1
ATOM 13225 C CA . SER D 1 160 ? -15.998 -6.205 24.069 1.00 50.12 157 SER D CA 1
ATOM 13226 C C . SER D 1 160 ? -14.884 -6.783 24.929 1.00 54.53 157 SER D C 1
ATOM 13227 O O . SER D 1 160 ? -15.165 -7.408 25.956 1.00 59.06 157 SER D O 1
ATOM 13235 N N . GLY D 1 161 ? -13.626 -6.600 24.523 1.00 51.51 158 GLY D N 1
ATOM 13236 C CA . GLY D 1 161 ? -12.529 -7.155 25.282 1.00 62.02 158 GLY D CA 1
ATOM 13237 C C . GLY D 1 161 ? -12.480 -8.651 25.208 1.00 63.18 158 GLY D C 1
ATOM 13238 O O . GLY D 1 161 ? -11.842 -9.296 26.040 1.00 62.93 158 GLY D O 1
ATOM 13242 N N . THR D 1 162 ? -13.169 -9.223 24.238 1.00 52.85 159 THR D N 1
ATOM 13243 C CA . THR D 1 162 ? -13.245 -10.661 24.120 1.00 66.36 159 THR D CA 1
ATOM 13244 C C . THR D 1 162 ? -11.954 -11.256 23.580 1.00 59.75 159 THR D C 1
ATOM 13245 O O . THR D 1 162 ? -11.318 -10.702 22.679 1.00 58.33 159 THR D O 1
ATOM 13256 N N . ASN D 1 163 ? -11.552 -12.373 24.179 1.00 65.27 160 ASN D N 1
ATOM 13257 C CA . ASN D 1 163 ? -10.415 -13.123 23.682 1.00 65.25 160 ASN D CA 1
ATOM 13258 C C . ASN D 1 163 ? -10.750 -13.545 22.261 1.00 73.78 160 ASN D C 1
ATOM 13259 O O . ASN D 1 163 ? -11.888 -13.927 21.971 1.00 69.17 160 ASN D O 1
ATOM 13270 N N . LEU D 1 164 ? -9.788 -13.454 21.357 1.00 65.57 161 LEU D N 1
ATOM 13271 C CA . LEU D 1 164 ? -10.053 -13.886 19.997 1.00 52.80 161 LEU D CA 1
ATOM 13272 C C . LEU D 1 164 ? -8.923 -14.791 19.538 1.00 54.22 161 LEU D C 1
ATOM 13273 O O . LEU D 1 164 ? -7.770 -14.637 19.948 1.00 56.99 161 LEU D O 1
ATOM 13277 N N . ASN D 1 165 ? -9.289 -15.757 18.702 1.00 53.33 162 ASN D N 1
ATOM 13278 C CA . ASN D 1 165 ? -8.334 -16.599 17.996 1.00 58.93 162 ASN D CA 1
ATOM 13279 C C . ASN D 1 165 ? -7.558 -15.818 16.950 1.00 55.29 162 ASN D C 1
ATOM 13280 O O . ASN D 1 165 ? -8.134 -15.066 16.161 1.00 51.39 162 ASN D O 1
ATOM 13291 N N . LYS D 1 166 ? -6.233 -15.947 16.995 1.00 52.23 163 LYS D N 1
ATOM 13292 C CA . LYS D 1 166 ? -5.410 -15.179 16.072 1.00 59.70 163 LYS D CA 1
ATOM 13293 C C . LYS D 1 166 ? -5.736 -15.527 14.620 1.00 57.16 163 LYS D C 1
ATOM 13294 O O . LYS D 1 166 ? -5.793 -14.635 13.764 1.00 53.16 163 LYS D O 1
ATOM 13313 N N . GLU D 1 167 ? -5.929 -16.807 14.296 1.00 56.32 164 GLU D N 1
ATOM 13314 C CA . GLU D 1 167 ? -6.253 -17.141 12.910 1.00 57.16 164 GLU D CA 1
ATOM 13315 C C . GLU D 1 167 ? -7.593 -16.523 12.511 1.00 51.81 164 GLU D C 1
ATOM 13316 O O . GLU D 1 167 ? -7.728 -15.944 11.428 1.00 54.94 164 GLU D O 1
ATOM 13320 N N . MET D 1 168 ? -8.609 -16.670 13.368 1.00 56.25 165 MET D N 1
ATOM 13321 C CA . MET D 1 168 ? -9.915 -16.079 13.082 1.00 51.89 165 MET D CA 1
ATOM 13322 C C . MET D 1 168 ? -9.860 -14.554 12.985 1.00 51.89 165 MET D C 1
ATOM 13323 O O . MET D 1 168 ? -10.469 -13.964 12.087 1.00 46.70 165 MET D O 1
ATOM 13327 N N . TYR D 1 169 ? -9.114 -13.898 13.881 1.00 53.08 166 TYR D N 1
ATOM 13328 C CA . TYR D 1 169 ? -8.985 -12.442 13.819 1.00 46.53 166 TYR D CA 1
ATOM 13329 C C . TYR D 1 169 ? -8.444 -12.010 12.467 1.00 51.40 166 TYR D C 1
ATOM 13330 O O . TYR D 1 169 ? -9.009 -11.135 11.800 1.00 48.76 166 TYR D O 1
ATOM 13348 N N . ASN D 1 170 ? -7.354 -12.635 12.037 1.00 51.61 167 ASN D N 1
ATOM 13349 C CA . ASN D 1 170 ? -6.713 -12.246 10.786 1.00 53.36 167 ASN D CA 1
ATOM 13350 C C . ASN D 1 170 ? -7.562 -12.616 9.583 1.00 56.57 167 ASN D C 1
ATOM 13351 O O . ASN D 1 170 ? -7.580 -11.877 8.595 1.00 54.71 167 ASN D O 1
ATOM 13362 N N . ARG D 1 171 ? -8.297 -13.727 9.646 1.00 51.21 168 ARG D N 1
ATOM 13363 C CA . ARG D 1 171 ? -9.240 -14.032 8.576 1.00 55.90 168 ARG D CA 1
ATOM 13364 C C . ARG D 1 171 ? -10.267 -12.916 8.417 1.00 55.90 168 ARG D C 1
ATOM 13365 O O . ARG D 1 171 ? -10.623 -12.538 7.295 1.00 58.26 168 ARG D O 1
ATOM 13369 N N . CYS D 1 172 ? -10.733 -12.352 9.532 1.00 53.78 169 CYS D N 1
ATOM 13370 C CA . CYS D 1 172 ? -11.749 -11.305 9.453 1.00 48.86 169 CYS D CA 1
ATOM 13371 C C . CYS D 1 172 ? -11.189 -10.010 8.881 1.00 48.18 169 CYS D C 1
ATOM 13372 O O . CYS D 1 172 ? -11.772 -9.427 7.960 1.00 49.09 169 CYS D O 1
ATOM 13380 N N . ILE D 1 173 ? -10.073 -9.523 9.424 1.00 47.24 170 ILE D N 1
ATOM 13381 C CA . ILE D 1 173 ? -9.629 -8.193 9.020 1.00 47.57 170 ILE D CA 1
ATOM 13382 C C . ILE D 1 173 ? -8.885 -8.177 7.696 1.00 53.98 170 ILE D C 1
ATOM 13383 O O . ILE D 1 173 ? -8.605 -7.089 7.176 1.00 49.58 170 ILE D O 1
ATOM 13399 N N . THR D 1 174 ? -8.589 -9.337 7.111 1.00 51.22 171 THR D N 1
ATOM 13400 C CA . THR D 1 174 ? -8.053 -9.383 5.757 1.00 55.55 171 THR D CA 1
ATOM 13401 C C . THR D 1 174 ? -9.095 -9.784 4.724 1.00 55.83 171 THR D C 1
ATOM 13402 O O . THR D 1 174 ? -8.769 -9.861 3.534 1.00 61.47 171 THR D O 1
ATOM 13413 N N . ALA D 1 175 ? -10.333 -10.037 5.144 1.00 55.93 172 ALA D N 1
ATOM 13414 C CA . ALA D 1 175 ? -11.352 -10.531 4.230 1.00 53.14 172 ALA D CA 1
ATOM 13415 C C . ALA D 1 175 ? -11.651 -9.487 3.160 1.00 60.18 172 ALA D C 1
ATOM 13416 O O . ALA D 1 175 ? -11.505 -8.282 3.379 1.00 57.33 172 ALA D O 1
ATOM 13423 N N . GLU D 1 176 ? -12.024 -9.965 1.977 1.00 62.18 173 GLU D N 1
ATOM 13424 C CA . GLU D 1 176 ? -12.560 -9.091 0.942 1.00 67.69 173 GLU D CA 1
ATOM 13425 C C . GLU D 1 176 ? -13.912 -8.538 1.387 1.00 65.29 173 GLU D C 1
ATOM 13426 O O . GLU D 1 176 ? -14.659 -9.189 2.115 1.00 57.42 173 GLU D O 1
ATOM 13438 N N . SER D 1 177 ? -14.204 -7.297 0.982 1.00 59.08 174 SER D N 1
ATOM 13439 C CA . SER D 1 177 ? -15.400 -6.620 1.471 1.00 51.55 174 SER D CA 1
ATOM 13440 C C . SER D 1 177 ? -16.200 -5.893 0.400 1.00 52.44 174 SER D C 1
ATOM 13441 O O . SER D 1 177 ? -17.197 -5.245 0.739 1.00 51.32 174 SER D O 1
ATOM 13449 N N . ARG D 1 178 ? -15.796 -5.954 -0.872 1.00 54.32 175 ARG D N 1
ATOM 13450 C CA . ARG D 1 178 ? -16.452 -5.131 -1.893 1.00 56.33 175 ARG D CA 1
ATOM 13451 C C . ARG D 1 178 ? -17.897 -5.557 -2.082 1.00 59.31 175 ARG D C 1
ATOM 13452 O O . ARG D 1 178 ? -18.798 -4.718 -2.085 1.00 58.04 175 ARG D O 1
ATOM 13473 N N . ASP D 1 179 ? -18.136 -6.870 -2.211 1.00 55.30 176 ASP D N 1
ATOM 13474 C CA . ASP D 1 179 ? -19.496 -7.364 -2.368 1.00 57.37 176 ASP D CA 1
ATOM 13475 C C . ASP D 1 179 ? -20.342 -7.075 -1.134 1.00 54.83 176 ASP D C 1
ATOM 13476 O O . ASP D 1 179 ? -21.520 -6.720 -1.249 1.00 54.11 176 ASP D O 1
ATOM 13485 N N . PHE D 1 180 ? -19.766 -7.255 0.053 1.00 50.24 177 PHE D N 1
ATOM 13486 C CA . PHE D 1 180 ? -20.491 -6.993 1.292 1.00 49.55 177 PHE D CA 1
ATOM 13487 C C . PHE D 1 180 ? -20.935 -5.543 1.400 1.00 47.86 177 PHE D C 1
ATOM 13488 O O . PHE D 1 180 ? -22.081 -5.265 1.773 1.00 46.09 177 PHE D O 1
ATOM 13505 N N . CYS D 1 181 ? -20.049 -4.607 1.065 1.00 45.99 178 CYS D N 1
ATOM 13506 C CA . CYS D 1 181 ? -20.417 -3.197 1.098 1.00 43.73 178 CYS D CA 1
ATOM 13507 C C . CYS D 1 181 ? -21.605 -2.916 0.188 1.00 50.42 178 CYS D C 1
ATOM 13508 O O . CYS D 1 181 ? -22.506 -2.149 0.547 1.00 45.87 178 CYS D O 1
ATOM 13516 N N . ASN D 1 182 ? -21.648 -3.555 -0.977 1.00 51.66 179 ASN D N 1
ATOM 13517 C CA . ASN D 1 182 ? -22.786 -3.355 -1.868 1.00 49.99 179 ASN D CA 1
ATOM 13518 C C . ASN D 1 182 ? -24.056 -3.949 -1.285 1.00 46.99 179 ASN D C 1
ATOM 13519 O O . ASN D 1 182 ? -25.136 -3.356 -1.393 1.00 48.75 179 ASN D O 1
ATOM 13530 N N . GLN D 1 183 ? -23.942 -5.096 -0.620 1.00 50.95 180 GLN D N 1
ATOM 13531 C CA . GLN D 1 183 ? -25.110 -5.673 0.028 1.00 51.70 180 GLN D CA 1
ATOM 13532 C C . GLN D 1 183 ? -25.628 -4.743 1.117 1.00 50.08 180 GLN D C 1
ATOM 13533 O O . GLN D 1 183 ? -26.835 -4.489 1.212 1.00 50.58 180 GLN D O 1
ATOM 13547 N N . MET D 1 184 ? -24.717 -4.198 1.929 1.00 46.28 181 MET D N 1
ATOM 13548 C CA . MET D 1 184 ? -25.125 -3.313 3.009 1.00 46.74 181 MET D CA 1
ATOM 13549 C C . MET D 1 184 ? -25.690 -2.009 2.460 1.00 45.05 181 MET D C 1
ATOM 13550 O O . MET D 1 184 ? -26.658 -1.474 3.008 1.00 42.79 181 MET D O 1
ATOM 13564 N N . LYS D 1 185 ? -25.137 -1.500 1.354 1.00 45.19 182 LYS D N 1
ATOM 13565 C CA . LYS D 1 185 ? -25.741 -0.326 0.748 1.00 45.14 182 LYS D CA 1
ATOM 13566 C C . LYS D 1 185 ? -27.192 -0.544 0.358 1.00 47.58 182 LYS D C 1
ATOM 13567 O O . LYS D 1 185 ? -28.028 0.354 0.505 1.00 44.23 182 LYS D O 1
ATOM 13586 N N . PHE D 1 186 ? -27.488 -1.707 -0.205 1.00 44.41 183 PHE D N 1
ATOM 13587 C CA . PHE D 1 186 ? -28.850 -2.013 -0.611 1.00 47.71 183 PHE D CA 1
ATOM 13588 C C . PHE D 1 186 ? -29.785 -2.050 0.582 1.00 51.40 183 PHE D C 1
ATOM 13589 O O . PHE D 1 186 ? -30.910 -1.545 0.509 1.00 48.51 183 PHE D O 1
ATOM 13606 N N . VAL D 1 187 ? -29.359 -2.689 1.672 1.00 45.70 184 VAL D N 1
ATOM 13607 C CA . VAL D 1 187 ? -30.169 -2.721 2.888 1.00 46.62 184 VAL D CA 1
ATOM 13608 C C . VAL D 1 187 ? -30.389 -1.310 3.419 1.00 45.45 184 VAL D C 1
ATOM 13609 O O . VAL D 1 187 ? -31.495 -0.952 3.846 1.00 51.40 184 VAL D O 1
ATOM 13622 N N . LEU D 1 188 ? -29.337 -0.490 3.420 1.00 44.07 185 LEU D N 1
ATOM 13623 C CA . LEU D 1 188 ? -29.464 0.882 3.903 1.00 44.45 185 LEU D CA 1
ATOM 13624 C C . LEU D 1 188 ? -30.525 1.658 3.137 1.00 45.74 185 LEU D C 1
ATOM 13625 O O . LEU D 1 188 ? -31.389 2.312 3.735 1.00 43.32 185 LEU D O 1
ATOM 13641 N N . ILE D 1 189 ? -30.468 1.600 1.809 1.00 42.23 186 ILE D N 1
ATOM 13642 C CA . ILE D 1 189 ? -31.369 2.397 0.996 1.00 49.11 186 ILE D CA 1
ATOM 13643 C C . ILE D 1 189 ? -32.793 1.918 1.180 1.00 46.04 186 ILE D C 1
ATOM 13644 O O . ILE D 1 189 ? -33.726 2.728 1.191 1.00 52.13 186 ILE D O 1
ATOM 13660 N N . GLY D 1 190 ? -32.990 0.619 1.400 1.00 48.52 187 GLY D N 1
ATOM 13661 C CA . GLY D 1 190 ? -34.325 0.148 1.728 1.00 52.18 187 GLY D CA 1
ATOM 13662 C C . GLY D 1 190 ? -34.827 0.712 3.043 1.00 56.74 187 GLY D C 1
ATOM 13663 O O . GLY D 1 190 ? -35.989 1.106 3.157 1.00 56.13 187 GLY D O 1
ATOM 13667 N N . ARG D 1 191 ? -33.953 0.767 4.051 1.00 48.65 188 ARG D N 1
ATOM 13668 C CA . ARG D 1 191 ? -34.330 1.370 5.325 1.00 54.65 188 ARG D CA 1
ATOM 13669 C C . ARG D 1 191 ? -34.705 2.836 5.156 1.00 52.19 188 ARG D C 1
ATOM 13670 O O . ARG D 1 191 ? -35.627 3.327 5.816 1.00 50.64 188 ARG D O 1
ATOM 13691 N N . LEU D 1 192 ? -33.968 3.566 4.318 1.00 46.00 189 LEU D N 1
ATOM 13692 C CA . LEU D 1 192 ? -34.270 4.978 4.124 1.00 50.70 189 LEU D CA 1
ATOM 13693 C C . LEU D 1 192 ? -35.580 5.177 3.373 1.00 53.40 189 LEU D C 1
ATOM 13694 O O . LEU D 1 192 ? -36.412 6.001 3.771 1.00 55.45 189 LEU D O 1
ATOM 13710 N N . CYS D 1 193 ? -35.797 4.408 2.306 1.00 48.70 190 CYS D N 1
ATOM 13711 C CA . CYS D 1 193 ? -37.031 4.539 1.540 1.00 53.06 190 CYS D CA 1
ATOM 13712 C C . CYS D 1 193 ? -38.259 4.258 2.392 1.00 54.89 190 CYS D C 1
ATOM 13713 O O . CYS D 1 193 ? -39.241 5.003 2.337 1.00 62.08 190 CYS D O 1
ATOM 13721 N N . TYR D 1 194 ? -38.200 3.228 3.234 1.00 55.69 191 TYR D N 1
ATOM 13722 C CA . TYR D 1 194 ? -39.368 2.867 4.030 1.00 57.75 191 TYR D CA 1
ATOM 13723 C C . TYR D 1 194 ? -39.589 3.886 5.147 1.00 60.20 191 TYR D C 1
ATOM 13724 O O . TYR D 1 194 ? -40.717 4.340 5.372 1.00 62.74 191 TYR D O 1
ATOM 13742 N N . GLY D 1 195 ? -38.527 4.247 5.865 1.00 66.72 192 GLY D N 1
ATOM 13743 C CA . GLY D 1 195 ? -38.665 4.953 7.125 1.00 69.96 192 GLY D CA 1
ATOM 13744 C C . GLY D 1 195 ? -37.523 5.873 7.513 1.00 61.99 192 GLY D C 1
ATOM 13745 O O . GLY D 1 195 ? -37.146 5.899 8.688 1.00 66.50 192 GLY D O 1
ATOM 13749 N N . GLN D 1 196 ? -36.964 6.632 6.565 1.00 60.94 193 GLN D N 1
ATOM 13750 C CA . GLN D 1 196 ? -35.919 7.596 6.911 1.00 65.19 193 GLN D CA 1
ATOM 13751 C C . GLN D 1 196 ? -36.294 8.453 8.114 1.00 68.78 193 GLN D C 1
ATOM 13752 O O . GLN D 1 196 ? -35.469 8.687 9.005 1.00 62.68 193 GLN D O 1
ATOM 13766 N N . THR D 1 197 ? -37.524 8.956 8.143 1.00 64.17 194 THR D N 1
ATOM 13767 C CA . THR D 1 197 ? -37.936 9.915 9.160 1.00 68.22 194 THR D CA 1
ATOM 13768 C C . THR D 1 197 ? -38.504 9.255 10.409 1.00 70.61 194 THR D C 1
ATOM 13769 O O . THR D 1 197 ? -38.452 9.853 11.490 1.00 82.27 194 THR D O 1
ATOM 13780 N N . THR D 1 198 ? -39.060 8.051 10.294 1.00 68.50 195 THR D N 1
ATOM 13781 C CA . THR D 1 198 ? -39.732 7.420 11.423 1.00 72.27 195 THR D CA 1
ATOM 13782 C C . THR D 1 198 ? -38.912 6.325 12.092 1.00 71.69 195 THR D C 1
ATOM 13783 O O . THR D 1 198 ? -39.030 6.136 13.306 1.00 78.86 195 THR D O 1
ATOM 13794 N N . SER D 1 199 ? -38.079 5.606 11.340 1.00 66.79 196 SER D N 1
ATOM 13795 C CA . SER D 1 199 ? -37.230 4.548 11.892 1.00 64.95 196 SER D CA 1
ATOM 13796 C C . SER D 1 199 ? -35.868 4.603 11.212 1.00 63.96 196 SER D C 1
ATOM 13797 O O . SER D 1 199 ? -35.455 3.660 10.531 1.00 55.77 196 SER D O 1
ATOM 13805 N N . PRO D 1 200 ? -35.124 5.685 11.414 1.00 63.67 197 PRO D N 1
ATOM 13806 C CA . PRO D 1 200 ? -33.886 5.890 10.647 1.00 57.35 197 PRO D CA 1
ATOM 13807 C C . PRO D 1 200 ? -32.872 4.792 10.904 1.00 56.31 197 PRO D C 1
ATOM 13808 O O . PRO D 1 200 ? -32.762 4.279 12.028 1.00 56.53 197 PRO D O 1
ATOM 13819 N N . PRO D 1 201 ? -32.145 4.370 9.864 1.00 51.53 198 PRO D N 1
ATOM 13820 C CA . PRO D 1 201 ? -31.073 3.395 10.075 1.00 43.95 198 PRO D CA 1
ATOM 13821 C C . PRO D 1 201 ? -29.952 3.988 10.901 1.00 47.34 198 PRO D C 1
ATOM 13822 O O . PRO D 1 201 ? -29.757 5.216 10.919 1.00 44.82 198 PRO D O 1
ATOM 13833 N N . PRO D 1 202 ? -29.174 3.160 11.598 1.00 40.72 199 PRO D N 1
ATOM 13834 C CA . PRO D 1 202 ? -28.032 3.684 12.356 1.00 39.23 199 PRO D CA 1
ATOM 13835 C C . PRO D 1 202 ? -26.865 4.086 11.463 1.00 39.94 199 PRO D C 1
ATOM 13836 O O . PRO D 1 202 ? -26.708 3.617 10.333 1.00 39.89 199 PRO D O 1
ATOM 13847 N N . ILE D 1 203 ? -26.019 4.966 12.010 1.00 38.68 200 ILE D N 1
ATOM 13848 C CA . ILE D 1 203 ? -24.869 5.474 11.258 1.00 36.55 200 ILE D CA 1
ATOM 13849 C C . ILE D 1 203 ? -23.951 4.341 10.829 1.00 35.55 200 ILE D C 1
ATOM 13850 O O . ILE D 1 203 ? -23.291 4.419 9.786 1.00 36.89 200 ILE D O 1
ATOM 13866 N N . GLN D 1 204 ? -23.903 3.270 11.615 1.00 39.37 201 GLN D N 1
ATOM 13867 C CA . GLN D 1 204 ? -23.060 2.126 11.285 1.00 35.54 201 GLN D CA 1
ATOM 13868 C C . GLN D 1 204 ? -23.475 1.468 9.980 1.00 38.95 201 GLN D C 1
ATOM 13869 O O . GLN D 1 204 ? -22.653 0.792 9.346 1.00 35.14 201 GLN D O 1
ATOM 13883 N N . LEU D 1 205 ? -24.717 1.677 9.551 1.00 36.30 202 LEU D N 1
ATOM 13884 C CA . LEU D 1 205 ? -25.184 1.230 8.252 1.00 35.21 202 LEU D CA 1
ATOM 13885 C C . LEU D 1 205 ? -25.138 2.347 7.227 1.00 33.94 202 LEU D C 1
ATOM 13886 O O . LEU D 1 205 ? -24.791 2.104 6.070 1.00 35.10 202 LEU D O 1
ATOM 13902 N N . TYR D 1 206 ? -25.436 3.578 7.644 1.00 38.40 203 TYR D N 1
ATOM 13903 C CA . TYR D 1 206 ? -25.411 4.694 6.709 1.00 34.23 203 TYR D CA 1
ATOM 13904 C C . TYR D 1 206 ? -24.051 4.854 6.055 1.00 34.11 203 TYR D C 1
ATOM 13905 O O . TYR D 1 206 ? -23.973 5.280 4.896 1.00 33.60 203 TYR D O 1
ATOM 13923 N N . GLN D 1 207 ? -22.972 4.516 6.766 1.00 32.73 204 GLN D N 1
ATOM 13924 C CA . GLN D 1 207 ? -21.649 4.752 6.203 1.00 29.77 204 GLN D CA 1
ATOM 13925 C C . GLN D 1 207 ? -21.440 4.005 4.896 1.00 30.92 204 GLN D C 1
ATOM 13926 O O . GLN D 1 207 ? -20.681 4.467 4.036 1.00 32.64 204 GLN D O 1
ATOM 13940 N N . TYR D 1 208 ? -22.116 2.878 4.699 1.00 33.90 205 TYR D N 1
ATOM 13941 C CA . TYR D 1 208 ? -21.935 2.166 3.441 1.00 33.98 205 TYR D CA 1
ATOM 13942 C C . TYR D 1 208 ? -22.515 2.928 2.265 1.00 34.86 205 TYR D C 1
ATOM 13943 O O . TYR D 1 208 ? -22.101 2.700 1.122 1.00 35.98 205 TYR D O 1
ATOM 13961 N N . GLY D 1 209 ? -23.469 3.817 2.515 1.00 32.38 206 GLY D N 1
ATOM 13962 C CA . GLY D 1 209 ? -24.054 4.570 1.417 1.00 37.85 206 GLY D CA 1
ATOM 13963 C C . GLY D 1 209 ? -23.282 5.801 0.992 1.00 33.09 206 GLY D C 1
ATOM 13964 O O . GLY D 1 209 ? -23.552 6.347 -0.076 1.00 34.09 206 GLY D O 1
ATOM 13968 N N . VAL D 1 210 ? -22.326 6.264 1.793 1.00 35.21 207 VAL D N 1
ATOM 13969 C CA . VAL D 1 210 ? -21.613 7.492 1.481 1.00 34.90 207 VAL D CA 1
ATOM 13970 C C . VAL D 1 210 ? -20.112 7.258 1.325 1.00 44.37 207 VAL D C 1
ATOM 13971 O O . VAL D 1 210 ? -19.343 8.220 1.278 1.00 37.61 207 VAL D O 1
ATOM 13984 N N . THR D 1 211 ? -19.677 5.991 1.256 1.00 41.87 208 THR D N 1
ATOM 13985 C CA . THR D 1 211 ? -18.295 5.667 0.968 1.00 47.98 208 THR D CA 1
ATOM 13986 C C . THR D 1 211 ? -18.309 4.630 -0.153 1.00 44.39 208 THR D C 1
ATOM 13987 O O . THR D 1 211 ? -19.059 3.638 -0.074 1.00 52.81 208 THR D O 1
ATOM 13998 N N . PRO D 1 212 ? -17.460 4.757 -1.193 1.00 46.08 209 PRO D N 1
ATOM 13999 C CA . PRO D 1 212 ? -17.477 3.794 -2.278 1.00 43.17 209 PRO D CA 1
ATOM 14000 C C . PRO D 1 212 ? -17.110 2.408 -1.775 1.00 49.39 209 PRO D C 1
ATOM 14001 O O . PRO D 1 212 ? -17.744 1.431 -2.211 1.00 52.34 209 PRO D O 1
ATOM 14012 N N . PHE D 1 213 ? -16.123 2.317 -0.880 1.00 45.51 210 PHE D N 1
ATOM 14013 C CA . PHE D 1 213 ? -15.642 1.013 -0.353 1.00 44.64 210 PHE D CA 1
ATOM 14014 C C . PHE D 1 213 ? -15.106 1.164 1.063 1.00 39.20 210 PHE D C 1
ATOM 14015 O O . PHE D 1 213 ? -14.448 2.184 1.335 1.00 41.03 210 PHE D O 1
ATOM 14032 N N . ILE D 1 214 ? -15.367 0.185 1.932 1.00 42.95 211 ILE D N 1
ATOM 14033 C CA . ILE D 1 214 ? -14.819 0.170 3.322 1.00 37.62 211 ILE D CA 1
ATOM 14034 C C . ILE D 1 214 ? -14.099 -1.173 3.517 1.00 39.66 211 ILE D C 1
ATOM 14035 O O . ILE D 1 214 ? -14.792 -2.196 3.544 1.00 39.16 211 ILE D O 1
ATOM 14051 N N . SER D 1 215 ? -12.773 -1.160 3.649 1.00 42.93 212 SER D N 1
ATOM 14052 C CA . SER D 1 215 ? -11.965 -2.390 3.860 1.00 42.30 212 SER D CA 1
ATOM 14053 C C . SER D 1 215 ? -12.499 -3.167 5.067 1.00 43.33 212 SER D C 1
ATOM 14054 O O . SER D 1 215 ? -13.103 -2.527 5.927 1.00 36.67 212 SER D O 1
ATOM 14062 N N . ALA D 1 216 ? -12.274 -4.482 5.133 1.00 41.45 213 ALA D N 1
ATOM 14063 C CA . ALA D 1 216 ? -12.792 -5.332 6.201 1.00 46.41 213 ALA D CA 1
ATOM 14064 C C . ALA D 1 216 ? -12.218 -4.917 7.550 1.00 39.45 213 ALA D C 1
ATOM 14065 O O . ALA D 1 216 ? -12.900 -5.009 8.580 1.00 37.76 213 ALA D O 1
ATOM 14072 N N . ASP D 1 217 ? -10.949 -4.504 7.576 1.00 42.92 214 ASP D N 1
ATOM 14073 C CA . ASP D 1 217 ? -10.344 -4.154 8.855 1.00 36.39 214 ASP D CA 1
ATOM 14074 C C . ASP D 1 217 ? -11.003 -2.916 9.454 1.00 38.01 214 ASP D C 1
ATOM 14075 O O . ASP D 1 217 ? -11.170 -2.831 10.676 1.00 33.98 214 ASP D O 1
ATOM 14084 N N . ILE D 1 218 ? -11.408 -1.961 8.611 1.00 36.09 215 ILE D N 1
ATOM 14085 C CA . ILE D 1 218 ? -12.129 -0.786 9.104 1.00 35.22 215 ILE D CA 1
ATOM 14086 C C . ILE D 1 218 ? -13.551 -1.148 9.506 1.00 30.22 215 ILE D C 1
ATOM 14087 O O . ILE D 1 218 ? -14.068 -0.665 10.522 1.00 34.81 215 ILE D O 1
ATOM 14103 N N . ILE D 1 219 ? -14.207 -2.003 8.726 1.00 31.57 216 ILE D N 1
ATOM 14104 C CA . ILE D 1 219 ? -15.544 -2.442 9.105 1.00 35.53 216 ILE D CA 1
ATOM 14105 C C . ILE D 1 219 ? -15.509 -3.034 10.505 1.00 34.02 216 ILE D C 1
ATOM 14106 O O . ILE D 1 219 ? -16.339 -2.709 11.364 1.00 40.51 216 ILE D O 1
ATOM 14122 N N . CYS D 1 220 ? -14.542 -3.919 10.750 1.00 35.94 217 CYS D N 1
ATOM 14123 C CA . CYS D 1 220 ? -14.537 -4.685 11.991 1.00 39.16 217 CYS D CA 1
ATOM 14124 C C . CYS D 1 220 ? -14.156 -3.824 13.191 1.00 38.26 217 CYS D C 1
ATOM 14125 O O . CYS D 1 220 ? -14.709 -4.002 14.285 1.00 36.59 217 CYS D O 1
ATOM 14133 N N . GLU D 1 221 ? -13.169 -2.939 13.031 1.00 32.03 218 GLU D N 1
ATOM 14134 C CA . GLU D 1 221 ? -12.621 -2.231 14.174 1.00 33.51 218 GLU D CA 1
ATOM 14135 C C . GLU D 1 221 ? -12.608 -0.713 14.063 1.00 32.65 218 GLU D C 1
ATOM 14136 O O . GLU D 1 221 ? -12.370 -0.057 15.081 1.00 34.34 218 GLU D O 1
ATOM 14148 N N . GLY D 1 222 ? -12.884 -0.133 12.904 1.00 29.69 219 GLY D N 1
ATOM 14149 C CA . GLY D 1 222 ? -12.876 1.303 12.736 1.00 31.05 219 GLY D CA 1
ATOM 14150 C C . GLY D 1 222 ? -14.205 1.768 12.166 1.00 29.17 219 GLY D C 1
ATOM 14151 O O . GLY D 1 222 ? -15.255 1.174 12.409 1.00 31.03 219 GLY D O 1
ATOM 14155 N N . ALA D 1 223 ? -14.143 2.845 11.392 1.00 30.34 220 ALA D N 1
ATOM 14156 C CA . ALA D 1 223 ? -15.342 3.397 10.784 1.00 28.89 220 ALA D CA 1
ATOM 14157 C C . ALA D 1 223 ? -14.935 4.392 9.710 1.00 32.01 220 ALA D C 1
ATOM 14158 O O . ALA D 1 223 ? -13.807 4.886 9.699 1.00 28.51 220 ALA D O 1
ATOM 14165 N N . ALA D 1 224 ? -15.860 4.652 8.787 1.00 28.74 221 ALA D N 1
ATOM 14166 C CA . ALA D 1 224 ? -15.702 5.705 7.796 1.00 28.72 221 ALA D CA 1
ATOM 14167 C C . ALA D 1 224 ? -16.194 7.055 8.316 1.00 33.81 221 ALA D C 1
ATOM 14168 O O . ALA D 1 224 ? -16.463 7.957 7.516 1.00 38.02 221 ALA D O 1
ATOM 14175 N N . TYR D 1 225 ? -16.412 7.172 9.627 1.00 29.55 222 TYR D N 1
ATOM 14176 C CA . TYR D 1 225 ? -16.843 8.399 10.279 1.00 29.33 222 TYR D CA 1
ATOM 14177 C C . TYR D 1 225 ? -16.096 8.511 11.600 1.00 30.65 222 TYR D C 1
ATOM 14178 O O . TYR D 1 225 ? -15.421 7.571 12.032 1.00 31.02 222 TYR D O 1
ATOM 14196 N N . ARG D 1 226 ? -16.213 9.673 12.242 1.00 29.95 223 ARG D N 1
ATOM 14197 C CA . ARG D 1 226 ? -15.672 9.888 13.580 1.00 31.20 223 ARG D CA 1
ATOM 14198 C C . ARG D 1 226 ? -16.795 10.380 14.483 1.00 35.84 223 ARG D C 1
ATOM 14199 O O . ARG D 1 226 ? -17.947 10.531 14.059 1.00 37.10 223 ARG D O 1
ATOM 14220 N N . SER D 1 227 ? -16.439 10.646 15.742 1.00 33.56 224 SER D N 1
ATOM 14221 C CA . SER D 1 227 ? -17.448 10.822 16.780 1.00 38.51 224 SER D CA 1
ATOM 14222 C C . SER D 1 227 ? -18.380 11.986 16.469 1.00 42.44 224 SER D C 1
ATOM 14223 O O . SER D 1 227 ? -19.584 11.918 16.746 1.00 46.25 224 SER D O 1
ATOM 14231 N N . ILE D 1 228 ? -17.837 13.085 15.941 1.00 39.35 225 ILE D N 1
ATOM 14232 C CA . ILE D 1 228 ? -18.697 14.225 15.652 1.00 41.97 225 ILE D CA 1
ATOM 14233 C C . ILE D 1 228 ? -19.769 13.838 14.646 1.00 43.66 225 ILE D C 1
ATOM 14234 O O . ILE D 1 228 ? -20.882 14.375 14.678 1.00 40.78 225 ILE D O 1
ATOM 14250 N N . ASP D 1 229 ? -19.451 12.934 13.719 1.00 37.21 226 ASP D N 1
ATOM 14251 C CA . ASP D 1 229 ? -20.436 12.532 12.724 1.00 38.13 226 ASP D CA 1
ATOM 14252 C C . ASP D 1 229 ? -21.600 11.804 13.385 1.00 39.96 226 ASP D C 1
ATOM 14253 O O . ASP D 1 229 ? -22.747 11.908 12.940 1.00 42.20 226 ASP D O 1
ATOM 14262 N N . VAL D 1 230 ? -21.314 11.109 14.486 1.00 41.84 227 VAL D N 1
ATOM 14263 C CA . VAL D 1 230 ? -22.342 10.379 15.215 1.00 44.49 227 VAL D CA 1
ATOM 14264 C C . VAL D 1 230 ? -23.382 11.346 15.754 1.00 47.91 227 VAL D C 1
ATOM 14265 O O . VAL D 1 230 ? -24.591 11.119 15.636 1.00 53.38 227 VAL D O 1
ATOM 14278 N N . GLU D 1 231 ? -22.919 12.422 16.397 1.00 57.49 228 GLU D N 1
ATOM 14279 C CA . GLU D 1 231 ? -23.836 13.430 16.903 1.00 61.62 228 GLU D CA 1
ATOM 14280 C C . GLU D 1 231 ? -24.502 14.203 15.772 1.00 60.04 228 GLU D C 1
ATOM 14281 O O . GLU D 1 231 ? -25.701 14.492 15.843 1.00 62.15 228 GLU D O 1
ATOM 14293 N N . ASN D 1 232 ? -23.763 14.529 14.704 1.00 57.43 229 ASN D N 1
ATOM 14294 C CA . ASN D 1 232 ? -24.404 15.214 13.579 1.00 54.07 229 ASN D CA 1
ATOM 14295 C C . ASN D 1 232 ? -25.552 14.373 13.036 1.00 57.93 229 ASN D C 1
ATOM 14296 O O . ASN D 1 232 ? -26.629 14.890 12.717 1.00 53.28 229 ASN D O 1
ATOM 14307 N N . TYR D 1 233 ? -25.315 13.066 12.902 1.00 52.93 230 TYR D N 1
ATOM 14308 C CA . TYR D 1 233 ? -26.281 12.184 12.264 1.00 52.22 230 TYR D CA 1
ATOM 14309 C C . TYR D 1 233 ? -27.591 12.117 13.040 1.00 56.30 230 TYR D C 1
ATOM 14310 O O . TYR D 1 233 ? -28.669 12.071 12.437 1.00 49.63 230 TYR D O 1
ATOM 14328 N N . ALA D 1 234 ? -27.526 12.102 14.373 1.00 61.48 231 ALA D N 1
ATOM 14329 C CA . ALA D 1 234 ? -28.760 12.077 15.155 1.00 59.25 231 ALA D CA 1
ATOM 14330 C C . ALA D 1 234 ? -29.650 13.281 14.855 1.00 60.63 231 ALA D C 1
ATOM 14331 O O . ALA D 1 234 ? -30.880 13.163 14.827 1.00 70.30 231 ALA D O 1
ATOM 14338 N N . MET D 1 235 ? -29.049 14.451 14.642 1.00 64.93 232 MET D N 1
ATOM 14339 C CA . MET D 1 235 ? -29.805 15.658 14.318 1.00 62.38 232 MET D CA 1
ATOM 14340 C C . MET D 1 235 ? -30.101 15.827 12.834 1.00 62.21 232 MET D C 1
ATOM 14341 O O . MET D 1 235 ? -31.142 16.393 12.475 1.00 71.47 232 MET D O 1
ATOM 14355 N N . ASN D 1 236 ? -29.193 15.383 11.971 1.00 61.05 233 ASN D N 1
ATOM 14356 C CA . ASN D 1 236 ? -29.259 15.673 10.544 1.00 58.89 233 ASN D CA 1
ATOM 14357 C C . ASN D 1 236 ? -30.011 14.629 9.731 1.00 55.15 233 ASN D C 1
ATOM 14358 O O . ASN D 1 236 ? -30.317 14.883 8.561 1.00 59.47 233 ASN D O 1
ATOM 14362 N N . SER D 1 237 ? -30.305 13.467 10.309 1.00 53.55 234 SER D N 1
ATOM 14363 C CA . SER D 1 237 ? -30.699 12.314 9.508 1.00 55.50 234 SER D CA 1
ATOM 14364 C C . SER D 1 237 ? -31.948 12.570 8.674 1.00 60.32 234 SER D C 1
ATOM 14365 O O . SER D 1 237 ? -32.115 11.956 7.614 1.00 53.93 234 SER D O 1
ATOM 14373 N N . ASN D 1 238 ? -32.821 13.476 9.109 1.00 59.26 235 ASN D N 1
ATOM 14374 C CA . ASN D 1 238 ? -34.006 13.790 8.318 1.00 67.61 235 ASN D CA 1
ATOM 14375 C C . ASN D 1 238 ? -33.691 14.642 7.100 1.00 64.09 235 ASN D C 1
ATOM 14376 O O . ASN D 1 238 ? -34.614 14.987 6.353 1.00 63.58 235 ASN D O 1
ATOM 14387 N N . HIS D 1 239 ? -32.439 15.048 6.897 1.00 65.23 236 HIS D N 1
ATOM 14388 C CA . HIS D 1 239 ? -32.080 15.985 5.800 1.00 61.46 236 HIS D CA 1
ATOM 14389 C C . HIS D 1 239 ? -30.932 15.439 4.953 1.00 53.75 236 HIS D C 1
ATOM 14390 O O . HIS D 1 239 ? -30.374 16.239 4.175 1.00 56.61 236 HIS D O 1
ATOM 14404 N N . LEU D 1 240 ? -30.590 14.153 5.060 1.00 49.33 237 LEU D N 1
ATOM 14405 C CA . LEU D 1 240 ? -29.433 13.637 4.357 1.00 50.13 237 LEU D CA 1
ATOM 14406 C C . LEU D 1 240 ? -29.768 13.006 3.019 1.00 44.28 237 LEU D C 1
ATOM 14407 O O . LEU D 1 240 ? -28.851 12.746 2.231 1.00 43.35 237 LEU D O 1
ATOM 14423 N N . VAL D 1 241 ? -31.045 12.822 2.709 1.00 43.06 238 VAL D N 1
ATOM 14424 C CA . VAL D 1 241 ? -31.459 12.014 1.571 1.00 37.69 238 VAL D CA 1
ATOM 14425 C C . VAL D 1 241 ? -32.193 12.907 0.590 1.00 39.77 238 VAL D C 1
ATOM 14426 O O . VAL D 1 241 ? -33.102 13.649 0.979 1.00 44.04 238 VAL D O 1
ATOM 14439 N N . SER D 1 242 ? -31.807 12.825 -0.676 1.00 38.45 239 SER D N 1
ATOM 14440 C CA . SER D 1 242 ? -32.550 13.423 -1.774 1.00 41.75 239 SER D CA 1
ATOM 14441 C C . SER D 1 242 ? -33.219 12.306 -2.557 1.00 44.16 239 SER D C 1
ATOM 14442 O O . SER D 1 242 ? -32.567 11.318 -2.916 1.00 42.39 239 SER D O 1
ATOM 14450 N N . TYR D 1 243 ? -34.503 12.464 -2.838 1.00 43.40 240 TYR D N 1
ATOM 14451 C CA . TYR D 1 243 ? -35.233 11.457 -3.585 1.00 42.24 240 TYR D CA 1
ATOM 14452 C C . TYR D 1 243 ? -35.556 11.985 -4.974 1.00 47.32 240 TYR D C 1
ATOM 14453 O O . TYR D 1 243 ? -35.621 13.198 -5.193 1.00 39.75 240 TYR D O 1
ATOM 14471 N N . ALA D 1 244 ? -35.736 11.067 -5.916 1.00 48.47 241 ALA D N 1
ATOM 14472 C CA . ALA D 1 244 ? -36.141 11.409 -7.271 1.00 47.30 241 ALA D CA 1
ATOM 14473 C C . ALA D 1 244 ? -36.885 10.220 -7.849 1.00 46.40 241 ALA D C 1
ATOM 14474 O O . ALA D 1 244 ? -36.789 9.107 -7.318 1.00 45.54 241 ALA D O 1
ATOM 14481 N N . PRO D 1 245 ? -37.638 10.417 -8.925 1.00 49.26 242 PRO D N 1
ATOM 14482 C CA . PRO D 1 245 ? -38.392 9.299 -9.500 1.00 47.75 242 PRO D CA 1
ATOM 14483 C C . PRO D 1 245 ? -37.461 8.224 -10.041 1.00 48.21 242 PRO D C 1
ATOM 14484 O O . PRO D 1 245 ? -36.434 8.518 -10.657 1.00 48.52 242 PRO D O 1
ATOM 14495 N N . PHE D 1 246 ? -37.840 6.967 -9.828 1.00 47.84 243 PHE D N 1
ATOM 14496 C CA . PHE D 1 246 ? -37.295 5.881 -10.634 1.00 55.81 243 PHE D CA 1
ATOM 14497 C C . PHE D 1 246 ? -38.248 5.756 -11.811 1.00 64.26 243 PHE D C 1
ATOM 14498 O O . PHE D 1 246 ? -39.316 5.155 -11.698 1.00 56.30 243 PHE D O 1
ATOM 14515 N N . PHE D 1 247 ? -37.874 6.347 -12.936 1.00 61.15 244 PHE D N 1
ATOM 14516 C CA . PHE D 1 247 ? -38.781 6.407 -14.070 1.00 67.11 244 PHE D CA 1
ATOM 14517 C C . PHE D 1 247 ? -38.990 5.032 -14.685 1.00 68.83 244 PHE D C 1
ATOM 14518 O O . PHE D 1 247 ? -38.032 4.299 -14.939 1.00 67.84 244 PHE D O 1
ATOM 14535 N N . VAL D 1 248 ? -40.249 4.681 -14.919 1.00 68.90 245 VAL D N 1
ATOM 14536 C CA . VAL D 1 248 ? -40.601 3.467 -15.652 1.00 71.11 245 VAL D CA 1
ATOM 14537 C C . VAL D 1 248 ? -41.721 3.792 -16.624 1.00 71.11 245 VAL D C 1
ATOM 14538 O O . VAL D 1 248 ? -42.453 4.775 -16.447 1.00 59.18 245 VAL D O 1
ATOM 14551 N N . PRO D 1 249 ? -41.915 2.952 -17.637 1.00 63.53 246 PRO D N 1
ATOM 14552 C CA . PRO D 1 249 ? -42.938 3.268 -18.645 1.00 66.97 246 PRO D CA 1
ATOM 14553 C C . PRO D 1 249 ? -44.336 3.151 -18.058 1.00 55.66 246 PRO D C 1
ATOM 14554 O O . PRO D 1 249 ? -44.620 2.260 -17.251 1.00 64.83 246 PRO D O 1
ATOM 14565 N N . ASN D 1 250 ? -45.222 4.040 -18.511 1.00 59.19 247 ASN D N 1
ATOM 14566 C CA . ASN D 1 250 ? -46.649 3.867 -18.276 1.00 50.45 247 ASN D CA 1
ATOM 14567 C C . ASN D 1 250 ? -47.125 2.695 -19.114 1.00 59.95 247 ASN D C 1
ATOM 14568 O O . ASN D 1 250 ? -46.706 2.528 -20.263 1.00 67.21 247 ASN D O 1
ATOM 14579 N N . ASP D 1 251 ? -47.948 1.835 -18.524 1.00 62.87 248 ASP D N 1
ATOM 14580 C CA . ASP D 1 251 ? -48.306 0.610 -19.235 1.00 68.07 248 ASP D CA 1
ATOM 14581 C C . ASP D 1 251 ? -49.422 0.803 -20.254 1.00 57.82 248 ASP D C 1
ATOM 14582 O O . ASP D 1 251 ? -49.408 0.122 -21.288 1.00 64.05 248 ASP D O 1
ATOM 14591 N N . THR D 1 252 ? -50.370 1.721 -20.026 1.00 55.99 249 THR D N 1
ATOM 14592 C CA . THR D 1 252 ? -51.450 1.894 -20.993 1.00 59.91 249 THR D CA 1
ATOM 14593 C C . THR D 1 252 ? -51.384 3.171 -21.820 1.00 47.92 249 THR D C 1
ATOM 14594 O O . THR D 1 252 ? -52.240 3.359 -22.696 1.00 52.77 249 THR D O 1
ATOM 14605 N N . LYS D 1 253 ? -50.436 4.052 -21.540 1.00 45.44 250 LYS D N 1
ATOM 14606 C CA . LYS D 1 253 ? -50.323 5.395 -22.087 1.00 51.54 250 LYS D CA 1
ATOM 14607 C C . LYS D 1 253 ? -48.848 5.560 -22.422 1.00 45.01 250 LYS D C 1
ATOM 14608 O O . LYS D 1 253 ? -47.994 4.901 -21.818 1.00 44.58 250 LYS D O 1
ATOM 14627 N N . PRO D 1 254 ? -48.512 6.468 -23.328 1.00 45.33 251 PRO D N 1
ATOM 14628 C CA . PRO D 1 254 ? -47.100 6.827 -23.524 1.00 45.14 251 PRO D CA 1
ATOM 14629 C C . PRO D 1 254 ? -46.492 7.551 -22.324 1.00 46.74 251 PRO D C 1
ATOM 14630 O O . PRO D 1 254 ? -47.179 8.002 -21.404 1.00 48.81 251 PRO D O 1
ATOM 14641 N N . GLY D 1 255 ? -45.171 7.717 -22.340 1.00 48.10 252 GLY D N 1
ATOM 14642 C CA . GLY D 1 255 ? -44.495 8.487 -21.281 1.00 49.70 252 GLY D CA 1
ATOM 14643 C C . GLY D 1 255 ? -44.015 7.592 -20.167 1.00 50.77 252 GLY D C 1
ATOM 14644 O O . GLY D 1 255 ? -43.981 6.368 -20.382 1.00 46.18 252 GLY D O 1
ATOM 14648 N N . SER D 1 256 ? -43.662 8.179 -19.024 1.00 53.61 253 SER D N 1
ATOM 14649 C CA . SER D 1 256 ? -43.098 7.407 -17.892 1.00 59.90 253 SER D CA 1
ATOM 14650 C C . SER D 1 256 ? -43.867 7.682 -16.600 1.00 58.32 253 SER D C 1
ATOM 14651 O O . SER D 1 256 ? -44.245 8.848 -16.381 1.00 52.63 253 SER D O 1
ATOM 14659 N N . ARG D 1 257 ? -44.142 6.645 -15.811 1.00 52.02 254 ARG D N 1
ATOM 14660 C CA . ARG D 1 257 ? -44.731 6.818 -14.464 1.00 63.15 254 ARG D CA 1
ATOM 14661 C C . ARG D 1 257 ? -43.664 7.553 -13.645 1.00 62.60 254 ARG D C 1
ATOM 14662 O O . ARG D 1 257 ? -42.481 7.190 -13.802 1.00 54.23 254 ARG D O 1
ATOM 14683 N N . ILE D 1 258 ? -44.039 8.543 -12.835 1.00 61.84 255 ILE D N 1
ATOM 14684 C CA . ILE D 1 258 ? -43.035 9.383 -12.112 1.00 65.29 255 ILE D CA 1
ATOM 14685 C C . ILE D 1 258 ? -43.327 9.419 -10.604 1.00 66.07 255 ILE D C 1
ATOM 14686 O O . ILE D 1 258 ? -42.721 10.282 -9.933 1.00 58.94 255 ILE D O 1
ATOM 14702 N N . ASP D 1 259 ? -44.178 8.532 -10.074 1.00 61.68 256 ASP D N 1
ATOM 14703 C CA . ASP D 1 259 ? -44.547 8.593 -8.670 1.00 61.78 256 ASP D CA 1
ATOM 14704 C C . ASP D 1 259 ? -43.808 7.594 -7.793 1.00 57.43 256 ASP D C 1
ATOM 14705 O O . ASP D 1 259 ? -44.025 7.594 -6.578 1.00 60.01 256 ASP D O 1
ATOM 14714 N N . LEU D 1 260 ? -42.997 6.711 -8.366 1.00 56.74 257 LEU D N 1
ATOM 14715 C CA . LEU D 1 260 ? -42.178 5.796 -7.579 1.00 59.97 257 LEU D CA 1
ATOM 14716 C C . LEU D 1 260 ? -40.859 6.501 -7.284 1.00 57.29 257 LEU D C 1
ATOM 14717 O O . LEU D 1 260 ? -40.050 6.722 -8.192 1.00 56.14 257 LEU D O 1
ATOM 14733 N N . LEU D 1 261 ? -40.612 6.793 -6.009 1.00 59.02 258 LEU D N 1
ATOM 14734 C CA . LEU D 1 261 ? -39.500 7.640 -5.606 1.00 54.01 258 LEU D CA 1
ATOM 14735 C C . LEU D 1 261 ? -38.376 6.816 -4.995 1.00 49.08 258 LEU D C 1
ATOM 14736 O O . LEU D 1 261 ? -38.592 6.069 -4.037 1.00 48.07 258 LEU D O 1
ATOM 14752 N N . MET D 1 262 ? -37.177 6.974 -5.541 1.00 46.41 259 MET D N 1
ATOM 14753 C CA . MET D 1 262 ? -35.979 6.273 -5.110 1.00 45.38 259 MET D CA 1
ATOM 14754 C C . MET D 1 262 ? -34.996 7.236 -4.484 1.00 44.76 259 MET D C 1
ATOM 14755 O O . MET D 1 262 ? -35.084 8.444 -4.684 1.00 42.27 259 MET D O 1
ATOM 14769 N N . VAL D 1 263 ? -34.049 6.674 -3.735 1.00 39.76 260 VAL D N 1
ATOM 14770 C CA . VAL D 1 263 ? -32.943 7.484 -3.236 1.00 43.13 260 VAL D CA 1
ATOM 14771 C C . VAL D 1 263 ? -32.103 7.940 -4.427 1.00 38.16 260 VAL D C 1
ATOM 14772 O O . VAL D 1 263 ? -31.647 7.124 -5.236 1.00 42.36 260 VAL D O 1
ATOM 14785 N N . ASN D 1 264 ? -31.862 9.241 -4.525 1.00 38.87 261 ASN D N 1
ATOM 14786 C CA . ASN D 1 264 ? -31.034 9.794 -5.593 1.00 41.21 261 ASN D CA 1
ATOM 14787 C C . ASN D 1 264 ? -29.685 10.294 -5.114 1.00 44.76 261 ASN D C 1
ATOM 14788 O O . ASN D 1 264 ? -28.694 10.160 -5.835 1.00 40.92 261 ASN D O 1
ATOM 14799 N N . HIS D 1 265 ? -29.634 10.917 -3.940 1.00 41.88 262 HIS D N 1
ATOM 14800 C CA . HIS D 1 265 ? -28.380 11.379 -3.372 1.00 38.97 262 HIS D CA 1
ATOM 14801 C C . HIS D 1 265 ? -28.372 11.109 -1.877 1.00 35.79 262 HIS D C 1
ATOM 14802 O O . HIS D 1 265 ? -29.412 11.198 -1.219 1.00 41.18 262 HIS D O 1
ATOM 14816 N N . LEU D 1 266 ? -27.209 10.737 -1.355 1.00 36.02 263 LEU D N 1
ATOM 14817 C CA . LEU D 1 266 ? -27.000 10.633 0.081 1.00 37.53 263 LEU D CA 1
ATOM 14818 C C . LEU D 1 266 ? -25.885 11.597 0.458 1.00 36.34 263 LEU D C 1
ATOM 14819 O O . LEU D 1 266 ? -24.807 11.567 -0.146 1.00 38.95 263 LEU D O 1
ATOM 14835 N N . LYS D 1 267 ? -26.141 12.447 1.446 1.00 34.57 264 LYS D N 1
ATOM 14836 C CA . LYS D 1 267 ? -25.162 13.455 1.829 1.00 37.75 264 LYS D CA 1
ATOM 14837 C C . LYS D 1 267 ? -24.017 12.771 2.575 1.00 38.65 264 LYS D C 1
ATOM 14838 O O . LYS D 1 267 ? -24.248 12.016 3.524 1.00 32.69 264 LYS D O 1
ATOM 14857 N N . LYS D 1 268 ? -22.787 13.028 2.132 1.00 33.67 265 LYS D N 1
ATOM 14858 C CA . LYS D 1 268 ? -21.584 12.444 2.773 1.00 34.40 265 LYS D CA 1
ATOM 14859 C C . LYS D 1 268 ? -21.433 13.053 4.171 1.00 31.71 265 LYS D C 1
ATOM 14860 O O . LYS D 1 268 ? -22.196 13.979 4.493 1.00 34.95 265 LYS D O 1
ATOM 14879 N N . PHE D 1 269 ? -20.506 12.539 4.978 1.00 37.60 266 PHE D N 1
ATOM 14880 C CA . PHE D 1 269 ? -20.330 13.023 6.339 1.00 37.24 266 PHE D CA 1
ATOM 14881 C C . PHE D 1 269 ? -19.745 14.430 6.366 1.00 39.73 266 PHE D C 1
ATOM 14882 O O . PHE D 1 269 ? -19.951 15.150 7.351 1.00 39.85 266 PHE D O 1
ATOM 14899 N N . ASN D 1 270 ? -19.041 14.854 5.308 1.00 37.14 267 ASN D N 1
ATOM 14900 C CA . ASN D 1 270 ? -18.547 16.227 5.285 1.00 41.02 267 ASN D CA 1
ATOM 14901 C C . ASN D 1 270 ? -19.660 17.253 5.091 1.00 40.52 267 ASN D C 1
ATOM 14902 O O . ASN D 1 270 ? -19.406 18.453 5.236 1.00 45.64 267 ASN D O 1
ATOM 14913 N N . LEU D 1 271 ? -20.856 16.819 4.706 1.00 38.52 268 LEU D N 1
ATOM 14914 C CA . LEU D 1 271 ? -22.055 17.645 4.566 1.00 35.26 268 LEU D CA 1
ATOM 14915 C C . LEU D 1 271 ? -21.990 18.620 3.392 1.00 44.48 268 LEU D C 1
ATOM 14916 O O . LEU D 1 271 ? -22.873 19.485 3.256 1.00 44.78 268 LEU D O 1
ATOM 14932 N N . ILE D 1 272 ? -20.995 18.492 2.525 1.00 39.49 269 ILE D N 1
ATOM 14933 C CA . ILE D 1 272 ? -20.857 19.317 1.330 1.00 46.16 269 ILE D CA 1
ATOM 14934 C C . ILE D 1 272 ? -21.213 18.518 0.094 1.00 39.89 269 ILE D C 1
ATOM 14935 O O . ILE D 1 272 ? -21.983 18.971 -0.754 1.00 45.76 269 ILE D O 1
ATOM 14951 N N . PHE D 1 273 ? -20.644 17.330 -0.031 1.00 42.55 270 PHE D N 1
ATOM 14952 C CA . PHE D 1 273 ? -20.784 16.517 -1.218 1.00 46.23 270 PHE D CA 1
ATOM 14953 C C . PHE D 1 273 ? -21.741 15.372 -0.936 1.00 47.12 270 PHE D C 1
ATOM 14954 O O . PHE D 1 273 ? -22.056 15.048 0.214 1.00 39.51 270 PHE D O 1
ATOM 14971 N N . ASP D 1 274 ? -22.188 14.754 -2.016 1.00 46.10 271 ASP D N 1
ATOM 14972 C CA . ASP D 1 274 ? -23.192 13.712 -1.972 1.00 44.10 271 ASP D CA 1
ATOM 14973 C C . ASP D 1 274 ? -22.641 12.508 -2.708 1.00 42.57 271 ASP D C 1
ATOM 14974 O O . ASP D 1 274 ? -21.794 12.630 -3.596 1.00 49.10 271 ASP D O 1
ATOM 14983 N N . THR D 1 275 ? -23.175 11.345 -2.374 1.00 37.61 272 THR D N 1
ATOM 14984 C CA . THR D 1 275 ? -22.964 10.168 -3.193 1.00 38.86 272 THR D CA 1
ATOM 14985 C C . THR D 1 275 ? -24.192 10.107 -4.082 1.00 42.26 272 THR D C 1
ATOM 14986 O O . THR D 1 275 ? -25.323 10.206 -3.590 1.00 40.72 272 THR D O 1
ATOM 14997 N N . TRP D 1 276 ? -23.954 10.052 -5.394 1.00 41.97 273 TRP D N 1
ATOM 14998 C CA . TRP D 1 276 ? -25.049 10.088 -6.389 1.00 41.88 273 TRP D CA 1
ATOM 14999 C C . TRP D 1 276 ? -25.435 8.672 -6.782 1.00 44.56 273 TRP D C 1
ATOM 15000 O O . TRP D 1 276 ? -24.531 7.897 -7.152 1.00 44.69 273 TRP D O 1
ATOM 15021 N N . TYR D 1 277 ? -26.722 8.350 -6.705 1.00 38.38 274 TYR D N 1
ATOM 15022 C CA . TYR D 1 277 ? -27.246 7.053 -7.059 1.00 38.95 274 TYR D CA 1
ATOM 15023 C C . TYR D 1 277 ? -28.092 7.223 -8.304 1.00 41.61 274 TYR D C 1
ATOM 15024 O O . TYR D 1 277 ? -29.269 7.582 -8.230 1.00 44.17 274 TYR D O 1
ATOM 15042 N N . LYS D 1 278 ? -27.452 6.985 -9.443 1.00 45.27 275 LYS D N 1
ATOM 15043 C CA . LYS D 1 278 ? -28.096 7.161 -10.735 1.00 50.12 275 LYS D CA 1
ATOM 15044 C C . LYS D 1 278 ? -29.302 6.249 -10.867 1.00 52.60 275 LYS D C 1
ATOM 15045 O O . LYS D 1 278 ? -30.241 6.561 -11.606 1.00 53.49 275 LYS D O 1
ATOM 15064 N N . THR D 1 279 ? -29.259 5.083 -10.215 1.00 47.97 276 THR D N 1
ATOM 15065 C CA . THR D 1 279 ? -30.359 4.134 -10.274 1.00 48.82 276 THR D CA 1
ATOM 15066 C C . THR D 1 279 ? -30.868 3.735 -8.895 1.00 48.49 276 THR D C 1
ATOM 15067 O O . THR D 1 279 ? -31.272 2.588 -8.686 1.00 46.53 276 THR D O 1
ATOM 15078 N N . GLY D 1 280 ? -30.813 4.651 -7.932 1.00 43.24 277 GLY D N 1
ATOM 15079 C CA . GLY D 1 280 ? -31.434 4.394 -6.648 1.00 46.18 277 GLY D CA 1
ATOM 15080 C C . GLY D 1 280 ? -30.827 3.275 -5.843 1.00 40.44 277 GLY D C 1
ATOM 15081 O O . GLY D 1 280 ? -31.499 2.729 -4.962 1.00 46.27 277 GLY D O 1
ATOM 15085 N N . GLY D 1 281 ? -29.572 2.919 -6.104 1.00 48.74 278 GLY D N 1
ATOM 15086 C CA . GLY D 1 281 ? -28.955 1.802 -5.409 1.00 48.14 278 GLY D CA 1
ATOM 15087 C C . GLY D 1 281 ? -29.418 0.448 -5.899 1.00 49.82 278 GLY D C 1
ATOM 15088 O O . GLY D 1 281 ? -29.336 -0.540 -5.160 1.00 45.27 278 GLY D O 1
ATOM 15092 N N . SER D 1 282 ? -29.868 0.370 -7.151 1.00 49.05 279 SER D N 1
ATOM 15093 C CA . SER D 1 282 ? -30.341 -0.887 -7.717 1.00 56.70 279 SER D CA 1
ATOM 15094 C C . SER D 1 282 ? -29.214 -1.910 -7.799 1.00 54.32 279 SER D C 1
ATOM 15095 O O . SER D 1 282 ? -28.039 -1.562 -7.958 1.00 52.23 279 SER D O 1
ATOM 15103 N N . VAL D 1 283 ? -29.594 -3.187 -7.745 1.00 49.06 280 VAL D N 1
ATOM 15104 C CA . VAL D 1 283 ? -28.658 -4.296 -7.838 1.00 61.80 280 VAL D CA 1
ATOM 15105 C C . VAL D 1 283 ? -29.194 -5.262 -8.886 1.00 68.12 280 VAL D C 1
ATOM 15106 O O . VAL D 1 283 ? -30.400 -5.330 -9.141 1.00 60.97 280 VAL D O 1
ATOM 15119 N N . MET D 1 284 ? -28.281 -6.005 -9.505 1.00 70.55 281 MET D N 1
ATOM 15120 C CA . MET D 1 284 ? -28.649 -6.988 -10.519 1.00 70.01 281 MET D CA 1
ATOM 15121 C C . MET D 1 284 ? -29.098 -8.291 -9.897 1.00 66.85 281 MET D C 1
ATOM 15122 O O . MET D 1 284 ? -28.504 -8.743 -8.926 1.00 64.68 281 MET D O 1
ATOM 15136 N N . VAL D 1 285 ? -30.193 -8.856 -10.414 1.00 67.99 282 VAL D N 1
ATOM 15137 C CA . VAL D 1 285 ? -30.683 -10.143 -9.911 1.00 72.02 282 VAL D CA 1
ATOM 15138 C C . VAL D 1 285 ? -30.203 -11.277 -10.820 1.00 74.60 282 VAL D C 1
ATOM 15139 O O . VAL D 1 285 ? -29.422 -12.123 -10.394 1.00 64.86 282 VAL D O 1
#

B-factor: mean 48.55, std 20.09, range [19.48, 168.7]

Organism: Bombyx mori cytoplasmic polyhedrosis virus (NCBI:txid110829)

Nearest PDB structures (foldseek):
  8y9k-assembly2_D  TM=1.004E+00  e=1.908E-50  Bombyx mori cypovirus 1
  8y9k-assembly2_C  TM=9.890E-01  e=5.852E-45  Bombyx mori cypovirus 1
  8y9k-assembly1_A  TM=9.867E-01  e=5.194E-45  Bombyx mori cypovirus 1
  8y9k-assembly1_B  TM=9.929E-01  e=3.940E-44  Bombyx mori cypovirus 1
  8y9k-assembly1_B  TM=1.004E+00  e=4.577E-56  Bombyx mori cypovirus 1